Protein AF-A0A932VI31-F1 (afdb_monomer_lite)

Radius of gyration: 40.32 Å; chains: 1; bounding box: 158×85×97 Å

Sequence (999 aa):
MIVLKVSPANALSAGQQIYVSPEGNDGNQGSQDKPVQTLSRARDLVRTINQTMTGDITVFLRGGMYRLPAPWSLEAVDSGMNGYRVIYKNYPGEKPILSGGEIVHGWVPASLGSPIWKTNIGPNRVIRQLYVNGEREIRARSNQPLPVFQKTSHGYIENSIENTPPISAWENISDVEFVSSVAWKQYRCRVQSVTASIIIMQQPCWDNSQYETATPMDTPSYIENAMELLDTPQEWYYNQTDGWLYYYPYRGQGMTTAEAIVPTLGSLLTGSGTSDDPIHDISFAGLTFEHAAWNGPSTGDGYASLQASLHLVGATSMLQKIPAAVTFRSAKNISVRANIFTHLGGAGLTLEEGSQQDTISGNHFTDISGSGIQIGDVDQPHVSDAQATSGNTIANNYVRDIGKEFQDAVGIWLGYVAGSAVQHNELFQLPYSGISIGWGWGNSDPTVAKNNQIENNYVHDHLLTLLDGGGIYSLAAQPGNVITGNVISRQKHLYGAIYLDAGSRGITVSHNAVFDNVQNLFVTGGENTITDNYWQNRYAEDIDIFLPPPWFGPNSVSNNHEIGGVQDIPSGLLTNAGLEESFSNIAKLPYPTNLQSACDSSRQHVQLSWNAADGAPEYSVALDDVAQDVGPTLTEMLLTSSQQTISPRTRYRWWVHVVGDDTHITSATFTCPGDTEPPTTPTHLQLLTQGQERLEFSWDASVDNDVLREYRIFRDGEQVSTSLQPIFADAGLTPNTSYEYVVQAVDVSGNTSERSAALRVSTLPLPPIVVDPPPAPPISSEIPAAPAPPEIVVPTPTPLIRIPQVQGAATYHPIINTLKLTKNVYTIRLKGKAITIRPFAPDYKGKVWAESVDFGPDGKLYVFLNSGPYKKGQIRVYRADGKLLQAYNPFGGDATRGLNATVIVASSDKVYLAVGTNKTSTTVKTYQVLADGLKALNSLTAIAKPGKILVHFQDVYKSGYGLVTMRKYYPRTLKIWKLDPRNNIFIEDTKINKARIKM

pLDDT: mean 76.11, std 24.6, range [22.8, 98.94]

Structure (mmCIF, N/CA/C/O backbone):
data_AF-A0A932VI31-F1
#
_entry.id   AF-A0A932VI31-F1
#
loop_
_atom_site.group_PDB
_atom_site.id
_atom_site.type_symbol
_atom_site.label_atom_id
_atom_site.label_alt_id
_atom_site.label_comp_id
_atom_site.label_asym_id
_atom_site.label_entity_id
_atom_site.label_seq_id
_atom_site.pdbx_PDB_ins_code
_atom_site.Cartn_x
_atom_site.Cartn_y
_atom_site.Cartn_z
_atom_site.occupancy
_atom_site.B_iso_or_equiv
_atom_site.auth_seq_id
_atom_site.auth_comp_id
_atom_site.auth_asym_id
_atom_site.auth_atom_id
_atom_site.pdbx_PDB_model_num
ATOM 1 N N . MET A 1 1 ? -64.134 -32.644 12.133 1.00 28.11 1 MET A N 1
ATOM 2 C CA . MET A 1 1 ? -63.241 -33.011 11.010 1.00 28.11 1 MET A CA 1
ATOM 3 C C . MET A 1 1 ? -63.020 -31.759 10.175 1.00 28.11 1 MET A C 1
ATOM 5 O O . MET A 1 1 ? -64.016 -31.127 9.869 1.00 28.11 1 MET A O 1
ATOM 9 N N . ILE A 1 2 ? -61.807 -31.319 9.841 1.00 33.78 2 ILE A N 1
ATOM 10 C CA . ILE A 1 2 ? -60.471 -31.661 10.368 1.00 33.78 2 ILE A CA 1
ATOM 11 C C . ILE A 1 2 ? -59.793 -30.327 10.716 1.00 33.78 2 ILE A C 1
ATOM 13 O O . ILE A 1 2 ? -59.862 -29.390 9.929 1.00 33.78 2 ILE A O 1
ATOM 17 N N . VAL A 1 3 ? -59.150 -30.234 11.883 1.00 25.70 3 VAL A N 1
ATOM 18 C CA . VAL A 1 3 ? -58.341 -29.057 12.235 1.00 25.70 3 VAL A CA 1
ATOM 19 C C . VAL A 1 3 ? -56.960 -29.236 11.615 1.00 25.70 3 VAL A C 1
ATOM 21 O O . VAL A 1 3 ? -56.209 -30.117 12.035 1.00 25.70 3 VAL A O 1
ATOM 24 N N . LEU A 1 4 ? -56.623 -28.409 10.624 1.00 30.33 4 LEU A N 1
ATOM 25 C CA . LEU A 1 4 ? -55.243 -28.281 10.163 1.00 30.33 4 LEU A CA 1
ATOM 26 C C . LEU A 1 4 ? -54.430 -27.618 11.277 1.00 30.33 4 LEU A C 1
ATOM 28 O O . LEU A 1 4 ? -54.640 -26.452 11.606 1.00 30.33 4 LEU A O 1
ATOM 32 N N . LYS A 1 5 ? -53.521 -28.385 11.886 1.00 27.77 5 LYS A N 1
ATOM 33 C CA . LYS A 1 5 ? -52.570 -27.852 12.861 1.00 27.77 5 LYS A CA 1
ATOM 34 C C . LYS A 1 5 ? -51.618 -26.895 12.148 1.00 27.77 5 LYS A C 1
ATOM 36 O O . LYS A 1 5 ? -50.748 -27.342 11.406 1.00 27.77 5 LYS A O 1
ATOM 41 N N . VAL A 1 6 ? -51.731 -25.605 12.446 1.00 31.22 6 VAL A N 1
ATOM 42 C CA . VAL A 1 6 ? -50.564 -24.721 12.392 1.00 31.22 6 VAL A CA 1
ATOM 43 C C . VAL A 1 6 ? -49.611 -25.228 13.474 1.00 31.22 6 VAL A C 1
ATOM 45 O O . VAL A 1 6 ? -49.964 -25.232 14.656 1.00 31.22 6 VAL A O 1
ATOM 48 N N . SER A 1 7 ? -48.450 -25.745 13.076 1.00 28.16 7 SER A N 1
ATOM 49 C CA . SER A 1 7 ? -47.406 -26.133 14.027 1.00 28.16 7 SER A CA 1
ATOM 50 C C . SER A 1 7 ? -46.950 -24.895 14.808 1.00 28.16 7 SER A C 1
ATOM 52 O O . SER A 1 7 ? -46.785 -23.843 14.187 1.00 28.16 7 SER A O 1
ATOM 54 N N . PRO A 1 8 ? -46.735 -24.979 16.134 1.00 34.41 8 PRO A N 1
ATOM 55 C CA . PRO A 1 8 ? -46.196 -23.856 16.887 1.00 34.41 8 PRO A CA 1
ATOM 56 C C . PRO A 1 8 ? -44.847 -23.414 16.317 1.00 34.41 8 PRO A C 1
ATOM 58 O O . PRO A 1 8 ? -44.018 -24.253 15.958 1.00 34.41 8 PRO A O 1
ATOM 61 N N . ALA A 1 9 ? -44.606 -22.104 16.298 1.00 38.00 9 ALA A N 1
ATOM 62 C CA . ALA A 1 9 ? -43.248 -21.592 16.214 1.00 38.00 9 ALA A CA 1
ATOM 63 C C . ALA A 1 9 ? -42.521 -22.012 17.501 1.00 38.00 9 ALA A C 1
ATOM 65 O O . ALA A 1 9 ? -42.781 -21.462 18.573 1.00 38.00 9 ALA A O 1
ATOM 66 N N . ASN A 1 10 ? -41.666 -23.035 17.417 1.00 33.94 10 ASN A N 1
ATOM 67 C CA . ASN A 1 10 ? -40.815 -23.412 18.541 1.00 33.94 10 ASN A CA 1
ATOM 68 C C . ASN A 1 10 ? -39.860 -22.252 18.842 1.00 33.94 10 ASN A C 1
ATOM 70 O O . ASN A 1 10 ? -39.280 -21.667 17.929 1.00 33.94 10 ASN A O 1
ATOM 74 N N . ALA A 1 11 ? -39.753 -21.900 20.123 1.00 35.69 11 ALA A N 1
ATOM 75 C CA . ALA A 1 11 ? -39.133 -20.656 20.554 1.00 35.69 11 ALA A CA 1
ATOM 76 C C . ALA A 1 11 ? -37.655 -20.554 20.144 1.00 35.69 11 ALA A C 1
ATOM 78 O O . ALA A 1 11 ? -36.859 -21.448 20.428 1.00 35.69 11 ALA A O 1
ATOM 79 N N . LEU A 1 12 ? -37.294 -19.420 19.540 1.00 37.34 12 LEU A N 1
ATOM 80 C CA . LEU A 1 12 ? -35.909 -18.981 19.402 1.00 37.34 12 LEU A CA 1
ATOM 81 C C . LEU A 1 12 ? -35.510 -18.235 20.680 1.00 37.34 12 LEU A C 1
ATOM 83 O O . LEU A 1 12 ? -36.170 -17.272 21.068 1.00 37.34 12 LEU A O 1
ATOM 87 N N . SER A 1 13 ? -34.432 -18.667 21.330 1.00 35.84 13 SER A N 1
ATOM 88 C CA . SER A 1 13 ? -33.851 -17.993 22.496 1.00 35.84 13 SER A CA 1
ATOM 89 C C . SER A 1 13 ? -32.354 -18.283 22.585 1.00 35.84 13 SER A C 1
ATOM 91 O O . SER A 1 13 ? -31.960 -19.416 22.326 1.00 35.84 13 SER A O 1
ATOM 93 N N . ALA A 1 14 ? -31.571 -17.291 23.027 1.00 33.88 14 ALA A N 1
ATOM 94 C CA . ALA A 1 14 ? -30.102 -17.290 23.094 1.00 33.88 14 ALA A CA 1
ATOM 95 C C . ALA A 1 14 ? -29.388 -17.289 21.721 1.00 33.88 14 ALA A C 1
ATOM 97 O O . ALA A 1 14 ? -28.876 -18.307 21.266 1.00 33.88 14 ALA A O 1
ATOM 98 N N . GLY A 1 15 ? -29.299 -16.096 21.115 1.00 55.72 15 GLY A N 1
ATOM 99 C CA . GLY A 1 15 ? -28.542 -15.823 19.886 1.00 55.72 15 GLY A CA 1
ATOM 100 C C . GLY A 1 15 ? -29.321 -16.145 18.610 1.00 55.72 15 GLY A C 1
ATOM 101 O O . GLY A 1 15 ? -29.646 -17.298 18.340 1.00 55.72 15 GLY A O 1
ATOM 102 N N . GLN A 1 16 ? -29.613 -15.129 17.797 1.00 82.44 16 GLN A N 1
ATOM 103 C CA . GLN A 1 16 ? -30.197 -15.345 16.470 1.00 82.44 16 GLN A CA 1
ATOM 104 C C . GLN A 1 16 ? -29.064 -15.646 15.484 1.00 82.44 16 GLN A C 1
ATOM 106 O O . GLN A 1 16 ? -28.149 -14.841 15.335 1.00 82.44 16 GLN A O 1
ATOM 111 N N . GLN A 1 17 ? -29.094 -16.818 14.847 1.00 94.94 17 GLN A N 1
ATOM 112 C CA . GLN A 1 17 ? -28.008 -17.300 13.989 1.00 94.94 17 GLN A CA 1
ATOM 113 C C . GLN A 1 17 ? -28.489 -17.520 12.553 1.00 94.94 17 GLN A C 1
ATOM 115 O O . GLN A 1 17 ? -29.505 -18.176 12.329 1.00 94.94 17 GLN A O 1
ATOM 120 N N . ILE A 1 18 ? -27.735 -16.985 11.592 1.00 98.19 18 ILE A N 1
ATOM 121 C CA . ILE A 1 18 ? -27.942 -17.143 10.146 1.00 98.19 18 ILE A CA 1
ATOM 122 C C . ILE A 1 18 ? -26.653 -17.721 9.553 1.00 98.19 18 ILE A C 1
ATOM 124 O O . ILE A 1 18 ? -25.561 -17.345 9.965 1.00 98.19 18 ILE A O 1
ATOM 128 N N . TYR A 1 19 ? -26.764 -18.623 8.584 1.00 98.44 19 TYR A N 1
ATOM 129 C CA . TYR A 1 19 ? -25.642 -19.312 7.951 1.00 98.44 19 TYR A CA 1
ATOM 130 C C . TYR A 1 19 ? -25.635 -19.070 6.440 1.00 98.44 19 TYR A C 1
ATOM 132 O O . TYR A 1 19 ? -26.675 -19.189 5.785 1.00 98.44 19 TYR A O 1
ATOM 140 N N . VAL A 1 20 ? -24.455 -18.776 5.894 1.00 98.56 20 VAL A N 1
ATOM 141 C CA . VAL A 1 20 ? -24.199 -18.524 4.466 1.00 98.56 20 VAL A CA 1
ATOM 142 C C . VAL A 1 20 ? -23.115 -19.488 3.972 1.00 98.56 20 VAL A C 1
ATOM 144 O O . VAL A 1 20 ? -22.161 -19.724 4.708 1.00 98.56 20 VAL A O 1
ATOM 147 N N . SER A 1 21 ? -23.233 -20.053 2.768 1.00 98.38 21 SER A N 1
ATOM 148 C CA . SER A 1 21 ? -22.151 -20.817 2.110 1.00 98.38 21 SER A CA 1
ATOM 149 C C . SER A 1 21 ? -22.203 -20.639 0.588 1.00 98.38 21 SER A C 1
ATOM 151 O O . SER A 1 21 ? -23.304 -20.475 0.058 1.00 98.38 21 SER A O 1
ATOM 153 N N . PRO A 1 22 ? -21.074 -20.703 -0.147 1.00 96.94 22 PRO A N 1
ATOM 154 C CA . PRO A 1 22 ? -21.086 -20.616 -1.613 1.00 96.94 22 PRO A CA 1
ATOM 155 C C . PRO A 1 22 ? -21.929 -21.720 -2.286 1.00 96.94 22 PRO A C 1
ATOM 157 O O . PRO A 1 22 ? -22.507 -21.512 -3.353 1.00 96.94 22 PRO A O 1
ATOM 160 N N . GLU A 1 23 ? -22.050 -22.874 -1.626 1.00 96.75 23 GLU A N 1
ATOM 161 C CA . GLU A 1 23 ? -22.847 -24.053 -1.998 1.00 96.75 23 GLU A CA 1
ATOM 162 C C . GLU A 1 23 ? -24.290 -24.011 -1.448 1.00 96.75 23 GLU A C 1
ATOM 164 O O . GLU A 1 23 ? -25.052 -24.969 -1.609 1.00 96.75 23 GLU A O 1
ATOM 169 N N . GLY A 1 24 ? -24.663 -22.927 -0.761 1.00 97.31 24 GLY A N 1
ATOM 170 C CA . GLY A 1 24 ? -25.981 -22.718 -0.170 1.00 97.31 24 GLY A CA 1
ATOM 171 C C . GLY A 1 24 ? -27.081 -22.452 -1.201 1.00 97.31 24 GLY A C 1
ATOM 172 O O . GLY A 1 24 ? -26.901 -22.574 -2.412 1.00 97.31 24 GLY A O 1
ATOM 173 N N . ASN A 1 25 ? -28.268 -22.071 -0.722 1.00 98.06 25 ASN A N 1
ATOM 174 C CA . ASN A 1 25 ? -29.381 -21.710 -1.603 1.00 98.06 25 ASN A CA 1
ATOM 175 C C . ASN A 1 25 ? -30.252 -20.610 -0.988 1.00 98.06 25 ASN A C 1
ATOM 177 O O . ASN A 1 25 ? -30.751 -20.767 0.122 1.00 98.06 25 ASN A O 1
ATOM 181 N N . ASP A 1 26 ? -30.499 -19.521 -1.716 1.00 98.06 26 ASP A N 1
ATOM 182 C CA . ASP A 1 26 ? -31.239 -18.361 -1.190 1.00 98.06 26 ASP A CA 1
ATOM 183 C C . ASP A 1 26 ? -32.739 -18.611 -0.927 1.00 98.06 26 ASP A C 1
ATOM 185 O O . ASP A 1 26 ? -33.383 -17.831 -0.220 1.00 98.06 26 ASP A O 1
ATOM 189 N N . GLY A 1 27 ? -33.294 -19.729 -1.410 1.00 96.75 27 GLY A N 1
ATOM 190 C CA . GLY A 1 27 ? -34.615 -20.223 -1.004 1.00 96.75 27 GLY A CA 1
ATOM 191 C C . GLY A 1 27 ? -34.653 -20.824 0.410 1.00 96.75 27 GLY A C 1
ATOM 192 O O . GLY A 1 27 ? -35.738 -21.061 0.950 1.00 96.75 27 GLY A O 1
ATOM 193 N N . ASN A 1 28 ? -33.495 -21.067 1.033 1.00 96.62 28 ASN A N 1
ATOM 194 C CA . ASN A 1 28 ? -33.406 -21.547 2.408 1.00 96.62 28 ASN A CA 1
ATOM 195 C C . ASN A 1 28 ? -33.730 -20.447 3.440 1.00 96.62 28 ASN A C 1
ATOM 197 O O . ASN A 1 28 ? -33.874 -19.264 3.133 1.00 96.62 28 ASN A O 1
ATOM 201 N N . GLN A 1 29 ? -33.840 -20.870 4.702 1.00 93.25 29 GLN A N 1
ATOM 202 C CA . GLN A 1 29 ? -34.074 -20.000 5.862 1.00 93.25 29 GLN A CA 1
ATOM 203 C C . GLN A 1 29 ? -32.775 -19.617 6.602 1.00 93.25 29 GLN A C 1
ATOM 205 O O . GLN A 1 29 ? -32.841 -18.981 7.647 1.00 93.25 29 GLN A O 1
ATOM 210 N N . GLY A 1 30 ? -31.601 -20.022 6.100 1.00 95.12 30 GLY A N 1
ATOM 211 C CA . GLY A 1 30 ? -30.309 -19.683 6.705 1.00 95.12 30 GLY A CA 1
ATOM 212 C C . GLY A 1 30 ? -29.962 -20.469 7.975 1.00 95.12 30 GLY A C 1
ATOM 213 O O . GLY A 1 30 ? -29.162 -19.996 8.768 1.00 95.12 30 GLY A O 1
ATOM 214 N N . SER A 1 31 ? -30.536 -21.652 8.198 1.00 95.38 31 SER A N 1
ATOM 215 C CA . SER A 1 31 ? -30.125 -22.566 9.282 1.00 95.38 31 SER A CA 1
ATOM 216 C C . SER A 1 31 ? -28.830 -23.312 8.932 1.00 95.38 31 SER A C 1
ATOM 218 O O . SER A 1 31 ? -28.559 -23.505 7.753 1.00 95.38 31 SER A O 1
ATOM 220 N N . GLN A 1 32 ? -28.084 -23.835 9.912 1.00 94.00 32 GLN A N 1
ATOM 221 C CA . GLN A 1 32 ? -26.794 -24.510 9.671 1.00 94.00 32 GLN A CA 1
ATOM 222 C C . GLN A 1 32 ? -26.842 -25.638 8.617 1.00 94.00 32 GLN A C 1
ATOM 224 O O . GLN A 1 32 ? -25.981 -25.685 7.742 1.00 94.00 32 GLN A O 1
ATOM 229 N N . ASP A 1 33 ? -27.875 -26.490 8.642 1.00 94.75 33 ASP A N 1
ATOM 230 C CA . ASP A 1 33 ? -28.067 -27.586 7.670 1.00 94.75 33 ASP A CA 1
ATOM 231 C C . ASP A 1 33 ? -28.571 -27.115 6.289 1.00 94.75 33 ASP A C 1
ATOM 233 O O . ASP A 1 33 ? -28.655 -27.898 5.342 1.00 94.75 33 ASP A O 1
ATOM 237 N N . LYS A 1 34 ? -28.996 -25.851 6.190 1.00 96.56 34 LYS A N 1
ATOM 238 C CA . LYS A 1 34 ? -29.599 -25.223 5.004 1.00 96.56 34 LYS A CA 1
ATOM 239 C C . LYS A 1 34 ? -29.207 -23.739 4.939 1.00 96.56 34 LYS A C 1
ATOM 241 O O . LYS A 1 34 ? -30.062 -22.875 5.179 1.00 96.56 34 LYS A O 1
ATOM 246 N N . PRO A 1 35 ? -27.927 -23.433 4.665 1.00 98.06 35 PRO A N 1
ATOM 247 C CA . PRO A 1 35 ? -27.456 -22.060 4.564 1.00 98.06 35 PRO A CA 1
ATOM 248 C C . PRO A 1 35 ? -28.071 -21.356 3.349 1.00 98.06 35 PRO A C 1
ATOM 250 O O . PRO A 1 35 ? -28.440 -21.993 2.353 1.00 98.06 35 PRO A O 1
ATOM 253 N N . VAL A 1 36 ? -28.174 -20.030 3.424 1.00 98.62 36 VAL A N 1
ATOM 254 C CA . VAL A 1 36 ? -28.395 -19.195 2.232 1.00 98.62 36 VAL A CA 1
ATOM 255 C C . VAL A 1 36 ? -27.102 -19.106 1.415 1.00 98.62 36 VAL A C 1
ATOM 257 O O . VAL A 1 36 ? -26.034 -19.474 1.902 1.00 98.62 36 VAL A O 1
ATOM 260 N N . GLN A 1 37 ? -27.191 -18.689 0.156 1.00 98.38 37 GLN A N 1
ATOM 261 C CA . GLN A 1 37 ? -26.040 -18.621 -0.743 1.00 98.38 37 GLN A CA 1
ATOM 262 C C . GLN A 1 37 ? -25.359 -17.249 -0.712 1.00 98.38 37 GLN A C 1
ATOM 264 O O . GLN A 1 37 ? -24.133 -17.163 -0.706 1.00 98.38 37 GLN A O 1
ATOM 269 N N . THR A 1 38 ? -26.145 -16.167 -0.682 1.00 98.19 38 THR A N 1
ATOM 270 C CA . THR A 1 38 ? -25.626 -14.800 -0.823 1.00 98.19 38 THR A CA 1
ATOM 271 C C . THR A 1 38 ? -25.665 -13.991 0.471 1.00 98.19 38 THR A C 1
ATOM 273 O O . THR A 1 38 ? -26.547 -14.135 1.323 1.00 98.19 38 THR A O 1
ATOM 276 N N . LEU A 1 39 ? -24.714 -13.061 0.590 1.00 98.19 39 LEU A N 1
ATOM 277 C CA . LEU A 1 39 ? -24.649 -12.094 1.690 1.00 98.19 39 LEU A CA 1
ATOM 278 C C . LEU A 1 39 ? -25.827 -11.110 1.652 1.00 98.19 39 LEU A C 1
ATOM 280 O O . LEU A 1 39 ? -26.352 -10.738 2.699 1.00 98.19 39 LEU A O 1
ATOM 284 N N . SER A 1 40 ? -26.307 -10.765 0.453 1.00 97.69 40 SER A N 1
ATOM 285 C CA . SER A 1 40 ? -27.543 -10.001 0.253 1.00 97.69 40 SER A CA 1
ATOM 286 C C . SER A 1 40 ? -28.744 -10.719 0.867 1.00 97.69 40 SER A C 1
ATOM 288 O O . SER A 1 40 ? -29.479 -10.121 1.647 1.00 97.69 40 SER A O 1
ATOM 290 N N . ARG A 1 41 ? -28.907 -12.025 0.615 1.00 98.00 41 ARG A N 1
ATOM 291 C CA . ARG A 1 41 ? -29.994 -12.808 1.214 1.00 98.00 41 ARG A CA 1
ATOM 292 C C . ARG A 1 41 ? -29.851 -12.950 2.730 1.00 98.00 41 ARG A C 1
ATOM 294 O O . ARG A 1 41 ? -30.861 -12.930 3.431 1.00 98.00 41 ARG A O 1
ATOM 301 N N . ALA A 1 42 ? -28.625 -13.074 3.239 1.00 98.31 42 ALA A N 1
ATOM 302 C CA . ALA A 1 42 ? -28.356 -13.119 4.675 1.00 98.31 42 ALA A CA 1
ATOM 303 C C . ALA A 1 42 ? -28.731 -11.796 5.368 1.00 98.31 42 ALA A C 1
ATOM 305 O O . ALA A 1 42 ? -29.460 -11.813 6.359 1.00 98.31 42 ALA A O 1
ATOM 306 N N . ARG A 1 43 ? -28.324 -10.655 4.797 1.00 98.31 43 ARG A N 1
ATOM 307 C CA . ARG A 1 43 ? -28.757 -9.307 5.199 1.00 98.31 43 ARG A CA 1
ATOM 308 C C . ARG A 1 43 ? -30.283 -9.177 5.175 1.00 98.31 43 ARG A C 1
ATOM 310 O O . ARG A 1 43 ? -30.882 -8.724 6.144 1.00 98.31 43 ARG A O 1
ATOM 317 N N . ASP A 1 44 ? -30.933 -9.634 4.108 1.00 98.25 44 ASP A N 1
ATOM 318 C CA . ASP A 1 44 ? -32.393 -9.560 3.989 1.00 98.25 44 ASP A CA 1
ATOM 319 C C . ASP A 1 44 ? -33.118 -10.411 5.049 1.00 98.25 44 ASP A C 1
ATOM 321 O O . ASP A 1 44 ? -34.249 -10.095 5.410 1.00 98.25 44 ASP A O 1
ATOM 325 N N . LEU A 1 45 ? -32.480 -11.461 5.588 1.00 97.50 45 LEU A N 1
ATOM 326 C CA . LEU A 1 45 ? -32.966 -12.173 6.775 1.00 97.50 45 LEU A CA 1
ATOM 327 C C . LEU A 1 45 ? -32.735 -11.358 8.061 1.00 97.50 45 LEU A C 1
ATOM 329 O O . LEU A 1 45 ? -33.668 -11.249 8.856 1.00 97.50 45 LEU A O 1
ATOM 333 N N . VAL A 1 46 ? -31.566 -10.726 8.249 1.00 97.88 46 VAL A N 1
ATOM 334 C CA . VAL A 1 46 ? -31.289 -9.812 9.384 1.00 97.88 46 VAL A CA 1
ATOM 335 C C . VAL A 1 46 ? -32.346 -8.702 9.478 1.00 97.88 46 VAL A C 1
ATOM 337 O O . VAL A 1 46 ? -32.909 -8.494 10.555 1.00 97.88 46 VAL A O 1
ATOM 340 N N . ARG A 1 47 ? -32.701 -8.067 8.350 1.00 97.38 47 ARG A N 1
ATOM 341 C CA . ARG A 1 47 ? -33.746 -7.023 8.257 1.00 97.38 47 ARG A CA 1
ATOM 342 C C . ARG A 1 47 ? -35.135 -7.472 8.751 1.00 97.38 47 ARG A C 1
ATOM 344 O O . ARG A 1 47 ? -35.978 -6.627 9.035 1.00 97.38 47 ARG A O 1
ATOM 351 N N . THR A 1 48 ? -35.403 -8.779 8.872 1.00 95.44 48 THR A N 1
ATOM 352 C CA . THR A 1 48 ? -36.681 -9.292 9.420 1.00 95.44 48 THR A CA 1
ATOM 353 C C . THR A 1 48 ? -36.709 -9.420 10.946 1.00 95.44 48 THR A C 1
ATOM 355 O O . THR A 1 48 ? -37.781 -9.644 11.508 1.00 95.44 48 THR A O 1
ATOM 358 N N . ILE A 1 49 ? -35.558 -9.295 11.619 1.00 93.75 49 ILE A N 1
ATOM 359 C CA . ILE A 1 49 ? -35.397 -9.598 13.053 1.00 93.75 49 ILE A CA 1
ATOM 360 C C . ILE A 1 49 ? -34.615 -8.536 13.847 1.00 93.75 49 ILE A C 1
ATOM 362 O O . ILE A 1 49 ? -34.802 -8.455 15.063 1.00 93.75 49 ILE A O 1
ATOM 366 N N . ASN A 1 50 ? -33.804 -7.682 13.205 1.00 95.75 50 ASN A N 1
ATOM 367 C CA . ASN A 1 50 ? -33.019 -6.655 13.909 1.00 95.75 50 ASN A CA 1
ATOM 368 C C . ASN A 1 50 ? -33.884 -5.603 14.634 1.00 95.75 50 ASN A C 1
ATOM 370 O O . ASN A 1 50 ? -33.516 -5.129 15.706 1.00 95.75 50 ASN A O 1
ATOM 374 N N . GLN A 1 51 ? -35.088 -5.330 14.125 1.00 93.12 51 GLN A N 1
ATOM 375 C CA . GLN A 1 51 ? -36.027 -4.348 14.687 1.00 93.12 51 GLN A CA 1
ATOM 376 C C . GLN A 1 51 ? -36.490 -4.643 16.130 1.00 93.12 51 GLN A C 1
ATOM 378 O O . GLN A 1 51 ? -37.028 -3.762 16.800 1.00 93.12 51 GLN A O 1
ATOM 383 N N . THR A 1 52 ? -36.308 -5.871 16.632 1.00 90.75 52 THR A N 1
ATOM 384 C CA . THR A 1 52 ? -36.711 -6.267 17.995 1.00 90.75 52 THR A CA 1
ATOM 385 C C . THR A 1 52 ? -35.648 -7.115 18.701 1.00 90.75 52 THR A C 1
ATOM 387 O O . THR A 1 52 ? -35.978 -8.102 19.362 1.00 90.75 52 THR A O 1
ATOM 390 N N . MET A 1 53 ? -34.365 -6.773 18.549 1.00 94.31 53 MET A N 1
ATOM 391 C CA . MET A 1 53 ? -33.259 -7.532 19.153 1.00 94.31 53 MET A CA 1
ATOM 392 C C . MET A 1 53 ? -33.347 -7.610 20.684 1.00 94.31 53 MET A C 1
ATOM 394 O O . MET A 1 53 ? -33.591 -6.613 21.366 1.00 94.31 53 MET A O 1
ATOM 398 N N . THR A 1 54 ? -33.086 -8.808 21.212 1.00 93.69 54 THR A N 1
ATOM 399 C CA . THR A 1 54 ? -32.932 -9.118 22.650 1.00 93.69 54 THR A CA 1
ATOM 400 C C . THR A 1 54 ? -31.617 -9.873 22.913 1.00 93.69 54 THR A C 1
ATOM 402 O O . THR A 1 54 ? -31.531 -10.722 23.802 1.00 93.69 54 THR A O 1
ATOM 405 N N . GLY A 1 55 ? -30.634 -9.660 22.042 1.00 94.12 55 GLY A N 1
ATOM 406 C CA . GLY A 1 55 ? -29.401 -10.425 21.894 1.00 94.12 55 GLY A CA 1
ATOM 407 C C . GLY A 1 55 ? -28.810 -10.180 20.505 1.00 94.12 55 GLY A C 1
ATOM 408 O O . GLY A 1 55 ? -29.537 -9.775 19.595 1.00 94.12 55 GLY A O 1
ATOM 409 N N . ASP A 1 56 ? -27.513 -10.428 20.341 1.00 95.50 56 ASP A N 1
ATOM 410 C CA . ASP A 1 56 ? -26.829 -10.238 19.059 1.00 95.50 56 ASP A CA 1
ATOM 411 C C . ASP A 1 56 ? -27.356 -11.191 17.972 1.00 95.50 56 ASP A C 1
ATOM 413 O O . ASP A 1 56 ? -27.728 -12.344 18.237 1.00 95.50 56 ASP A O 1
ATOM 417 N N . ILE A 1 57 ? -27.327 -10.712 16.727 1.00 97.81 57 ILE A N 1
ATOM 418 C CA . ILE A 1 57 ? -27.576 -11.517 15.528 1.00 97.81 57 ILE A CA 1
ATOM 419 C C . ILE A 1 57 ? -26.218 -11.897 14.944 1.00 97.81 57 ILE A C 1
ATOM 421 O O . ILE A 1 57 ? -25.445 -11.022 14.569 1.00 97.81 57 ILE A O 1
ATOM 425 N N . THR A 1 58 ? -25.910 -13.190 14.849 1.00 97.50 58 THR A N 1
ATOM 426 C CA . THR A 1 58 ? -24.656 -13.682 14.258 1.00 97.50 58 THR A CA 1
ATOM 427 C C . THR A 1 58 ? -24.911 -14.309 12.893 1.00 97.50 58 THR A C 1
ATOM 429 O O . THR A 1 58 ? -25.662 -15.275 12.774 1.00 97.50 58 THR A O 1
ATOM 432 N N . VAL A 1 59 ? -24.246 -13.790 11.866 1.00 98.56 59 VAL A N 1
ATOM 433 C CA . VAL A 1 59 ? -24.248 -14.339 10.511 1.00 98.56 59 VAL A CA 1
ATOM 434 C C . VAL A 1 59 ? -22.925 -15.071 10.288 1.00 98.56 59 VAL A C 1
ATOM 436 O O . VAL A 1 59 ? -21.876 -14.444 10.155 1.00 98.56 59 VAL A O 1
ATOM 439 N N . PHE A 1 60 ? -22.971 -16.401 10.274 1.00 97.38 60 PHE A N 1
ATOM 440 C CA . PHE A 1 60 ? -21.827 -17.272 10.027 1.00 97.38 60 PHE A CA 1
ATOM 441 C C . PHE A 1 60 ? -21.635 -17.524 8.529 1.00 97.38 60 PHE A C 1
ATOM 443 O O . PHE A 1 60 ? -22.449 -18.190 7.888 1.00 97.38 60 PHE A O 1
ATOM 450 N N . LEU A 1 61 ? -20.521 -17.045 7.986 1.00 98.12 61 LEU A N 1
ATOM 451 C CA . LEU A 1 61 ? -20.054 -17.359 6.642 1.00 98.12 61 LEU A CA 1
ATOM 452 C C . LEU A 1 61 ? -19.194 -18.627 6.708 1.00 98.12 61 LEU A C 1
ATOM 454 O O . LEU A 1 61 ? -18.168 -18.652 7.392 1.00 98.12 61 LEU A O 1
ATOM 458 N N . ARG A 1 62 ? -19.604 -19.678 5.999 1.00 97.56 62 ARG A N 1
ATOM 459 C CA . ARG A 1 62 ? -18.786 -20.879 5.782 1.00 97.56 62 ARG A CA 1
ATOM 460 C C . ARG A 1 62 ? -17.592 -20.570 4.872 1.00 97.56 62 ARG A C 1
ATOM 462 O O . ARG A 1 62 ? -17.606 -19.568 4.158 1.00 97.56 62 ARG A O 1
ATOM 469 N N . GLY A 1 63 ? -16.571 -21.418 4.893 1.00 91.94 63 GLY A N 1
ATOM 470 C CA . GLY A 1 63 ? -15.375 -21.271 4.058 1.00 91.94 63 GLY A CA 1
ATOM 471 C C . GLY A 1 63 ? -15.654 -21.330 2.552 1.00 91.94 63 GLY A C 1
ATOM 472 O O . GLY A 1 63 ? -16.669 -21.874 2.126 1.00 91.94 63 GLY A O 1
ATOM 473 N N . GLY A 1 64 ? -14.732 -20.784 1.756 1.00 89.25 64 GLY A N 1
ATOM 474 C CA . GLY A 1 64 ? -14.826 -20.736 0.292 1.00 89.25 64 GLY A CA 1
ATOM 475 C C . GLY A 1 64 ? -15.005 -19.319 -0.265 1.00 89.25 64 GLY A C 1
ATOM 476 O O . GLY A 1 64 ? -15.082 -18.345 0.487 1.00 89.25 64 GLY A O 1
ATOM 477 N N . MET A 1 65 ? -15.032 -19.200 -1.598 1.00 93.50 65 MET A N 1
ATOM 478 C CA . MET A 1 65 ? -15.049 -17.909 -2.295 1.00 93.50 65 MET A CA 1
ATOM 479 C C . MET A 1 65 ? -16.466 -17.465 -2.687 1.00 93.50 65 MET A C 1
ATOM 481 O O . MET A 1 65 ? -17.097 -18.020 -3.586 1.00 93.50 65 MET A O 1
ATOM 485 N N . TYR A 1 66 ? -16.927 -16.395 -2.047 1.00 97.81 66 TYR A N 1
ATOM 486 C CA . TYR A 1 66 ? -18.141 -15.651 -2.359 1.00 97.81 66 TYR A CA 1
ATOM 487 C C . TYR A 1 66 ? -17.827 -14.636 -3.461 1.00 97.81 66 TYR A C 1
ATOM 489 O O . TYR A 1 66 ? -17.407 -13.510 -3.185 1.00 97.81 66 TYR A O 1
ATOM 497 N N . ARG A 1 67 ? -18.014 -15.038 -4.722 1.00 95.44 67 ARG A N 1
ATOM 498 C CA . ARG A 1 67 ? -17.873 -14.127 -5.867 1.00 95.44 67 ARG A CA 1
ATOM 499 C C . ARG A 1 67 ? -19.056 -13.163 -5.901 1.00 95.44 67 ARG A C 1
ATOM 501 O O . ARG A 1 67 ? -20.208 -13.581 -6.009 1.00 95.44 67 ARG A O 1
ATOM 508 N N . LEU A 1 68 ? -18.760 -11.878 -5.762 1.00 97.19 68 LEU A N 1
ATOM 509 C CA . LEU A 1 68 ? -19.741 -10.807 -5.678 1.00 97.19 68 LEU A CA 1
ATOM 510 C C . LEU A 1 68 ? -20.067 -10.296 -7.096 1.00 97.19 68 LEU A C 1
ATOM 512 O O . LEU A 1 68 ? -19.148 -9.932 -7.825 1.00 97.19 68 LEU A O 1
ATOM 516 N N . PRO A 1 69 ? -21.348 -10.237 -7.512 1.00 94.50 69 PRO A N 1
ATOM 517 C CA . PRO A 1 69 ? -21.743 -9.669 -8.808 1.00 94.50 69 PRO A CA 1
ATOM 518 C C . PRO A 1 69 ? -21.882 -8.134 -8.774 1.00 94.50 69 PRO A C 1
ATOM 520 O O . PRO A 1 69 ? -21.984 -7.491 -9.815 1.00 94.50 69 PRO A O 1
ATOM 523 N N . ALA A 1 70 ? -21.931 -7.558 -7.574 1.00 96.69 70 ALA A N 1
ATOM 524 C CA . ALA A 1 70 ? -21.965 -6.133 -7.259 1.00 96.69 70 ALA A CA 1
ATOM 525 C C . ALA A 1 70 ? -21.456 -5.953 -5.811 1.00 96.69 70 ALA A C 1
ATOM 527 O O . ALA A 1 70 ? -21.462 -6.940 -5.065 1.00 96.69 70 ALA A O 1
ATOM 528 N N . PRO A 1 71 ? -21.043 -4.743 -5.382 1.00 97.50 71 PRO A N 1
ATOM 529 C CA . PRO A 1 71 ? -20.666 -4.496 -3.991 1.00 97.50 71 PRO A CA 1
ATOM 530 C C . PRO A 1 71 ? -21.789 -4.907 -3.032 1.00 97.50 71 PRO A C 1
ATOM 532 O O . PRO A 1 71 ? -22.970 -4.658 -3.292 1.00 97.50 71 PRO A O 1
ATOM 535 N N . TRP A 1 72 ? -21.441 -5.539 -1.913 1.00 98.38 72 TRP A N 1
ATOM 536 C CA . TRP A 1 72 ? -22.418 -5.902 -0.894 1.00 98.38 72 TRP A CA 1
ATOM 537 C C . TRP A 1 72 ? -22.734 -4.679 -0.027 1.00 98.38 72 TRP A C 1
ATOM 539 O O . TRP A 1 72 ? -21.968 -4.303 0.860 1.00 98.38 72 TRP A O 1
ATOM 549 N N . SER A 1 73 ? -23.857 -4.025 -0.325 1.00 98.06 73 SER A N 1
ATOM 550 C CA . SER A 1 73 ? -24.263 -2.796 0.359 1.00 98.06 73 SER A CA 1
ATOM 551 C C . SER A 1 73 ? -25.123 -3.047 1.600 1.00 98.06 73 SER A C 1
ATOM 553 O O . SER A 1 73 ? -26.083 -3.830 1.569 1.00 98.06 73 SER A O 1
ATOM 555 N N . LEU A 1 74 ? -24.785 -2.321 2.665 1.00 98.69 74 LEU A N 1
ATOM 556 C CA . LEU A 1 74 ? -25.514 -2.206 3.922 1.00 98.69 74 LEU A CA 1
ATOM 557 C C . LEU A 1 74 ? -25.899 -0.741 4.166 1.00 98.69 74 LEU A C 1
ATOM 559 O O . LEU A 1 74 ? -25.147 0.179 3.843 1.00 98.69 74 LEU A O 1
ATOM 563 N N . GLU A 1 75 ? -27.063 -0.540 4.765 1.00 98.31 75 GLU A N 1
ATOM 564 C CA . GLU A 1 75 ? -27.694 0.762 5.005 1.00 98.31 75 GLU A CA 1
ATOM 565 C C . GLU A 1 75 ? -28.019 0.916 6.504 1.00 98.31 75 GLU A C 1
ATOM 567 O O . GLU A 1 75 ? -27.940 -0.056 7.257 1.00 98.31 75 GLU A O 1
ATOM 572 N N . ALA A 1 76 ? -28.456 2.095 6.962 1.00 98.06 76 ALA A N 1
ATOM 573 C CA . ALA A 1 76 ? -28.856 2.303 8.363 1.00 98.06 76 ALA A CA 1
ATOM 574 C C . ALA A 1 76 ? -29.926 1.303 8.870 1.00 98.06 76 ALA A C 1
ATOM 576 O O . ALA A 1 76 ? -29.912 0.912 10.036 1.00 98.06 76 ALA A O 1
ATOM 577 N N . VAL A 1 77 ? -30.784 0.776 7.986 1.00 97.81 77 VAL A N 1
ATOM 578 C CA . VAL A 1 77 ? -31.775 -0.273 8.312 1.00 97.81 77 VAL A CA 1
ATOM 579 C C . VAL A 1 77 ? -31.160 -1.651 8.638 1.00 97.81 77 VAL A C 1
ATOM 581 O O . VAL A 1 77 ? -31.848 -2.506 9.195 1.00 97.81 77 VAL A O 1
ATOM 584 N N . ASP A 1 78 ? -29.879 -1.883 8.332 1.00 98.50 78 ASP A N 1
ATOM 585 C CA . ASP A 1 78 ? -29.139 -3.113 8.677 1.00 98.50 78 ASP A CA 1
ATOM 586 C C . ASP A 1 78 ? -28.488 -3.071 10.067 1.00 98.50 78 ASP A C 1
ATOM 588 O O . ASP A 1 78 ? -27.871 -4.053 10.489 1.00 98.50 78 ASP A O 1
ATOM 592 N N . SER A 1 79 ? -28.614 -1.944 10.770 1.00 98.56 79 SER A N 1
ATOM 593 C CA . SER A 1 79 ? -27.967 -1.692 12.058 1.00 98.56 79 SER A CA 1
ATOM 594 C C . SER A 1 79 ? -28.423 -2.643 13.171 1.00 98.56 79 SER A C 1
ATOM 596 O O . SER A 1 79 ? -29.495 -3.259 13.115 1.00 98.56 79 SER A O 1
ATOM 598 N N . GLY A 1 80 ? -27.601 -2.740 14.217 1.00 97.38 80 GLY A N 1
ATOM 599 C CA . GLY A 1 80 ? -28.000 -3.340 15.490 1.00 97.38 80 GLY A CA 1
ATOM 600 C C . GLY A 1 80 ? -28.974 -2.442 16.264 1.00 97.38 80 GLY A C 1
ATOM 601 O O . GLY A 1 80 ? -28.968 -1.227 16.101 1.00 97.38 80 GLY A O 1
ATOM 602 N N . MET A 1 81 ? -29.826 -3.015 17.118 1.00 95.31 81 MET A N 1
ATOM 603 C CA . MET A 1 81 ? -30.794 -2.255 17.925 1.00 95.31 81 MET A CA 1
ATOM 604 C C . MET A 1 81 ? -30.826 -2.731 19.382 1.00 95.31 81 MET A C 1
ATOM 606 O O . MET A 1 81 ? -30.324 -3.801 19.725 1.00 95.31 81 MET A O 1
ATOM 610 N N . ASN A 1 82 ? -31.420 -1.920 20.265 1.00 94.69 82 ASN A N 1
ATOM 611 C CA . ASN A 1 82 ? -31.549 -2.179 21.710 1.00 94.69 82 ASN A CA 1
ATOM 612 C C . ASN A 1 82 ? -30.213 -2.423 22.455 1.00 94.69 82 ASN A C 1
ATOM 614 O O . ASN A 1 82 ? -30.212 -3.012 23.534 1.00 94.69 82 ASN A O 1
ATOM 618 N N . GLY A 1 83 ? -29.087 -1.955 21.902 1.00 93.81 83 GLY A N 1
ATOM 619 C CA . GLY A 1 83 ? -27.741 -2.169 22.454 1.00 93.81 83 GLY A CA 1
ATOM 620 C C . GLY A 1 83 ? -27.080 -3.492 22.047 1.00 93.81 83 GLY A C 1
ATOM 621 O O . GLY A 1 83 ? -26.058 -3.854 22.625 1.00 93.81 83 GLY A O 1
ATOM 622 N N . TYR A 1 84 ? -27.651 -4.205 21.071 1.00 97.25 84 TYR A N 1
ATOM 623 C CA . TYR A 1 84 ? -27.111 -5.438 20.495 1.00 97.25 84 TYR A CA 1
ATOM 624 C C . TYR A 1 84 ? -26.574 -5.212 19.081 1.00 97.25 84 TYR A C 1
ATOM 626 O O . TYR A 1 84 ? -26.941 -4.244 18.416 1.00 97.25 84 TYR A O 1
ATOM 634 N N . ARG A 1 85 ? -25.732 -6.133 18.606 1.00 96.94 85 ARG A N 1
ATOM 635 C CA . ARG A 1 85 ? -24.990 -6.010 17.344 1.00 96.94 85 ARG A CA 1
ATOM 636 C C . ARG A 1 85 ? -25.421 -7.012 16.279 1.00 96.94 85 ARG A C 1
ATOM 638 O O . ARG A 1 85 ? -25.852 -8.127 16.582 1.00 96.94 85 ARG A O 1
ATOM 645 N N . VAL A 1 86 ? -25.227 -6.632 15.018 1.00 98.56 86 VAL A N 1
ATOM 646 C CA . VAL A 1 86 ? -25.249 -7.561 13.877 1.00 98.56 86 VAL A CA 1
ATOM 647 C C . VAL A 1 86 ? -23.808 -7.967 13.578 1.00 98.56 86 VAL A C 1
ATOM 649 O O . VAL A 1 86 ? -22.968 -7.123 13.288 1.00 98.56 86 VAL A O 1
ATOM 652 N N . ILE A 1 87 ? -23.491 -9.255 13.683 1.00 97.81 87 ILE A N 1
ATOM 653 C CA . ILE A 1 87 ? -22.121 -9.780 13.658 1.00 97.81 87 ILE A CA 1
ATOM 654 C C . ILE A 1 87 ? -21.957 -10.727 12.469 1.00 97.81 87 ILE A C 1
ATOM 656 O O . ILE A 1 87 ? -22.299 -11.905 12.553 1.00 97.81 87 ILE A O 1
ATOM 660 N N . TYR A 1 88 ? -21.394 -10.229 11.373 1.00 98.38 88 TYR A N 1
ATOM 661 C CA . TYR A 1 88 ? -20.959 -11.044 10.244 1.00 98.38 88 TYR A CA 1
ATOM 662 C C . TYR A 1 88 ? -19.579 -11.622 10.542 1.00 98.38 88 TYR A C 1
ATOM 664 O O . TYR A 1 88 ? -18.628 -10.884 10.805 1.00 98.38 88 TYR A O 1
ATOM 672 N N . LYS A 1 89 ? -19.439 -12.947 10.533 1.00 92.56 89 LYS A N 1
ATOM 673 C CA . LYS A 1 89 ? -18.149 -13.574 10.825 1.00 92.56 89 LYS A CA 1
ATOM 674 C C . LYS A 1 89 ? -17.953 -14.928 10.171 1.00 92.56 89 LYS A C 1
ATOM 676 O O . LYS A 1 89 ? -18.917 -15.575 9.774 1.00 92.56 89 LYS A O 1
ATOM 681 N N . ASN A 1 90 ? -16.711 -15.396 10.125 1.00 87.31 90 ASN A N 1
ATOM 682 C CA . ASN A 1 90 ? -16.440 -16.769 9.728 1.00 87.31 90 ASN A CA 1
ATOM 683 C C . ASN A 1 90 ? -17.066 -17.798 10.682 1.00 87.31 90 ASN A C 1
ATOM 685 O O . ASN A 1 90 ? -17.173 -17.598 11.900 1.00 87.31 90 ASN A O 1
ATOM 689 N N . TYR A 1 91 ? -17.454 -18.937 10.115 1.00 86.19 91 TYR A N 1
ATOM 690 C CA . TYR A 1 91 ? -17.670 -20.153 10.881 1.00 86.19 91 TYR A CA 1
ATOM 691 C C . TYR A 1 91 ? -16.321 -20.635 11.464 1.00 86.19 91 TYR A C 1
ATOM 693 O O . TYR A 1 91 ? -15.298 -20.521 10.784 1.00 86.19 91 TYR A O 1
ATOM 701 N N . PRO A 1 92 ? -16.265 -21.125 12.720 1.00 82.69 92 PRO A N 1
ATOM 702 C CA . PRO A 1 92 ? -14.995 -21.413 13.387 1.00 82.69 92 PRO A CA 1
ATOM 703 C C . PRO A 1 92 ? -14.097 -22.387 12.611 1.00 82.69 92 PRO A C 1
ATOM 705 O O . PRO A 1 92 ? -14.499 -23.512 12.326 1.00 82.69 92 PRO A O 1
ATOM 708 N N . GLY A 1 93 ? -12.867 -21.954 12.318 1.00 77.81 93 GLY A N 1
ATOM 709 C CA . GLY A 1 93 ? -11.864 -22.739 11.589 1.00 77.81 93 GLY A CA 1
ATOM 710 C C . GLY A 1 93 ? -11.935 -22.646 10.060 1.00 77.81 93 GLY A C 1
ATOM 711 O O . GLY A 1 93 ? -11.129 -23.283 9.392 1.00 77.81 93 GLY A O 1
ATOM 712 N N . GLU A 1 94 ? -12.855 -21.862 9.491 1.00 86.00 94 GLU A N 1
ATOM 713 C CA . GLU A 1 94 ? -13.033 -21.736 8.038 1.00 86.00 94 GLU A CA 1
ATOM 714 C C . GLU A 1 94 ? -12.623 -20.334 7.524 1.00 86.00 94 GLU A C 1
ATOM 716 O O . GLU A 1 94 ? -12.793 -19.341 8.237 1.00 86.00 94 GLU A O 1
ATOM 721 N N . LYS A 1 95 ? -12.097 -20.242 6.285 1.00 87.00 95 LYS A N 1
ATOM 722 C CA . LYS A 1 95 ? -11.735 -18.981 5.591 1.00 87.00 95 LYS A CA 1
ATOM 723 C C . LYS A 1 95 ? -12.809 -18.607 4.546 1.00 87.00 95 LYS A C 1
ATOM 725 O O . LYS A 1 95 ? -12.785 -19.161 3.444 1.00 87.00 95 LYS A O 1
ATOM 730 N N . PRO A 1 96 ? -13.764 -17.710 4.853 1.00 90.56 96 PRO A N 1
ATOM 731 C CA . PRO A 1 96 ? -14.642 -17.103 3.856 1.00 90.56 96 PRO A CA 1
ATOM 732 C C . PRO A 1 96 ? -13.911 -15.977 3.112 1.00 90.56 96 PRO A C 1
ATOM 734 O O . PRO A 1 96 ? -13.370 -15.060 3.733 1.00 90.56 96 PRO A O 1
ATOM 737 N N . ILE A 1 97 ? -13.924 -16.031 1.781 1.00 96.62 97 ILE A N 1
ATOM 738 C CA . ILE A 1 97 ? -13.303 -15.033 0.903 1.00 96.62 97 ILE A CA 1
ATOM 739 C C . ILE A 1 97 ? -14.405 -14.276 0.161 1.00 96.62 97 ILE A C 1
ATOM 741 O O . ILE A 1 97 ? -15.104 -14.858 -0.664 1.00 96.62 97 ILE A O 1
ATOM 745 N N . LEU A 1 98 ? -14.562 -12.984 0.427 1.00 98.62 98 LEU A N 1
ATOM 746 C CA . LEU A 1 98 ? -15.400 -12.075 -0.355 1.00 98.62 98 LEU A CA 1
ATOM 747 C C . LEU A 1 98 ? -14.568 -11.581 -1.534 1.00 98.62 98 LEU A C 1
ATOM 749 O O . LEU A 1 98 ? -13.525 -10.964 -1.315 1.00 98.62 98 LEU A O 1
ATOM 753 N N . SER A 1 99 ? -15.009 -11.852 -2.767 1.00 98.50 99 SER A N 1
ATOM 754 C CA . SER A 1 99 ? -14.198 -11.557 -3.948 1.00 98.50 99 SER A CA 1
ATOM 755 C C . SER A 1 99 ? -14.923 -10.825 -5.071 1.00 98.50 99 SER A C 1
ATOM 757 O O . SER A 1 99 ? -16.017 -11.213 -5.473 1.00 98.50 99 SER A O 1
ATOM 759 N N . GLY A 1 100 ? -14.272 -9.789 -5.610 1.00 97.88 100 GLY A N 1
ATOM 760 C CA . GLY A 1 100 ? -14.705 -9.037 -6.796 1.00 97.88 100 GLY A CA 1
ATOM 761 C C . GLY A 1 100 ? -14.107 -9.546 -8.114 1.00 97.88 100 GLY A C 1
ATOM 762 O O . GLY A 1 100 ? -14.195 -8.850 -9.131 1.00 97.88 100 GLY A O 1
ATOM 763 N N . GLY A 1 101 ? -13.457 -10.715 -8.091 1.00 96.06 101 GLY A N 1
ATOM 764 C CA . GLY A 1 101 ? -12.716 -11.290 -9.211 1.00 96.06 101 GLY A CA 1
ATOM 765 C C . GLY A 1 101 ? -13.482 -12.343 -10.017 1.00 96.06 101 GLY A C 1
ATOM 766 O O . GLY A 1 101 ? -14.214 -13.174 -9.475 1.00 96.06 101 GLY A O 1
ATOM 767 N N . GLU A 1 102 ? -13.256 -12.334 -11.328 1.00 95.12 102 GLU A N 1
ATOM 768 C CA . GLU A 1 102 ? -13.694 -13.361 -12.279 1.00 95.12 102 GLU A CA 1
ATOM 769 C C . GLU A 1 102 ? -12.565 -14.383 -12.497 1.00 95.12 102 GLU A C 1
ATOM 771 O O . GLU A 1 102 ? -11.418 -13.976 -12.686 1.00 95.12 102 GLU A O 1
ATOM 776 N N . ILE A 1 103 ? -12.868 -15.693 -12.511 1.00 93.81 103 ILE A N 1
ATOM 777 C CA . ILE A 1 103 ? -11.877 -16.697 -12.939 1.00 93.81 103 ILE A CA 1
ATOM 778 C C . ILE A 1 103 ? -11.761 -16.669 -14.464 1.00 93.81 103 ILE A C 1
ATOM 780 O O . ILE A 1 103 ? -12.748 -16.828 -15.183 1.00 93.81 103 ILE A O 1
ATOM 784 N N . VAL A 1 104 ? -10.534 -16.554 -14.952 1.00 95.38 104 VAL A N 1
ATOM 785 C CA . VAL A 1 104 ? -10.186 -16.629 -16.364 1.00 95.38 104 VAL A CA 1
ATOM 786 C C . VAL A 1 104 ? -9.797 -18.062 -16.739 1.00 95.38 104 VAL A C 1
ATOM 788 O O . VAL A 1 104 ? -8.811 -18.618 -16.255 1.00 95.38 104 VAL A O 1
ATOM 791 N N . HIS A 1 105 ? -10.561 -18.649 -17.658 1.00 92.75 105 HIS A N 1
ATOM 792 C CA . HIS A 1 105 ? -10.350 -19.997 -18.192 1.00 92.75 105 HIS A CA 1
ATOM 793 C C . HIS A 1 105 ? -9.855 -19.970 -19.654 1.00 92.75 105 HIS A C 1
ATOM 795 O O . HIS A 1 105 ? -9.716 -18.912 -20.265 1.00 92.75 105 HIS A O 1
ATOM 801 N N . GLY A 1 106 ? -9.626 -21.147 -20.249 1.00 94.00 106 GLY A N 1
ATOM 802 C CA . GLY A 1 106 ? -9.422 -21.288 -21.701 1.00 94.00 106 GLY A CA 1
ATOM 803 C C . GLY A 1 106 ? -8.017 -20.965 -22.221 1.00 94.00 106 GLY A C 1
ATOM 804 O O . GLY A 1 106 ? -7.853 -20.773 -23.424 1.00 94.00 106 GLY A O 1
ATOM 805 N N . TRP A 1 107 ? -7.014 -20.916 -21.342 1.00 95.19 107 TRP A N 1
ATOM 806 C CA . TRP A 1 107 ? -5.620 -20.642 -21.697 1.00 95.19 107 TRP A CA 1
ATOM 807 C C . TRP A 1 107 ? -5.054 -21.618 -22.739 1.00 95.19 107 TRP A C 1
ATOM 809 O O . TRP A 1 107 ? -5.096 -22.838 -22.570 1.00 95.19 107 TRP A O 1
ATOM 819 N N . VAL A 1 108 ? -4.455 -21.061 -23.794 1.00 94.50 108 VAL A N 1
ATOM 820 C CA . VAL A 1 108 ? -3.715 -21.777 -24.846 1.00 94.50 108 VAL A CA 1
ATOM 821 C C . VAL A 1 108 ? -2.371 -21.086 -25.123 1.00 94.50 108 VAL A C 1
ATOM 823 O O . VAL A 1 108 ? -2.271 -19.877 -24.915 1.00 94.50 108 VAL A O 1
ATOM 826 N N . PRO A 1 109 ? -1.333 -21.783 -25.624 1.00 93.75 109 PRO A N 1
ATOM 827 C CA . PRO A 1 109 ? -0.095 -21.130 -26.054 1.00 93.75 109 PRO A CA 1
ATOM 828 C C . PRO A 1 109 ? -0.365 -20.080 -27.141 1.00 93.75 109 PRO A C 1
ATOM 830 O O . PRO A 1 109 ? -1.148 -20.316 -28.066 1.00 93.75 109 PRO A O 1
ATOM 833 N N . ALA A 1 110 ? 0.285 -18.917 -27.059 1.00 93.25 110 ALA A N 1
ATOM 834 C CA . ALA A 1 110 ? 0.019 -17.793 -27.957 1.00 93.25 110 ALA A CA 1
ATOM 835 C C . ALA A 1 110 ? 0.377 -18.096 -29.424 1.00 93.25 110 ALA A C 1
ATOM 837 O O . ALA A 1 110 ? -0.290 -17.588 -30.335 1.00 93.25 110 ALA A O 1
ATOM 838 N N . SER A 1 111 ? 1.382 -18.955 -29.626 1.00 90.81 111 SER A N 1
ATOM 839 C CA . SER A 1 111 ? 1.749 -19.637 -30.872 1.00 90.81 111 SER A CA 1
ATOM 840 C C . SER A 1 111 ? 2.477 -20.963 -30.559 1.00 90.81 111 SER A C 1
ATOM 842 O O . SER A 1 111 ? 2.759 -21.271 -29.398 1.00 90.81 111 SER A O 1
ATOM 844 N N . LEU A 1 112 ? 2.760 -21.790 -31.575 1.00 86.75 112 LEU A N 1
ATOM 845 C CA . LEU A 1 112 ? 3.401 -23.101 -31.390 1.00 86.75 112 LEU A CA 1
ATOM 846 C C . LEU A 1 112 ? 4.821 -22.957 -30.813 1.00 86.75 112 LEU A C 1
ATOM 848 O O . LEU A 1 112 ? 5.700 -22.406 -31.469 1.00 86.75 112 LEU A O 1
ATOM 852 N N . GLY A 1 113 ? 5.044 -23.495 -29.611 1.00 79.69 113 GLY A N 1
ATOM 853 C CA . GLY A 1 113 ? 6.326 -23.392 -28.902 1.00 79.69 113 GLY A CA 1
ATOM 854 C C . GLY A 1 113 ? 6.561 -22.048 -28.200 1.00 79.69 113 GLY A C 1
ATOM 855 O O . GLY A 1 113 ? 7.653 -21.829 -27.685 1.00 79.69 113 GLY A O 1
ATOM 856 N N . SER A 1 114 ? 5.562 -21.159 -28.166 1.00 86.19 114 SER A N 1
ATOM 857 C CA . SER A 1 114 ? 5.629 -19.914 -27.397 1.00 86.19 114 SER A CA 1
ATOM 858 C C . SER A 1 114 ? 5.665 -20.193 -25.887 1.00 86.19 114 SER A C 1
ATOM 860 O O . SER A 1 114 ? 4.901 -21.047 -25.428 1.00 86.19 114 SER A O 1
ATOM 862 N N . PRO A 1 115 ? 6.486 -19.468 -25.102 1.00 86.62 115 PRO A N 1
ATOM 863 C CA . PRO A 1 115 ? 6.376 -19.478 -23.646 1.00 86.62 115 PRO A CA 1
ATOM 864 C C . PRO A 1 115 ? 5.172 -18.656 -23.154 1.00 86.62 115 PRO A C 1
ATOM 866 O O . PRO A 1 115 ? 4.665 -18.920 -22.069 1.00 86.62 115 PRO A O 1
ATOM 869 N N . ILE A 1 116 ? 4.690 -17.700 -23.959 1.00 94.81 116 ILE A N 1
ATOM 870 C CA . ILE A 1 116 ? 3.522 -16.867 -23.663 1.00 94.81 116 ILE A CA 1
ATOM 871 C C . ILE A 1 116 ? 2.248 -17.675 -23.934 1.00 94.81 116 ILE A C 1
ATOM 873 O O . ILE A 1 116 ? 2.089 -18.306 -24.983 1.00 94.81 116 ILE A O 1
ATOM 877 N N . TRP A 1 117 ? 1.309 -17.609 -22.999 1.00 95.75 117 TRP A N 1
ATOM 878 C CA . TRP A 1 117 ? -0.048 -18.134 -23.099 1.00 95.75 117 TRP A CA 1
ATOM 879 C C . TRP A 1 117 ? -1.042 -16.994 -23.312 1.00 95.75 117 TRP A C 1
ATOM 881 O O . TRP A 1 117 ? -0.752 -15.833 -23.028 1.00 95.75 117 TRP A O 1
ATOM 891 N N . LYS A 1 118 ? -2.228 -17.314 -23.826 1.00 97.62 118 LYS A N 1
ATOM 892 C CA . LYS A 1 118 ? -3.316 -16.355 -24.002 1.00 97.62 118 LYS A CA 1
ATOM 893 C C . LYS A 1 118 ? -4.693 -16.989 -23.880 1.00 97.62 118 LYS A C 1
ATOM 895 O O . LYS A 1 118 ? -4.856 -18.195 -24.060 1.00 97.62 118 LYS A O 1
ATOM 900 N N . THR A 1 119 ? -5.688 -16.151 -23.640 1.00 97.81 119 THR A N 1
ATOM 901 C CA . THR A 1 119 ? -7.117 -16.485 -23.666 1.00 97.81 119 THR A CA 1
ATOM 902 C C . THR A 1 119 ? -7.924 -15.234 -24.019 1.00 97.81 119 THR A C 1
ATOM 904 O O . THR A 1 119 ? -7.416 -14.121 -23.891 1.00 97.81 119 THR A O 1
ATOM 907 N N . ASN A 1 120 ? -9.150 -15.387 -24.523 1.00 97.44 120 ASN A N 1
ATOM 908 C CA . ASN A 1 120 ? -10.002 -14.249 -24.866 1.00 97.44 120 ASN A CA 1
ATOM 909 C C . ASN A 1 120 ? -11.088 -14.070 -23.801 1.00 97.44 120 ASN A C 1
ATOM 911 O O . ASN A 1 120 ? -11.878 -14.981 -23.559 1.00 97.44 120 ASN A O 1
ATOM 915 N N . ILE A 1 121 ? -11.115 -12.890 -23.181 1.00 96.75 121 ILE A N 1
ATOM 916 C CA . ILE A 1 121 ? -12.014 -12.530 -22.073 1.00 96.75 121 ILE A CA 1
ATOM 917 C C . ILE A 1 121 ? -13.065 -11.481 -22.480 1.00 96.75 121 ILE A C 1
ATOM 919 O O . ILE A 1 121 ? -13.765 -10.943 -21.620 1.00 96.75 121 ILE A O 1
ATOM 923 N N . GLY A 1 122 ? -13.188 -11.217 -23.788 1.00 96.94 122 GLY A N 1
ATOM 924 C CA . GLY A 1 122 ? -14.053 -10.198 -24.386 1.00 96.94 122 GLY A CA 1
ATOM 925 C C . GLY A 1 122 ? -13.413 -8.796 -24.412 1.00 96.94 122 GLY A C 1
ATOM 926 O O . GLY A 1 122 ? -12.768 -8.417 -23.438 1.00 96.94 122 GLY A O 1
ATOM 927 N N . PRO A 1 123 ? -13.577 -8.014 -25.502 1.00 95.62 123 PRO A N 1
ATOM 928 C CA . PRO A 1 123 ? -12.993 -6.673 -25.647 1.00 95.62 123 PRO A CA 1
ATOM 929 C C . PRO A 1 123 ? -13.718 -5.604 -24.809 1.00 95.62 123 PRO A C 1
ATOM 931 O O . PRO A 1 123 ? -14.794 -5.841 -24.262 1.00 95.62 123 PRO A O 1
ATOM 934 N N . ASN A 1 124 ? -13.173 -4.382 -24.784 1.00 91.62 124 ASN A N 1
ATOM 935 C CA . ASN A 1 124 ? -13.708 -3.193 -24.089 1.00 91.62 124 ASN A CA 1
ATOM 936 C C . ASN A 1 124 ? -13.775 -3.286 -22.548 1.00 91.62 124 ASN A C 1
ATOM 938 O O . ASN A 1 124 ? -14.403 -2.448 -21.899 1.00 91.62 124 ASN A O 1
ATOM 942 N N . ARG A 1 125 ? -13.121 -4.281 -21.944 1.00 92.31 125 ARG A N 1
ATOM 943 C CA . ARG A 1 125 ? -12.832 -4.304 -20.500 1.00 92.31 125 ARG A CA 1
ATOM 944 C C . ARG A 1 125 ? -11.700 -3.328 -20.173 1.00 92.31 125 ARG A C 1
ATOM 946 O O . ARG A 1 125 ? -10.835 -3.112 -21.010 1.00 92.31 125 ARG A O 1
ATOM 953 N N . VAL A 1 126 ? -11.648 -2.839 -18.936 1.00 90.69 126 VAL A N 1
ATOM 954 C CA . VAL A 1 126 ? -10.440 -2.229 -18.355 1.00 90.69 126 VAL A CA 1
ATOM 955 C C . VAL A 1 126 ? -10.001 -3.118 -17.200 1.00 90.69 126 VAL A C 1
ATOM 957 O O . VAL A 1 126 ? -10.828 -3.460 -16.353 1.00 90.69 126 VAL A O 1
ATOM 960 N N . ILE A 1 127 ? -8.732 -3.525 -17.188 1.00 94.31 127 ILE A N 1
ATOM 961 C CA . ILE A 1 127 ? -8.149 -4.359 -16.132 1.00 94.31 127 ILE A CA 1
ATOM 962 C C . ILE A 1 127 ? -6.741 -3.848 -15.804 1.00 94.31 127 ILE A C 1
ATOM 964 O O . ILE A 1 127 ? -6.001 -3.430 -16.699 1.00 94.31 127 ILE A O 1
ATOM 968 N N . ARG A 1 128 ? -6.382 -3.871 -14.518 1.00 96.75 128 ARG A N 1
ATOM 969 C CA . ARG A 1 128 ? -5.085 -3.397 -14.004 1.00 96.75 128 ARG A CA 1
ATOM 970 C C . ARG A 1 128 ? -4.309 -4.427 -13.186 1.00 96.75 128 ARG A C 1
ATOM 972 O O . ARG A 1 128 ? -3.123 -4.228 -12.949 1.00 96.75 128 ARG A O 1
ATOM 979 N N . GLN A 1 129 ? -4.953 -5.521 -12.790 1.00 98.00 129 GLN A N 1
ATOM 980 C CA . GLN A 1 129 ? -4.346 -6.618 -12.045 1.00 98.00 129 GLN A CA 1
ATOM 981 C C . GLN A 1 129 ? -4.735 -7.956 -12.684 1.00 98.00 129 GLN A C 1
ATOM 983 O O . GLN A 1 129 ? -5.855 -8.116 -13.175 1.00 98.00 129 GLN A O 1
ATOM 988 N N . LEU A 1 130 ? -3.816 -8.914 -12.618 1.00 97.50 130 LEU A N 1
ATOM 989 C CA . LEU A 1 130 ? -4.038 -10.334 -12.864 1.00 97.50 130 LEU A CA 1
ATOM 990 C C . LEU A 1 130 ? -3.430 -11.084 -11.678 1.00 97.50 130 LEU A C 1
ATOM 992 O O . LEU A 1 130 ? -2.345 -10.725 -11.220 1.00 97.50 130 LEU A O 1
ATOM 996 N N . TYR A 1 131 ? -4.121 -12.115 -11.208 1.00 91.88 131 TYR A N 1
ATOM 997 C CA . TYR A 1 131 ? -3.616 -13.035 -10.196 1.00 91.88 131 TYR A CA 1
ATOM 998 C C . TYR A 1 131 ? -3.563 -14.445 -10.769 1.00 91.88 131 TYR A C 1
ATOM 1000 O O . TYR A 1 131 ? -4.487 -14.822 -11.490 1.00 91.88 131 TYR A O 1
ATOM 1008 N N . VAL A 1 132 ? -2.527 -15.234 -10.474 1.00 86.12 132 VAL A N 1
ATOM 1009 C CA . VAL A 1 132 ? -2.422 -16.630 -10.936 1.00 86.12 132 VAL A CA 1
ATOM 1010 C C . VAL A 1 132 ? -1.991 -17.532 -9.780 1.00 86.12 132 VAL A C 1
ATOM 1012 O O . VAL A 1 132 ? -0.881 -17.449 -9.269 1.00 86.12 132 VAL A O 1
ATOM 1015 N N . ASN A 1 133 ? -2.894 -18.425 -9.366 1.00 82.31 133 ASN A N 1
ATOM 1016 C CA . ASN A 1 133 ? -2.760 -19.306 -8.195 1.00 82.31 133 ASN A CA 1
ATOM 1017 C C . ASN A 1 133 ? -2.570 -18.573 -6.846 1.00 82.31 133 ASN A C 1
ATOM 1019 O O . ASN A 1 133 ? -2.110 -19.189 -5.890 1.00 82.31 133 ASN A O 1
ATOM 1023 N N . GLY A 1 134 ? -2.946 -17.292 -6.770 1.00 79.12 134 GLY A N 1
ATOM 1024 C CA . GLY A 1 134 ? -2.773 -16.419 -5.599 1.00 79.12 134 GLY A CA 1
ATOM 1025 C C . GLY A 1 134 ? -1.716 -15.326 -5.795 1.00 79.12 134 GLY A C 1
ATOM 1026 O O . GLY A 1 134 ? -1.829 -14.259 -5.200 1.00 79.12 134 GLY A O 1
ATOM 1027 N N . GLU A 1 135 ? -0.750 -15.528 -6.691 1.00 81.38 135 GLU A N 1
ATOM 1028 C CA . GLU A 1 135 ? 0.322 -14.554 -6.923 1.00 81.38 135 GLU A CA 1
ATOM 1029 C C . GLU A 1 135 ? -0.143 -13.370 -7.769 1.00 81.38 135 GLU A C 1
ATOM 1031 O O . GLU A 1 135 ? -0.926 -13.546 -8.704 1.00 81.38 135 GLU A O 1
ATOM 1036 N N . ARG A 1 136 ? 0.345 -12.159 -7.462 1.00 88.69 136 ARG A N 1
ATOM 1037 C CA . ARG A 1 136 ? 0.105 -10.959 -8.279 1.00 88.69 136 ARG A CA 1
ATOM 1038 C C . ARG A 1 136 ? 1.061 -10.936 -9.466 1.00 88.69 136 ARG A C 1
ATOM 1040 O O . ARG A 1 136 ? 2.263 -10.754 -9.296 1.00 88.69 136 ARG A O 1
ATOM 1047 N N . GLU A 1 137 ? 0.507 -10.980 -10.669 1.00 91.62 137 GLU A N 1
ATOM 1048 C CA . GLU A 1 137 ? 1.283 -10.945 -11.906 1.00 91.62 137 GLU A CA 1
ATOM 1049 C C . GLU A 1 137 ? 1.562 -9.503 -12.373 1.00 91.62 137 GLU A C 1
ATOM 1051 O O . GLU A 1 137 ? 0.756 -8.578 -12.195 1.00 91.62 137 GLU A O 1
ATOM 1056 N N . ILE A 1 138 ? 2.720 -9.299 -12.998 1.00 91.88 138 ILE A N 1
ATOM 1057 C CA . ILE A 1 138 ? 3.262 -7.988 -13.372 1.00 91.88 138 ILE A CA 1
ATOM 1058 C C . ILE A 1 138 ? 2.583 -7.481 -14.650 1.00 91.88 138 ILE A C 1
ATOM 1060 O O . ILE A 1 138 ? 2.618 -8.129 -15.689 1.00 91.88 138 ILE A O 1
ATOM 1064 N N . ARG A 1 139 ? 1.997 -6.281 -14.623 1.00 97.00 139 ARG A N 1
ATOM 1065 C CA . ARG A 1 139 ? 1.502 -5.638 -15.851 1.00 97.00 139 ARG A CA 1
ATOM 1066 C C . ARG A 1 139 ? 2.702 -5.244 -16.723 1.00 97.00 139 ARG A C 1
ATOM 1068 O O . ARG A 1 139 ? 3.556 -4.494 -16.250 1.00 97.00 139 ARG A O 1
ATOM 1075 N N . ALA A 1 140 ? 2.756 -5.765 -17.951 1.00 96.56 140 ALA A N 1
ATOM 1076 C CA . ALA A 1 140 ? 3.923 -5.736 -18.839 1.00 96.56 140 ALA A CA 1
ATOM 1077 C C . ALA A 1 140 ? 4.538 -4.332 -18.974 1.00 96.56 140 ALA A C 1
ATOM 1079 O O . ALA A 1 140 ? 3.819 -3.371 -19.291 1.00 96.56 140 ALA A O 1
ATOM 1080 N N . ARG A 1 141 ? 5.843 -4.195 -18.698 1.00 95.06 141 ARG A N 1
ATOM 1081 C CA . ARG A 1 141 ? 6.484 -2.887 -18.479 1.00 95.06 141 ARG A CA 1
ATOM 1082 C C . ARG A 1 141 ? 7.969 -2.832 -18.835 1.00 95.06 141 ARG A C 1
ATOM 1084 O O . ARG A 1 141 ? 8.727 -3.778 -18.691 1.00 95.06 141 ARG A O 1
ATOM 1091 N N . SER A 1 142 ? 8.416 -1.644 -19.229 1.00 90.50 142 SER A N 1
ATOM 1092 C CA . SER A 1 142 ? 9.784 -1.392 -19.673 1.00 90.50 142 SER A CA 1
ATOM 1093 C C . SER A 1 142 ? 10.831 -1.619 -18.577 1.00 90.50 142 SER A C 1
ATOM 1095 O O . SER A 1 142 ? 10.845 -0.914 -17.560 1.00 90.50 142 SER A O 1
ATOM 1097 N N . ASN A 1 143 ? 11.798 -2.483 -18.863 1.00 77.19 143 ASN A N 1
ATOM 1098 C CA . ASN A 1 143 ? 13.075 -2.515 -18.160 1.00 77.19 143 ASN A CA 1
ATOM 1099 C C . ASN A 1 143 ? 13.896 -1.228 -18.427 1.00 77.19 143 ASN A C 1
ATOM 1101 O O . ASN A 1 143 ? 13.766 -0.590 -19.473 1.00 77.19 143 ASN A O 1
ATOM 1105 N N . GLN A 1 144 ? 14.742 -0.819 -17.475 1.00 67.12 144 GLN A N 1
ATOM 1106 C CA . GLN A 1 144 ? 15.637 0.345 -17.618 1.00 67.12 144 GLN A CA 1
ATOM 1107 C C . GLN A 1 144 ? 16.977 -0.062 -18.274 1.00 67.12 144 GLN A C 1
ATOM 1109 O O . GLN A 1 144 ? 17.464 -1.160 -17.999 1.00 67.12 144 GLN A O 1
ATOM 1114 N N . PRO A 1 145 ? 17.636 0.804 -19.077 1.00 62.72 145 PRO A N 1
ATOM 1115 C CA . PRO A 1 145 ? 17.342 2.223 -19.299 1.00 62.72 145 PRO A CA 1
ATOM 1116 C C . PRO A 1 145 ? 16.286 2.509 -20.385 1.00 62.72 145 PRO A C 1
ATOM 1118 O O . PRO A 1 145 ? 16.345 1.960 -21.483 1.00 62.72 145 PRO A O 1
ATOM 1121 N N . LEU A 1 146 ? 15.380 3.452 -20.106 1.00 74.62 146 LEU A N 1
ATOM 1122 C CA . LEU A 1 146 ? 14.403 3.977 -21.073 1.00 74.62 146 LEU A CA 1
ATOM 1123 C C . LEU A 1 146 ? 15.025 4.858 -22.186 1.00 74.62 146 LEU A C 1
ATOM 1125 O O . LEU A 1 146 ? 16.094 5.447 -21.990 1.00 74.62 146 LEU A O 1
ATOM 1129 N N . PRO A 1 147 ? 14.316 5.052 -23.324 1.00 71.75 147 PRO A N 1
ATOM 1130 C CA . PRO A 1 147 ? 14.599 6.113 -24.291 1.00 71.75 147 PRO A CA 1
ATOM 1131 C C . PRO A 1 147 ? 14.606 7.523 -23.688 1.00 71.75 147 PRO A C 1
ATOM 1133 O O . PRO A 1 147 ? 13.985 7.805 -22.663 1.00 71.75 147 PRO A O 1
ATOM 1136 N N . VAL A 1 148 ? 15.298 8.452 -24.355 1.00 79.25 148 VAL A N 1
ATOM 1137 C CA . VAL A 1 148 ? 15.446 9.830 -23.865 1.00 79.25 148 VAL A CA 1
ATOM 1138 C C . VAL A 1 148 ? 14.227 10.659 -24.273 1.00 79.25 148 VAL A C 1
ATOM 1140 O O . VAL A 1 148 ? 14.198 11.288 -25.333 1.00 79.25 148 VAL A O 1
ATOM 1143 N N . PHE A 1 149 ? 13.209 10.680 -23.418 1.00 89.25 149 PHE A N 1
ATOM 1144 C CA . PHE A 1 149 ? 12.017 11.504 -23.614 1.00 89.25 149 PHE A CA 1
ATOM 1145 C C . PHE A 1 149 ? 12.295 12.975 -23.286 1.00 89.25 149 PHE A C 1
ATOM 1147 O O . PHE A 1 149 ? 12.505 13.352 -22.135 1.00 89.25 149 PHE A O 1
ATOM 1154 N N . GLN A 1 150 ? 12.264 13.841 -24.301 1.00 91.31 150 GLN A N 1
ATOM 1155 C CA . GLN A 1 150 ? 12.284 15.287 -24.101 1.00 91.31 150 GLN A CA 1
ATOM 1156 C C . GLN A 1 150 ? 10.859 15.775 -23.827 1.00 91.31 150 GLN A C 1
ATOM 1158 O O . GLN A 1 150 ? 10.008 15.747 -24.712 1.00 91.31 150 GLN A O 1
ATOM 1163 N N . LYS A 1 151 ? 10.607 16.286 -22.622 1.00 93.94 151 LYS A N 1
ATOM 1164 C CA . LYS A 1 151 ? 9.324 16.892 -22.249 1.00 93.94 151 LYS A CA 1
ATOM 1165 C C . LYS A 1 151 ? 8.952 18.097 -23.131 1.00 93.94 151 LYS A C 1
ATOM 1167 O O . LYS A 1 151 ? 9.797 18.916 -23.502 1.00 93.94 151 LYS A O 1
ATOM 1172 N N . THR A 1 152 ? 7.663 18.210 -23.431 1.00 94.56 152 THR A N 1
ATOM 1173 C CA . THR A 1 152 ? 7.005 19.306 -24.162 1.00 94.56 152 THR A CA 1
ATOM 1174 C C . THR A 1 152 ? 5.865 19.893 -23.317 1.00 94.56 152 THR A C 1
ATOM 1176 O O . THR A 1 152 ? 5.701 19.531 -22.155 1.00 94.56 152 THR A O 1
ATOM 1179 N N . SER A 1 153 ? 5.055 20.794 -23.880 1.00 93.44 153 SER A N 1
ATOM 1180 C CA . SER A 1 153 ? 3.869 21.326 -23.197 1.00 93.44 153 SER A CA 1
ATOM 1181 C C . SER A 1 153 ? 2.692 20.343 -23.110 1.00 93.44 153 SER A C 1
ATOM 1183 O O . SER A 1 153 ? 1.847 20.531 -22.246 1.00 93.44 153 SER A O 1
ATOM 1185 N N . HIS A 1 154 ? 2.624 19.311 -23.961 1.00 94.31 154 HIS A N 1
ATOM 1186 C CA . HIS A 1 154 ? 1.467 18.397 -24.072 1.00 94.31 154 HIS A CA 1
ATOM 1187 C C . HIS A 1 154 ? 1.862 16.905 -24.010 1.00 94.31 154 HIS A C 1
ATOM 1189 O O . HIS A 1 154 ? 1.130 16.049 -24.499 1.00 94.31 154 HIS A O 1
ATOM 1195 N N . GLY A 1 155 ? 3.057 16.595 -23.503 1.00 95.94 155 GLY A N 1
ATOM 1196 C CA . GLY A 1 155 ? 3.644 15.255 -23.544 1.00 95.94 155 GLY A CA 1
ATOM 1197 C C . GLY A 1 155 ? 5.131 15.287 -23.869 1.00 95.94 155 GLY A C 1
ATOM 1198 O O . GLY A 1 155 ? 5.853 16.140 -23.351 1.00 95.94 155 GLY A O 1
ATOM 1199 N N . TYR A 1 156 ? 5.601 14.420 -24.764 1.00 95.62 156 TYR A N 1
ATOM 1200 C CA . TYR A 1 156 ? 7.028 14.164 -24.989 1.00 95.62 156 TYR A CA 1
ATOM 1201 C C . TYR A 1 156 ? 7.438 14.170 -26.469 1.00 95.62 156 TYR A C 1
ATOM 1203 O O . TYR A 1 156 ? 6.623 14.022 -27.375 1.00 95.62 156 TYR A O 1
ATOM 1211 N N . ILE A 1 157 ? 8.741 14.304 -26.708 1.00 93.50 157 ILE A N 1
ATOM 1212 C CA . ILE A 1 157 ? 9.417 13.901 -27.940 1.00 93.50 157 ILE A CA 1
ATOM 1213 C C . ILE A 1 157 ? 10.331 12.728 -27.592 1.00 93.50 157 ILE A C 1
ATOM 1215 O O . ILE A 1 157 ? 11.227 12.858 -26.756 1.00 93.50 157 ILE A O 1
ATOM 1219 N N . GLU A 1 158 ? 10.114 11.590 -28.238 1.00 90.81 158 GLU A N 1
ATOM 1220 C CA . GLU A 1 158 ? 10.991 10.426 -28.172 1.00 90.81 158 GLU A CA 1
ATOM 1221 C C . GLU A 1 158 ? 12.294 10.707 -28.939 1.00 90.81 158 GLU A C 1
ATOM 1223 O O . GLU A 1 158 ? 12.282 10.934 -30.150 1.00 90.81 158 GLU A O 1
ATOM 1228 N N . ASN A 1 159 ? 13.437 10.689 -28.249 1.00 82.06 159 ASN A N 1
ATOM 1229 C CA . ASN A 1 159 ? 14.743 10.680 -28.906 1.00 82.06 159 ASN A CA 1
ATOM 1230 C C . ASN A 1 159 ? 15.242 9.231 -28.956 1.00 82.06 159 ASN A C 1
ATOM 1232 O O . ASN A 1 159 ? 15.485 8.614 -27.917 1.00 82.06 159 ASN A O 1
ATOM 1236 N N . SER A 1 160 ? 15.365 8.700 -30.173 1.00 63.66 160 SER A N 1
ATOM 1237 C CA . SER A 1 160 ? 15.614 7.283 -30.460 1.00 63.66 160 SER A CA 1
ATOM 1238 C C . SER A 1 160 ? 16.857 6.715 -29.768 1.00 63.66 160 SER A C 1
ATOM 1240 O O . SER A 1 160 ? 17.953 7.267 -29.913 1.00 63.66 160 SER A O 1
ATOM 1242 N N . ILE A 1 161 ? 16.710 5.547 -29.137 1.00 61.00 161 ILE A N 1
ATOM 1243 C CA . ILE A 1 161 ? 17.836 4.648 -28.852 1.00 61.00 161 ILE A CA 1
ATOM 1244 C C . ILE A 1 161 ? 18.266 3.960 -30.156 1.00 61.00 161 ILE A C 1
ATOM 1246 O O . ILE A 1 161 ? 17.449 3.636 -31.017 1.00 61.00 161 ILE A O 1
ATOM 1250 N N . GLU A 1 162 ? 19.570 3.741 -30.313 1.00 56.50 162 GLU A N 1
ATOM 1251 C CA . GLU A 1 162 ? 20.125 3.019 -31.454 1.00 56.50 162 GLU A CA 1
ATOM 1252 C C . GLU A 1 162 ? 19.743 1.525 -31.366 1.00 56.50 162 GLU A C 1
ATOM 1254 O O . GLU A 1 162 ? 20.179 0.825 -30.453 1.00 56.50 162 GLU A O 1
ATOM 1259 N N . ASN A 1 163 ? 18.971 1.039 -32.348 1.00 59.47 163 ASN A N 1
ATOM 1260 C CA . ASN A 1 163 ? 18.441 -0.334 -32.492 1.00 59.47 163 ASN A CA 1
ATOM 1261 C C . ASN A 1 163 ? 17.170 -0.711 -31.691 1.00 59.47 163 ASN A C 1
ATOM 1263 O O . ASN A 1 163 ? 16.814 -1.889 -31.682 1.00 59.47 163 ASN A O 1
ATOM 1267 N N . THR A 1 164 ? 16.433 0.241 -31.108 1.00 68.81 164 THR A N 1
ATOM 1268 C CA . THR A 1 164 ? 15.097 -0.021 -30.518 1.00 68.81 164 THR A CA 1
ATOM 1269 C C . THR A 1 164 ? 13.983 0.518 -31.432 1.00 68.81 164 THR A C 1
ATOM 1271 O O . THR A 1 164 ? 14.114 1.647 -31.914 1.00 68.81 164 THR A O 1
ATOM 1274 N N . PRO A 1 165 ? 12.886 -0.225 -31.694 1.00 77.94 165 PRO A N 1
ATOM 1275 C CA . PRO A 1 165 ? 11.714 0.319 -32.385 1.00 77.94 165 PRO A CA 1
ATOM 1276 C C . PRO A 1 165 ? 11.073 1.467 -31.581 1.00 77.94 165 PRO A C 1
ATOM 1278 O O . PRO A 1 165 ? 10.902 1.312 -30.371 1.00 77.94 165 PRO A O 1
ATOM 1281 N N . PRO A 1 166 ? 10.709 2.598 -32.215 1.00 86.31 166 PRO A N 1
ATOM 1282 C CA . PRO A 1 166 ? 10.064 3.715 -31.525 1.00 86.31 166 PRO A CA 1
ATOM 1283 C C . PRO A 1 166 ? 8.627 3.370 -31.116 1.00 86.31 166 PRO A C 1
ATOM 1285 O O . PRO A 1 166 ? 7.990 2.522 -31.743 1.00 86.31 166 PRO A O 1
ATOM 1288 N N . ILE A 1 167 ? 8.072 4.094 -30.142 1.00 89.00 167 ILE A N 1
ATOM 1289 C CA . ILE A 1 167 ? 6.688 3.885 -29.661 1.00 89.00 167 ILE A CA 1
ATOM 1290 C C . ILE A 1 167 ? 5.651 4.122 -30.778 1.00 89.00 167 ILE A C 1
ATOM 1292 O O . ILE A 1 167 ? 4.574 3.533 -30.777 1.00 89.00 167 ILE A O 1
ATOM 1296 N N . SER A 1 168 ? 5.983 4.910 -31.807 1.00 89.88 168 SER A N 1
ATOM 1297 C CA . SER A 1 168 ? 5.152 5.058 -33.016 1.00 89.88 168 SER A CA 1
ATOM 1298 C C . SER A 1 168 ? 5.039 3.805 -33.899 1.00 89.88 168 SER A C 1
ATOM 1300 O O . SER A 1 168 ? 4.307 3.841 -34.888 1.00 89.88 168 SER A O 1
ATOM 1302 N N . ALA A 1 169 ? 5.741 2.719 -33.565 1.00 90.06 169 ALA A N 1
ATOM 1303 C CA . ALA A 1 169 ? 5.617 1.412 -34.208 1.00 90.06 169 ALA A CA 1
ATOM 1304 C C . ALA A 1 169 ? 4.841 0.375 -33.368 1.00 90.06 169 ALA A C 1
ATOM 1306 O O . ALA A 1 169 ? 4.688 -0.750 -33.836 1.00 90.06 169 ALA A O 1
ATOM 1307 N N . TRP A 1 170 ? 4.389 0.724 -32.156 1.00 91.56 170 TRP A N 1
ATOM 1308 C CA . TRP A 1 170 ? 3.673 -0.186 -31.250 1.00 91.56 170 TRP A CA 1
ATOM 1309 C C . TRP A 1 170 ? 2.173 -0.270 -31.584 1.00 91.56 170 TRP A C 1
ATOM 1311 O O . TRP A 1 170 ? 1.582 0.679 -32.112 1.00 91.56 170 TRP A O 1
ATOM 1321 N N . GLU A 1 171 ? 1.535 -1.391 -31.253 1.00 90.75 171 GLU A N 1
ATOM 1322 C CA . GLU A 1 171 ? 0.083 -1.564 -31.341 1.00 90.75 171 GLU A CA 1
ATOM 1323 C C . GLU A 1 171 ? -0.648 -0.912 -30.145 1.00 90.75 171 GLU A C 1
ATOM 1325 O O . GLU A 1 171 ? -0.067 -0.636 -29.100 1.00 90.75 171 GLU A O 1
ATOM 1330 N N . ASN A 1 172 ? -1.948 -0.618 -30.305 1.00 91.94 172 ASN A N 1
ATOM 1331 C CA . ASN A 1 172 ? -2.823 -0.053 -29.260 1.00 91.94 172 ASN A CA 1
ATOM 1332 C C . ASN A 1 172 ? -2.242 1.157 -28.479 1.00 91.94 172 ASN A C 1
ATOM 1334 O O . ASN A 1 172 ? -2.450 1.273 -27.275 1.00 91.94 172 ASN A O 1
ATOM 1338 N N . ILE A 1 173 ? -1.559 2.099 -29.147 1.00 92.56 173 ILE A N 1
ATOM 1339 C CA . ILE A 1 173 ? -0.858 3.235 -28.499 1.00 92.56 173 ILE A CA 1
ATOM 1340 C C . ILE A 1 173 ? -1.677 4.067 -27.487 1.00 92.56 173 ILE A C 1
ATOM 1342 O O . ILE A 1 173 ? -1.080 4.749 -26.663 1.00 92.56 173 ILE A O 1
ATOM 1346 N N . SER A 1 174 ? -3.014 4.035 -27.522 1.00 91.50 174 SER A N 1
ATOM 1347 C CA . SER A 1 174 ? -3.908 4.691 -26.548 1.00 91.50 174 SER A CA 1
ATOM 1348 C C . SER A 1 174 ? -3.935 4.040 -25.160 1.00 91.50 174 SER A C 1
ATOM 1350 O O . SER A 1 174 ? -4.512 4.589 -24.217 1.00 91.50 174 SER A O 1
ATOM 1352 N N . ASP A 1 175 ? -3.371 2.843 -25.047 1.00 92.00 175 ASP A N 1
ATOM 1353 C CA . ASP A 1 175 ? -3.395 2.012 -23.847 1.00 92.00 175 ASP A CA 1
ATOM 1354 C C . ASP A 1 175 ? -2.091 2.137 -23.051 1.00 92.00 175 ASP A C 1
ATOM 1356 O O . ASP A 1 175 ? -2.077 1.860 -21.851 1.00 92.00 175 ASP A O 1
ATOM 1360 N N . VAL A 1 176 ? -1.025 2.600 -23.709 1.00 95.38 176 VAL A N 1
ATOM 1361 C CA . VAL A 1 176 ? 0.322 2.767 -23.157 1.00 95.38 176 VAL A CA 1
ATOM 1362 C C . VAL A 1 176 ? 0.316 3.821 -22.052 1.00 95.38 176 VAL A C 1
ATOM 1364 O O . VAL A 1 176 ? -0.099 4.963 -22.267 1.00 95.38 176 VAL A O 1
ATOM 1367 N N . GLU A 1 177 ? 0.818 3.460 -20.873 1.00 97.19 177 GLU A N 1
ATOM 1368 C CA . GLU A 1 177 ? 0.906 4.340 -19.705 1.00 97.19 177 GLU A CA 1
ATOM 1369 C C . GLU A 1 177 ? 2.355 4.739 -19.419 1.00 97.19 177 GLU A C 1
ATOM 1371 O O . GLU A 1 177 ? 3.233 3.892 -19.277 1.00 97.19 177 GLU A O 1
ATOM 1376 N N . PHE A 1 178 ? 2.606 6.043 -19.293 1.00 97.31 178 PHE A N 1
ATOM 1377 C CA . PHE A 1 178 ? 3.883 6.584 -18.832 1.00 97.31 178 PHE A CA 1
ATOM 1378 C C . PHE A 1 178 ? 3.797 6.818 -17.325 1.00 97.31 178 PHE A C 1
ATOM 1380 O O . PHE A 1 178 ? 2.920 7.559 -16.870 1.00 97.31 178 PHE A O 1
ATOM 1387 N N . VAL A 1 179 ? 4.728 6.240 -16.565 1.00 96.62 179 VAL A N 1
ATOM 1388 C CA . VAL A 1 179 ? 4.807 6.390 -15.106 1.00 96.62 179 VAL A CA 1
ATOM 1389 C C . VAL A 1 179 ? 6.031 7.220 -14.736 1.00 96.62 179 VAL A C 1
ATOM 1391 O O . VAL A 1 179 ? 7.110 6.997 -15.275 1.00 96.62 179 VAL A O 1
ATOM 1394 N N . SER A 1 180 ? 5.899 8.174 -13.815 1.00 94.62 180 SER A N 1
ATOM 1395 C CA . SER A 1 180 ? 6.999 9.023 -13.332 1.00 94.62 180 SER A CA 1
ATOM 1396 C C . SER A 1 180 ? 6.902 9.204 -11.818 1.00 94.62 180 SER A C 1
ATOM 1398 O O . SER A 1 180 ? 5.900 9.711 -11.318 1.00 94.62 180 SER A O 1
ATOM 1400 N N . SER A 1 181 ? 7.938 8.791 -11.092 1.00 92.75 181 SER A N 1
ATOM 1401 C CA . SER A 1 181 ? 8.076 9.002 -9.648 1.00 92.75 181 SER A CA 1
ATOM 1402 C C . SER A 1 181 ? 8.955 10.228 -9.385 1.00 92.75 181 SER A C 1
ATOM 1404 O O . SER A 1 181 ? 10.102 10.276 -9.833 1.00 92.75 181 SER A O 1
ATOM 1406 N N . VAL A 1 182 ? 8.428 11.221 -8.664 1.00 91.38 182 VAL A N 1
ATOM 1407 C CA . VAL A 1 182 ? 9.096 12.506 -8.394 1.00 91.38 182 VAL A CA 1
ATOM 1408 C C . VAL A 1 182 ? 8.883 12.891 -6.929 1.00 91.38 182 VAL A C 1
ATOM 1410 O O . VAL A 1 182 ? 7.761 13.163 -6.512 1.00 91.38 182 VAL A O 1
ATOM 1413 N N . ALA A 1 183 ? 9.972 12.942 -6.157 1.00 90.38 183 ALA A N 1
ATOM 1414 C CA . ALA A 1 183 ? 9.969 13.209 -4.714 1.00 90.38 183 ALA A CA 1
ATOM 1415 C C . ALA A 1 183 ? 9.012 12.277 -3.931 1.00 90.38 183 ALA A C 1
ATOM 1417 O O . ALA A 1 183 ? 9.308 11.087 -3.819 1.00 90.38 183 ALA A O 1
ATOM 1418 N N . TRP A 1 184 ? 7.887 12.798 -3.429 1.00 94.12 184 TRP A N 1
ATOM 1419 C CA . TRP A 1 184 ? 6.848 12.054 -2.698 1.00 94.12 184 TRP A CA 1
ATOM 1420 C C . TRP A 1 184 ? 5.680 11.568 -3.570 1.00 94.12 184 TRP A C 1
ATOM 1422 O O . TRP A 1 184 ? 4.714 11.011 -3.051 1.00 94.12 184 TRP A O 1
ATOM 1432 N N . LYS A 1 185 ? 5.727 11.801 -4.887 1.00 94.62 185 LYS A N 1
ATOM 1433 C CA . LYS A 1 185 ? 4.602 11.583 -5.807 1.00 94.62 185 LYS A CA 1
ATOM 1434 C C . LYS A 1 185 ? 4.891 10.503 -6.835 1.00 94.62 185 LYS A C 1
ATOM 1436 O O . LYS A 1 185 ? 6.027 10.339 -7.287 1.00 94.62 185 LYS A O 1
ATOM 1441 N N . GLN A 1 186 ? 3.822 9.865 -7.303 1.00 94.75 186 GLN A N 1
ATOM 1442 C CA . GLN A 1 186 ? 3.828 9.066 -8.520 1.00 94.75 186 GLN A CA 1
ATOM 1443 C C . GLN A 1 186 ? 2.739 9.544 -9.483 1.00 94.75 186 GLN A C 1
ATOM 1445 O O . GLN A 1 186 ? 1.581 9.711 -9.112 1.00 94.75 186 GLN A O 1
ATOM 1450 N N . TYR A 1 187 ? 3.128 9.745 -10.736 1.00 97.31 187 TYR A N 1
ATOM 1451 C CA . TYR A 1 187 ? 2.257 10.123 -11.840 1.00 97.31 187 TYR A CA 1
ATOM 1452 C C . TYR A 1 187 ? 2.132 8.963 -12.818 1.00 97.31 187 TYR A C 1
ATOM 1454 O O . TYR A 1 187 ? 3.121 8.279 -13.079 1.00 97.31 187 TYR A O 1
ATOM 1462 N N . ARG A 1 188 ? 0.942 8.763 -13.383 1.00 97.62 188 ARG A N 1
ATOM 1463 C CA . ARG A 1 188 ? 0.652 7.706 -14.359 1.00 97.62 188 ARG A CA 1
ATOM 1464 C C . ARG A 1 188 ? -0.414 8.212 -15.332 1.00 97.62 188 ARG A C 1
ATOM 1466 O O . ARG A 1 188 ? -1.582 8.328 -14.970 1.00 97.62 188 ARG A O 1
ATOM 1473 N N . CYS A 1 189 ? 0.003 8.544 -16.553 1.00 97.81 189 CYS A N 1
ATOM 1474 C CA . CYS A 1 189 ? -0.875 9.061 -17.608 1.00 97.81 189 CYS A CA 1
ATOM 1475 C C . CYS A 1 189 ? -0.777 8.204 -18.870 1.00 97.81 189 CYS A C 1
ATOM 1477 O O . CYS A 1 189 ? 0.314 7.782 -19.254 1.00 97.81 189 CYS A O 1
ATOM 1479 N N . ARG A 1 190 ? -1.908 7.998 -19.554 1.00 97.44 190 ARG A N 1
ATOM 1480 C CA . ARG A 1 190 ? -1.938 7.335 -20.866 1.00 97.44 190 ARG A CA 1
ATOM 1481 C C . ARG A 1 190 ? -1.432 8.240 -21.983 1.00 97.44 190 ARG A C 1
ATOM 1483 O O . ARG A 1 190 ? -1.549 9.463 -21.906 1.00 97.44 190 ARG A O 1
ATOM 1490 N N . VAL A 1 191 ? -0.920 7.636 -23.045 1.00 97.25 191 VAL A N 1
ATOM 1491 C CA . VAL A 1 191 ? -0.690 8.302 -24.330 1.00 97.25 191 VAL A CA 1
ATOM 1492 C C . VAL A 1 191 ? -2.038 8.539 -25.027 1.00 97.25 191 VAL A C 1
ATOM 1494 O O . VAL A 1 191 ? -2.897 7.664 -25.059 1.00 97.25 191 VAL A O 1
ATOM 1497 N N . GLN A 1 192 ? -2.238 9.730 -25.595 1.00 97.06 192 GLN A N 1
ATOM 1498 C CA . GLN A 1 192 ? -3.407 10.056 -26.422 1.00 97.06 192 GLN A CA 1
ATOM 1499 C C . GLN A 1 192 ? -3.158 9.734 -27.899 1.00 97.06 192 GLN A C 1
ATOM 1501 O O . GLN A 1 192 ? -4.044 9.251 -28.600 1.00 97.06 192 GLN A O 1
ATOM 1506 N N . SER A 1 193 ? -1.968 10.073 -28.402 1.00 96.12 193 SER A N 1
ATOM 1507 C CA . SER A 1 193 ? -1.567 9.823 -29.790 1.00 96.12 193 SER A CA 1
ATOM 1508 C C . SER A 1 193 ? -0.059 9.978 -29.966 1.00 96.12 193 SER A C 1
ATOM 1510 O O . SER A 1 193 ? 0.578 10.748 -29.244 1.00 96.12 193 SER A O 1
ATOM 1512 N N . VAL A 1 194 ? 0.498 9.298 -30.968 1.00 94.69 194 VAL A N 1
ATOM 1513 C CA . VAL A 1 194 ? 1.890 9.468 -31.399 1.00 94.69 194 VAL A CA 1
ATOM 1514 C C . VAL A 1 194 ? 1.917 9.868 -32.874 1.00 94.69 194 VAL A C 1
ATOM 1516 O O . VAL A 1 194 ? 1.114 9.397 -33.677 1.00 94.69 194 VAL A O 1
ATOM 1519 N N . THR A 1 195 ? 2.818 10.769 -33.258 1.00 91.44 195 THR A N 1
ATOM 1520 C CA . THR A 1 195 ? 3.052 11.161 -34.655 1.00 91.44 195 THR A CA 1
ATOM 1521 C C . THR A 1 195 ? 4.546 11.374 -34.877 1.00 91.44 195 THR A C 1
ATOM 1523 O O . THR A 1 195 ? 5.141 12.303 -34.331 1.00 91.44 195 THR A O 1
ATOM 1526 N N . ALA A 1 196 ? 5.158 10.499 -35.682 1.00 86.69 196 ALA A N 1
ATOM 1527 C CA . ALA A 1 196 ? 6.611 10.337 -35.764 1.00 86.69 196 ALA A CA 1
ATOM 1528 C C . ALA A 1 196 ? 7.227 10.105 -34.368 1.00 86.69 196 ALA A C 1
ATOM 1530 O O . ALA A 1 196 ? 7.004 9.046 -33.793 1.00 86.69 196 ALA A O 1
ATOM 1531 N N . SER A 1 197 ? 7.964 11.071 -33.815 1.00 89.12 197 SER A N 1
ATOM 1532 C CA . SER A 1 197 ? 8.509 11.019 -32.450 1.00 89.12 197 SER A CA 1
ATOM 1533 C C . SER A 1 197 ? 7.738 11.867 -31.431 1.00 89.12 197 SER A C 1
ATOM 1535 O O . SER A 1 197 ? 8.123 11.914 -30.266 1.00 89.12 197 SER A O 1
ATOM 1537 N N . ILE A 1 198 ? 6.675 12.569 -31.839 1.00 94.31 198 ILE A N 1
ATOM 1538 C CA . ILE A 1 198 ? 5.879 13.425 -30.949 1.00 94.31 198 ILE A CA 1
ATOM 1539 C C . ILE A 1 198 ? 4.806 12.569 -30.275 1.00 94.31 198 ILE A C 1
ATOM 1541 O O . ILE A 1 198 ? 3.952 12.010 -30.958 1.00 94.31 198 ILE A O 1
ATOM 1545 N N . ILE A 1 199 ? 4.838 12.510 -28.946 1.00 96.12 199 ILE A N 1
ATOM 1546 C CA . ILE A 1 199 ? 3.890 11.800 -28.085 1.00 96.12 199 ILE A CA 1
ATOM 1547 C C . ILE A 1 199 ? 3.027 12.848 -27.378 1.00 96.12 199 ILE A C 1
ATOM 1549 O O . ILE A 1 199 ? 3.537 13.652 -26.596 1.00 96.12 199 ILE A O 1
ATOM 1553 N N . ILE A 1 200 ? 1.721 12.836 -27.638 1.00 98.00 200 ILE A N 1
ATOM 1554 C CA . ILE A 1 200 ? 0.740 13.644 -26.905 1.00 98.00 200 ILE A CA 1
ATOM 1555 C C . ILE A 1 200 ? 0.167 12.789 -25.778 1.00 98.00 200 ILE A C 1
ATOM 1557 O O . ILE A 1 200 ? -0.276 11.667 -26.024 1.00 98.00 200 ILE A O 1
ATOM 1561 N N . MET A 1 201 ? 0.170 13.315 -24.556 1.00 98.00 201 MET A N 1
ATOM 1562 C CA . MET A 1 201 ? -0.344 12.636 -23.364 1.00 98.00 201 MET A CA 1
ATOM 1563 C C . MET A 1 201 ? -1.824 12.958 -23.135 1.00 98.00 201 MET A C 1
ATOM 1565 O O . MET A 1 201 ? -2.306 14.035 -23.483 1.00 98.00 201 MET A O 1
ATOM 1569 N N . GLN A 1 202 ? -2.548 12.004 -22.555 1.00 97.88 202 GLN A N 1
ATOM 1570 C CA . GLN A 1 202 ? -3.991 12.069 -22.357 1.00 97.88 202 GLN A CA 1
ATOM 1571 C C . GLN A 1 202 ? -4.392 13.152 -21.351 1.00 97.88 202 GLN A C 1
ATOM 1573 O O . GLN A 1 202 ? -3.796 13.298 -20.284 1.00 97.88 202 GLN A O 1
ATOM 1578 N N . GLN A 1 203 ? -5.452 13.882 -21.696 1.00 96.88 203 GLN A N 1
ATOM 1579 C CA . GLN A 1 203 ? -6.058 14.913 -20.857 1.00 96.88 203 GLN A CA 1
ATOM 1580 C C . GLN A 1 203 ? -7.328 14.396 -20.155 1.00 96.88 203 GLN A C 1
ATOM 1582 O O . GLN A 1 203 ? -8.053 13.591 -20.753 1.00 96.88 203 GLN A O 1
ATOM 1587 N N . PRO A 1 204 ? -7.641 14.871 -18.932 1.00 97.06 204 PRO A N 1
ATOM 1588 C CA . PRO A 1 204 ? -6.936 15.918 -18.179 1.00 97.06 204 PRO A CA 1
ATOM 1589 C C . PRO A 1 204 ? -5.704 15.441 -17.385 1.00 97.06 204 PRO A C 1
ATOM 1591 O O . PRO A 1 204 ? -5.090 16.266 -16.712 1.00 97.06 204 PRO A O 1
ATOM 1594 N N . CYS A 1 205 ? -5.321 14.154 -17.448 1.00 97.88 205 CYS A N 1
ATOM 1595 C CA . CYS A 1 205 ? -4.183 13.627 -16.678 1.00 97.88 205 CYS A CA 1
ATOM 1596 C C . CYS A 1 205 ? -2.904 14.453 -16.848 1.00 97.88 205 CYS A C 1
ATOM 1598 O O . CYS A 1 205 ? -2.263 14.801 -15.856 1.00 97.88 205 CYS A O 1
ATOM 1600 N N . TRP A 1 206 ? -2.538 14.800 -18.088 1.00 97.31 206 TRP A N 1
ATOM 1601 C CA . TRP A 1 206 ? -1.330 15.578 -18.339 1.00 97.31 206 TRP A CA 1
ATOM 1602 C C . TRP A 1 206 ? -1.389 16.957 -17.678 1.00 97.31 206 TRP A C 1
ATOM 1604 O O . TRP A 1 206 ? -0.510 17.253 -16.874 1.00 97.31 206 TRP A O 1
ATOM 1614 N N . ASP A 1 207 ? -2.418 17.770 -17.918 1.00 96.56 207 ASP A N 1
ATOM 1615 C CA . ASP A 1 207 ? -2.515 19.109 -17.317 1.00 96.56 207 ASP A CA 1
ATOM 1616 C C . ASP A 1 207 ? -2.574 19.044 -15.778 1.00 96.56 207 ASP A C 1
ATOM 1618 O O . ASP A 1 207 ? -1.876 19.806 -15.106 1.00 96.56 207 ASP A O 1
ATOM 1622 N N . ASN A 1 208 ? -3.293 18.069 -15.208 1.00 97.38 208 ASN A N 1
ATOM 1623 C CA . ASN A 1 208 ? -3.304 17.821 -13.761 1.00 97.38 208 ASN A CA 1
ATOM 1624 C C . ASN A 1 208 ? -1.915 17.408 -13.230 1.00 97.38 208 ASN A C 1
ATOM 1626 O O . ASN A 1 208 ? -1.502 17.867 -12.167 1.00 97.38 208 ASN A O 1
ATOM 1630 N N . SER A 1 209 ? -1.139 16.621 -13.984 1.00 96.44 209 SER A N 1
ATOM 1631 C CA . SER A 1 209 ? 0.247 16.251 -13.641 1.00 96.44 209 SER A CA 1
ATOM 1632 C C . SER A 1 209 ? 1.248 17.417 -13.714 1.00 96.44 209 SER A C 1
ATOM 1634 O O . SER A 1 209 ? 2.375 17.300 -13.225 1.00 96.44 209 SER A O 1
ATOM 1636 N N . GLN A 1 210 ? 0.850 18.536 -14.332 1.00 94.56 210 GLN A N 1
ATOM 1637 C CA . GLN A 1 210 ? 1.617 19.783 -14.415 1.00 94.56 210 GLN A CA 1
ATOM 1638 C C . GLN A 1 210 ? 1.075 20.889 -13.486 1.00 94.56 210 GLN A C 1
ATOM 1640 O O . GLN A 1 210 ? 1.641 21.984 -13.465 1.00 94.56 210 GLN A O 1
ATOM 1645 N N . TYR A 1 211 ? 0.003 20.623 -12.724 1.00 91.19 211 TYR A N 1
ATOM 1646 C CA . TYR A 1 211 ? -0.689 21.606 -11.879 1.00 91.19 211 TYR A CA 1
ATOM 1647 C C . TYR A 1 211 ? 0.239 22.272 -10.850 1.00 91.19 211 TYR A C 1
ATOM 1649 O O . TYR A 1 211 ? 0.212 23.491 -10.672 1.00 91.19 211 TYR A O 1
ATOM 1657 N N . GLU A 1 212 ? 1.096 21.485 -10.195 1.00 84.88 212 GLU A N 1
ATOM 1658 C CA . GLU A 1 212 ? 2.090 21.993 -9.251 1.00 84.88 212 GLU A CA 1
ATOM 1659 C C . GLU A 1 212 ? 3.482 22.044 -9.897 1.00 84.88 212 GLU A C 1
ATOM 1661 O O . GLU A 1 212 ? 3.991 21.056 -10.422 1.00 84.88 212 GLU A O 1
ATOM 1666 N N . THR A 1 213 ? 4.103 23.225 -9.879 1.00 84.50 213 THR A N 1
ATOM 1667 C CA . THR A 1 213 ? 5.274 23.531 -10.717 1.00 84.50 213 THR A CA 1
ATOM 1668 C C . THR A 1 213 ? 6.630 23.181 -10.098 1.00 84.50 213 THR A C 1
ATOM 1670 O O . THR A 1 213 ? 7.645 23.347 -10.778 1.00 84.50 213 THR A O 1
ATOM 1673 N N . ALA A 1 214 ? 6.684 22.700 -8.849 1.00 86.81 214 ALA A N 1
ATOM 1674 C CA . ALA A 1 214 ? 7.937 22.311 -8.196 1.00 86.81 214 ALA A CA 1
ATOM 1675 C C . ALA A 1 214 ? 8.248 20.813 -8.371 1.00 86.81 214 ALA A C 1
ATOM 1677 O O . ALA A 1 214 ? 9.412 20.449 -8.536 1.00 86.81 214 ALA A O 1
ATOM 1678 N N . THR A 1 215 ? 7.218 19.965 -8.400 1.00 92.94 215 THR A N 1
ATOM 1679 C CA . THR A 1 215 ? 7.307 18.499 -8.534 1.00 92.94 215 THR A CA 1
ATOM 1680 C C . THR A 1 215 ? 6.396 17.902 -9.633 1.00 92.94 215 THR A C 1
ATOM 1682 O O . THR A 1 215 ? 5.777 16.861 -9.400 1.00 92.94 215 THR A O 1
ATOM 1685 N N . PRO A 1 216 ? 6.263 18.508 -10.833 1.00 94.19 216 PRO A N 1
ATOM 1686 C CA . PRO A 1 216 ? 5.384 17.989 -11.887 1.00 94.19 216 PRO A CA 1
ATOM 1687 C C . PRO A 1 216 ? 5.902 16.669 -12.479 1.00 94.19 216 PRO A C 1
ATOM 1689 O O . PRO A 1 216 ? 7.104 16.398 -12.434 1.00 94.19 216 PRO A O 1
ATOM 1692 N N . MET A 1 217 ? 5.026 15.902 -13.141 1.00 93.88 217 MET A N 1
ATOM 1693 C CA . MET A 1 217 ? 5.428 14.733 -13.941 1.00 93.88 217 MET A CA 1
ATOM 1694 C C . MET A 1 217 ? 6.488 15.143 -14.965 1.00 93.88 217 MET A C 1
ATOM 1696 O O . MET A 1 217 ? 6.236 16.027 -15.788 1.00 93.88 217 MET A O 1
ATOM 1700 N N . ASP A 1 218 ? 7.672 14.531 -14.918 1.00 88.25 218 ASP A N 1
ATOM 1701 C CA . ASP A 1 218 ? 8.810 14.900 -15.765 1.00 88.25 218 ASP A CA 1
ATOM 1702 C C . ASP A 1 218 ? 9.364 13.687 -16.520 1.00 88.25 218 ASP A C 1
ATOM 1704 O O . ASP A 1 218 ? 8.702 13.189 -17.427 1.00 88.25 218 ASP A O 1
ATOM 1708 N N . THR A 1 219 ? 10.559 13.207 -16.188 1.00 88.31 219 THR A N 1
ATOM 1709 C CA . THR A 1 219 ? 11.170 12.049 -16.843 1.00 88.31 219 THR A CA 1
ATOM 1710 C C . THR A 1 219 ? 10.445 10.761 -16.412 1.00 88.31 219 THR A C 1
ATOM 1712 O O . THR A 1 219 ? 10.274 10.548 -15.207 1.00 88.31 219 THR A O 1
ATOM 1715 N N . PRO A 1 220 ? 10.005 9.890 -17.342 1.00 92.19 220 PRO A N 1
ATOM 1716 C CA . PRO A 1 220 ? 9.371 8.626 -16.977 1.00 92.19 220 PRO A CA 1
ATOM 1717 C C . PRO A 1 220 ? 10.332 7.683 -16.238 1.00 92.19 220 PRO A C 1
ATOM 1719 O O . PRO A 1 220 ? 11.493 7.524 -16.615 1.00 92.19 220 PRO A O 1
ATOM 1722 N N . SER A 1 221 ? 9.829 7.043 -15.187 1.00 91.75 221 SER A N 1
ATOM 1723 C CA . SER A 1 221 ? 10.501 6.005 -14.401 1.00 91.75 221 SER A CA 1
ATOM 1724 C C . SER A 1 221 ? 10.282 4.607 -14.985 1.00 91.75 221 SER A C 1
ATOM 1726 O O . SER A 1 221 ? 11.127 3.739 -14.787 1.00 91.75 221 SER A O 1
ATOM 1728 N N . TYR A 1 222 ? 9.178 4.393 -15.705 1.00 93.62 222 TYR A N 1
ATOM 1729 C CA . TYR A 1 222 ? 8.933 3.260 -16.605 1.00 93.62 222 TYR A CA 1
ATOM 1730 C C . TYR A 1 222 ? 7.724 3.568 -17.511 1.00 93.62 222 TYR A C 1
ATOM 1732 O O . TYR A 1 222 ? 7.020 4.563 -17.318 1.00 93.62 222 TYR A O 1
ATOM 1740 N N . ILE A 1 223 ? 7.503 2.723 -18.513 1.00 95.06 223 ILE A N 1
ATOM 1741 C CA . ILE A 1 223 ? 6.318 2.691 -19.376 1.00 95.06 223 ILE A CA 1
ATOM 1742 C C . ILE A 1 223 ? 5.677 1.308 -19.207 1.00 95.06 223 ILE A C 1
ATOM 1744 O O . ILE A 1 223 ? 6.403 0.329 -19.052 1.00 95.06 223 ILE A O 1
ATOM 1748 N N . GLU A 1 224 ? 4.350 1.205 -19.214 1.00 96.44 224 GLU A N 1
ATOM 1749 C CA . GLU A 1 224 ? 3.634 -0.075 -19.095 1.00 96.44 224 GLU A CA 1
ATOM 1750 C C . GLU A 1 224 ? 2.460 -0.211 -20.077 1.00 96.44 224 GLU A C 1
ATOM 1752 O O . GLU A 1 224 ? 2.059 0.751 -20.739 1.00 96.44 224 GLU A O 1
ATOM 1757 N N . ASN A 1 225 ? 1.874 -1.412 -20.092 1.00 96.62 225 ASN A N 1
ATOM 1758 C CA . ASN A 1 225 ? 0.630 -1.760 -20.779 1.00 96.62 225 ASN A CA 1
ATOM 1759 C C . ASN A 1 225 ? 0.719 -1.710 -22.317 1.00 96.62 225 ASN A C 1
ATOM 1761 O O . ASN A 1 225 ? -0.143 -1.146 -22.990 1.00 96.62 225 ASN A O 1
ATOM 1765 N N . ALA A 1 226 ? 1.756 -2.351 -22.861 1.00 95.25 226 ALA A N 1
ATOM 1766 C CA . ALA A 1 226 ? 1.934 -2.607 -24.291 1.00 95.25 226 ALA A CA 1
ATOM 1767 C C . ALA A 1 226 ? 2.294 -4.084 -24.534 1.00 95.25 226 ALA A C 1
ATOM 1769 O O . ALA A 1 226 ? 2.876 -4.730 -23.661 1.00 95.25 226 ALA A O 1
ATOM 1770 N N . MET A 1 227 ? 1.988 -4.611 -25.722 1.00 94.88 227 MET A N 1
ATOM 1771 C CA . MET A 1 227 ? 2.328 -5.992 -26.103 1.00 94.88 227 MET A CA 1
ATOM 1772 C C . MET A 1 227 ? 3.841 -6.154 -26.321 1.00 94.88 227 MET A C 1
ATOM 1774 O O . MET A 1 227 ? 4.425 -7.197 -26.045 1.00 94.88 227 MET A O 1
ATOM 1778 N N . GLU A 1 228 ? 4.480 -5.082 -26.777 1.00 92.69 228 GLU A N 1
ATOM 1779 C CA . GLU A 1 228 ? 5.909 -4.932 -27.045 1.00 92.69 228 GLU A CA 1
ATOM 1780 C C . GLU A 1 228 ? 6.768 -4.926 -25.771 1.00 92.69 228 GLU A C 1
ATOM 1782 O O . GLU A 1 228 ? 7.993 -4.965 -25.864 1.00 92.69 228 GLU A O 1
ATOM 1787 N N . LEU A 1 229 ? 6.128 -4.874 -24.597 1.00 93.88 229 LEU A N 1
ATOM 1788 C CA . LEU A 1 229 ? 6.754 -4.915 -23.274 1.00 93.88 229 LEU A CA 1
ATOM 1789 C C . LEU A 1 229 ? 6.532 -6.255 -22.553 1.00 93.88 229 LEU A C 1
ATOM 1791 O O . LEU A 1 229 ? 6.910 -6.380 -21.399 1.00 93.88 229 LEU A O 1
ATOM 1795 N N . LEU A 1 230 ? 5.901 -7.244 -23.197 1.00 93.88 230 LEU A N 1
ATOM 1796 C CA . LEU A 1 230 ? 5.698 -8.587 -22.646 1.00 93.88 230 LEU A CA 1
ATOM 1797 C C . LEU A 1 230 ? 6.936 -9.458 -22.938 1.00 93.88 230 LEU A C 1
ATOM 1799 O O . LEU A 1 230 ? 6.900 -10.301 -23.840 1.00 93.88 230 LEU A O 1
ATOM 1803 N N . ASP A 1 231 ? 8.046 -9.220 -22.225 1.00 88.19 231 ASP A N 1
ATOM 1804 C CA . ASP A 1 231 ? 9.350 -9.847 -22.517 1.00 88.19 231 ASP A CA 1
ATOM 1805 C C . ASP A 1 231 ? 9.941 -10.728 -21.395 1.00 88.19 231 ASP A C 1
ATOM 1807 O O . ASP A 1 231 ? 10.768 -11.602 -21.689 1.00 88.19 231 ASP A O 1
ATOM 1811 N N . THR A 1 232 ? 9.443 -10.622 -20.157 1.00 86.75 232 THR A N 1
ATOM 1812 C CA . THR A 1 232 ? 9.875 -11.444 -19.010 1.00 86.75 232 THR A CA 1
ATOM 1813 C C . THR A 1 232 ? 8.762 -12.317 -18.398 1.00 86.75 232 THR A C 1
ATOM 1815 O O . THR A 1 232 ? 7.576 -12.021 -18.542 1.00 86.75 232 THR A O 1
ATOM 1818 N N . PRO A 1 233 ? 9.108 -13.435 -17.720 1.00 86.56 233 PRO A N 1
ATOM 1819 C CA . PRO A 1 233 ? 8.138 -14.228 -16.960 1.00 86.56 233 PRO A CA 1
ATOM 1820 C C . PRO A 1 233 ? 7.459 -13.416 -15.847 1.00 86.56 233 PRO A C 1
ATOM 1822 O O . PRO A 1 233 ? 8.044 -12.472 -15.328 1.00 86.56 233 PRO A O 1
ATOM 1825 N N . GLN A 1 234 ? 6.257 -13.842 -15.455 1.00 86.00 234 GLN A N 1
ATOM 1826 C CA . GLN A 1 234 ? 5.286 -13.121 -14.615 1.00 86.00 234 GLN A CA 1
ATOM 1827 C C . GLN A 1 234 ? 4.645 -11.885 -15.272 1.00 86.00 234 GLN A C 1
ATOM 1829 O O . GLN A 1 234 ? 3.738 -11.295 -14.687 1.00 86.00 234 GLN A O 1
ATOM 1834 N N . GLU A 1 235 ? 5.029 -11.494 -16.493 1.00 95.00 235 GLU A N 1
ATOM 1835 C CA . GLU A 1 235 ? 4.374 -10.372 -17.173 1.00 95.00 235 GLU A CA 1
ATOM 1836 C C . GLU A 1 235 ? 3.073 -10.760 -17.891 1.00 95.00 235 GLU A C 1
ATOM 1838 O O . GLU A 1 235 ? 2.954 -11.837 -18.480 1.00 95.00 235 GLU A O 1
ATOM 1843 N N . TRP A 1 236 ? 2.093 -9.851 -17.898 1.00 97.94 236 TRP A N 1
ATOM 1844 C CA . TRP A 1 236 ? 0.852 -9.959 -18.671 1.00 97.94 236 TRP A CA 1
ATOM 1845 C C . TRP A 1 236 ? 0.487 -8.658 -19.392 1.00 97.94 236 TRP A C 1
ATOM 1847 O O . TRP A 1 236 ? 0.751 -7.551 -18.920 1.00 97.94 236 TRP A O 1
ATOM 1857 N N . TYR A 1 237 ? -0.196 -8.801 -20.525 1.00 98.12 237 TYR A N 1
ATOM 1858 C CA . TYR A 1 237 ? -0.772 -7.705 -21.302 1.00 98.12 237 TYR A CA 1
ATOM 1859 C C . TYR A 1 237 ? -2.191 -8.071 -21.742 1.00 98.12 237 TYR A C 1
ATOM 1861 O O . TYR A 1 237 ? -2.466 -9.223 -22.074 1.00 98.12 237 TYR A O 1
ATOM 1869 N N . TYR A 1 238 ? -3.101 -7.101 -21.779 1.00 97.62 238 TYR A N 1
ATOM 1870 C CA . TYR A 1 238 ? -4.466 -7.306 -22.254 1.00 97.62 238 TYR A CA 1
ATOM 1871 C C . TYR A 1 238 ? -4.821 -6.294 -23.343 1.00 97.62 238 TYR A C 1
ATOM 1873 O O . TYR A 1 238 ? -4.793 -5.083 -23.127 1.00 97.62 238 TYR A O 1
ATOM 1881 N N . ASN A 1 239 ? -5.183 -6.815 -24.514 1.00 95.44 239 ASN A N 1
ATOM 1882 C CA . ASN A 1 239 ? -5.579 -6.029 -25.671 1.00 95.44 239 ASN A CA 1
ATOM 1883 C C . ASN A 1 239 ? -7.063 -5.640 -25.557 1.00 95.44 239 ASN A C 1
ATOM 1885 O O . ASN A 1 239 ? -7.957 -6.462 -25.777 1.00 95.44 239 ASN A O 1
ATOM 1889 N N . GLN A 1 240 ? -7.337 -4.369 -25.244 1.00 91.69 240 GLN A N 1
ATOM 1890 C CA . GLN A 1 240 ? -8.707 -3.858 -25.102 1.00 91.69 240 GLN A CA 1
ATOM 1891 C C . GLN A 1 240 ? -9.521 -3.935 -26.405 1.00 91.69 240 GLN A C 1
ATOM 1893 O O . GLN A 1 240 ? -10.749 -4.058 -26.347 1.00 91.69 240 GLN A O 1
ATOM 1898 N N . THR A 1 241 ? -8.854 -3.889 -27.563 1.00 91.19 241 THR A N 1
ATOM 1899 C CA . THR A 1 241 ? -9.468 -3.837 -28.898 1.00 91.19 241 THR A CA 1
ATOM 1900 C C . THR A 1 241 ? -10.058 -5.182 -29.328 1.00 91.19 241 THR A C 1
ATOM 1902 O O . THR A 1 241 ? -11.140 -5.213 -29.915 1.00 91.19 241 THR A O 1
ATOM 1905 N N . ASP A 1 242 ? -9.377 -6.297 -29.037 1.00 93.69 242 ASP A N 1
ATOM 1906 C CA . ASP A 1 242 ? -9.774 -7.643 -29.488 1.00 93.69 242 ASP A CA 1
ATOM 1907 C C . ASP A 1 242 ? -10.142 -8.625 -28.354 1.00 93.69 242 ASP A C 1
ATOM 1909 O O . ASP A 1 242 ? -10.726 -9.682 -28.612 1.00 93.69 242 ASP A O 1
ATOM 1913 N N . GLY A 1 243 ? -9.874 -8.261 -27.097 1.00 96.19 243 GLY A N 1
ATOM 1914 C CA . GLY A 1 243 ? -10.238 -9.031 -25.911 1.00 96.19 243 GLY A CA 1
ATOM 1915 C C . GLY A 1 243 ? -9.253 -10.133 -25.518 1.00 96.19 243 GLY A C 1
ATOM 1916 O O . GLY A 1 243 ? -9.576 -10.916 -24.621 1.00 96.19 243 GLY A O 1
ATOM 1917 N N . TRP A 1 244 ? -8.083 -10.244 -26.158 1.00 97.50 244 TRP A N 1
ATOM 1918 C CA . TRP A 1 244 ? -7.072 -11.230 -25.764 1.00 97.50 244 TRP A CA 1
ATOM 1919 C C . TRP A 1 244 ? -6.239 -10.750 -24.568 1.00 97.50 244 TRP A C 1
ATOM 1921 O O . TRP A 1 244 ? -5.545 -9.735 -24.627 1.00 97.50 244 TRP A O 1
ATOM 1931 N N . LEU A 1 245 ? -6.277 -11.536 -23.491 1.00 98.19 245 LEU A N 1
ATOM 1932 C CA . LEU A 1 245 ? -5.325 -11.494 -22.385 1.00 98.19 245 LEU A CA 1
ATOM 1933 C C . LEU A 1 245 ? -4.153 -12.425 -22.717 1.00 98.19 245 LEU A C 1
ATOM 1935 O O . LEU A 1 245 ? -4.365 -13.592 -23.048 1.00 98.19 245 LEU A O 1
ATOM 1939 N N . TYR A 1 246 ? -2.935 -11.909 -22.602 1.00 98.12 246 TYR A N 1
ATOM 1940 C CA . TYR A 1 246 ? -1.663 -12.598 -22.793 1.00 98.12 246 TYR A CA 1
ATOM 1941 C C . TYR A 1 246 ? -0.896 -12.629 -21.469 1.00 98.12 246 TYR A C 1
ATOM 1943 O O . TYR A 1 246 ? -0.924 -11.654 -20.722 1.00 98.12 246 TYR A O 1
ATOM 1951 N N . TYR A 1 247 ? -0.199 -13.727 -21.189 1.00 97.69 247 TYR A N 1
ATOM 1952 C CA . TYR A 1 247 ? 0.566 -13.926 -19.959 1.00 97.69 247 TYR A CA 1
ATOM 1953 C C . TYR A 1 247 ? 1.804 -14.790 -20.215 1.00 97.69 247 TYR A C 1
ATOM 1955 O O . TYR A 1 247 ? 1.718 -15.802 -20.913 1.00 97.69 247 TYR A O 1
ATOM 1963 N N . TYR A 1 248 ? 2.946 -14.414 -19.647 1.00 94.00 248 TYR A N 1
ATOM 1964 C CA . TYR A 1 248 ? 4.182 -15.189 -19.661 1.00 94.00 248 TYR A CA 1
ATOM 1965 C C . TYR A 1 248 ? 4.339 -15.901 -18.303 1.00 94.00 248 TYR A C 1
ATOM 1967 O O . TYR A 1 248 ? 4.928 -15.334 -17.386 1.00 94.00 248 TYR A O 1
ATOM 1975 N N . PRO A 1 249 ? 3.849 -17.145 -18.138 1.00 81.19 249 PRO A N 1
ATOM 1976 C CA . PRO A 1 249 ? 3.988 -17.880 -16.883 1.00 81.19 249 PRO A CA 1
ATOM 1977 C C . PRO A 1 249 ? 5.442 -18.085 -16.460 1.00 81.19 249 PRO A C 1
ATOM 1979 O O . PRO A 1 249 ? 6.327 -18.367 -17.275 1.00 81.19 249 PRO A O 1
ATOM 1982 N N . TYR A 1 250 ? 5.659 -18.032 -15.150 1.00 72.56 250 TYR A N 1
ATOM 1983 C CA . TYR A 1 250 ? 6.885 -18.479 -14.515 1.00 72.56 250 TYR A CA 1
ATOM 1984 C C . TYR A 1 250 ? 7.132 -19.981 -14.748 1.00 72.56 250 TYR A C 1
ATOM 1986 O O . TYR A 1 250 ? 6.215 -20.783 -14.957 1.00 72.56 250 TYR A O 1
ATOM 1994 N N . ARG A 1 251 ? 8.407 -20.387 -14.685 1.00 57.22 251 ARG A N 1
ATOM 1995 C CA . ARG A 1 251 ? 8.887 -21.757 -14.913 1.00 57.22 251 ARG A CA 1
ATOM 1996 C C . ARG A 1 251 ? 8.377 -22.749 -13.852 1.00 57.22 251 ARG A C 1
ATOM 1998 O O . ARG A 1 251 ? 9.099 -23.133 -12.938 1.00 57.22 251 ARG A O 1
ATOM 2005 N N . GLY A 1 252 ? 7.143 -23.208 -14.027 1.00 57.84 252 GLY A N 1
ATOM 2006 C CA . GLY A 1 252 ? 6.472 -24.183 -13.163 1.00 57.84 252 GLY A CA 1
ATOM 2007 C C . GLY A 1 252 ? 4.947 -24.033 -13.133 1.00 57.84 252 GLY A C 1
ATOM 2008 O O . GLY A 1 252 ? 4.253 -25.008 -12.855 1.00 57.84 252 GLY A O 1
ATOM 2009 N N . GLN A 1 253 ? 4.409 -22.856 -13.474 1.00 67.31 253 GLN A N 1
ATOM 2010 C CA . GLN A 1 253 ? 2.964 -22.615 -13.514 1.00 67.31 253 GLN A CA 1
ATOM 2011 C C . GLN A 1 253 ? 2.316 -23.331 -14.716 1.00 67.31 253 GLN A C 1
ATOM 2013 O O . GLN A 1 253 ? 2.504 -22.966 -15.878 1.00 67.31 253 GLN A O 1
ATOM 2018 N N . GLY A 1 254 ? 1.519 -24.366 -14.440 1.00 78.44 254 GLY A N 1
ATOM 2019 C CA . GLY A 1 254 ? 0.756 -25.096 -15.454 1.00 78.44 254 GLY A CA 1
ATOM 2020 C C . GLY A 1 254 ? -0.537 -24.375 -15.839 1.00 78.44 254 GLY A C 1
ATOM 2021 O O . GLY A 1 254 ? -1.576 -24.620 -15.232 1.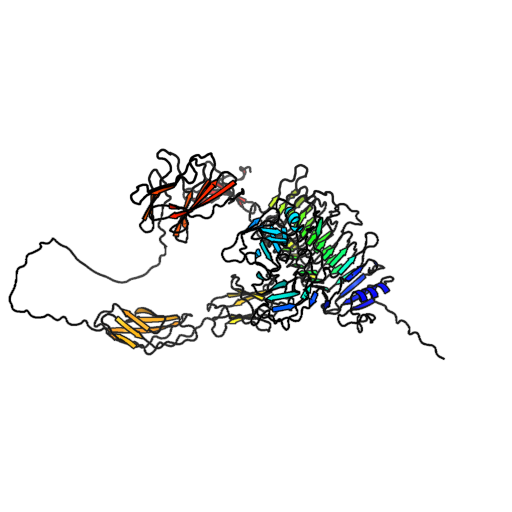00 78.44 254 GLY A O 1
ATOM 2022 N N . MET A 1 255 ? -0.507 -23.529 -16.874 1.00 85.75 255 MET A N 1
ATOM 2023 C CA . MET A 1 255 ? -1.655 -22.690 -17.280 1.00 85.75 255 MET A CA 1
ATOM 2024 C C . MET A 1 255 ? -2.932 -23.449 -17.682 1.00 85.75 255 MET A C 1
ATOM 2026 O O . MET A 1 255 ? -4.017 -22.875 -17.666 1.00 85.75 255 MET A O 1
ATOM 2030 N N . THR A 1 256 ? -2.848 -24.746 -17.987 1.00 84.25 256 THR A N 1
ATOM 2031 C CA . THR A 1 256 ? -4.025 -25.611 -18.209 1.00 84.25 256 THR A CA 1
ATOM 2032 C C . THR A 1 256 ? -4.800 -25.950 -16.932 1.00 84.25 256 THR A C 1
ATOM 2034 O O . THR A 1 256 ? -5.913 -26.462 -17.018 1.00 84.25 256 THR A O 1
ATOM 2037 N N . THR A 1 257 ? -4.206 -25.717 -15.761 1.00 81.56 257 THR A N 1
ATOM 2038 C CA . THR A 1 257 ? -4.746 -26.057 -14.432 1.00 81.56 257 THR A CA 1
ATOM 2039 C C . THR A 1 257 ? -4.688 -24.893 -13.439 1.00 81.56 257 THR A C 1
ATOM 2041 O O . THR A 1 257 ? -5.102 -25.065 -12.298 1.00 81.56 257 THR A O 1
ATOM 2044 N N . ALA A 1 258 ? -4.163 -23.735 -13.844 1.00 81.56 258 ALA A N 1
ATOM 2045 C CA . ALA A 1 258 ? -3.993 -22.581 -12.971 1.00 81.56 258 ALA A CA 1
ATOM 2046 C C . ALA A 1 258 ? -5.320 -21.843 -12.714 1.00 81.56 258 ALA A C 1
ATOM 2048 O O . ALA A 1 258 ? -6.118 -21.651 -13.636 1.00 81.56 258 ALA A O 1
ATOM 2049 N N . GLU A 1 259 ? -5.530 -21.373 -11.481 1.00 86.12 259 GLU A N 1
ATOM 2050 C CA . GLU A 1 259 ? -6.610 -20.432 -11.164 1.00 86.12 259 GLU A CA 1
ATOM 2051 C C . GLU A 1 259 ? -6.121 -19.009 -11.457 1.00 86.12 259 GLU A C 1
ATOM 2053 O O . GLU A 1 259 ? -5.439 -18.391 -10.643 1.00 86.12 259 GLU A O 1
ATOM 2058 N N . ALA A 1 260 ? -6.433 -18.504 -12.653 1.00 93.12 260 ALA A N 1
ATOM 2059 C CA . ALA A 1 260 ? -6.181 -17.116 -13.023 1.00 93.12 260 ALA A CA 1
ATOM 2060 C C . ALA A 1 260 ? -7.396 -16.247 -12.661 1.00 93.12 260 ALA A C 1
ATOM 2062 O O . ALA A 1 260 ? -8.512 -16.592 -13.046 1.00 93.12 260 ALA A O 1
ATOM 2063 N N . ILE A 1 261 ? -7.211 -15.125 -11.963 1.00 95.94 261 ILE A N 1
ATOM 2064 C CA . ILE A 1 261 ? -8.290 -14.222 -11.537 1.00 95.94 261 ILE A CA 1
ATOM 2065 C C . ILE A 1 261 ? -8.026 -12.789 -12.001 1.00 95.94 261 ILE A C 1
ATOM 2067 O O . ILE A 1 261 ? -6.936 -12.247 -11.831 1.00 95.94 261 ILE A O 1
ATOM 2071 N N . VAL A 1 262 ? -9.067 -12.153 -12.537 1.00 97.88 262 VAL A N 1
ATOM 2072 C CA . VAL A 1 262 ? -9.078 -10.738 -12.928 1.00 97.88 262 VAL A CA 1
ATOM 2073 C C . VAL A 1 262 ? -10.098 -9.986 -12.062 1.00 97.88 262 VAL A C 1
ATOM 2075 O O . VAL A 1 262 ? -11.289 -10.309 -12.122 1.00 97.88 262 VAL A O 1
ATOM 2078 N N . PRO A 1 263 ? -9.684 -8.984 -11.261 1.00 97.56 263 PRO A N 1
ATOM 2079 C CA . PRO A 1 263 ? -10.600 -8.104 -10.535 1.00 97.56 263 PRO A CA 1
ATOM 2080 C C . PRO A 1 263 ? -11.561 -7.349 -11.460 1.00 97.56 263 PRO A C 1
ATOM 2082 O O . PRO A 1 263 ? -11.172 -6.878 -12.530 1.00 97.56 263 PRO A O 1
ATOM 2085 N N . THR A 1 264 ? -12.815 -7.185 -11.029 1.00 93.25 264 THR A N 1
ATOM 2086 C CA . THR A 1 264 ? -13.849 -6.465 -11.801 1.00 93.25 264 THR A CA 1
ATOM 2087 C C . THR A 1 264 ? -14.635 -5.438 -10.983 1.00 93.25 264 THR A C 1
ATOM 2089 O O . THR A 1 264 ? -14.958 -4.371 -11.507 1.00 93.25 264 THR A O 1
ATOM 2092 N N . LEU A 1 265 ? -14.917 -5.704 -9.702 1.00 96.12 265 LEU A N 1
ATOM 2093 C CA . LEU A 1 265 ? -15.637 -4.763 -8.835 1.00 96.12 265 LEU A CA 1
ATOM 2094 C C . LEU A 1 265 ? -14.699 -3.765 -8.155 1.00 96.12 265 LEU A C 1
ATOM 2096 O O . LEU A 1 265 ? -13.704 -4.162 -7.559 1.00 96.12 265 LEU A O 1
ATOM 2100 N N . GLY A 1 266 ? -15.067 -2.480 -8.162 1.00 94.00 266 GLY A N 1
ATOM 2101 C CA . GLY A 1 266 ? -14.306 -1.416 -7.490 1.00 94.00 266 GLY A CA 1
ATOM 2102 C C . GLY A 1 266 ? -14.397 -1.402 -5.957 1.00 94.00 266 GLY A C 1
ATOM 2103 O O . GLY A 1 266 ? -13.617 -0.718 -5.307 1.00 94.00 266 GLY A O 1
ATOM 2104 N N . SER A 1 267 ? -15.358 -2.125 -5.377 1.00 97.19 267 SER A N 1
ATOM 2105 C CA . SER A 1 267 ? -15.540 -2.275 -3.930 1.00 97.19 267 SER A CA 1
ATOM 2106 C C . SER A 1 267 ? -16.310 -3.567 -3.634 1.00 97.19 267 SER A C 1
ATOM 2108 O O . SER A 1 267 ? -17.036 -4.069 -4.495 1.00 97.19 267 SER A O 1
ATOM 2110 N N . LEU A 1 268 ? -16.139 -4.120 -2.433 1.00 98.81 268 LEU A N 1
ATOM 2111 C CA . LEU A 1 268 ? -16.686 -5.416 -2.013 1.00 98.81 268 LEU A CA 1
ATOM 2112 C C . LEU A 1 268 ? -17.771 -5.261 -0.942 1.00 98.81 268 LEU A C 1
ATOM 2114 O O . LEU A 1 268 ? -18.757 -5.995 -0.966 1.00 98.81 268 LEU A O 1
ATOM 2118 N N . LEU A 1 269 ? -17.614 -4.297 -0.032 1.00 98.75 269 LEU A N 1
ATOM 2119 C CA . LEU A 1 269 ? -18.554 -3.995 1.051 1.00 98.75 269 LEU A CA 1
ATOM 2120 C C . LEU A 1 269 ? -18.676 -2.477 1.224 1.00 98.75 269 LEU A C 1
ATOM 2122 O O . LEU A 1 269 ? -17.679 -1.791 1.439 1.00 98.75 269 LEU A O 1
ATOM 2126 N N . THR A 1 270 ? -19.906 -1.969 1.177 1.00 98.62 270 THR A N 1
ATOM 2127 C CA . THR A 1 270 ? -20.209 -0.550 1.412 1.00 98.62 270 THR A CA 1
ATOM 2128 C C . THR A 1 270 ? -21.243 -0.417 2.527 1.00 98.62 270 THR A C 1
ATOM 2130 O O . THR A 1 270 ? -22.392 -0.813 2.335 1.00 98.62 270 THR A O 1
ATOM 2133 N N . GLY A 1 271 ? -20.868 0.143 3.674 1.00 98.62 271 GLY A N 1
ATOM 2134 C CA . GLY A 1 271 ? -21.818 0.578 4.699 1.00 98.62 271 GLY A CA 1
ATOM 2135 C C . GLY A 1 271 ? -22.103 2.072 4.567 1.00 98.62 271 GLY A C 1
ATOM 2136 O O . GLY A 1 271 ? -21.167 2.870 4.499 1.00 98.62 271 GLY A O 1
ATOM 2137 N N . SER A 1 272 ? -23.368 2.484 4.518 1.00 97.88 272 SER A N 1
ATOM 2138 C CA . SER A 1 272 ? -23.709 3.909 4.401 1.00 97.88 272 SER A CA 1
ATOM 2139 C C . SER A 1 272 ? -24.941 4.304 5.210 1.00 97.88 272 SER A C 1
ATOM 2141 O O . SER A 1 272 ? -25.994 3.677 5.109 1.00 97.88 272 SER A O 1
ATOM 2143 N N . GLY A 1 273 ? -24.801 5.373 5.991 1.00 97.19 273 GLY A N 1
ATOM 2144 C CA . GLY A 1 273 ? -25.905 6.085 6.630 1.00 97.19 273 GLY A CA 1
ATOM 2145 C C . GLY A 1 273 ? -25.929 7.563 6.238 1.00 97.19 273 GLY A C 1
ATOM 2146 O O . GLY A 1 273 ? -25.450 7.952 5.173 1.00 97.19 273 GLY A O 1
ATOM 2147 N N . THR A 1 274 ? -26.464 8.393 7.128 1.00 95.50 274 THR A N 1
ATOM 2148 C CA . THR A 1 274 ? -26.469 9.864 7.055 1.00 95.50 274 THR A CA 1
ATOM 2149 C C . THR A 1 274 ? -26.094 10.460 8.418 1.00 95.50 274 THR A C 1
ATOM 2151 O O . THR A 1 274 ? -25.983 9.726 9.397 1.00 95.50 274 THR A O 1
ATOM 2154 N N . SER A 1 275 ? -25.934 11.785 8.522 1.00 90.94 275 SER A N 1
ATOM 2155 C CA . SER A 1 275 ? -25.701 12.464 9.813 1.00 90.94 275 SER A CA 1
ATOM 2156 C C . SER A 1 275 ? -26.816 12.240 10.841 1.00 90.94 275 SER A C 1
ATOM 2158 O O . SER A 1 275 ? -26.564 12.273 12.044 1.00 90.94 275 SER A O 1
ATOM 2160 N N . ASP A 1 276 ? -28.041 12.032 10.357 1.00 93.56 276 ASP A N 1
ATOM 2161 C CA . ASP A 1 276 ? -29.260 11.991 11.166 1.00 93.56 276 ASP A CA 1
ATOM 2162 C C . ASP A 1 276 ? -29.708 10.539 11.436 1.00 93.56 276 ASP A C 1
ATOM 2164 O O . ASP A 1 276 ? -30.368 10.269 12.438 1.00 93.56 276 ASP A O 1
ATOM 2168 N N . ASP A 1 277 ? -29.314 9.616 10.553 1.00 95.94 277 ASP A N 1
ATOM 2169 C CA . ASP A 1 277 ? -29.573 8.171 10.597 1.00 95.94 277 ASP A CA 1
ATOM 2170 C C . ASP A 1 277 ? -28.311 7.416 10.114 1.00 95.94 277 ASP A C 1
ATOM 2172 O O . ASP A 1 277 ? -28.201 7.081 8.927 1.00 95.94 277 ASP A O 1
ATOM 2176 N N . PRO A 1 278 ? -27.281 7.256 10.972 1.00 97.56 278 PRO A N 1
ATOM 2177 C CA . PRO A 1 278 ? -26.018 6.613 10.611 1.00 97.56 278 PRO A CA 1
ATOM 2178 C C . PRO A 1 278 ? -26.144 5.084 10.563 1.00 97.56 278 PRO A C 1
ATOM 2180 O O . PRO A 1 278 ? -26.970 4.499 11.257 1.00 97.56 278 PRO A O 1
ATOM 2183 N N . ILE A 1 279 ? -25.275 4.400 9.812 1.00 98.56 279 ILE A N 1
ATOM 2184 C CA . ILE A 1 279 ? -25.192 2.929 9.874 1.00 98.56 279 ILE A CA 1
ATOM 2185 C C . ILE A 1 279 ? -24.432 2.498 11.132 1.00 98.56 279 ILE A C 1
ATOM 2187 O O . ILE A 1 279 ? -23.292 2.919 11.321 1.00 98.56 279 ILE A O 1
ATOM 2191 N N . HIS A 1 280 ? -25.030 1.676 12.002 1.00 98.69 280 HIS A N 1
ATOM 2192 C CA . HIS A 1 280 ? -24.476 1.456 13.340 1.00 98.69 280 HIS A CA 1
ATOM 2193 C C . HIS A 1 280 ? -24.523 0.023 13.894 1.00 98.69 280 HIS A C 1
ATOM 2195 O O . HIS A 1 280 ? -25.300 -0.834 13.483 1.00 98.69 280 HIS A O 1
ATOM 2201 N N . ASP A 1 281 ? -23.642 -0.247 14.860 1.00 98.69 281 ASP A N 1
ATOM 2202 C CA . ASP A 1 281 ? -23.586 -1.500 15.631 1.00 98.69 281 ASP A CA 1
ATOM 2203 C C . ASP A 1 281 ? -23.366 -2.800 14.821 1.00 98.69 281 ASP A C 1
ATOM 2205 O O . ASP A 1 281 ? -23.730 -3.896 15.257 1.00 98.69 281 ASP A O 1
ATOM 2209 N N . ILE A 1 282 ? -22.696 -2.711 13.665 1.00 98.81 282 ILE A N 1
ATOM 2210 C CA . ILE A 1 282 ? -22.344 -3.873 12.827 1.00 98.81 282 ILE A CA 1
ATOM 2211 C C . ILE A 1 282 ? -20.883 -4.305 13.051 1.00 98.81 282 ILE A C 1
ATOM 2213 O O . ILE A 1 282 ? -19.978 -3.482 13.201 1.00 98.81 282 ILE A O 1
ATOM 2217 N N . SER A 1 283 ? -20.630 -5.613 13.095 1.00 97.75 283 SER A N 1
ATOM 2218 C CA . SER A 1 283 ? -19.304 -6.223 13.244 1.00 97.75 283 SER A CA 1
ATOM 2219 C C . SER A 1 283 ? -18.954 -7.166 12.089 1.00 97.75 283 SER A C 1
ATOM 2221 O O . SER A 1 283 ? -19.812 -7.911 11.624 1.00 97.75 283 SER A O 1
ATOM 2223 N N . PHE A 1 284 ? -17.675 -7.185 11.704 1.00 96.81 284 PHE A N 1
ATOM 2224 C CA . PHE A 1 284 ? -17.082 -8.039 10.670 1.00 96.81 284 PHE A CA 1
ATOM 2225 C C . PHE A 1 284 ? -15.831 -8.728 11.224 1.00 96.81 284 PHE A C 1
ATOM 2227 O O . PHE A 1 284 ? -14.903 -8.031 11.654 1.00 96.81 284 PHE A O 1
ATOM 2234 N N . ALA A 1 285 ? -15.791 -10.068 11.240 1.00 87.69 285 ALA A N 1
ATOM 2235 C CA . ALA A 1 285 ? -14.629 -10.789 11.769 1.00 87.69 285 ALA A CA 1
ATOM 2236 C C . ALA A 1 285 ? -14.272 -12.127 11.106 1.00 87.69 285 ALA A C 1
ATOM 2238 O O . ALA A 1 285 ? -15.140 -12.945 10.805 1.00 87.69 285 ALA A O 1
ATOM 2239 N N . GLY A 1 286 ? -12.972 -12.396 10.953 1.00 81.50 286 GLY A N 1
ATOM 2240 C CA . GLY A 1 286 ? -12.472 -13.625 10.324 1.00 81.50 286 GLY A CA 1
ATOM 2241 C C . GLY A 1 286 ? -12.696 -13.685 8.811 1.00 81.50 286 GLY A C 1
ATOM 2242 O O . GLY A 1 286 ? -12.611 -14.764 8.230 1.00 81.50 286 GLY A O 1
ATOM 2243 N N . LEU A 1 287 ? -13.042 -12.561 8.178 1.00 92.94 287 LEU A N 1
ATOM 2244 C CA . LEU A 1 287 ? -13.328 -12.479 6.748 1.00 92.94 287 LEU A CA 1
ATOM 2245 C C . LEU A 1 287 ? -12.054 -12.181 5.960 1.00 92.94 287 LEU A C 1
ATOM 2247 O O . LEU A 1 287 ? -11.136 -11.535 6.461 1.00 92.94 287 LEU A O 1
ATOM 2251 N N . THR A 1 288 ? -12.001 -12.622 4.709 1.00 96.06 288 THR A N 1
ATOM 2252 C CA . THR A 1 288 ? -10.971 -12.191 3.761 1.00 96.06 288 THR A CA 1
ATOM 2253 C C . THR A 1 288 ? -11.603 -11.411 2.613 1.00 96.06 288 THR A C 1
ATOM 2255 O O . THR A 1 288 ? -12.642 -11.816 2.098 1.00 96.06 288 THR A O 1
ATOM 2258 N N . PHE A 1 289 ? -10.988 -10.296 2.229 1.00 98.75 289 PHE A N 1
ATOM 2259 C CA . PHE A 1 289 ? -11.408 -9.402 1.153 1.00 98.75 289 PHE A CA 1
ATOM 2260 C C . PHE A 1 289 ? -10.356 -9.443 0.039 1.00 98.75 289 PHE A C 1
ATOM 2262 O O . PHE A 1 289 ? -9.217 -9.044 0.275 1.00 98.75 289 PHE A O 1
ATOM 2269 N N . GLU A 1 290 ? -10.737 -9.939 -1.144 1.00 97.94 290 GLU A N 1
ATOM 2270 C CA . GLU A 1 290 ? -9.825 -10.232 -2.264 1.00 97.94 290 GLU A CA 1
ATOM 2271 C C . GLU A 1 290 ? -10.344 -9.727 -3.625 1.00 97.94 290 GLU A C 1
ATOM 2273 O O . GLU A 1 290 ? -11.546 -9.708 -3.897 1.00 97.94 290 GLU A O 1
ATOM 2278 N N . HIS A 1 291 ? -9.439 -9.380 -4.541 1.00 98.25 291 HIS A N 1
ATOM 2279 C CA . HIS A 1 291 ? -9.736 -9.093 -5.954 1.00 98.25 291 HIS A CA 1
ATOM 2280 C C . HIS A 1 291 ? -10.738 -7.942 -6.192 1.00 98.25 291 HIS A C 1
ATOM 2282 O O . HIS A 1 291 ? -11.589 -8.020 -7.083 1.00 98.25 291 HIS A O 1
ATOM 2288 N N . ALA A 1 292 ? -10.641 -6.857 -5.416 1.00 98.38 292 ALA A N 1
ATOM 2289 C CA . ALA A 1 292 ? -11.255 -5.577 -5.782 1.00 98.38 292 ALA A CA 1
ATOM 2290 C C . ALA A 1 292 ? -10.362 -4.843 -6.795 1.00 98.38 292 ALA A C 1
ATOM 2292 O O . ALA A 1 292 ? -9.154 -4.759 -6.594 1.00 98.38 292 ALA A O 1
ATOM 2293 N N . ALA A 1 293 ? -10.930 -4.302 -7.869 1.00 97.50 293 ALA A N 1
ATOM 2294 C CA . ALA A 1 293 ? -10.211 -3.539 -8.889 1.00 97.50 293 ALA A CA 1
ATOM 2295 C C . ALA A 1 293 ? -10.109 -2.049 -8.519 1.00 97.50 293 ALA A C 1
ATOM 2297 O O . ALA A 1 293 ? -10.923 -1.528 -7.763 1.00 97.50 293 ALA A O 1
ATOM 2298 N N . TRP A 1 294 ? -9.210 -1.311 -9.172 1.00 97.44 294 TRP A N 1
ATOM 2299 C CA . TRP A 1 294 ? -9.429 0.122 -9.391 1.00 97.44 294 TRP A CA 1
ATOM 2300 C C . TRP A 1 294 ? -8.896 0.539 -10.758 1.00 97.44 294 TRP A C 1
ATOM 2302 O O . TRP A 1 294 ? -7.699 0.508 -11.012 1.00 97.44 294 TRP A O 1
ATOM 2312 N N . ASN A 1 295 ? -9.805 0.935 -11.648 1.00 95.19 295 ASN A N 1
ATOM 2313 C CA . ASN A 1 295 ? -9.499 1.206 -13.056 1.00 95.19 295 ASN A CA 1
ATOM 2314 C C . ASN A 1 295 ? -9.350 2.703 -13.390 1.00 95.19 295 ASN A C 1
ATOM 2316 O O . ASN A 1 295 ? -9.091 3.041 -14.544 1.00 95.19 295 ASN A O 1
ATOM 2320 N N . GLY A 1 296 ? -9.485 3.597 -12.400 1.00 94.94 296 GLY A N 1
ATOM 2321 C CA . GLY A 1 296 ? -9.357 5.054 -12.567 1.00 94.94 296 GLY A CA 1
ATOM 2322 C C . GLY A 1 296 ? -8.104 5.496 -13.344 1.00 94.94 296 GLY A C 1
ATOM 2323 O O . GLY A 1 296 ? -8.244 6.261 -14.301 1.00 94.94 296 GLY A O 1
ATOM 2324 N N . PRO A 1 297 ? -6.907 4.950 -13.053 1.00 96.25 297 PRO A N 1
ATOM 2325 C CA . PRO A 1 297 ? -5.670 5.346 -13.727 1.00 96.25 297 PRO A CA 1
ATOM 2326 C C . PRO A 1 297 ? -5.575 5.000 -15.216 1.00 96.25 297 PRO A C 1
ATOM 2328 O O . PRO A 1 297 ? -4.724 5.544 -15.914 1.00 96.25 297 PRO A O 1
ATOM 2331 N N . SER A 1 298 ? -6.462 4.143 -15.724 1.00 95.00 298 SER A N 1
ATOM 2332 C CA . SER A 1 298 ? -6.551 3.813 -17.152 1.00 95.00 298 SER A CA 1
ATOM 2333 C C . SER A 1 298 ? -7.729 4.526 -17.847 1.00 95.00 298 SER A C 1
ATOM 2335 O O . SER A 1 298 ? -8.083 4.195 -18.976 1.00 95.00 298 SER A O 1
ATOM 2337 N N . THR A 1 299 ? -8.328 5.540 -17.207 1.00 93.69 299 THR A N 1
ATOM 2338 C CA . THR A 1 299 ? -9.336 6.444 -17.805 1.00 93.69 299 THR A CA 1
ATOM 2339 C C . THR A 1 299 ? -8.673 7.633 -18.531 1.00 93.69 299 THR A C 1
ATOM 2341 O O . THR A 1 299 ? -7.553 7.505 -19.031 1.00 93.69 299 THR A O 1
ATOM 2344 N N . GLY A 1 300 ? -9.366 8.769 -18.694 1.00 94.06 300 GLY A N 1
ATOM 2345 C CA . GLY A 1 300 ? -8.776 10.021 -19.195 1.00 94.06 300 GLY A CA 1
ATOM 2346 C C . GLY A 1 300 ? -8.096 10.855 -18.101 1.00 94.06 300 GLY A C 1
ATOM 2347 O O . GLY A 1 300 ? -7.136 11.573 -18.379 1.00 94.06 300 GLY A O 1
ATOM 2348 N N . ASP A 1 301 ? -8.567 10.728 -16.858 1.00 96.19 301 ASP A N 1
ATOM 2349 C CA . ASP A 1 301 ? -8.026 11.425 -15.686 1.00 96.19 301 ASP A CA 1
ATOM 2350 C C . ASP A 1 301 ? -6.680 10.852 -15.236 1.00 96.19 301 ASP A C 1
ATOM 2352 O O . ASP A 1 301 ? -5.851 11.574 -14.686 1.00 96.19 301 ASP A O 1
ATOM 2356 N N . GLY A 1 302 ? -6.448 9.568 -15.527 1.00 96.94 302 GLY A N 1
ATOM 2357 C CA . GLY A 1 302 ? -5.238 8.847 -15.153 1.00 96.94 302 GLY A CA 1
ATOM 2358 C C . GLY A 1 302 ? -4.988 8.901 -13.647 1.00 96.94 302 GLY A C 1
ATOM 2359 O O . GLY A 1 302 ? -5.912 8.751 -12.849 1.00 96.94 302 GLY A O 1
ATOM 2360 N N . TYR A 1 303 ? -3.733 9.094 -13.254 1.00 97.88 303 TYR A N 1
ATOM 2361 C CA . TYR A 1 303 ? -3.352 9.304 -11.864 1.00 97.88 303 TYR A CA 1
ATOM 2362 C C . TYR A 1 303 ? -2.335 10.438 -11.762 1.00 97.88 303 TYR A C 1
ATOM 2364 O O . TYR A 1 303 ? -1.130 10.251 -11.943 1.00 97.88 303 TYR A O 1
ATOM 2372 N N . ALA A 1 304 ? -2.846 11.633 -11.473 1.00 97.06 304 ALA A N 1
ATOM 2373 C CA . ALA A 1 304 ? -2.049 12.797 -11.121 1.00 97.06 304 ALA A CA 1
ATOM 2374 C C . ALA A 1 304 ? -2.016 12.960 -9.591 1.00 97.06 304 ALA A C 1
ATOM 2376 O O . ALA A 1 304 ? -2.812 13.721 -9.039 1.00 97.06 304 ALA A O 1
ATOM 2377 N N . SER A 1 305 ? -1.147 12.209 -8.898 1.00 95.50 305 SER A N 1
ATOM 2378 C CA . SER A 1 305 ? -1.007 12.312 -7.435 1.00 95.50 305 SER A CA 1
ATOM 2379 C C . SER A 1 305 ? -0.642 13.737 -7.005 1.00 95.50 305 SER A C 1
ATOM 2381 O O . SER A 1 305 ? 0.204 14.401 -7.610 1.00 95.50 305 SER A O 1
ATOM 2383 N N . LEU A 1 306 ? -1.283 14.189 -5.928 1.00 94.81 306 LEU A N 1
ATOM 2384 C CA . LEU A 1 306 ? -0.875 15.354 -5.159 1.00 94.81 306 LEU A CA 1
ATOM 2385 C C . LEU A 1 306 ? -0.041 14.916 -3.948 1.00 94.81 306 LEU A C 1
ATOM 2387 O O . LEU A 1 306 ? 1.058 15.436 -3.765 1.00 94.81 306 LEU A O 1
ATOM 2391 N N . GLN A 1 307 ? -0.547 13.973 -3.143 1.00 95.12 307 GLN A N 1
ATOM 2392 C CA . GLN A 1 307 ? 0.164 13.355 -2.015 1.00 95.12 307 GLN A CA 1
ATOM 2393 C C . GLN A 1 307 ? -0.648 12.181 -1.434 1.00 95.12 307 GLN A C 1
ATOM 2395 O O . GLN A 1 307 ? -1.876 12.247 -1.407 1.00 95.12 307 GLN A O 1
ATOM 2400 N N . ALA A 1 308 ? 0.024 11.161 -0.886 1.00 95.38 308 ALA A N 1
ATOM 2401 C CA . ALA A 1 308 ? -0.563 10.142 -0.002 1.00 95.38 308 ALA A CA 1
ATOM 2402 C C . ALA A 1 308 ? -1.781 9.368 -0.565 1.00 95.38 308 ALA A C 1
ATOM 2404 O O . ALA A 1 308 ? -2.734 9.106 0.166 1.00 95.38 308 ALA A O 1
ATOM 2405 N N . SER A 1 309 ? -1.775 8.995 -1.853 1.00 94.19 309 SER A N 1
ATOM 2406 C CA . SER A 1 309 ? -2.936 8.400 -2.548 1.00 94.19 309 SER A CA 1
ATOM 2407 C C . SER A 1 309 ? -4.157 9.324 -2.712 1.00 94.19 309 SER A C 1
ATOM 2409 O O . SER A 1 309 ? -5.278 8.852 -2.935 1.00 94.19 309 SER A O 1
ATOM 2411 N N . LEU A 1 310 ? -3.952 10.645 -2.677 1.00 95.81 310 LEU A N 1
ATOM 2412 C CA . LEU A 1 310 ? -4.911 11.630 -3.175 1.00 95.81 310 LEU A CA 1
ATOM 2413 C C . LEU A 1 310 ? -4.425 12.232 -4.498 1.00 95.81 310 LEU A C 1
ATOM 2415 O O . LEU A 1 310 ? -3.273 12.651 -4.620 1.00 95.81 310 LEU A O 1
ATOM 2419 N N . HIS A 1 311 ? -5.316 12.283 -5.489 1.00 96.44 311 HIS A N 1
ATOM 2420 C CA . HIS A 1 311 ? -5.005 12.596 -6.885 1.00 96.44 311 HIS A CA 1
ATOM 2421 C C . HIS A 1 311 ? -6.007 13.576 -7.507 1.00 96.44 311 HIS A C 1
ATOM 2423 O O . HIS A 1 311 ? -7.142 13.700 -7.047 1.00 96.44 311 HIS A O 1
ATOM 2429 N N . LEU A 1 312 ? -5.564 14.294 -8.541 1.00 96.69 312 LEU A N 1
ATOM 2430 C CA . LEU A 1 312 ? -6.324 15.334 -9.234 1.00 96.69 312 LEU A CA 1
ATOM 2431 C C . LEU A 1 312 ? -7.052 14.765 -10.463 1.00 96.69 312 LEU A C 1
ATOM 2433 O O . LEU A 1 312 ? -6.414 14.276 -11.397 1.00 96.69 312 LEU A O 1
ATOM 2437 N N . VAL A 1 313 ? -8.380 14.893 -10.492 1.00 95.50 313 VAL A N 1
ATOM 2438 C CA . VAL A 1 313 ? -9.260 14.424 -11.577 1.00 95.50 313 VAL A CA 1
ATOM 2439 C C . VAL A 1 313 ? -10.076 15.562 -12.196 1.00 95.50 313 VAL A C 1
ATOM 2441 O O . VAL A 1 313 ? -10.332 16.597 -11.575 1.00 95.50 313 VAL A O 1
ATOM 2444 N N . GLY A 1 314 ? -10.518 15.369 -13.435 1.00 95.50 314 GLY A N 1
ATOM 2445 C CA . GLY A 1 314 ? -11.301 16.327 -14.203 1.00 95.50 314 GLY A CA 1
ATOM 2446 C C . GLY A 1 314 ? -10.501 17.548 -14.667 1.00 95.50 314 GLY A C 1
ATOM 2447 O O . GLY A 1 314 ? -9.416 17.853 -14.173 1.00 95.50 314 GLY A O 1
ATOM 2448 N N . ALA A 1 315 ? -11.082 18.302 -15.603 1.00 90.94 315 ALA A N 1
ATOM 2449 C CA . ALA A 1 315 ? -10.510 19.549 -16.128 1.00 90.94 315 ALA A CA 1
ATOM 2450 C C . ALA A 1 315 ? -10.542 20.730 -15.128 1.00 90.94 315 ALA A C 1
ATOM 2452 O O . ALA A 1 315 ? -10.142 21.842 -15.465 1.00 90.94 315 ALA A O 1
ATOM 2453 N N . THR A 1 316 ? -11.047 20.505 -13.912 1.00 86.75 316 THR A N 1
ATOM 2454 C CA . THR A 1 316 ? -11.051 21.459 -12.791 1.00 86.75 316 THR A CA 1
ATOM 2455 C C . THR A 1 316 ? -10.153 21.007 -11.635 1.00 86.75 316 THR A C 1
ATOM 2457 O O . THR A 1 316 ? -10.247 21.584 -10.555 1.00 86.75 316 THR A O 1
ATOM 2460 N N . SER A 1 317 ? -9.324 19.973 -11.841 1.00 89.75 317 SER A N 1
ATOM 2461 C CA . SER A 1 317 ? -8.348 19.460 -10.868 1.00 89.75 317 SER A CA 1
ATOM 2462 C C . SER A 1 317 ? -8.960 19.178 -9.483 1.00 89.75 317 SER A C 1
ATOM 2464 O O . SER A 1 317 ? -8.445 19.618 -8.458 1.00 89.75 317 SER A O 1
ATOM 2466 N N . MET A 1 318 ? -10.091 18.464 -9.443 1.00 92.56 318 MET A N 1
ATOM 2467 C CA . MET A 1 318 ? -10.724 18.061 -8.183 1.00 92.56 318 MET A CA 1
ATOM 2468 C C . MET A 1 318 ? -9.894 16.977 -7.499 1.00 92.56 318 MET A C 1
ATOM 2470 O O . MET A 1 318 ? -9.472 16.023 -8.146 1.00 92.56 318 MET A O 1
ATOM 2474 N N . LEU A 1 319 ? -9.687 17.098 -6.191 1.00 94.00 319 LEU A N 1
ATOM 2475 C CA . LEU A 1 319 ? -8.913 16.139 -5.410 1.00 94.00 319 LEU A CA 1
ATOM 2476 C C . LEU A 1 319 ? -9.788 14.953 -4.965 1.00 94.00 319 LEU A C 1
ATOM 2478 O O . LEU A 1 319 ? -10.871 15.166 -4.424 1.00 94.00 319 LEU A O 1
ATOM 2482 N N . GLN A 1 320 ? -9.318 13.718 -5.159 1.00 94.06 320 GLN A N 1
ATOM 2483 C CA . GLN A 1 320 ? -10.010 12.489 -4.740 1.00 94.06 320 GLN A CA 1
ATOM 2484 C C . GLN A 1 320 ? -9.052 11.462 -4.116 1.00 94.06 320 GLN A C 1
ATOM 2486 O O . GLN A 1 320 ? -7.890 11.367 -4.512 1.00 94.06 320 GLN A O 1
ATOM 2491 N N . LYS A 1 321 ? -9.551 10.661 -3.164 1.00 93.56 321 LYS A N 1
ATOM 2492 C CA . LYS A 1 321 ? -8.868 9.461 -2.640 1.00 93.56 321 LYS A CA 1
ATOM 2493 C C . LYS A 1 321 ? -8.913 8.318 -3.665 1.00 93.56 321 LYS A C 1
ATOM 2495 O O . LYS A 1 321 ? -9.854 8.230 -4.453 1.00 93.56 321 LYS A O 1
ATOM 2500 N N . ILE A 1 322 ? -7.945 7.401 -3.616 1.00 95.25 322 ILE A N 1
ATOM 2501 C CA . ILE A 1 322 ? -8.108 6.055 -4.201 1.00 95.25 322 ILE A CA 1
ATOM 2502 C C . ILE A 1 322 ? -9.264 5.337 -3.468 1.00 95.25 322 ILE A C 1
ATOM 2504 O O . ILE A 1 322 ? -9.222 5.298 -2.237 1.00 95.25 322 ILE A O 1
ATOM 2508 N N . PRO A 1 323 ? -10.263 4.753 -4.164 1.00 96.62 323 PRO A N 1
ATOM 2509 C CA . PRO A 1 323 ? -11.375 4.042 -3.531 1.00 96.62 323 PRO A CA 1
ATOM 2510 C C . PRO A 1 323 ? -10.927 2.737 -2.858 1.00 96.62 323 PRO A C 1
ATOM 2512 O O . PRO A 1 323 ? -9.954 2.106 -3.278 1.00 96.62 323 PRO A O 1
ATOM 2515 N N . ALA A 1 324 ? -11.664 2.315 -1.829 1.00 98.38 324 ALA A N 1
ATOM 2516 C CA . ALA A 1 324 ? -11.334 1.149 -1.017 1.00 98.38 324 ALA A CA 1
ATOM 2517 C C . ALA A 1 324 ? -12.204 -0.084 -1.316 1.00 98.38 324 ALA A C 1
ATOM 2519 O O . ALA A 1 324 ? -13.387 0.015 -1.662 1.00 98.38 324 ALA A O 1
ATOM 2520 N N . ALA A 1 325 ? -11.632 -1.270 -1.089 1.00 98.75 325 ALA A N 1
ATOM 2521 C CA . ALA A 1 325 ? -12.361 -2.536 -1.146 1.00 98.75 325 ALA A CA 1
ATOM 2522 C C . ALA A 1 325 ? -13.473 -2.627 -0.084 1.00 98.75 325 ALA A C 1
ATOM 2524 O O . ALA A 1 325 ? -14.478 -3.306 -0.307 1.00 98.75 325 ALA A O 1
ATOM 2525 N N . VAL A 1 326 ? -13.319 -1.923 1.044 1.00 98.94 326 VAL A N 1
ATOM 2526 C CA . VAL A 1 326 ? -14.357 -1.756 2.070 1.00 98.94 326 VAL A CA 1
ATOM 2527 C C . VAL A 1 326 ? -14.502 -0.280 2.442 1.00 98.94 326 VAL A C 1
ATOM 2529 O O . VAL A 1 326 ? -13.534 0.353 2.861 1.00 98.94 326 VAL A O 1
ATOM 2532 N N . THR A 1 327 ? -15.719 0.254 2.342 1.00 98.69 327 THR A N 1
ATOM 2533 C CA . THR A 1 327 ? -16.038 1.658 2.649 1.00 98.69 327 THR A CA 1
ATOM 2534 C C . THR A 1 327 ? -17.141 1.746 3.697 1.00 98.69 327 THR A C 1
ATOM 2536 O O . THR A 1 327 ? -18.179 1.098 3.559 1.00 98.69 327 THR A O 1
ATOM 2539 N N . PHE A 1 328 ? -16.957 2.606 4.699 1.00 98.69 328 PHE A N 1
ATOM 2540 C CA . PHE A 1 328 ? -18.025 3.058 5.591 1.00 98.69 328 PHE A CA 1
ATOM 2541 C C . PHE A 1 328 ? -18.158 4.584 5.530 1.00 98.69 328 PHE A C 1
ATOM 2543 O O . PHE A 1 328 ? -17.151 5.286 5.580 1.00 98.69 328 PHE A O 1
ATOM 2550 N N . ARG A 1 329 ? -19.391 5.093 5.433 1.00 97.62 329 ARG A N 1
ATOM 2551 C CA . ARG A 1 329 ? -19.720 6.530 5.428 1.00 97.62 329 ARG A CA 1
ATOM 2552 C C . ARG A 1 329 ? -20.884 6.810 6.368 1.00 97.62 329 ARG A C 1
ATOM 2554 O O . ARG A 1 329 ? -21.873 6.076 6.336 1.00 97.62 329 ARG A O 1
ATOM 2561 N N . SER A 1 330 ? -20.789 7.884 7.157 1.00 97.31 330 SER A N 1
ATOM 2562 C CA . SER A 1 330 ? -21.772 8.241 8.192 1.00 97.31 330 SER A CA 1
ATOM 2563 C C . SER A 1 330 ? -22.138 7.015 9.031 1.00 97.31 330 SER A C 1
ATOM 2565 O O . SER A 1 330 ? -23.283 6.562 9.085 1.00 97.31 330 SER A O 1
ATOM 2567 N N . ALA A 1 331 ? -21.090 6.410 9.580 1.00 98.38 331 ALA A N 1
ATOM 2568 C CA . ALA A 1 331 ? -21.115 5.152 10.303 1.00 98.38 331 ALA A CA 1
ATOM 2569 C C . ALA A 1 331 ? -20.917 5.374 11.807 1.00 98.38 331 ALA A C 1
ATOM 2571 O O . ALA A 1 331 ? -20.395 6.411 12.220 1.00 98.38 331 ALA A O 1
ATOM 2572 N N . LYS A 1 332 ? -21.353 4.425 12.641 1.00 98.50 332 LYS A N 1
ATOM 2573 C CA . LYS A 1 332 ? -21.185 4.541 14.088 1.00 98.50 332 LYS A CA 1
ATOM 2574 C C . LYS A 1 332 ? -20.989 3.219 14.818 1.00 98.50 332 LYS A C 1
ATOM 2576 O O . LYS A 1 332 ? -21.823 2.319 14.737 1.00 98.50 332 LYS A O 1
ATOM 2581 N N . ASN A 1 333 ? -19.939 3.127 15.633 1.00 98.31 333 ASN A N 1
ATOM 2582 C CA . ASN A 1 333 ? -19.625 1.918 16.403 1.00 98.31 333 ASN A CA 1
ATOM 2583 C C . ASN A 1 333 ? -19.548 0.653 15.514 1.00 98.31 333 ASN A C 1
ATOM 2585 O O . ASN A 1 333 ? -19.911 -0.448 15.939 1.00 98.31 333 ASN A O 1
ATOM 2589 N N . ILE A 1 334 ? -19.110 0.792 14.261 1.00 98.81 334 ILE A N 1
ATOM 2590 C CA . ILE A 1 334 ? -18.766 -0.314 13.366 1.00 98.81 334 ILE A CA 1
ATOM 2591 C C . ILE A 1 334 ? -17.479 -0.968 13.868 1.00 98.81 334 ILE A C 1
ATOM 2593 O O . ILE A 1 334 ? -16.611 -0.322 14.453 1.00 98.81 334 ILE A O 1
ATOM 2597 N N . SER A 1 335 ? -17.340 -2.278 13.677 1.00 97.88 335 SER A N 1
ATOM 2598 C CA . SER A 1 335 ? -16.159 -3.001 14.144 1.00 97.88 335 SER A CA 1
ATOM 2599 C C . SER A 1 335 ? -15.653 -4.011 13.120 1.00 97.88 335 SER A C 1
ATOM 2601 O O . SER A 1 335 ? -16.325 -4.993 12.824 1.00 97.88 335 SER A O 1
ATOM 2603 N N . VAL A 1 336 ? -14.441 -3.791 12.618 1.00 97.00 336 VAL A N 1
ATOM 2604 C CA . VAL A 1 336 ? -13.757 -4.650 11.644 1.00 97.00 336 VAL A CA 1
ATOM 2605 C C . VAL A 1 336 ? -12.536 -5.243 12.342 1.00 97.00 336 VAL A C 1
ATOM 2607 O O . VAL A 1 336 ? -11.592 -4.513 12.652 1.00 97.00 336 VAL A O 1
ATOM 2610 N N . ARG A 1 337 ? -12.569 -6.543 12.672 1.00 88.19 337 ARG A N 1
ATOM 2611 C CA . ARG A 1 337 ? -11.518 -7.205 13.469 1.00 88.19 337 ARG A CA 1
ATOM 2612 C C . ARG A 1 337 ? -11.120 -8.587 12.966 1.00 88.19 337 ARG A C 1
ATOM 2614 O O . ARG A 1 337 ? -11.996 -9.366 12.624 1.00 88.19 337 ARG A O 1
ATOM 2621 N N . ALA A 1 338 ? -9.838 -8.950 13.030 1.00 83.56 338 ALA A N 1
ATOM 2622 C CA . ALA A 1 338 ? -9.353 -10.270 12.596 1.00 83.56 338 ALA A CA 1
ATOM 2623 C C . ALA A 1 338 ? -9.700 -10.607 11.130 1.00 83.56 338 ALA A C 1
ATOM 2625 O O . ALA A 1 338 ? -10.008 -11.754 10.819 1.00 83.56 338 ALA A O 1
ATOM 2626 N N . ASN A 1 339 ? -9.697 -9.609 10.239 1.00 91.56 339 ASN A N 1
ATOM 2627 C CA . ASN A 1 339 ? -9.920 -9.793 8.802 1.00 91.56 339 ASN A CA 1
ATOM 2628 C C . ASN A 1 339 ? -8.613 -9.646 8.010 1.00 91.56 339 ASN A C 1
ATOM 2630 O O . ASN A 1 339 ? -7.654 -9.033 8.484 1.00 91.56 339 ASN A O 1
ATOM 2634 N N . ILE A 1 340 ? -8.600 -10.176 6.789 1.00 94.00 340 ILE A N 1
ATOM 2635 C CA . ILE A 1 340 ? -7.489 -10.069 5.837 1.00 94.00 340 ILE A CA 1
ATOM 2636 C C . ILE A 1 340 ? -7.950 -9.235 4.636 1.00 94.00 340 ILE A C 1
ATOM 2638 O O . ILE A 1 340 ? -9.029 -9.469 4.095 1.00 94.00 340 ILE A O 1
ATOM 2642 N N . PHE A 1 341 ? -7.125 -8.283 4.214 1.00 98.50 341 PHE A N 1
ATOM 2643 C CA . PHE A 1 341 ? -7.306 -7.445 3.032 1.00 98.50 341 PHE A CA 1
ATOM 2644 C C . PHE A 1 341 ? -6.111 -7.686 2.112 1.00 98.50 341 PHE A C 1
ATOM 2646 O O . PHE A 1 341 ? -4.998 -7.291 2.462 1.00 98.50 341 PHE A O 1
ATOM 2653 N N . THR A 1 342 ? -6.325 -8.367 0.983 1.00 96.38 342 THR A N 1
ATOM 2654 C CA . THR A 1 342 ? -5.232 -8.741 0.072 1.00 96.38 342 THR A CA 1
ATOM 2655 C C . THR A 1 342 ? -5.666 -8.833 -1.381 1.00 96.38 342 THR A C 1
ATOM 2657 O O . THR A 1 342 ? -6.856 -8.881 -1.669 1.00 96.38 342 THR A O 1
ATOM 2660 N N . HIS A 1 343 ? -4.716 -8.807 -2.315 1.00 95.56 343 HIS A N 1
ATOM 2661 C CA . HIS A 1 343 ? -4.984 -8.878 -3.755 1.00 95.56 343 HIS A CA 1
ATOM 2662 C C . HIS A 1 343 ? -5.923 -7.759 -4.231 1.00 95.56 343 HIS A C 1
ATOM 2664 O O . HIS A 1 343 ? -6.922 -7.994 -4.916 1.00 95.56 343 HIS A O 1
ATOM 2670 N N . LEU A 1 344 ? -5.627 -6.524 -3.807 1.00 98.69 344 LEU A N 1
ATOM 2671 C CA . LEU A 1 344 ? -6.473 -5.351 -4.042 1.00 98.69 344 LEU A CA 1
ATOM 2672 C C . LEU A 1 344 ? -5.819 -4.366 -5.018 1.00 98.69 344 LEU A C 1
ATOM 2674 O O . LEU A 1 344 ? -4.644 -4.026 -4.883 1.00 98.69 344 LEU A O 1
ATOM 2678 N N . GLY A 1 345 ? -6.614 -3.879 -5.972 1.00 98.12 345 GLY A N 1
ATOM 2679 C CA . GLY A 1 345 ? -6.264 -2.873 -6.976 1.00 98.12 345 GLY A CA 1
ATOM 2680 C C . GLY A 1 345 ? -6.478 -1.418 -6.542 1.00 98.12 345 GLY A C 1
ATOM 2681 O O . GLY A 1 345 ? -5.931 -0.511 -7.164 1.00 98.12 345 GLY A O 1
ATOM 2682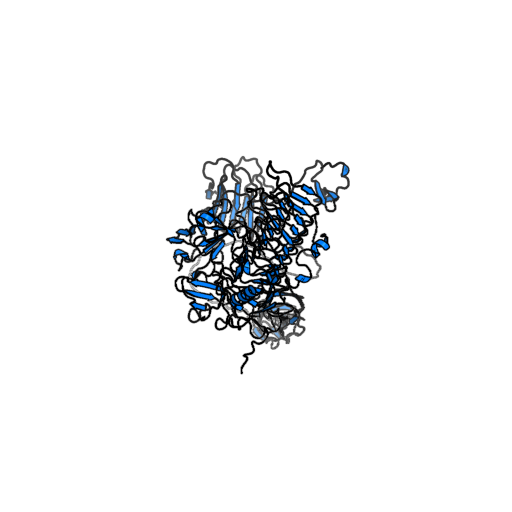 N N . GLY A 1 346 ? -7.258 -1.192 -5.481 1.00 97.81 346 GLY A N 1
ATOM 2683 C CA . GLY A 1 346 ? -7.475 0.116 -4.852 1.00 97.81 346 GLY A CA 1
ATOM 2684 C C . GLY A 1 346 ? -6.778 0.228 -3.492 1.00 97.81 346 GLY A C 1
ATOM 2685 O O . GLY A 1 346 ? -5.668 -0.273 -3.307 1.00 97.81 346 GLY A O 1
ATOM 2686 N N . ALA A 1 347 ? -7.449 0.873 -2.538 1.00 98.62 347 ALA A N 1
ATOM 2687 C CA . ALA A 1 347 ? -7.093 0.873 -1.120 1.00 98.62 347 ALA A CA 1
ATOM 2688 C C . ALA A 1 347 ? -7.761 -0.295 -0.359 1.00 98.62 347 ALA A C 1
ATOM 2690 O O . ALA A 1 347 ? -8.715 -0.908 -0.847 1.00 98.62 347 ALA A O 1
ATOM 2691 N N . GLY A 1 348 ? -7.286 -0.597 0.853 1.00 98.75 348 GLY A N 1
ATOM 2692 C CA . GLY A 1 348 ? -7.849 -1.651 1.706 1.00 98.75 348 GLY A CA 1
ATOM 2693 C C . GLY A 1 348 ? -9.215 -1.286 2.291 1.00 98.75 348 GLY A C 1
ATOM 2694 O O . GLY A 1 348 ? -10.244 -1.826 1.879 1.00 98.75 348 GLY A O 1
ATOM 2695 N N . LEU A 1 349 ? -9.223 -0.354 3.248 1.00 98.81 349 LEU A N 1
ATOM 2696 C CA . LEU A 1 349 ? -10.428 0.105 3.946 1.00 98.81 349 LEU A CA 1
ATOM 2697 C C . LEU A 1 349 ? -10.457 1.633 4.093 1.00 98.81 349 LEU A C 1
ATOM 2699 O O . LEU A 1 349 ? -9.431 2.240 4.403 1.00 98.81 349 LEU A O 1
ATOM 2703 N N . THR A 1 350 ? -11.639 2.250 3.964 1.00 98.50 350 THR A N 1
ATOM 2704 C CA . THR A 1 350 ? -11.855 3.652 4.360 1.00 98.50 350 THR A CA 1
ATOM 2705 C C . THR A 1 350 ? -13.045 3.861 5.303 1.00 98.50 350 THR A C 1
ATOM 2707 O O . THR A 1 350 ? -14.086 3.212 5.172 1.00 98.50 350 THR A O 1
ATOM 2710 N N . LEU A 1 351 ? -12.871 4.790 6.249 1.00 98.50 351 LEU A N 1
ATOM 2711 C CA . LEU A 1 351 ? -13.944 5.448 6.997 1.00 98.50 351 LEU A CA 1
ATOM 2712 C C . LEU A 1 351 ? -14.054 6.891 6.484 1.00 98.50 351 LEU A C 1
ATOM 2714 O O . LEU A 1 351 ? -13.092 7.644 6.605 1.00 98.50 351 LEU A O 1
ATOM 2718 N N . GLU A 1 352 ? -15.192 7.276 5.919 1.00 95.88 352 GLU A N 1
ATOM 2719 C CA . GLU A 1 352 ? -15.420 8.582 5.279 1.00 95.88 352 GLU A CA 1
ATOM 2720 C C . GLU A 1 352 ? -16.154 9.564 6.222 1.00 95.88 352 GLU A C 1
ATOM 2722 O O . GLU A 1 352 ? -16.283 9.311 7.429 1.00 95.88 352 GLU A O 1
ATOM 2727 N N . GLU A 1 353 ? -16.626 10.691 5.682 1.00 93.38 353 GLU A N 1
ATOM 2728 C CA . GLU A 1 353 ? -17.435 11.719 6.356 1.00 93.38 353 GLU A CA 1
ATOM 2729 C C . GLU A 1 353 ? -18.480 11.150 7.340 1.00 93.38 353 GLU A C 1
ATOM 2731 O O . GLU A 1 353 ? -19.195 10.184 7.054 1.00 93.38 353 GLU A O 1
ATOM 2736 N N . GLY A 1 354 ? -18.566 11.745 8.534 1.00 95.56 354 GLY A N 1
ATOM 2737 C CA . GLY A 1 354 ? -19.515 11.359 9.583 1.00 95.56 354 GLY A CA 1
ATOM 2738 C C . GLY A 1 354 ? -19.257 10.017 10.284 1.00 95.56 354 GLY A C 1
ATOM 2739 O O . GLY A 1 354 ? -20.083 9.623 11.099 1.00 95.56 354 GLY A O 1
ATOM 2740 N N . SER A 1 355 ? -18.166 9.298 9.995 1.00 98.25 355 SER A N 1
ATOM 2741 C CA . SER A 1 355 ? -17.890 7.983 10.612 1.00 98.25 355 SER A CA 1
ATOM 2742 C C . SER A 1 355 ? -17.289 8.119 12.022 1.00 98.25 355 SER A C 1
ATOM 2744 O O . SER A 1 355 ? -16.267 8.796 12.194 1.00 98.25 355 SER A O 1
ATOM 2746 N N . GLN A 1 356 ? -17.930 7.536 13.042 1.00 98.25 356 GLN A N 1
ATOM 2747 C CA . GLN A 1 356 ? -17.666 7.843 14.452 1.00 98.25 356 GLN A CA 1
ATOM 2748 C C . GLN A 1 356 ? -17.611 6.637 15.399 1.00 98.25 356 GLN A C 1
ATOM 2750 O O . GLN A 1 356 ? -18.494 5.785 15.424 1.00 98.25 356 GLN A O 1
ATOM 2755 N N . GLN A 1 357 ? -16.658 6.658 16.334 1.00 98.38 357 GLN A N 1
ATOM 2756 C CA . GLN A 1 357 ? -16.495 5.626 17.374 1.00 98.38 357 GLN A CA 1
ATOM 2757 C C . GLN A 1 357 ? -16.265 4.204 16.815 1.00 98.38 357 GLN A C 1
ATOM 2759 O O . GLN A 1 357 ? -16.471 3.211 17.513 1.00 98.38 357 GLN A O 1
ATOM 2764 N N . ASP A 1 358 ? -15.842 4.097 15.556 1.00 98.88 358 ASP A N 1
ATOM 2765 C CA . ASP A 1 358 ? -15.611 2.835 14.859 1.00 98.88 358 ASP A CA 1
ATOM 2766 C C . ASP A 1 358 ? -14.278 2.201 15.291 1.00 98.88 358 ASP A C 1
ATOM 2768 O O . ASP A 1 358 ? -13.322 2.895 15.643 1.00 98.88 358 ASP A O 1
ATOM 2772 N N . THR A 1 359 ? -14.181 0.867 15.260 1.00 98.69 359 THR A N 1
ATOM 2773 C CA . THR A 1 359 ? -12.942 0.136 15.579 1.00 98.69 359 THR A CA 1
ATOM 2774 C C . THR A 1 359 ? -12.453 -0.725 14.417 1.00 98.69 359 THR A C 1
ATOM 2776 O O . THR A 1 359 ? -13.055 -1.757 14.109 1.00 98.69 359 THR A O 1
ATOM 2779 N N . ILE A 1 360 ? -11.297 -0.374 13.856 1.00 98.69 360 ILE A N 1
ATOM 2780 C CA . ILE A 1 360 ? -10.543 -1.193 12.901 1.00 98.69 360 ILE A CA 1
ATOM 2781 C C . ILE A 1 360 ? -9.386 -1.833 13.672 1.00 98.69 360 ILE A C 1
ATOM 2783 O O . ILE A 1 360 ? -8.392 -1.158 13.941 1.00 98.69 360 ILE A O 1
ATOM 2787 N N . SER A 1 361 ? -9.506 -3.096 14.102 1.00 94.75 361 SER A N 1
ATOM 2788 C CA . SER A 1 361 ? -8.469 -3.679 14.968 1.00 94.75 361 SER A CA 1
ATOM 2789 C C . SER A 1 361 ? -8.134 -5.153 14.791 1.00 94.75 361 SER A C 1
ATOM 2791 O O . SER A 1 361 ? -9.025 -5.998 14.866 1.00 94.75 361 SER A O 1
ATOM 2793 N N . GLY A 1 362 ? -6.847 -5.488 14.702 1.00 86.75 362 GLY A N 1
ATOM 2794 C CA . GLY A 1 362 ? -6.407 -6.872 14.523 1.00 86.75 362 GLY A CA 1
ATOM 2795 C C . GLY A 1 362 ? -6.531 -7.369 13.085 1.00 86.75 362 GLY A C 1
ATOM 2796 O O . GLY A 1 362 ? -6.786 -8.551 12.899 1.00 86.75 362 GLY A O 1
ATOM 2797 N N . ASN A 1 363 ? -6.467 -6.500 12.074 1.00 94.88 363 ASN A N 1
ATOM 2798 C CA . ASN A 1 363 ? -6.587 -6.898 10.666 1.00 94.88 363 ASN A CA 1
ATOM 2799 C C . ASN A 1 363 ? -5.216 -6.910 9.973 1.00 94.88 363 ASN A C 1
ATOM 2801 O O . ASN A 1 363 ? -4.329 -6.142 10.346 1.00 94.88 363 ASN A O 1
ATOM 2805 N N . HIS A 1 364 ? -5.069 -7.747 8.948 1.00 92.94 364 HIS A N 1
ATOM 2806 C CA . HIS A 1 364 ? -3.878 -7.809 8.099 1.00 92.94 364 HIS A CA 1
ATOM 2807 C C . HIS A 1 364 ? -4.181 -7.159 6.742 1.00 92.94 364 HIS A C 1
ATOM 2809 O O . HIS A 1 364 ? -5.133 -7.550 6.068 1.00 92.94 364 HIS A O 1
ATOM 2815 N N . PHE A 1 365 ? -3.369 -6.180 6.348 1.00 98.25 365 PHE A N 1
ATOM 2816 C CA . PHE A 1 365 ? -3.376 -5.533 5.039 1.00 98.25 365 PHE A CA 1
ATOM 2817 C C . PHE A 1 365 ? -2.071 -5.874 4.308 1.00 98.25 365 PHE A C 1
ATOM 2819 O O . PHE A 1 365 ? -0.998 -5.511 4.793 1.00 98.25 365 PHE A O 1
ATOM 2826 N N . THR A 1 366 ? -2.153 -6.580 3.176 1.00 94.31 366 THR A N 1
ATOM 2827 C CA . THR A 1 366 ? -0.986 -6.961 2.359 1.00 94.31 366 THR A CA 1
ATOM 2828 C C . THR A 1 366 ? -1.338 -7.096 0.882 1.00 94.31 366 THR A C 1
ATOM 2830 O O . THR A 1 366 ? -2.501 -7.260 0.561 1.00 94.31 366 THR A O 1
ATOM 2833 N N . ASP A 1 367 ? -0.379 -6.945 -0.031 1.00 93.62 367 ASP A N 1
ATOM 2834 C CA . ASP A 1 367 ? -0.612 -6.915 -1.484 1.00 93.62 367 ASP A CA 1
ATOM 2835 C C . ASP A 1 367 ? -1.751 -5.965 -1.926 1.00 93.62 367 ASP A C 1
ATOM 2837 O O . ASP A 1 367 ? -2.738 -6.350 -2.564 1.00 93.62 367 ASP A O 1
ATOM 2841 N N . ILE A 1 368 ? -1.609 -4.684 -1.581 1.00 98.44 368 ILE A N 1
ATOM 2842 C CA . ILE A 1 368 ? -2.579 -3.627 -1.909 1.00 98.44 368 ILE A CA 1
ATOM 2843 C C . ILE A 1 368 ? -1.924 -2.620 -2.859 1.00 98.44 368 ILE A C 1
ATOM 2845 O O . ILE A 1 368 ? -0.795 -2.185 -2.640 1.00 98.44 368 ILE A O 1
ATOM 2849 N N . SER A 1 369 ? -2.614 -2.235 -3.933 1.00 98.50 369 SER A N 1
ATOM 2850 C CA . SER A 1 369 ? -2.070 -1.313 -4.939 1.00 98.50 369 SER A CA 1
ATOM 2851 C C . SER A 1 369 ? -1.903 0.117 -4.425 1.00 98.50 369 SER A C 1
ATOM 2853 O O . SER A 1 369 ? -0.933 0.768 -4.817 1.00 98.50 369 SER A O 1
ATOM 2855 N N . GLY A 1 370 ? -2.823 0.591 -3.574 1.00 98.00 370 GLY A N 1
ATOM 2856 C CA . GLY A 1 370 ? -2.768 1.870 -2.852 1.00 98.00 370 GLY A CA 1
ATOM 2857 C C . GLY A 1 370 ? -2.587 1.694 -1.335 1.00 98.00 370 GLY A C 1
ATOM 2858 O O . GLY A 1 370 ? -1.966 0.732 -0.887 1.00 98.00 370 GLY A O 1
ATOM 2859 N N . SER A 1 371 ? -3.122 2.627 -0.538 1.00 98.25 371 SER A N 1
ATOM 2860 C CA . SER A 1 371 ? -3.034 2.617 0.938 1.00 98.25 371 SER A CA 1
ATOM 2861 C C . SER A 1 371 ? -3.799 1.477 1.622 1.00 98.25 371 SER A C 1
ATOM 2863 O O . SER A 1 371 ? -4.854 1.048 1.156 1.00 98.25 371 SER A O 1
ATOM 2865 N N . GLY A 1 372 ? -3.314 1.051 2.794 1.00 98.62 372 GLY A N 1
ATOM 2866 C CA . GLY A 1 372 ? -3.986 0.052 3.632 1.00 98.62 372 GLY A CA 1
ATOM 2867 C C . GLY A 1 372 ? -5.276 0.584 4.264 1.00 98.62 372 GLY A C 1
ATOM 2868 O O . GLY A 1 372 ? -6.357 0.053 4.008 1.00 98.62 372 GLY A O 1
ATOM 2869 N N . ILE A 1 373 ? -5.170 1.657 5.056 1.00 98.88 373 ILE A N 1
ATOM 2870 C CA . ILE A 1 373 ? -6.296 2.264 5.790 1.00 98.88 373 ILE A CA 1
ATOM 2871 C C . ILE A 1 373 ? -6.366 3.775 5.510 1.00 98.88 373 ILE A C 1
ATOM 2873 O O . ILE A 1 373 ? -5.343 4.454 5.559 1.00 98.88 373 ILE A O 1
ATOM 2877 N N . GLN A 1 374 ? -7.564 4.312 5.257 1.00 98.75 374 GLN A N 1
ATOM 2878 C CA . GLN A 1 374 ? -7.825 5.745 5.031 1.00 98.75 374 GLN A CA 1
ATOM 2879 C C . GLN A 1 374 ? -8.960 6.266 5.934 1.00 98.75 374 GLN A C 1
ATOM 2881 O O . GLN A 1 374 ? -10.094 5.800 5.822 1.00 98.75 374 GLN A O 1
ATOM 2886 N N . ILE A 1 375 ? -8.706 7.256 6.791 1.00 98.19 375 ILE A N 1
ATOM 2887 C CA . ILE A 1 375 ? -9.688 7.791 7.752 1.00 98.19 375 ILE A CA 1
ATOM 2888 C C . ILE A 1 375 ? -10.000 9.265 7.457 1.00 98.19 375 ILE A C 1
ATOM 2890 O O . ILE A 1 375 ? -9.100 10.098 7.401 1.00 98.19 375 ILE A O 1
ATOM 2894 N N . GLY A 1 376 ? -11.280 9.601 7.334 1.00 95.62 376 GLY A N 1
ATOM 2895 C CA . GLY A 1 376 ? -11.763 10.947 7.032 1.00 95.62 376 GLY A CA 1
ATOM 2896 C C . GLY A 1 376 ? -11.537 11.367 5.579 1.00 95.62 376 GLY A C 1
ATOM 2897 O O . GLY A 1 376 ? -11.254 10.550 4.698 1.00 95.62 376 GLY A O 1
ATOM 2898 N N . ASP A 1 377 ? -11.673 12.669 5.346 1.00 94.00 377 ASP A N 1
ATOM 2899 C CA . ASP A 1 377 ? -11.675 13.299 4.024 1.00 94.00 377 ASP A CA 1
ATOM 2900 C C . ASP A 1 377 ? -10.931 14.653 4.054 1.00 94.00 377 ASP A C 1
ATOM 2902 O O . ASP A 1 377 ? -10.327 15.024 5.068 1.00 94.00 377 ASP A O 1
ATOM 2906 N N . VAL A 1 378 ? -10.907 15.363 2.920 1.00 92.81 378 VAL A N 1
ATOM 2907 C CA . VAL A 1 378 ? -10.064 16.559 2.672 1.00 92.81 378 VAL A CA 1
ATOM 2908 C C . VAL A 1 378 ? -10.808 17.763 2.086 1.00 92.81 378 VAL A C 1
ATOM 2910 O O . VAL A 1 378 ? -10.235 18.842 1.953 1.00 92.81 378 VAL A O 1
ATOM 2913 N N . ASP A 1 379 ? -12.065 17.582 1.703 1.00 89.88 379 ASP A N 1
ATOM 2914 C CA . ASP A 1 379 ? -12.926 18.568 1.047 1.00 89.88 379 ASP A CA 1
ATOM 2915 C C . ASP A 1 379 ? -13.661 19.472 2.052 1.00 89.88 379 ASP A C 1
ATOM 2917 O O . ASP A 1 379 ? -13.924 20.640 1.762 1.00 89.88 379 ASP A O 1
ATOM 2921 N N . GLN A 1 380 ? -13.951 18.950 3.248 1.00 88.12 380 GLN A N 1
ATOM 2922 C CA . GLN A 1 380 ? -14.741 19.612 4.288 1.00 88.12 380 GLN A CA 1
ATOM 2923 C C . GLN A 1 380 ? -13.923 19.880 5.581 1.00 88.12 380 GLN A C 1
ATOM 2925 O O . GLN A 1 380 ? -14.157 19.249 6.612 1.00 88.12 380 GLN A O 1
ATOM 2930 N N . PRO A 1 381 ? -12.976 20.846 5.587 1.00 93.31 381 PRO A N 1
ATOM 2931 C CA . PRO A 1 381 ? -12.147 21.173 6.761 1.00 93.31 381 PRO A CA 1
ATOM 2932 C C . PRO A 1 381 ? -12.919 21.756 7.958 1.00 93.31 381 PRO A C 1
ATOM 2934 O O . PRO A 1 381 ? -12.392 21.776 9.074 1.00 93.31 381 PRO A O 1
ATOM 2937 N N . HIS A 1 382 ? -14.145 22.247 7.745 1.00 95.12 382 HIS A N 1
ATOM 2938 C CA . HIS A 1 382 ? -14.981 22.881 8.766 1.00 95.12 382 HIS A CA 1
ATOM 2939 C C . HIS A 1 382 ? -16.390 22.268 8.753 1.00 95.12 382 HIS A C 1
ATOM 2941 O O . HIS A 1 382 ? -17.232 22.649 7.940 1.00 95.12 382 HIS A O 1
ATOM 2947 N N . VAL A 1 383 ? -16.658 21.336 9.668 1.00 93.25 383 VAL A N 1
ATOM 2948 C CA . VAL A 1 383 ? -17.967 20.677 9.828 1.00 93.25 383 VAL A CA 1
ATOM 2949 C C . VAL A 1 383 ? -18.411 20.674 11.291 1.00 93.25 383 VAL A C 1
ATOM 2951 O O . VAL A 1 383 ? -17.626 20.985 12.188 1.00 93.25 383 VAL A O 1
ATOM 2954 N N . SER A 1 384 ? -19.679 20.344 11.549 1.00 90.75 384 SER A N 1
ATOM 2955 C CA . SER A 1 384 ? -20.168 20.147 12.920 1.00 90.75 384 SER A CA 1
ATOM 2956 C C . SER A 1 384 ? -19.577 18.877 13.552 1.00 90.75 384 SER A C 1
ATOM 2958 O O . SER A 1 384 ? -19.227 17.936 12.842 1.00 90.75 384 SER A O 1
ATOM 2960 N N . ASP A 1 385 ? -19.523 18.792 14.888 1.00 86.88 385 ASP A N 1
ATOM 2961 C CA . ASP A 1 385 ? -19.032 17.583 15.579 1.00 86.88 385 ASP A CA 1
ATOM 2962 C C . ASP A 1 385 ? -19.897 16.324 15.292 1.00 86.88 385 ASP A C 1
ATOM 2964 O O . ASP A 1 385 ? -19.455 15.212 15.559 1.00 86.88 385 ASP A O 1
ATOM 2968 N N . ALA A 1 386 ? -21.103 16.466 14.720 1.00 84.81 386 ALA A N 1
ATOM 2969 C CA . ALA A 1 386 ? -21.939 15.348 14.252 1.00 84.81 386 ALA A CA 1
ATOM 2970 C C . ALA A 1 386 ? -21.575 14.849 12.836 1.00 84.81 386 ALA A C 1
ATOM 2972 O O . ALA A 1 386 ? -21.915 13.732 12.468 1.00 84.81 386 ALA A O 1
ATOM 2973 N N . GLN A 1 387 ? -20.884 15.673 12.045 1.00 90.44 387 GLN A N 1
ATOM 2974 C CA . GLN A 1 387 ? -20.403 15.349 10.694 1.00 90.44 387 GLN A CA 1
ATOM 2975 C C . GLN A 1 387 ? -18.895 15.043 10.676 1.00 90.44 387 GLN A C 1
ATOM 2977 O O . GLN A 1 387 ? -18.390 14.445 9.730 1.00 90.44 387 GLN A O 1
ATOM 2982 N N . ALA A 1 388 ? -18.162 15.444 11.718 1.00 94.25 388 ALA A N 1
ATOM 2983 C CA . ALA A 1 388 ? -16.740 15.167 11.857 1.00 94.25 388 ALA A CA 1
ATOM 2984 C C . ALA A 1 388 ? -16.480 13.664 12.051 1.00 94.25 388 ALA A C 1
ATOM 2986 O O . ALA A 1 388 ? -16.947 13.063 13.027 1.00 94.25 388 ALA A O 1
ATOM 2987 N N . THR A 1 389 ? -15.670 13.077 11.168 1.00 97.69 389 THR A N 1
ATOM 2988 C CA . THR A 1 389 ? -15.109 11.731 11.340 1.00 97.69 389 THR A CA 1
ATOM 2989 C C . THR A 1 389 ? -14.244 11.722 12.604 1.00 97.69 389 THR A C 1
ATOM 2991 O O . THR A 1 389 ? -13.250 12.452 12.685 1.00 97.69 389 THR A O 1
ATOM 2994 N N . SER A 1 390 ? -14.662 10.997 13.650 1.00 97.88 390 SER A N 1
ATOM 2995 C CA . SER A 1 390 ? -14.115 11.232 14.995 1.00 97.88 390 SER A CA 1
ATOM 2996 C C . SER A 1 390 ? -14.276 10.099 16.016 1.00 97.88 390 SER A C 1
ATOM 2998 O O . SER A 1 390 ? -15.177 9.270 15.937 1.00 97.88 390 SER A O 1
ATOM 3000 N N . GLY A 1 391 ? -13.388 10.065 17.015 1.00 98.25 391 GLY A N 1
ATOM 3001 C CA . GLY A 1 391 ? -13.401 9.052 18.080 1.00 98.25 391 GLY A CA 1
ATOM 3002 C C . GLY A 1 391 ? -13.072 7.626 17.620 1.00 98.25 391 GLY A C 1
ATOM 3003 O O . GLY A 1 391 ? -13.348 6.676 18.350 1.00 98.25 391 GLY A O 1
ATOM 3004 N N . ASN A 1 392 ? -12.531 7.457 16.412 1.00 98.88 392 ASN A N 1
ATOM 3005 C CA . ASN A 1 392 ? -12.281 6.152 15.803 1.00 98.88 392 ASN A CA 1
ATOM 3006 C C . ASN A 1 392 ? -10.995 5.522 16.357 1.00 98.88 392 ASN A C 1
ATOM 3008 O O . ASN A 1 392 ? -10.048 6.228 16.696 1.00 98.88 392 ASN A O 1
ATOM 3012 N N . THR A 1 393 ? -10.951 4.193 16.443 1.00 98.88 393 THR A N 1
ATOM 3013 C CA . THR A 1 393 ? -9.808 3.431 16.969 1.00 98.88 393 THR A CA 1
ATOM 3014 C C . THR A 1 393 ? -9.251 2.494 15.901 1.00 98.88 393 THR A C 1
ATOM 3016 O O . THR A 1 393 ? -9.927 1.564 15.462 1.00 98.88 393 THR A O 1
ATOM 3019 N N . ILE A 1 394 ? -8.003 2.717 15.501 1.00 98.88 394 ILE A N 1
ATOM 3020 C CA . ILE A 1 394 ? -7.265 1.909 14.532 1.00 98.88 394 ILE A CA 1
ATOM 3021 C C . ILE A 1 394 ? -6.127 1.234 15.301 1.00 98.88 394 ILE A C 1
ATOM 3023 O O . ILE A 1 394 ? -5.132 1.890 15.609 1.00 98.88 394 ILE A O 1
ATOM 3027 N N . ALA A 1 395 ? -6.288 -0.039 15.684 1.00 97.25 395 ALA A N 1
ATOM 3028 C CA . ALA A 1 395 ? -5.378 -0.672 16.645 1.00 97.25 395 ALA A CA 1
ATOM 3029 C C . ALA A 1 395 ? -4.962 -2.118 16.354 1.00 97.25 395 ALA A C 1
ATOM 3031 O O . ALA A 1 395 ? -5.782 -2.918 15.924 1.00 97.25 395 ALA A O 1
ATOM 3032 N N . ASN A 1 396 ? -3.722 -2.507 16.659 1.00 95.25 396 ASN A N 1
ATOM 3033 C CA . ASN A 1 396 ? -3.232 -3.877 16.427 1.00 95.25 396 ASN A CA 1
ATOM 3034 C C . ASN A 1 396 ? -3.374 -4.375 14.973 1.00 95.25 396 ASN A C 1
ATOM 3036 O O . ASN A 1 396 ? -3.566 -5.567 14.743 1.00 95.25 396 ASN A O 1
ATOM 3040 N N . ASN A 1 397 ? -3.340 -3.491 13.974 1.00 97.62 397 ASN A N 1
ATOM 3041 C CA . ASN A 1 397 ? -3.344 -3.903 12.570 1.00 97.62 397 ASN A CA 1
ATOM 3042 C C . ASN A 1 397 ? -1.910 -4.124 12.071 1.00 97.62 397 ASN A C 1
ATOM 3044 O O . ASN A 1 397 ? -0.995 -3.389 12.447 1.00 97.62 397 ASN A O 1
ATOM 3048 N N . TYR A 1 398 ? -1.747 -5.120 11.204 1.00 95.19 398 TYR A N 1
ATOM 3049 C CA . TYR A 1 398 ? -0.491 -5.480 10.548 1.00 95.19 398 TYR A CA 1
ATOM 3050 C C . TYR A 1 398 ? -0.565 -5.001 9.094 1.00 95.19 398 TYR A C 1
ATOM 3052 O O . TYR A 1 398 ? -1.441 -5.444 8.345 1.00 95.19 398 TYR A O 1
ATOM 3060 N N . VAL A 1 399 ? 0.282 -4.044 8.708 1.00 98.06 399 VAL A N 1
ATOM 3061 C CA . VAL A 1 399 ? 0.222 -3.376 7.396 1.00 98.06 399 VAL A CA 1
ATOM 3062 C C . VAL A 1 399 ? 1.564 -3.515 6.689 1.00 98.06 399 VAL A C 1
ATOM 3064 O O . VAL A 1 399 ? 2.542 -2.873 7.067 1.00 98.06 399 VAL A O 1
ATOM 3067 N N . ARG A 1 400 ? 1.608 -4.334 5.640 1.00 93.50 400 ARG A N 1
ATOM 3068 C CA . ARG A 1 400 ? 2.820 -4.602 4.855 1.00 93.50 400 ARG A CA 1
ATOM 3069 C C . ARG A 1 400 ? 2.536 -4.593 3.368 1.00 93.50 400 ARG A C 1
ATOM 3071 O O . ARG A 1 400 ? 1.397 -4.794 2.973 1.00 93.50 400 ARG A O 1
ATOM 3078 N N . ASP A 1 401 ? 3.557 -4.446 2.529 1.00 88.38 401 ASP A N 1
ATOM 3079 C CA . ASP A 1 401 ? 3.443 -4.795 1.103 1.00 88.38 401 ASP A CA 1
ATOM 3080 C C . ASP A 1 401 ? 2.329 -4.034 0.338 1.00 88.38 401 ASP A C 1
ATOM 3082 O O . ASP A 1 401 ? 1.670 -4.559 -0.565 1.00 88.38 401 ASP A O 1
ATOM 3086 N N . ILE A 1 402 ? 2.091 -2.780 0.725 1.00 96.50 402 ILE A N 1
ATOM 3087 C CA . ILE A 1 402 ? 1.100 -1.888 0.108 1.00 96.50 402 ILE A CA 1
ATOM 3088 C C . ILE A 1 402 ? 1.749 -0.933 -0.911 1.00 96.50 402 ILE A C 1
ATOM 3090 O O . ILE A 1 402 ? 2.972 -0.857 -1.021 1.00 96.50 402 ILE A O 1
ATOM 3094 N N . GLY A 1 403 ? 0.945 -0.169 -1.656 1.00 96.81 403 GLY A N 1
ATOM 3095 C CA . GLY A 1 403 ? 1.447 0.735 -2.694 1.00 96.81 403 GLY A CA 1
ATOM 3096 C C . GLY A 1 403 ? 2.048 0.018 -3.912 1.00 96.81 403 GLY A C 1
ATOM 3097 O O . GLY A 1 403 ? 2.917 0.580 -4.581 1.00 96.81 403 GLY A O 1
ATOM 3098 N N . LYS A 1 404 ? 1.610 -1.220 -4.207 1.00 94.44 404 LYS A N 1
ATOM 3099 C CA . LYS A 1 404 ? 2.154 -2.066 -5.294 1.00 94.44 404 LYS A CA 1
ATOM 3100 C C . LYS A 1 404 ? 2.067 -1.423 -6.694 1.00 94.44 404 LYS A C 1
ATOM 3102 O O . LYS A 1 404 ? 2.866 -1.771 -7.560 1.00 94.44 404 LYS A O 1
ATOM 3107 N N . GLU A 1 405 ? 1.142 -0.482 -6.922 1.00 95.69 405 GLU A N 1
ATOM 3108 C CA . GLU A 1 405 ? 1.027 0.296 -8.177 1.00 95.69 405 GLU A CA 1
ATOM 3109 C C . GLU A 1 405 ? 1.064 1.821 -7.989 1.00 95.69 405 GLU A C 1
ATOM 3111 O O . GLU A 1 405 ? 1.348 2.534 -8.958 1.00 95.69 405 GLU A O 1
ATOM 3116 N N . PHE A 1 406 ? 0.756 2.310 -6.782 1.00 97.38 406 PHE A N 1
ATOM 3117 C CA . PHE A 1 406 ? 0.692 3.729 -6.425 1.00 97.38 406 PHE A CA 1
ATOM 3118 C C . PHE A 1 406 ? 1.637 3.965 -5.246 1.00 97.38 406 PHE A C 1
ATOM 3120 O O . PHE A 1 406 ? 1.271 3.848 -4.079 1.00 97.38 406 PHE A O 1
ATOM 3127 N N . GLN A 1 407 ? 2.903 4.224 -5.564 1.00 96.06 407 GLN A N 1
ATOM 3128 C CA . GLN A 1 407 ? 4.010 4.194 -4.602 1.00 96.06 407 GLN A CA 1
ATOM 3129 C C . GLN A 1 407 ? 4.023 5.381 -3.625 1.00 96.06 407 GLN A C 1
ATOM 3131 O O . GLN A 1 407 ? 4.794 5.367 -2.670 1.00 96.06 407 GLN A O 1
ATOM 3136 N N . ASP A 1 408 ? 3.156 6.377 -3.827 1.00 96.75 408 ASP A N 1
ATOM 3137 C CA . ASP A 1 408 ? 2.854 7.438 -2.859 1.00 96.75 408 ASP A CA 1
ATOM 3138 C C . ASP A 1 408 ? 1.830 7.013 -1.792 1.00 96.75 408 ASP A C 1
ATOM 3140 O O . ASP A 1 408 ? 1.488 7.804 -0.917 1.00 96.75 408 ASP A O 1
ATOM 3144 N N . ALA A 1 409 ? 1.348 5.768 -1.826 1.00 98.06 409 ALA A N 1
ATOM 3145 C CA . ALA A 1 409 ? 0.537 5.188 -0.765 1.00 98.06 409 ALA A CA 1
ATOM 3146 C C . ALA A 1 409 ? 1.267 5.135 0.585 1.00 98.06 409 ALA A C 1
ATOM 3148 O O . ALA A 1 409 ? 2.449 4.795 0.680 1.00 98.06 409 ALA A O 1
ATOM 3149 N N . VAL A 1 410 ? 0.509 5.410 1.645 1.00 98.44 410 VAL A N 1
ATOM 3150 C CA . VAL A 1 410 ? 0.946 5.308 3.046 1.00 98.44 410 VAL A CA 1
ATOM 3151 C C . VAL A 1 410 ? 0.220 4.175 3.771 1.00 98.44 410 VAL A C 1
ATOM 3153 O O . VAL A 1 410 ? -0.884 3.795 3.370 1.00 98.44 410 VAL A O 1
ATOM 3156 N N . GLY A 1 411 ? 0.818 3.642 4.838 1.00 98.75 411 GLY A N 1
ATOM 3157 C CA . GLY A 1 411 ? 0.258 2.523 5.608 1.00 98.75 411 GLY A CA 1
ATOM 3158 C C . GLY A 1 411 ? -1.125 2.836 6.187 1.00 98.75 411 GLY A C 1
ATOM 3159 O O . GLY A 1 411 ? -2.112 2.165 5.870 1.00 98.75 411 GLY A O 1
ATOM 3160 N N . ILE A 1 412 ? -1.193 3.900 6.991 1.00 98.88 412 ILE A N 1
ATOM 3161 C CA . ILE A 1 412 ? -2.437 4.468 7.526 1.00 98.88 412 ILE A CA 1
ATOM 3162 C C . ILE A 1 412 ? -2.460 5.969 7.214 1.00 98.88 412 ILE A C 1
ATOM 3164 O O . ILE A 1 412 ? -1.567 6.713 7.621 1.00 98.88 412 ILE A O 1
ATOM 3168 N N . TRP A 1 413 ? -3.496 6.418 6.510 1.00 98.56 413 TRP A N 1
ATOM 3169 C CA . TRP A 1 413 ? -3.746 7.826 6.203 1.00 98.56 413 TRP A CA 1
ATOM 3170 C C . TRP A 1 413 ? -4.929 8.367 7.011 1.00 98.56 413 TRP A C 1
ATOM 3172 O O . TRP A 1 413 ? -5.946 7.686 7.152 1.00 98.56 413 TRP A O 1
ATOM 3182 N N . LEU A 1 414 ? -4.821 9.603 7.501 1.00 98.19 414 LEU A N 1
ATOM 3183 C CA . LEU A 1 414 ? -5.877 10.330 8.199 1.00 98.19 414 LEU A CA 1
ATOM 3184 C C . LEU A 1 414 ? -5.974 11.770 7.668 1.00 98.19 414 LEU A C 1
ATOM 3186 O O . LEU A 1 414 ? -5.014 12.533 7.758 1.00 98.19 414 LEU A O 1
ATOM 3190 N N . GLY A 1 415 ? -7.142 12.155 7.157 1.00 96.50 415 GLY A N 1
ATOM 3191 C CA . GLY A 1 415 ? -7.445 13.516 6.706 1.00 96.50 415 GLY A CA 1
ATOM 3192 C C . GLY A 1 415 ? -7.839 14.444 7.855 1.00 96.50 415 GLY A C 1
ATOM 3193 O O . GLY A 1 415 ? -7.170 14.519 8.889 1.00 96.50 415 GLY A O 1
ATOM 3194 N N . TYR A 1 416 ? -8.960 15.149 7.701 1.00 96.44 416 TYR A N 1
ATOM 3195 C CA . TYR A 1 416 ? -9.543 15.958 8.773 1.00 96.44 416 TYR A CA 1
ATOM 3196 C C . TYR A 1 416 ? -10.308 15.085 9.779 1.00 96.44 416 TYR A C 1
ATOM 3198 O O . TYR A 1 416 ? -11.506 14.847 9.646 1.00 96.44 416 TYR A O 1
ATOM 3206 N N . VAL A 1 417 ? -9.589 14.604 10.798 1.00 97.31 417 VAL A N 1
ATOM 3207 C CA . VAL A 1 417 ? -10.081 13.656 11.814 1.00 97.31 417 VAL A CA 1
ATOM 3208 C C . VAL A 1 417 ? -9.920 14.241 13.221 1.00 97.31 417 VAL A C 1
ATOM 3210 O O . VAL A 1 417 ? -8.931 14.921 13.500 1.00 97.31 417 VAL A O 1
ATOM 3213 N N . ALA A 1 418 ? -10.873 13.984 14.124 1.00 97.19 418 ALA A N 1
ATOM 3214 C CA . ALA A 1 418 ? -10.834 14.472 15.508 1.00 97.19 418 ALA A CA 1
ATOM 3215 C C . ALA A 1 418 ? -10.872 13.346 16.555 1.00 97.19 418 ALA A C 1
ATOM 3217 O O . ALA A 1 418 ? -11.611 12.372 16.410 1.00 97.19 418 ALA A O 1
ATOM 3218 N N . GLY A 1 419 ? -10.129 13.502 17.655 1.00 98.06 419 GLY A N 1
ATOM 3219 C CA . GLY A 1 419 ? -10.215 12.647 18.847 1.00 98.06 419 GLY A CA 1
ATOM 3220 C C . GLY A 1 419 ? -10.010 11.147 18.607 1.00 98.06 419 GLY A C 1
ATOM 3221 O O . GLY A 1 419 ? -10.530 10.350 19.380 1.00 98.06 419 GLY A O 1
ATOM 3222 N N . SER A 1 420 ? -9.352 10.759 17.512 1.00 98.62 420 SER A N 1
ATOM 3223 C CA . SER A 1 420 ? -9.197 9.361 17.092 1.00 98.62 420 SER A CA 1
ATOM 3224 C C . SER A 1 420 ? -7.822 8.812 17.477 1.00 98.62 420 SER A C 1
ATOM 3226 O O . SER A 1 420 ? -6.846 9.561 17.536 1.00 98.62 420 SER A O 1
ATOM 3228 N N . ALA A 1 421 ? -7.747 7.506 17.727 1.00 98.81 421 ALA A N 1
ATOM 3229 C CA . ALA A 1 421 ? -6.543 6.807 18.161 1.00 98.81 421 ALA A CA 1
ATOM 3230 C C . ALA A 1 421 ? -6.026 5.848 17.077 1.00 98.81 421 ALA A C 1
ATOM 3232 O O . ALA A 1 421 ? -6.776 5.030 16.543 1.00 98.81 421 ALA A O 1
ATOM 3233 N N . VAL A 1 422 ? -4.731 5.923 16.783 1.00 98.94 422 VAL A N 1
ATOM 3234 C CA . VAL A 1 422 ? -3.981 4.999 15.926 1.00 98.94 422 VAL A CA 1
ATOM 3235 C C . VAL A 1 422 ? -2.900 4.387 16.803 1.00 98.94 422 VAL A C 1
ATOM 3237 O O . VAL A 1 422 ? -1.914 5.061 17.106 1.00 98.94 422 VAL A O 1
ATOM 3240 N N . GLN A 1 423 ? -3.105 3.156 17.276 1.00 98.38 423 GLN A N 1
ATOM 3241 C CA . GLN A 1 423 ? -2.290 2.609 18.362 1.00 98.38 423 GLN A CA 1
ATOM 3242 C C . GLN A 1 423 ? -1.888 1.140 18.222 1.00 98.38 423 GLN A C 1
ATOM 3244 O O . GLN A 1 423 ? -2.673 0.330 17.746 1.00 98.38 423 GLN A O 1
ATOM 3249 N N . HIS A 1 424 ? -0.699 0.758 18.688 1.00 97.88 424 HIS A N 1
ATOM 3250 C CA . HIS A 1 424 ? -0.245 -0.645 18.664 1.00 97.88 424 HIS A CA 1
ATOM 3251 C C . HIS A 1 424 ? -0.282 -1.306 17.269 1.00 97.88 424 HIS A C 1
ATOM 3253 O O . HIS A 1 424 ? -0.427 -2.517 17.152 1.00 97.88 424 HIS A O 1
ATOM 3259 N N . ASN A 1 425 ? -0.205 -0.536 16.180 1.00 98.69 425 ASN A N 1
ATOM 3260 C CA . ASN A 1 425 ? -0.122 -1.092 14.826 1.00 98.69 425 ASN A CA 1
ATOM 3261 C C . ASN A 1 425 ? 1.345 -1.347 14.451 1.00 98.69 425 ASN A C 1
ATOM 3263 O O . ASN A 1 425 ? 2.245 -0.656 14.934 1.00 98.69 425 ASN A O 1
ATOM 3267 N N . GLU A 1 426 ? 1.578 -2.298 13.553 1.00 97.38 426 GLU A N 1
ATOM 3268 C CA . GLU A 1 426 ? 2.900 -2.613 13.003 1.00 97.38 426 GLU A CA 1
ATOM 3269 C C . GLU A 1 426 ? 2.860 -2.427 11.480 1.00 97.38 426 GLU A C 1
ATOM 3271 O O . GLU A 1 426 ? 1.998 -2.994 10.803 1.00 97.38 426 GLU A O 1
ATOM 3276 N N . LEU A 1 427 ? 3.726 -1.551 10.955 1.00 98.31 427 LEU A N 1
ATOM 3277 C CA . LEU A 1 427 ? 3.672 -1.077 9.571 1.00 98.31 427 LEU A CA 1
ATOM 3278 C C . LEU A 1 427 ? 5.053 -1.114 8.907 1.00 98.31 427 LEU A C 1
ATOM 3280 O O . LEU A 1 427 ? 5.970 -0.433 9.375 1.00 98.31 427 LEU A O 1
ATOM 3284 N N . PHE A 1 428 ? 5.203 -1.861 7.808 1.00 94.81 428 PHE A N 1
ATOM 3285 C CA . PHE A 1 428 ? 6.512 -2.051 7.175 1.00 94.81 428 PHE A CA 1
ATOM 3286 C C . PHE A 1 428 ? 6.495 -2.466 5.702 1.00 94.81 428 PHE A C 1
ATOM 3288 O O . PHE A 1 428 ? 5.439 -2.660 5.113 1.00 94.81 428 PHE A O 1
ATOM 3295 N N . GLN A 1 429 ? 7.678 -2.541 5.081 1.00 87.06 429 GLN A N 1
ATOM 3296 C CA . GLN A 1 429 ? 7.841 -2.736 3.633 1.00 87.06 429 GLN A CA 1
ATOM 3297 C C . GLN A 1 429 ? 7.022 -1.710 2.825 1.00 87.06 429 GLN A C 1
ATOM 3299 O O . GLN A 1 429 ? 6.245 -2.050 1.933 1.00 87.06 429 GLN A O 1
ATOM 3304 N N . LEU A 1 430 ? 7.175 -0.429 3.178 1.00 95.12 430 LEU A N 1
ATOM 3305 C CA . LEU A 1 430 ? 6.355 0.665 2.653 1.00 95.12 430 LEU A CA 1
ATOM 3306 C C . LEU A 1 430 ? 7.118 1.497 1.610 1.00 95.12 430 LEU A C 1
ATOM 3308 O O . LEU A 1 430 ? 8.226 1.967 1.894 1.00 95.12 430 LEU A O 1
ATOM 3312 N N . PRO A 1 431 ? 6.543 1.762 0.420 1.00 93.12 431 PRO A N 1
ATOM 3313 C CA . PRO A 1 431 ? 7.218 2.550 -0.610 1.00 93.12 431 PRO A CA 1
ATOM 3314 C C . PRO A 1 431 ? 7.395 4.020 -0.202 1.00 93.12 431 PRO A C 1
ATOM 3316 O O . PRO A 1 431 ? 8.393 4.633 -0.588 1.00 93.12 431 PRO A O 1
ATOM 3319 N N . TYR A 1 432 ? 6.480 4.551 0.617 1.00 98.00 432 TYR A N 1
ATOM 3320 C CA . TYR A 1 432 ? 6.497 5.913 1.150 1.00 98.00 432 TYR A CA 1
ATOM 3321 C C . TYR A 1 432 ? 6.302 5.910 2.689 1.00 98.00 432 TYR A C 1
ATOM 3323 O O . TYR A 1 432 ? 7.022 5.195 3.389 1.00 98.00 432 TYR A O 1
ATOM 3331 N N . SER A 1 433 ? 5.402 6.736 3.235 1.00 98.44 433 SER A N 1
ATOM 3332 C CA . SER A 1 433 ? 5.284 7.002 4.680 1.00 98.44 433 SER A CA 1
ATOM 3333 C C . SER A 1 433 ? 4.476 5.946 5.453 1.00 98.44 433 SER A C 1
ATOM 3335 O O . SER A 1 433 ? 3.588 5.294 4.904 1.00 98.44 433 SER A O 1
ATOM 3337 N N . GLY A 1 434 ? 4.752 5.809 6.754 1.00 98.62 434 GLY A N 1
ATOM 3338 C CA . GLY A 1 434 ? 4.056 4.874 7.650 1.00 98.62 434 GLY A CA 1
ATOM 3339 C C . GLY A 1 434 ? 2.646 5.327 8.014 1.00 98.62 434 GLY A C 1
ATOM 3340 O O . GLY A 1 434 ? 1.655 4.807 7.498 1.00 98.62 434 GLY A O 1
ATOM 3341 N N . ILE A 1 435 ? 2.569 6.314 8.902 1.00 98.94 435 ILE A N 1
ATOM 3342 C CA . ILE A 1 435 ? 1.328 6.966 9.328 1.00 98.94 435 ILE A CA 1
ATOM 3343 C C . ILE A 1 435 ? 1.369 8.422 8.854 1.00 98.94 435 ILE A C 1
ATOM 3345 O O . ILE A 1 435 ? 2.362 9.114 9.071 1.00 98.94 435 ILE A O 1
ATOM 3349 N N . SER A 1 436 ? 0.302 8.898 8.215 1.00 98.69 436 SER A N 1
ATOM 3350 C CA . SER A 1 436 ? 0.175 10.273 7.710 1.00 98.69 436 SER A CA 1
ATOM 3351 C C . SER A 1 436 ? -1.108 10.899 8.257 1.00 98.69 436 SER A C 1
ATOM 3353 O O . SER A 1 436 ? -2.170 10.302 8.092 1.00 98.69 436 SER A O 1
ATOM 3355 N N . ILE A 1 437 ? -1.029 12.053 8.934 1.00 98.19 437 ILE A N 1
ATOM 3356 C CA . ILE A 1 437 ? -2.190 12.678 9.595 1.00 98.19 437 ILE A CA 1
ATOM 3357 C C . ILE A 1 437 ? -2.315 14.196 9.374 1.00 98.19 437 ILE A C 1
ATOM 3359 O O . ILE A 1 437 ? -1.392 14.968 9.638 1.00 98.19 437 ILE A O 1
ATOM 3363 N N . GLY A 1 438 ? -3.515 14.638 8.994 1.00 96.81 438 GLY A N 1
ATOM 3364 C CA . GLY A 1 438 ? -3.861 16.036 8.735 1.00 96.81 438 GLY A CA 1
ATOM 3365 C C . GLY A 1 438 ? -3.649 16.437 7.274 1.00 96.81 438 GLY A C 1
ATOM 3366 O O . GLY A 1 438 ? -3.015 15.726 6.496 1.00 96.81 438 GLY A O 1
ATOM 3367 N N . TRP A 1 439 ? -4.207 17.584 6.876 1.00 96.62 439 TRP A N 1
ATOM 3368 C CA . TRP A 1 439 ? -4.237 17.990 5.468 1.00 96.62 439 TRP A CA 1
ATOM 3369 C C . TRP A 1 439 ? -4.260 19.511 5.253 1.00 96.62 439 TRP A C 1
ATOM 3371 O O . TRP A 1 439 ? -4.612 20.286 6.142 1.00 96.62 439 TRP A O 1
ATOM 3381 N N . GLY A 1 440 ? -3.928 19.956 4.037 1.00 94.31 440 GLY A N 1
ATOM 3382 C CA . GLY A 1 440 ? -4.114 21.341 3.587 1.00 94.31 440 GLY A CA 1
ATOM 3383 C C . GLY A 1 440 ? -2.956 22.296 3.892 1.00 94.31 440 GLY A C 1
ATOM 3384 O O . GLY A 1 440 ? -3.077 23.493 3.627 1.00 94.31 440 GLY A O 1
ATOM 3385 N N . TRP A 1 441 ? -1.829 21.795 4.415 1.00 93.75 441 TRP A N 1
ATOM 3386 C CA . TRP A 1 441 ? -0.583 22.554 4.652 1.00 93.75 441 TRP A CA 1
ATOM 3387 C C . TRP A 1 441 ? -0.762 23.838 5.496 1.00 93.75 441 TRP A C 1
ATOM 3389 O O . TRP A 1 441 ? 0.000 24.796 5.377 1.00 93.75 441 TRP A O 1
ATOM 3399 N N . GLY A 1 442 ? -1.801 23.868 6.339 1.00 91.88 442 GLY A N 1
ATOM 3400 C CA . GLY A 1 442 ? -2.195 25.003 7.181 1.00 91.88 442 GLY A CA 1
ATOM 3401 C C . GLY A 1 442 ? -2.996 26.116 6.486 1.00 91.88 442 GLY A C 1
ATOM 3402 O O . GLY A 1 442 ? -3.357 27.102 7.124 1.00 91.88 442 GLY A O 1
ATOM 3403 N N . ASN A 1 443 ? -3.326 25.978 5.196 1.00 92.19 443 ASN A N 1
ATOM 3404 C CA . ASN A 1 443 ? -4.087 26.990 4.442 1.00 92.19 443 ASN A CA 1
ATOM 3405 C C . ASN A 1 443 ? -5.576 27.068 4.834 1.00 92.19 443 ASN A C 1
ATOM 3407 O O . ASN A 1 443 ? -6.252 28.033 4.482 1.00 92.19 443 ASN A O 1
ATOM 3411 N N . SER A 1 444 ? -6.079 26.058 5.549 1.00 93.25 444 SER A N 1
ATOM 3412 C CA . SER A 1 444 ? -7.473 25.940 6.002 1.00 93.25 444 SER A CA 1
ATOM 3413 C C . SER A 1 444 ? -7.613 26.017 7.527 1.00 93.25 444 SER A C 1
ATOM 3415 O O . SER A 1 444 ? -8.669 25.690 8.058 1.00 93.25 444 SER A O 1
ATOM 3417 N N . ASP A 1 445 ? -6.567 26.414 8.256 1.00 92.62 445 ASP A N 1
ATOM 3418 C CA . ASP A 1 445 ? -6.602 26.429 9.721 1.00 92.62 445 ASP A CA 1
ATOM 3419 C C . ASP A 1 445 ? -7.462 27.582 10.287 1.00 92.62 445 ASP A C 1
ATOM 3421 O O . ASP A 1 445 ? -7.396 28.707 9.780 1.00 92.62 445 ASP A O 1
ATOM 3425 N N . PRO A 1 446 ? -8.219 27.363 11.384 1.00 92.69 446 PRO A N 1
ATOM 3426 C CA . PRO A 1 446 ? -8.353 26.112 12.133 1.00 92.69 446 PRO A CA 1
ATOM 3427 C C . PRO A 1 446 ? -9.376 25.147 11.507 1.00 92.69 446 PRO A C 1
ATOM 3429 O O . PRO A 1 446 ? -10.522 25.514 11.236 1.00 92.69 446 PRO A O 1
ATOM 3432 N N . THR A 1 447 ? -8.974 23.888 11.344 1.00 95.50 447 THR A N 1
ATOM 3433 C CA . THR A 1 447 ? -9.841 22.802 10.856 1.00 95.50 447 THR A CA 1
ATOM 3434 C C . THR A 1 447 ? -10.517 22.059 12.016 1.00 95.50 447 THR A C 1
ATOM 3436 O O . THR A 1 447 ? -10.326 22.399 13.187 1.00 95.50 447 THR A O 1
ATOM 3439 N N . VAL A 1 448 ? -11.308 21.021 11.723 1.00 95.50 448 VAL A N 1
ATOM 3440 C CA . VAL A 1 448 ? -11.834 20.111 12.759 1.00 95.50 448 VAL A CA 1
ATOM 3441 C C . VAL A 1 448 ? -10.765 19.223 13.414 1.00 95.50 448 VAL A C 1
ATOM 3443 O O . VAL A 1 448 ? -11.059 18.624 14.450 1.00 95.50 448 VAL A O 1
ATOM 3446 N N . ALA A 1 449 ? -9.549 19.134 12.857 1.00 96.62 449 ALA A N 1
ATOM 3447 C CA . ALA A 1 449 ? -8.506 18.232 13.342 1.00 96.62 449 ALA A CA 1
ATOM 3448 C C . ALA A 1 449 ? -7.971 18.653 14.724 1.00 96.62 449 ALA A C 1
ATOM 3450 O O . ALA A 1 449 ? -7.449 19.752 14.899 1.00 96.62 449 ALA A O 1
ATOM 3451 N N . LYS A 1 450 ? -8.136 17.782 15.727 1.00 97.25 450 LYS A N 1
ATOM 3452 C CA . LYS A 1 450 ? -7.838 18.063 17.145 1.00 97.25 450 LYS A CA 1
ATOM 3453 C C . LYS A 1 450 ? -7.754 16.773 17.964 1.00 97.25 450 LYS A C 1
ATOM 3455 O O . LYS A 1 450 ? -8.515 15.841 17.705 1.00 97.25 450 LYS A O 1
ATOM 3460 N N . ASN A 1 451 ? -6.941 16.763 19.020 1.00 98.12 451 ASN A N 1
ATOM 3461 C CA . ASN A 1 451 ? -6.917 15.729 20.071 1.00 98.12 451 ASN A CA 1
ATOM 3462 C C . ASN A 1 451 ? -6.702 14.264 19.609 1.00 98.12 451 ASN A C 1
ATOM 3464 O O . ASN A 1 451 ? -7.142 13.348 20.303 1.00 98.12 451 ASN A O 1
ATOM 3468 N N . ASN A 1 452 ? -6.078 14.010 18.455 1.00 98.69 452 ASN A N 1
ATOM 3469 C CA . ASN A 1 452 ? -5.807 12.643 17.985 1.00 98.69 452 ASN A CA 1
ATOM 3470 C C . ASN A 1 452 ? -4.549 12.046 18.640 1.00 98.69 452 ASN A C 1
ATOM 3472 O O . ASN A 1 452 ? -3.611 12.766 18.985 1.00 98.69 452 ASN A O 1
ATOM 3476 N N . GLN A 1 453 ? -4.518 10.723 18.770 1.00 98.75 453 GLN A N 1
ATOM 3477 C CA . GLN A 1 453 ? -3.485 9.964 19.476 1.00 98.75 453 GLN A CA 1
ATOM 3478 C C . GLN A 1 453 ? -2.806 8.986 18.512 1.00 98.75 453 GLN A C 1
ATOM 3480 O O . GLN A 1 453 ? -3.455 8.084 17.992 1.00 98.75 453 GLN A O 1
ATOM 3485 N N . ILE A 1 454 ? -1.510 9.162 18.251 1.00 98.88 454 ILE A N 1
ATOM 3486 C CA . ILE A 1 454 ? -0.685 8.229 17.469 1.00 98.88 454 ILE A CA 1
ATOM 3487 C C . ILE A 1 454 ? 0.278 7.552 18.447 1.00 98.88 454 ILE A C 1
ATOM 3489 O O . ILE A 1 454 ? 1.315 8.130 18.789 1.00 98.88 454 ILE A O 1
ATOM 3493 N N . GLU A 1 455 ? -0.093 6.377 18.963 1.00 98.44 455 GLU A N 1
ATOM 3494 C CA . GLU A 1 455 ? 0.508 5.827 20.187 1.00 98.44 455 GLU A CA 1
ATOM 3495 C C . GLU A 1 455 ? 1.038 4.393 20.060 1.00 98.44 455 GLU A C 1
ATOM 3497 O O . GLU A 1 455 ? 0.337 3.494 19.618 1.00 98.44 455 GLU A O 1
ATOM 3502 N N . ASN A 1 456 ? 2.268 4.132 20.504 1.00 98.56 456 ASN A N 1
ATOM 3503 C CA . ASN A 1 456 ? 2.826 2.772 20.566 1.00 98.56 456 ASN A CA 1
ATOM 3504 C C . ASN A 1 456 ? 2.805 2.000 19.222 1.00 98.56 456 ASN A C 1
ATOM 3506 O O . ASN A 1 456 ? 2.686 0.779 19.206 1.00 98.56 456 ASN A O 1
ATOM 3510 N N . ASN A 1 457 ? 2.897 2.662 18.067 1.00 98.88 457 ASN A N 1
ATOM 3511 C CA . ASN A 1 457 ? 3.018 1.966 16.779 1.00 98.88 457 ASN A CA 1
ATOM 3512 C C . ASN A 1 457 ? 4.487 1.603 16.508 1.00 98.88 457 ASN A C 1
ATOM 3514 O O . ASN A 1 457 ? 5.388 2.358 16.883 1.00 98.88 457 ASN A O 1
ATOM 3518 N N . TYR A 1 458 ? 4.737 0.482 15.831 1.00 98.12 458 TYR A N 1
ATOM 3519 C CA . TYR A 1 458 ? 6.060 0.135 15.305 1.00 98.12 458 TYR A CA 1
ATOM 3520 C C . TYR A 1 458 ? 6.064 0.342 13.789 1.00 98.12 458 TYR A C 1
ATOM 3522 O O . TYR A 1 458 ? 5.301 -0.290 13.063 1.00 98.12 458 TYR A O 1
ATOM 3530 N N . VAL A 1 459 ? 6.904 1.259 13.308 1.00 98.56 459 VAL A N 1
ATOM 3531 C CA . VAL A 1 459 ? 7.076 1.540 11.878 1.00 98.56 459 VAL A CA 1
ATOM 3532 C C . VAL A 1 459 ? 8.498 1.186 11.471 1.00 98.56 459 VAL A C 1
ATOM 3534 O O . VAL A 1 459 ? 9.463 1.669 12.068 1.00 98.56 459 VAL A O 1
ATOM 3537 N N . HIS A 1 460 ? 8.658 0.351 10.450 1.00 94.88 460 HIS A N 1
ATOM 3538 C CA . HIS A 1 460 ? 9.981 -0.019 9.953 1.00 94.88 460 HIS A CA 1
ATOM 3539 C C . HIS A 1 460 ? 10.016 -0.231 8.443 1.00 94.88 460 HIS A C 1
ATOM 3541 O O . HIS A 1 460 ? 8.977 -0.228 7.803 1.00 94.88 460 HIS A O 1
ATOM 3547 N N . ASP A 1 461 ? 11.213 -0.354 7.861 1.00 87.88 461 ASP A N 1
ATOM 3548 C CA . ASP A 1 461 ? 11.417 -0.671 6.437 1.00 87.88 461 ASP A CA 1
ATOM 3549 C C . ASP A 1 461 ? 10.540 0.213 5.528 1.00 87.88 461 ASP A C 1
ATOM 3551 O O . ASP A 1 461 ? 9.655 -0.258 4.809 1.00 87.88 461 ASP A O 1
ATOM 3555 N N . HIS A 1 462 ? 10.739 1.528 5.654 1.00 94.81 462 HIS A N 1
ATOM 3556 C CA . HIS A 1 462 ? 9.844 2.572 5.148 1.00 94.81 462 HIS A CA 1
ATOM 3557 C C . HIS A 1 462 ? 10.597 3.634 4.332 1.00 94.81 462 HIS A C 1
ATOM 3559 O O . HIS A 1 462 ? 11.832 3.708 4.364 1.00 94.81 462 HIS A O 1
ATOM 3565 N N . LEU A 1 463 ? 9.851 4.444 3.567 1.00 94.12 463 LEU A N 1
ATOM 3566 C CA . LEU A 1 463 ? 10.395 5.283 2.489 1.00 94.12 463 LEU A CA 1
ATOM 3567 C C . LEU A 1 463 ? 11.270 4.450 1.530 1.00 94.12 463 LEU A C 1
ATOM 3569 O O . LEU A 1 463 ? 12.375 4.847 1.160 1.00 94.12 463 LEU A O 1
ATOM 3573 N N . LEU A 1 464 ? 10.803 3.245 1.166 1.00 89.38 464 LEU A N 1
ATOM 3574 C CA . LEU A 1 464 ? 11.588 2.289 0.377 1.00 89.38 464 LEU A CA 1
ATOM 3575 C C . LEU A 1 464 ? 11.726 2.660 -1.108 1.00 89.38 464 LEU A C 1
ATOM 3577 O O . LEU A 1 464 ? 12.557 2.065 -1.800 1.00 89.38 464 LEU A O 1
ATOM 3581 N N . THR A 1 465 ? 10.921 3.597 -1.612 1.00 89.06 465 THR A N 1
ATOM 3582 C CA . THR A 1 465 ? 10.933 4.028 -3.022 1.00 89.06 465 THR A CA 1
ATOM 3583 C C . THR A 1 465 ? 10.866 5.545 -3.177 1.00 89.06 465 THR A C 1
ATOM 3585 O O . THR A 1 465 ? 11.583 6.100 -4.007 1.00 89.06 465 THR A O 1
ATOM 3588 N N . LEU A 1 466 ? 10.025 6.218 -2.389 1.00 91.56 466 LEU A N 1
ATOM 3589 C CA . LEU A 1 466 ? 9.840 7.669 -2.423 1.00 91.56 466 LEU A CA 1
ATOM 3590 C C . LEU A 1 466 ? 10.490 8.352 -1.209 1.00 91.56 466 LEU A C 1
ATOM 3592 O O . LEU A 1 466 ? 10.853 7.704 -0.228 1.00 91.56 466 LEU A O 1
ATOM 3596 N N . LEU A 1 467 ? 10.654 9.670 -1.301 1.00 90.81 467 LEU A N 1
ATOM 3597 C CA . LEU A 1 467 ? 11.270 10.547 -0.292 1.00 90.81 467 LEU A CA 1
ATOM 3598 C C . LEU A 1 467 ? 10.317 11.706 0.055 1.00 90.81 467 LEU A C 1
ATOM 3600 O O . LEU A 1 467 ? 9.237 11.779 -0.519 1.00 90.81 467 LEU A O 1
ATOM 3604 N N . ASP A 1 468 ? 10.710 12.613 0.956 1.00 91.75 468 ASP A N 1
ATOM 3605 C CA . ASP A 1 468 ? 9.859 13.728 1.432 1.00 91.75 468 ASP A CA 1
ATOM 3606 C C . ASP A 1 468 ? 8.640 13.228 2.240 1.00 91.75 468 ASP A C 1
ATOM 3608 O O . ASP A 1 468 ? 7.474 13.466 1.928 1.00 91.75 468 ASP A O 1
ATOM 3612 N N . GLY A 1 469 ? 8.915 12.420 3.265 1.00 94.62 469 GLY A N 1
ATOM 3613 C CA . GLY A 1 469 ? 7.911 11.792 4.125 1.00 94.62 469 GLY A CA 1
ATOM 3614 C C . GLY A 1 469 ? 8.536 11.271 5.418 1.00 94.62 469 GLY A C 1
ATOM 3615 O O . GLY A 1 469 ? 9.633 11.695 5.780 1.00 94.62 469 GLY A O 1
ATOM 3616 N N . GLY A 1 470 ? 7.865 10.342 6.103 1.00 96.06 470 GLY A N 1
ATOM 3617 C CA . GLY A 1 470 ? 8.354 9.808 7.377 1.00 96.06 470 GLY A CA 1
ATOM 3618 C C . GLY A 1 470 ? 7.673 8.525 7.843 1.00 96.06 470 GLY A C 1
ATOM 3619 O O . GLY A 1 470 ? 6.678 8.077 7.276 1.00 96.06 470 GLY A O 1
ATOM 3620 N N . GLY A 1 471 ? 8.186 7.933 8.920 1.00 97.94 471 GLY A N 1
ATOM 3621 C CA . GLY A 1 471 ? 7.502 6.843 9.615 1.00 97.94 471 GLY A CA 1
ATOM 3622 C C . GLY A 1 471 ? 6.200 7.332 10.254 1.00 97.94 471 GLY A C 1
ATOM 3623 O O . GLY A 1 471 ? 5.168 6.674 10.136 1.00 97.94 471 GLY A O 1
ATOM 3624 N N . ILE A 1 472 ? 6.226 8.538 10.832 1.00 98.75 472 ILE A N 1
ATOM 3625 C CA . ILE A 1 472 ? 5.033 9.308 11.206 1.00 98.75 472 ILE A CA 1
ATOM 3626 C C . ILE A 1 472 ? 5.164 10.728 10.639 1.00 98.75 472 ILE A C 1
ATOM 3628 O O . ILE A 1 472 ? 6.125 11.436 10.937 1.00 98.75 472 ILE A O 1
ATOM 3632 N N . TYR A 1 473 ? 4.192 11.142 9.830 1.00 98.69 473 TYR A N 1
ATOM 3633 C CA . TYR A 1 473 ? 4.152 12.414 9.106 1.00 98.69 473 TYR A CA 1
ATOM 3634 C C . TYR A 1 473 ? 2.880 13.207 9.458 1.00 98.69 473 TYR A C 1
ATOM 3636 O O . TYR A 1 473 ? 1.802 12.615 9.564 1.00 98.69 473 TYR A O 1
ATOM 3644 N N . SER A 1 474 ? 2.967 14.536 9.599 1.00 98.12 474 SER A N 1
ATOM 3645 C CA . SER A 1 474 ? 1.800 15.395 9.866 1.00 98.12 474 SER A CA 1
ATOM 3646 C C . SER A 1 474 ? 1.746 16.698 9.064 1.00 98.12 474 SER A C 1
ATOM 3648 O O . SER A 1 474 ? 2.780 17.267 8.721 1.00 98.12 474 SER A O 1
ATOM 3650 N N . LEU A 1 475 ? 0.530 17.220 8.859 1.00 97.25 475 LEU A N 1
ATOM 3651 C CA . LEU A 1 475 ? 0.247 18.533 8.256 1.00 97.25 475 LEU A CA 1
ATOM 3652 C C . LEU A 1 475 ? -0.735 19.368 9.092 1.00 97.25 475 LEU A C 1
ATOM 3654 O O . LEU A 1 475 ? -1.591 18.811 9.776 1.00 97.25 475 LEU A O 1
ATOM 3658 N N . ALA A 1 476 ? -0.679 20.697 8.926 1.00 96.44 476 ALA A N 1
ATOM 3659 C CA . ALA A 1 476 ? -1.650 21.674 9.456 1.00 96.44 476 ALA A CA 1
ATOM 3660 C C . ALA A 1 476 ? -1.814 21.711 10.997 1.00 96.44 476 ALA A C 1
ATOM 3662 O O . ALA A 1 476 ? -1.188 20.952 11.741 1.00 96.44 476 ALA A O 1
ATOM 3663 N N . ALA A 1 477 ? -2.621 22.643 11.512 1.00 96.38 477 ALA A N 1
ATOM 3664 C CA . ALA A 1 477 ? -2.852 22.758 12.947 1.00 96.38 477 ALA A CA 1
ATOM 3665 C C . ALA A 1 477 ? -3.724 21.618 13.476 1.00 96.38 477 ALA A C 1
ATOM 3667 O O . ALA A 1 477 ? -4.840 21.393 13.014 1.00 96.38 477 ALA A O 1
ATOM 3668 N N . GLN A 1 478 ? -3.206 20.930 14.494 1.00 96.50 478 GLN A N 1
ATOM 3669 C CA . GLN A 1 478 ? -3.844 19.786 15.135 1.00 96.50 478 GLN A CA 1
ATOM 3670 C C . GLN A 1 478 ? -3.708 19.908 16.664 1.00 96.50 478 GLN A C 1
ATOM 3672 O O . GLN A 1 478 ? -2.975 19.144 17.300 1.00 96.50 478 GLN A O 1
ATOM 3677 N N . PRO A 1 479 ? -4.348 20.924 17.278 1.00 97.31 479 PRO A N 1
ATOM 3678 C CA . PRO A 1 479 ? -4.195 21.218 18.697 1.00 97.31 479 PRO A CA 1
ATOM 3679 C C . PRO A 1 479 ? -4.582 20.024 19.573 1.00 97.31 479 PRO A C 1
ATOM 3681 O O . PRO A 1 479 ? -5.649 19.429 19.412 1.00 97.31 479 PRO A O 1
ATOM 3684 N N . GLY A 1 480 ? -3.704 19.697 20.522 1.00 97.31 480 GLY A N 1
ATOM 3685 C CA . GLY A 1 480 ? -3.913 18.603 21.469 1.00 97.31 480 GLY A CA 1
ATOM 3686 C C . GLY A 1 480 ? -3.608 17.213 20.908 1.00 97.31 480 GLY A C 1
ATOM 3687 O O . GLY A 1 480 ? -3.772 16.241 21.640 1.00 97.31 480 GLY A O 1
ATOM 3688 N N . ASN A 1 481 ? -3.154 17.093 19.654 1.00 98.38 481 ASN A N 1
ATOM 3689 C CA . ASN A 1 481 ? -2.650 15.819 19.148 1.00 98.38 481 ASN A CA 1
ATOM 3690 C C . ASN A 1 481 ? -1.395 15.368 19.909 1.00 98.38 481 ASN A C 1
ATOM 3692 O O . ASN A 1 481 ? -0.536 16.182 20.269 1.00 98.38 481 ASN A O 1
ATOM 3696 N N . VAL A 1 482 ? -1.242 14.053 20.050 1.00 98.69 482 VAL A N 1
ATOM 3697 C CA . VAL A 1 482 ? -0.066 13.413 20.643 1.00 98.69 482 VAL A CA 1
ATOM 3698 C C . VAL A 1 482 ? 0.490 12.353 19.691 1.00 98.69 482 VAL A C 1
ATOM 3700 O O . VAL A 1 482 ? -0.253 11.555 19.130 1.00 98.69 482 VAL A O 1
ATOM 3703 N N . ILE A 1 483 ? 1.811 12.347 19.522 1.00 98.81 483 ILE A N 1
ATOM 3704 C CA . ILE A 1 483 ? 2.592 11.290 18.874 1.00 98.81 483 ILE A CA 1
ATOM 3705 C C . ILE A 1 483 ? 3.522 10.743 19.961 1.00 98.81 483 ILE A C 1
ATOM 3707 O O . ILE A 1 483 ? 4.492 11.417 20.330 1.00 98.81 483 ILE A O 1
ATOM 3711 N N . THR A 1 484 ? 3.213 9.580 20.542 1.00 98.69 484 THR A N 1
ATOM 3712 C CA . THR A 1 484 ? 3.972 9.065 21.695 1.00 98.69 484 THR A CA 1
ATOM 3713 C C . THR A 1 484 ? 4.169 7.556 21.738 1.00 98.69 484 THR A C 1
ATOM 3715 O O . THR A 1 484 ? 3.402 6.799 21.165 1.00 98.69 484 THR A O 1
ATOM 3718 N N . GLY A 1 485 ? 5.243 7.093 22.377 1.00 98.19 485 GLY A N 1
ATOM 3719 C CA . GLY A 1 485 ? 5.515 5.663 22.548 1.00 98.19 485 GLY A CA 1
ATOM 3720 C C . GLY A 1 485 ? 5.841 4.890 21.260 1.00 98.19 485 GLY A C 1
ATOM 3721 O O . GLY A 1 485 ? 6.061 3.685 21.317 1.00 98.19 485 GLY A O 1
ATOM 3722 N N . ASN A 1 486 ? 5.875 5.540 20.093 1.00 98.81 486 ASN A N 1
ATOM 3723 C CA . ASN A 1 486 ? 6.111 4.859 18.823 1.00 98.81 486 ASN A CA 1
ATOM 3724 C C . ASN A 1 486 ? 7.590 4.480 18.670 1.00 98.81 486 ASN A C 1
ATOM 3726 O O . ASN A 1 486 ? 8.480 5.225 19.092 1.00 98.81 486 ASN A O 1
ATOM 3730 N N . VAL A 1 487 ? 7.851 3.359 18.000 1.00 98.19 487 VAL A N 1
ATOM 3731 C CA . VAL A 1 487 ? 9.192 2.938 17.581 1.00 98.19 487 VAL A CA 1
ATOM 3732 C C . VAL A 1 487 ? 9.295 3.081 16.064 1.00 98.19 487 VAL A C 1
ATOM 3734 O O . VAL A 1 487 ? 8.420 2.609 15.343 1.00 98.19 487 VAL A O 1
ATOM 3737 N N . ILE A 1 488 ? 10.351 3.730 15.566 1.00 97.81 488 ILE A N 1
ATOM 3738 C CA . ILE A 1 488 ? 10.548 3.977 14.130 1.00 97.81 488 ILE A CA 1
ATOM 3739 C C . ILE A 1 488 ? 11.974 3.605 13.715 1.00 97.81 488 ILE A C 1
ATOM 3741 O O . ILE A 1 488 ? 12.940 4.101 14.301 1.00 97.81 488 ILE A O 1
ATOM 3745 N N . SER A 1 489 ? 12.126 2.751 12.699 1.00 91.88 489 SER A N 1
ATOM 3746 C CA . SER A 1 489 ? 13.448 2.290 12.245 1.00 91.88 489 SER A CA 1
ATOM 3747 C C . SER A 1 489 ? 13.549 1.976 10.750 1.00 91.88 489 SER A C 1
ATOM 3749 O O . SER A 1 489 ? 12.547 1.944 10.039 1.00 91.88 489 SER A O 1
ATOM 3751 N N . ARG A 1 490 ? 14.772 1.731 10.266 1.00 84.25 490 ARG A N 1
ATOM 3752 C CA . ARG A 1 490 ? 15.076 1.224 8.914 1.00 84.25 490 ARG A CA 1
ATOM 3753 C C . ARG A 1 490 ? 14.427 2.044 7.793 1.00 84.25 490 ARG A C 1
ATOM 3755 O O . ARG A 1 490 ? 13.873 1.524 6.826 1.00 84.25 490 ARG A O 1
ATOM 3762 N N . GLN A 1 491 ? 14.499 3.362 7.939 1.00 88.00 491 GLN A N 1
ATOM 3763 C CA . GLN A 1 491 ? 14.242 4.314 6.866 1.00 88.00 491 GLN A CA 1
ATOM 3764 C C . GLN A 1 491 ? 15.298 4.165 5.755 1.00 88.00 491 GLN A C 1
ATOM 3766 O O . GLN A 1 491 ? 16.493 4.136 6.048 1.00 88.00 491 GLN A O 1
ATOM 3771 N N . LYS A 1 492 ? 14.886 4.133 4.479 1.00 82.31 492 LYS A N 1
ATOM 3772 C CA . LYS A 1 492 ? 15.816 3.994 3.334 1.00 82.31 492 LYS A CA 1
ATOM 3773 C C . LYS A 1 492 ? 16.171 5.314 2.635 1.00 82.31 492 LYS A C 1
ATOM 3775 O O . LYS A 1 492 ? 17.290 5.466 2.138 1.00 82.31 492 LYS A O 1
ATOM 3780 N N . HIS A 1 493 ? 15.244 6.267 2.572 1.00 82.25 493 HIS A N 1
ATOM 3781 C CA . HIS A 1 493 ? 15.443 7.570 1.923 1.00 82.25 493 HIS A CA 1
ATOM 3782 C C . HIS A 1 493 ? 15.284 8.735 2.914 1.00 82.25 493 HIS A C 1
ATOM 3784 O O . HIS A 1 493 ? 14.730 8.555 3.988 1.00 82.25 493 HIS A O 1
ATOM 3790 N N . LEU A 1 494 ? 15.847 9.903 2.576 1.00 72.56 494 LEU A N 1
ATOM 3791 C CA . LEU A 1 494 ? 15.952 11.095 3.443 1.00 72.56 494 LEU A CA 1
ATOM 3792 C C . LEU A 1 494 ? 14.590 11.669 3.901 1.00 72.56 494 LEU A C 1
ATOM 3794 O O . LEU A 1 494 ? 13.544 11.218 3.435 1.00 72.56 494 LEU A O 1
ATOM 3798 N N . TYR A 1 495 ? 14.646 12.733 4.720 1.00 83.62 495 TYR A N 1
ATOM 3799 C CA . TYR A 1 495 ? 13.565 13.385 5.489 1.00 83.62 495 TYR A CA 1
ATOM 3800 C C . TYR A 1 495 ? 13.302 12.725 6.853 1.00 83.62 495 TYR A C 1
ATOM 3802 O O . TYR A 1 495 ? 14.017 11.808 7.242 1.00 83.62 495 TYR A O 1
ATOM 3810 N N . GLY A 1 496 ? 12.382 13.255 7.660 1.00 85.19 496 GLY A N 1
ATOM 3811 C CA . GLY A 1 496 ? 12.266 12.883 9.074 1.00 85.19 496 GLY A CA 1
ATOM 3812 C C . GLY A 1 496 ? 11.507 11.580 9.324 1.00 85.19 496 GLY A C 1
ATOM 3813 O O . GLY A 1 496 ? 10.328 11.484 9.005 1.00 85.19 496 GLY A O 1
ATOM 3814 N N . ALA A 1 497 ? 12.125 10.621 10.018 1.00 92.81 497 ALA A N 1
ATOM 3815 C CA . ALA A 1 497 ? 11.437 9.444 10.558 1.00 92.81 497 ALA A CA 1
ATOM 3816 C C . ALA A 1 497 ? 10.206 9.834 11.412 1.00 92.81 497 ALA A C 1
ATOM 3818 O O . ALA A 1 497 ? 9.164 9.183 11.321 1.00 92.81 497 ALA A O 1
ATOM 3819 N N . ILE A 1 498 ? 10.283 10.955 12.143 1.00 97.69 498 ILE A N 1
ATOM 3820 C CA . ILE A 1 498 ? 9.116 11.797 12.455 1.00 97.69 498 ILE A CA 1
ATOM 3821 C C . ILE A 1 498 ? 9.222 13.102 11.648 1.00 97.69 498 ILE A C 1
ATOM 3823 O O . ILE A 1 498 ? 10.233 13.801 11.745 1.00 97.69 498 ILE A O 1
ATOM 3827 N N . TYR A 1 499 ? 8.184 13.458 10.887 1.00 97.50 499 TYR A N 1
ATOM 3828 C CA . TYR A 1 499 ? 8.136 14.678 10.071 1.00 97.50 499 TYR A CA 1
ATOM 3829 C C . TYR A 1 499 ? 6.888 15.512 10.414 1.00 97.50 499 TYR A C 1
ATOM 3831 O O . TYR A 1 499 ? 5.765 15.158 10.064 1.00 97.50 499 TYR A O 1
ATOM 3839 N N . LEU A 1 500 ? 7.092 16.651 11.087 1.00 97.25 500 LEU A N 1
ATOM 3840 C CA . LEU A 1 500 ? 6.061 17.670 11.314 1.00 97.25 500 LEU A CA 1
ATOM 3841 C C . LEU A 1 500 ? 6.110 18.727 10.195 1.00 97.25 500 LEU A C 1
ATOM 3843 O O . LEU A 1 500 ? 6.825 19.733 10.305 1.00 97.25 500 LEU A O 1
ATOM 3847 N N . ASP A 1 501 ? 5.382 18.481 9.106 1.00 95.12 501 ASP A N 1
ATOM 3848 C CA . ASP A 1 501 ? 5.429 19.279 7.877 1.00 95.12 501 ASP A CA 1
ATOM 3849 C C . ASP A 1 501 ? 4.504 20.515 7.895 1.00 95.12 501 ASP A C 1
ATOM 3851 O O . ASP A 1 501 ? 3.930 20.863 8.928 1.00 95.12 501 ASP A O 1
ATOM 3855 N N . ALA A 1 502 ? 4.396 21.228 6.769 1.00 92.62 502 ALA A N 1
ATOM 3856 C CA . ALA A 1 502 ? 3.827 22.563 6.651 1.00 92.62 502 ALA A CA 1
ATOM 3857 C C . ALA A 1 502 ? 2.496 22.751 7.404 1.00 92.62 502 ALA A C 1
ATOM 3859 O O . ALA A 1 502 ? 1.524 22.003 7.268 1.00 92.62 502 ALA A O 1
ATOM 3860 N N . GLY A 1 503 ? 2.469 23.797 8.229 1.00 92.94 503 GLY A N 1
ATOM 3861 C CA . GLY A 1 503 ? 1.344 24.115 9.103 1.00 92.94 503 GLY A CA 1
ATOM 3862 C C . GLY A 1 503 ? 1.296 23.326 10.418 1.00 92.94 503 GLY A C 1
ATOM 3863 O O . GLY A 1 503 ? 0.597 23.787 11.312 1.00 92.94 503 GLY A O 1
ATOM 3864 N N . SER A 1 504 ? 2.050 22.223 10.583 1.00 96.50 504 SER A N 1
ATOM 3865 C CA . SER A 1 504 ? 2.035 21.375 11.793 1.00 96.50 504 SER A CA 1
ATOM 3866 C C . SER A 1 504 ? 2.148 22.198 13.074 1.00 96.50 504 SER A C 1
ATOM 3868 O O . SER A 1 504 ? 3.162 22.869 13.305 1.00 96.50 504 SER A O 1
ATOM 3870 N N . ARG A 1 505 ? 1.089 22.170 13.889 1.00 95.12 505 ARG A N 1
ATOM 3871 C CA . ARG A 1 505 ? 0.906 23.077 15.032 1.00 95.12 505 ARG A CA 1
ATOM 3872 C C . ARG A 1 505 ? 0.145 22.443 16.184 1.00 95.12 505 ARG A C 1
ATOM 3874 O O . ARG A 1 505 ? -0.889 21.815 15.973 1.00 95.12 505 ARG A O 1
ATOM 3881 N N . GLY A 1 506 ? 0.602 22.710 17.409 1.00 96.00 506 GLY A N 1
ATOM 3882 C CA . GLY A 1 506 ? -0.059 22.267 18.640 1.00 96.00 506 GLY A CA 1
ATOM 3883 C C . GLY A 1 506 ? 0.064 20.765 18.925 1.00 96.00 506 GLY A C 1
ATOM 3884 O O . GLY A 1 506 ? -0.687 20.252 19.756 1.00 96.00 506 GLY A O 1
ATOM 3885 N N . ILE A 1 507 ? 0.994 20.083 18.247 1.00 98.44 507 ILE A N 1
ATOM 3886 C CA . ILE A 1 507 ? 1.254 18.643 18.362 1.00 98.44 507 ILE A CA 1
ATOM 3887 C C . ILE A 1 507 ? 2.297 18.394 19.462 1.00 98.44 507 ILE A C 1
ATOM 3889 O O . ILE A 1 507 ? 3.289 19.121 19.573 1.00 98.44 507 ILE A O 1
ATOM 3893 N N . THR A 1 508 ? 2.101 17.342 20.260 1.00 98.75 508 THR A N 1
ATOM 3894 C CA . THR A 1 508 ? 3.083 16.865 21.246 1.00 98.75 508 THR A CA 1
ATOM 3895 C C . THR A 1 508 ? 3.760 15.584 20.763 1.00 98.75 508 THR A C 1
ATOM 3897 O O . THR A 1 508 ? 3.128 14.536 20.704 1.00 98.75 508 THR A O 1
ATOM 3900 N N . VAL A 1 509 ? 5.056 15.645 20.458 1.00 98.75 509 VAL A N 1
ATOM 3901 C CA . VAL A 1 509 ? 5.903 14.493 20.115 1.00 98.75 509 VAL A CA 1
ATOM 3902 C C . VAL A 1 509 ? 6.710 14.102 21.353 1.00 98.75 509 VAL A C 1
ATOM 3904 O O . VAL A 1 509 ? 7.637 14.825 21.732 1.00 98.75 509 VAL A O 1
ATOM 3907 N N . SER A 1 510 ? 6.381 12.988 22.012 1.00 98.19 510 SER A N 1
ATOM 3908 C CA . SER A 1 510 ? 7.101 12.584 23.231 1.00 98.19 510 SER A CA 1
ATOM 3909 C C . SER A 1 510 ? 7.323 11.090 23.400 1.00 98.19 510 SER A C 1
ATOM 3911 O O . SER A 1 510 ? 6.514 10.301 22.940 1.00 98.19 510 SER A O 1
ATOM 3913 N N . HIS A 1 511 ? 8.383 10.679 24.097 1.00 97.50 511 HIS A N 1
ATOM 3914 C CA . HIS A 1 511 ? 8.648 9.266 24.418 1.00 97.50 511 HIS A CA 1
ATOM 3915 C C . HIS A 1 511 ? 8.688 8.304 23.210 1.00 97.50 511 HIS A C 1
ATOM 3917 O O . HIS A 1 511 ? 8.487 7.109 23.385 1.00 97.50 511 HIS A O 1
ATOM 3923 N N . ASN A 1 512 ? 8.937 8.787 21.989 1.00 98.44 512 ASN A N 1
ATOM 3924 C CA . ASN A 1 512 ? 9.154 7.927 20.821 1.00 98.44 512 ASN A CA 1
ATOM 3925 C C . ASN A 1 512 ? 10.616 7.451 20.782 1.00 98.44 512 ASN A C 1
ATOM 3927 O O . ASN A 1 512 ? 11.501 8.147 21.287 1.00 98.44 512 ASN A O 1
ATOM 3931 N N . ALA A 1 513 ? 10.884 6.301 20.164 1.00 96.25 513 ALA A N 1
ATOM 3932 C CA . ALA A 1 513 ? 12.234 5.789 19.935 1.00 96.25 513 ALA A CA 1
ATOM 3933 C C . ALA A 1 513 ? 12.528 5.632 18.441 1.00 96.25 513 ALA A C 1
ATOM 3935 O O . ALA A 1 513 ? 11.776 5.002 17.704 1.00 96.25 513 ALA A O 1
ATOM 3936 N N . VAL A 1 514 ? 13.643 6.204 17.999 1.00 94.50 514 VAL A N 1
ATOM 3937 C CA . VAL A 1 514 ? 13.961 6.380 16.582 1.00 94.50 514 VAL A CA 1
ATOM 3938 C C . VAL A 1 514 ? 15.425 6.008 16.358 1.00 94.50 514 VAL A C 1
ATOM 3940 O O . VAL A 1 514 ? 16.331 6.667 16.871 1.00 94.50 514 VAL A O 1
ATOM 3943 N N . PHE A 1 515 ? 15.670 4.915 15.634 1.00 87.25 515 PHE A N 1
ATOM 3944 C CA . PHE A 1 515 ? 17.010 4.355 15.430 1.00 87.25 515 PHE A CA 1
ATOM 3945 C C . PHE A 1 515 ? 17.163 3.703 14.056 1.00 87.25 515 PHE A C 1
ATOM 3947 O O . PHE A 1 515 ? 16.191 3.239 13.478 1.00 87.25 515 PHE A O 1
ATOM 3954 N N . ASP A 1 516 ? 18.395 3.624 13.550 1.00 84.88 516 ASP A N 1
ATOM 3955 C CA . ASP A 1 516 ? 18.683 3.067 12.218 1.00 84.88 516 ASP A CA 1
ATOM 3956 C C . ASP A 1 516 ? 17.867 3.707 11.080 1.00 84.88 516 ASP A C 1
ATOM 3958 O O . ASP A 1 516 ? 17.381 3.035 10.178 1.00 84.88 516 ASP A O 1
ATOM 3962 N N . ASN A 1 517 ? 17.717 5.031 11.147 1.00 82.00 517 ASN A N 1
ATOM 3963 C CA . ASN A 1 517 ? 17.067 5.855 10.132 1.00 82.00 517 ASN A CA 1
ATOM 3964 C C . ASN A 1 517 ? 18.095 6.748 9.415 1.00 82.00 517 ASN A C 1
ATOM 3966 O O . ASN A 1 517 ? 19.249 6.841 9.842 1.00 82.00 517 ASN A O 1
ATOM 3970 N N . VAL A 1 518 ? 17.681 7.403 8.326 1.00 81.94 518 VAL A N 1
ATOM 3971 C CA . VAL A 1 518 ? 18.530 8.342 7.572 1.00 81.94 518 VAL A CA 1
ATOM 3972 C C . VAL A 1 518 ? 18.508 9.730 8.212 1.00 81.94 518 VAL A C 1
ATOM 3974 O O . VAL A 1 518 ? 19.535 10.400 8.245 1.00 81.94 518 VAL A O 1
ATOM 3977 N N . GLN A 1 519 ? 17.354 10.150 8.737 1.00 83.88 519 GLN A N 1
ATOM 3978 C CA . GLN A 1 519 ? 17.190 11.373 9.520 1.00 83.88 519 GLN A CA 1
ATOM 3979 C C . GLN A 1 519 ? 16.044 11.172 10.528 1.00 83.88 519 GLN A C 1
ATOM 3981 O O . GLN A 1 519 ? 14.980 10.652 10.207 1.00 83.88 519 GLN A O 1
ATOM 3986 N N . ASN A 1 520 ? 16.275 11.538 11.786 1.00 85.94 520 ASN A N 1
ATOM 3987 C CA . ASN A 1 520 ? 15.432 11.156 12.919 1.00 85.94 520 ASN A CA 1
ATOM 3988 C C . ASN A 1 520 ? 14.194 12.058 13.080 1.00 85.94 520 ASN A C 1
ATOM 3990 O O . ASN A 1 520 ? 13.104 11.563 13.374 1.00 85.94 520 ASN A O 1
ATOM 3994 N N . LEU A 1 521 ? 14.348 13.371 12.886 1.00 90.56 521 LEU A N 1
ATOM 3995 C CA . LEU A 1 521 ? 13.280 14.357 13.070 1.00 90.56 521 LEU A CA 1
ATOM 3996 C C . LEU A 1 521 ? 13.415 15.514 12.071 1.00 90.56 521 LEU A C 1
ATOM 3998 O O . LEU A 1 521 ? 14.495 16.086 11.938 1.00 90.56 521 LEU A O 1
ATOM 4002 N N . PHE A 1 522 ? 12.309 15.893 11.429 1.00 90.75 522 PHE A N 1
ATOM 4003 C CA . PHE A 1 522 ? 12.227 17.049 10.530 1.00 90.75 522 PHE A CA 1
ATOM 4004 C C . PHE A 1 522 ? 10.989 17.896 10.872 1.00 90.75 522 PHE A C 1
ATOM 4006 O O . PHE A 1 522 ? 9.886 17.364 10.999 1.00 90.75 522 PHE A O 1
ATOM 4013 N N . VAL A 1 523 ? 11.148 19.208 11.077 1.00 92.31 523 VAL A N 1
ATOM 4014 C CA . VAL A 1 523 ? 10.061 20.094 11.547 1.00 92.31 523 VAL A CA 1
ATOM 4015 C C . VAL A 1 523 ? 10.066 21.431 10.809 1.00 92.31 523 VAL A C 1
ATOM 4017 O O . VAL A 1 523 ? 10.947 22.262 11.037 1.00 92.31 523 VAL A O 1
ATOM 4020 N N . THR A 1 524 ? 9.039 21.674 9.987 1.00 89.88 524 THR A N 1
ATOM 4021 C CA . THR A 1 524 ? 8.760 22.982 9.350 1.00 89.88 524 THR A CA 1
ATOM 4022 C C . THR A 1 524 ? 7.658 23.768 10.071 1.00 89.88 524 THR A C 1
ATOM 4024 O O . THR A 1 524 ? 7.532 24.983 9.895 1.00 89.88 524 THR A O 1
ATOM 4027 N N . GLY A 1 525 ? 6.878 23.081 10.912 1.00 86.75 525 GLY A N 1
ATOM 4028 C CA . GLY A 1 525 ? 5.828 23.641 11.761 1.00 86.75 525 GLY A CA 1
ATOM 4029 C C . GLY A 1 525 ? 6.316 24.494 12.944 1.00 86.75 525 GLY A C 1
ATOM 4030 O O . GLY A 1 525 ? 7.514 24.672 13.169 1.00 86.75 525 GLY A O 1
ATOM 4031 N N . GLY A 1 526 ? 5.371 25.017 13.732 1.00 89.38 526 GLY A N 1
ATOM 4032 C CA . GLY A 1 526 ? 5.617 25.861 14.915 1.00 89.38 526 GLY A CA 1
ATOM 4033 C C . GLY A 1 526 ? 4.678 25.518 16.077 1.00 89.38 526 GLY A C 1
ATOM 4034 O O . GLY A 1 526 ? 3.713 24.791 15.882 1.00 89.38 526 GLY A O 1
ATOM 4035 N N . GLU A 1 527 ? 4.917 26.047 17.281 1.00 94.62 527 GLU A N 1
ATOM 4036 C CA . GLU A 1 527 ? 4.099 25.764 18.486 1.00 94.62 527 GLU A CA 1
ATOM 4037 C C . GLU A 1 527 ? 3.926 24.266 18.843 1.00 94.62 527 GLU A C 1
ATOM 4039 O O . GLU A 1 527 ? 2.997 23.896 19.562 1.00 94.62 527 GLU A O 1
ATOM 4044 N N . ASN A 1 528 ? 4.825 23.389 18.388 1.00 96.81 528 ASN A N 1
ATOM 4045 C CA . ASN A 1 528 ? 4.835 21.972 18.772 1.00 96.81 528 ASN A CA 1
ATOM 4046 C C . ASN A 1 528 ? 5.704 21.742 20.016 1.00 96.81 528 ASN A C 1
ATOM 4048 O O . ASN A 1 528 ? 6.647 22.494 20.270 1.00 96.81 528 ASN A O 1
ATOM 4052 N N . THR A 1 529 ? 5.415 20.688 20.782 1.00 98.00 529 THR A N 1
ATOM 4053 C CA . THR A 1 529 ? 6.206 20.279 21.958 1.00 98.00 529 THR A CA 1
ATOM 405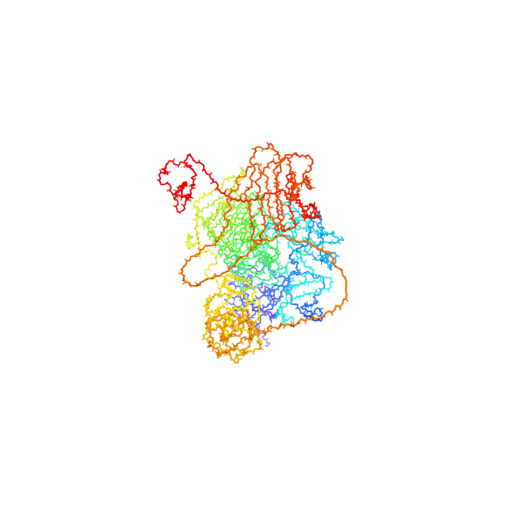4 C C . THR A 1 529 ? 6.905 18.957 21.678 1.00 98.00 529 THR A C 1
ATOM 4056 O O . THR A 1 529 ? 6.246 17.955 21.437 1.00 98.00 529 THR A O 1
ATOM 4059 N N . ILE A 1 530 ? 8.237 18.945 21.707 1.00 97.69 530 ILE A N 1
ATOM 4060 C CA . ILE A 1 530 ? 9.072 17.803 21.315 1.00 97.69 530 ILE A CA 1
ATOM 4061 C C . ILE A 1 530 ? 9.958 17.431 22.509 1.00 97.69 530 ILE A C 1
ATOM 4063 O O . ILE A 1 530 ? 10.969 18.094 22.760 1.00 97.69 530 ILE A O 1
ATOM 4067 N N . THR A 1 531 ? 9.576 16.409 23.280 1.00 97.38 531 THR A N 1
ATOM 4068 C CA . THR A 1 531 ? 10.188 16.152 24.597 1.00 97.38 531 THR A CA 1
ATOM 4069 C C . THR A 1 531 ? 10.354 14.678 24.966 1.00 97.38 531 THR A C 1
ATOM 4071 O O . THR A 1 531 ? 9.527 13.853 24.613 1.00 97.38 531 THR A O 1
ATOM 4074 N N . ASP A 1 532 ? 11.425 14.338 25.688 1.00 96.50 532 ASP A N 1
ATOM 4075 C CA . ASP A 1 532 ? 11.636 13.003 26.290 1.00 96.50 532 ASP A CA 1
ATOM 4076 C C . ASP A 1 532 ? 11.672 11.821 25.277 1.00 96.50 532 ASP A C 1
ATOM 4078 O O . ASP A 1 532 ? 11.459 10.667 25.642 1.00 96.50 532 ASP A O 1
ATOM 4082 N N . ASN A 1 533 ? 11.952 12.088 23.992 1.00 96.75 533 ASN A N 1
ATOM 4083 C CA . ASN A 1 533 ? 12.139 11.074 22.937 1.00 96.75 533 ASN A CA 1
ATOM 4084 C C . ASN A 1 533 ? 13.594 10.559 22.883 1.00 96.75 533 ASN A C 1
ATOM 4086 O O . ASN A 1 533 ? 14.501 11.228 23.379 1.00 96.75 533 ASN A O 1
ATOM 4090 N N . TYR A 1 534 ? 13.831 9.425 22.217 1.00 94.44 534 TYR A N 1
ATOM 4091 C CA . TYR A 1 534 ? 15.126 8.737 22.103 1.00 94.44 534 TYR A CA 1
ATOM 4092 C C . TYR A 1 534 ? 15.556 8.623 20.631 1.00 94.44 534 TYR A C 1
ATOM 4094 O O . TYR A 1 534 ? 14.875 7.964 19.850 1.00 94.44 534 TYR A O 1
ATOM 4102 N N . TRP A 1 535 ? 16.685 9.230 20.249 1.00 90.88 535 TRP A N 1
ATOM 4103 C CA . TRP A 1 535 ? 17.127 9.335 18.847 1.00 90.88 535 TRP A CA 1
ATOM 4104 C C . TRP A 1 535 ? 18.568 8.834 18.661 1.00 90.88 535 TRP A C 1
ATOM 4106 O O . TRP A 1 535 ? 19.477 9.274 19.376 1.00 90.88 535 TRP A O 1
ATOM 4116 N N . GLN A 1 536 ? 18.803 7.927 17.707 1.00 83.19 536 GLN A N 1
ATOM 4117 C CA . GLN A 1 536 ? 20.155 7.473 17.361 1.00 83.19 536 GLN A CA 1
ATOM 4118 C C . GLN A 1 536 ? 20.805 8.449 16.377 1.00 83.19 536 GLN A C 1
ATOM 4120 O O . GLN A 1 536 ? 20.665 8.301 15.164 1.00 83.19 536 GLN A O 1
ATOM 4125 N N . ASN A 1 537 ? 21.526 9.442 16.894 1.00 75.25 537 ASN A N 1
ATOM 4126 C CA . ASN A 1 537 ? 22.197 10.435 16.057 1.00 75.25 537 ASN A CA 1
ATOM 4127 C C . ASN A 1 537 ? 23.542 9.893 15.537 1.00 75.25 537 ASN A C 1
ATOM 4129 O O . ASN A 1 537 ? 24.467 9.618 16.304 1.00 75.25 537 ASN A O 1
ATOM 4133 N N . ARG A 1 538 ? 23.639 9.744 14.217 1.00 60.75 538 ARG A N 1
ATOM 4134 C CA . ARG A 1 538 ? 24.821 9.361 13.435 1.00 60.75 538 ARG A CA 1
ATOM 4135 C C . ARG A 1 538 ? 25.501 10.592 12.826 1.00 60.75 538 ARG A C 1
ATOM 4137 O O . ARG A 1 538 ? 26.733 10.623 12.764 1.00 60.75 538 ARG A O 1
ATOM 4144 N N . TYR A 1 539 ? 24.725 11.610 12.447 1.00 54.19 539 TYR A N 1
ATOM 4145 C CA . TYR A 1 539 ? 25.206 12.886 11.907 1.00 54.19 539 TYR A CA 1
ATOM 4146 C C . TYR A 1 539 ? 24.584 14.086 12.652 1.00 54.19 539 TYR A C 1
ATOM 4148 O O . TYR A 1 539 ? 23.884 13.922 13.651 1.00 54.19 539 TYR A O 1
ATOM 4156 N N . ALA A 1 540 ? 24.921 15.316 12.249 1.00 43.94 540 ALA A N 1
ATOM 4157 C CA . ALA A 1 540 ? 24.415 16.533 12.899 1.00 43.94 540 ALA A CA 1
ATOM 4158 C C . ALA A 1 540 ? 23.081 17.005 12.295 1.00 43.94 540 ALA A C 1
ATOM 4160 O O . ALA A 1 540 ? 22.308 17.693 12.955 1.00 43.94 540 ALA A O 1
ATOM 4161 N N . GLU A 1 541 ? 22.852 16.621 11.044 1.00 56.94 541 GLU A N 1
ATOM 4162 C CA . GLU A 1 541 ? 21.666 16.845 10.224 1.00 56.94 541 GLU A CA 1
ATOM 4163 C C . GLU A 1 541 ? 20.493 15.895 10.563 1.00 56.94 541 GLU A C 1
ATOM 4165 O O . GLU A 1 541 ? 19.385 16.090 10.079 1.00 56.94 541 GLU A O 1
ATOM 4170 N N . ASP A 1 542 ? 20.675 14.914 11.453 1.00 57.06 542 ASP A N 1
ATOM 4171 C CA . ASP A 1 542 ? 19.630 13.941 11.815 1.00 57.06 542 ASP A CA 1
ATOM 4172 C C . ASP A 1 542 ? 18.416 14.568 12.536 1.00 57.06 542 ASP A C 1
ATOM 4174 O O . ASP A 1 542 ? 17.370 13.929 12.641 1.00 57.06 542 ASP A O 1
ATOM 4178 N N . ILE A 1 543 ? 18.534 15.796 13.052 1.00 73.56 543 ILE A N 1
ATOM 4179 C CA . ILE A 1 543 ? 17.439 16.545 13.684 1.00 73.56 543 ILE A CA 1
ATOM 4180 C C . ILE A 1 543 ? 17.393 17.960 13.090 1.00 73.56 543 ILE A C 1
ATOM 4182 O O . ILE A 1 543 ? 18.072 18.870 13.571 1.00 73.56 543 ILE A O 1
ATOM 4186 N N . ASP A 1 544 ? 16.558 18.147 12.068 1.00 69.38 544 ASP A N 1
ATOM 4187 C CA . ASP A 1 544 ? 16.312 19.438 11.422 1.00 69.38 544 ASP A CA 1
ATOM 4188 C C . ASP A 1 544 ? 15.031 20.081 11.977 1.00 69.38 544 ASP A C 1
ATOM 4190 O O . ASP A 1 544 ? 13.910 19.657 11.696 1.00 69.38 544 ASP A O 1
ATOM 4194 N N . ILE A 1 545 ? 15.185 21.151 12.762 1.00 77.75 545 ILE A N 1
ATOM 4195 C CA . ILE A 1 545 ? 14.067 21.975 13.243 1.00 77.75 545 ILE A CA 1
ATOM 4196 C C . ILE A 1 545 ? 14.245 23.382 12.680 1.00 77.75 545 ILE A C 1
ATOM 4198 O O . ILE A 1 545 ? 15.106 24.146 13.125 1.00 77.75 545 ILE A O 1
ATOM 4202 N N . PHE A 1 546 ? 13.434 23.721 11.682 1.00 68.19 546 PHE A N 1
ATOM 4203 C CA . PHE A 1 546 ? 13.496 25.014 11.012 1.00 68.19 546 PHE A CA 1
ATOM 4204 C C . PHE A 1 546 ? 12.934 26.127 11.906 1.00 68.19 546 PHE A C 1
ATOM 4206 O O . PHE A 1 546 ? 12.117 25.900 12.801 1.00 68.19 546 PHE A O 1
ATOM 4213 N N . LEU A 1 547 ? 13.365 27.367 11.652 1.00 71.50 547 LEU A N 1
ATOM 4214 C CA . LEU A 1 547 ? 12.696 28.533 12.227 1.00 71.50 547 LEU A CA 1
ATOM 4215 C C . LEU A 1 547 ? 11.297 28.638 11.598 1.00 71.50 547 LEU A C 1
ATOM 4217 O O . LEU A 1 547 ? 11.219 28.781 10.373 1.00 71.50 547 LEU A O 1
ATOM 4221 N N . PRO A 1 548 ? 10.209 28.587 12.388 1.00 77.69 548 PRO A N 1
ATOM 4222 C CA . PRO A 1 548 ? 8.868 28.684 11.837 1.00 77.69 548 PRO A CA 1
ATOM 4223 C C . PRO A 1 548 ? 8.606 30.097 11.275 1.00 77.69 548 PRO A C 1
ATOM 4225 O O . PRO A 1 548 ? 9.310 31.051 11.633 1.00 77.69 548 PRO A O 1
ATOM 4228 N N . PRO A 1 549 ? 7.593 30.264 10.402 1.00 75.88 549 PRO A N 1
ATOM 4229 C CA . PRO A 1 549 ? 7.186 31.567 9.879 1.00 75.88 549 PRO A CA 1
ATOM 4230 C C . PRO A 1 549 ? 7.012 32.643 10.973 1.00 75.88 549 PRO A C 1
ATOM 4232 O O . PRO A 1 549 ? 6.541 32.318 12.057 1.00 75.88 549 PRO A O 1
ATOM 4235 N N . PRO A 1 550 ? 7.307 33.938 10.728 1.00 73.56 550 PRO A N 1
ATOM 4236 C CA . PRO A 1 550 ? 7.340 34.961 11.790 1.00 73.56 550 PRO A CA 1
ATOM 4237 C C . PRO A 1 550 ? 6.029 35.225 12.553 1.00 73.56 550 PRO A C 1
ATOM 4239 O O . PRO A 1 550 ? 6.048 35.909 13.573 1.00 73.56 550 PRO A O 1
ATOM 4242 N N . TRP A 1 551 ? 4.895 34.735 12.048 1.00 80.19 551 TRP A N 1
ATOM 4243 C CA . TRP A 1 551 ? 3.580 34.787 12.700 1.00 80.19 551 TRP A CA 1
ATOM 4244 C C . TRP A 1 551 ? 3.256 33.519 13.512 1.00 80.19 551 TRP A C 1
ATOM 4246 O O . TRP A 1 551 ? 2.167 33.412 14.069 1.00 80.19 551 TRP A O 1
ATOM 4256 N N . PHE A 1 552 ? 4.182 32.560 13.579 1.00 83.38 552 PHE A N 1
ATOM 4257 C CA . PHE A 1 552 ? 4.093 31.345 14.380 1.00 83.38 552 PHE A CA 1
ATOM 4258 C C . PHE A 1 552 ? 5.002 31.443 15.614 1.00 83.38 552 PHE A C 1
ATOM 4260 O O . PHE A 1 552 ? 6.160 31.849 15.517 1.00 83.38 552 PHE A O 1
ATOM 4267 N N . GLY A 1 553 ? 4.510 31.009 16.774 1.00 83.94 553 GLY A N 1
ATOM 4268 C CA . GLY A 1 553 ? 5.339 30.779 17.951 1.00 83.94 553 GLY A CA 1
ATOM 4269 C C . GLY A 1 553 ? 6.355 29.638 17.753 1.00 83.94 553 GLY A C 1
ATOM 4270 O O . GLY A 1 553 ? 6.176 28.768 16.892 1.00 83.94 553 GLY A O 1
ATOM 4271 N N . PRO A 1 554 ? 7.442 29.632 18.544 1.00 88.62 554 PRO A N 1
ATOM 4272 C CA . PRO A 1 554 ? 8.515 28.650 18.427 1.00 88.62 554 PRO A CA 1
ATOM 4273 C C . PRO A 1 554 ? 8.062 27.245 18.845 1.00 88.62 554 PRO A C 1
ATOM 4275 O O . PRO A 1 554 ? 7.142 27.086 19.646 1.00 88.62 554 PRO A O 1
ATOM 4278 N N . ASN A 1 555 ? 8.763 26.224 18.350 1.00 91.50 555 ASN A N 1
ATOM 4279 C CA . ASN A 1 555 ? 8.657 24.870 18.892 1.00 91.50 555 ASN A CA 1
ATOM 4280 C C . ASN A 1 555 ? 9.362 24.794 20.259 1.00 91.50 555 ASN A C 1
ATOM 4282 O O . ASN A 1 555 ? 10.451 25.344 20.436 1.00 91.50 555 ASN A O 1
ATOM 4286 N N . SER A 1 556 ? 8.755 24.093 21.214 1.00 93.81 556 SER A N 1
ATOM 4287 C CA . SER A 1 556 ? 9.355 23.760 22.506 1.00 93.81 556 SER A CA 1
ATOM 4288 C C . SER A 1 556 ? 10.118 22.443 22.383 1.00 93.81 556 SER A C 1
ATOM 4290 O O . SER A 1 556 ? 9.541 21.437 21.974 1.00 93.81 556 SER A O 1
ATOM 4292 N N . VAL A 1 557 ? 11.408 22.435 22.728 1.00 93.25 557 VAL A N 1
ATOM 4293 C CA . VAL A 1 557 ? 12.278 21.253 22.612 1.00 93.25 557 VAL A CA 1
ATOM 4294 C C . VAL A 1 557 ? 13.026 21.043 23.927 1.00 93.25 557 VAL A C 1
ATOM 4296 O O . VAL A 1 557 ? 13.852 21.868 24.319 1.00 93.25 557 VAL A O 1
ATOM 4299 N N . SER A 1 558 ? 12.740 19.940 24.618 1.00 92.38 558 SER A N 1
ATOM 4300 C CA . SER A 1 558 ? 13.245 19.643 25.969 1.00 92.38 558 SER A CA 1
ATOM 4301 C C . SER A 1 558 ? 13.584 18.164 26.138 1.00 92.38 558 SER A C 1
ATOM 4303 O O . SER A 1 558 ? 13.115 17.340 25.372 1.00 92.38 558 SER A O 1
ATOM 4305 N N . ASN A 1 559 ? 14.418 17.823 27.124 1.00 91.75 559 ASN A N 1
ATOM 4306 C CA . ASN A 1 559 ? 14.700 16.465 27.632 1.00 91.75 559 ASN A CA 1
ATOM 4307 C C . ASN A 1 559 ? 15.133 15.342 26.657 1.00 91.75 559 ASN A C 1
ATOM 4309 O O . ASN A 1 559 ? 15.547 14.293 27.133 1.00 91.75 559 ASN A O 1
ATOM 4313 N N . ASN A 1 560 ? 15.093 15.539 25.339 1.00 90.94 560 ASN A N 1
ATOM 4314 C CA . ASN A 1 560 ? 15.357 14.507 24.339 1.00 90.94 560 ASN A CA 1
ATOM 4315 C C . ASN A 1 560 ? 16.733 13.839 24.524 1.00 90.94 560 ASN A C 1
ATOM 4317 O O . ASN A 1 560 ? 17.741 14.494 24.816 1.00 90.94 560 ASN A O 1
ATOM 4321 N N . HIS A 1 561 ? 16.757 12.526 24.325 1.00 89.12 561 HIS A N 1
ATOM 4322 C CA . HIS A 1 561 ? 17.867 11.632 24.610 1.00 89.12 561 HIS A CA 1
ATOM 4323 C C . HIS A 1 561 ? 18.576 11.192 23.324 1.00 89.12 561 HIS A C 1
ATOM 4325 O O . HIS A 1 561 ? 17.953 10.750 22.363 1.00 89.12 561 HIS A O 1
ATOM 4331 N N . GLU A 1 562 ? 19.902 11.288 23.332 1.00 89.81 562 GLU A N 1
ATOM 4332 C CA . GLU A 1 562 ? 20.797 10.724 22.319 1.00 89.81 562 GLU A CA 1
ATOM 4333 C C . GLU A 1 562 ? 21.137 9.282 22.733 1.00 89.81 562 GLU A C 1
ATOM 4335 O O . GLU A 1 562 ? 21.638 9.073 23.844 1.00 89.81 562 GLU A O 1
ATOM 4340 N N . ILE A 1 563 ? 20.851 8.302 21.871 1.00 86.75 563 ILE A N 1
ATOM 4341 C CA . ILE A 1 563 ? 21.172 6.879 22.089 1.00 86.75 563 ILE A CA 1
ATOM 4342 C C . ILE A 1 563 ? 22.315 6.432 21.168 1.00 86.75 563 ILE A C 1
ATOM 4344 O O . ILE A 1 563 ? 22.398 6.846 20.014 1.00 86.75 563 ILE A O 1
ATOM 4348 N N . GLY A 1 564 ? 23.201 5.568 21.665 1.00 76.69 564 GLY A N 1
ATOM 4349 C CA . GLY A 1 564 ? 24.239 4.923 20.860 1.00 76.69 564 GLY A CA 1
ATOM 4350 C C . GLY A 1 564 ? 23.703 3.720 20.082 1.00 76.69 564 GLY A C 1
ATOM 4351 O O . GLY A 1 564 ? 24.140 3.463 18.960 1.00 76.69 564 GLY A O 1
ATOM 4352 N N . GLY A 1 565 ? 22.721 3.009 20.640 1.00 78.75 565 GLY A N 1
ATOM 4353 C CA . GLY A 1 565 ? 22.015 1.915 19.971 1.00 78.75 565 GLY A CA 1
ATOM 4354 C C . GLY A 1 565 ? 20.734 1.495 20.691 1.00 78.75 565 GLY A C 1
ATOM 4355 O O . GLY A 1 565 ? 20.347 2.089 21.696 1.00 78.75 565 GLY A O 1
ATOM 4356 N N . VAL A 1 566 ? 20.083 0.450 20.172 1.00 84.50 566 VAL A N 1
ATOM 4357 C CA . VAL A 1 566 ? 18.775 -0.044 20.646 1.00 84.50 566 VAL A CA 1
ATOM 4358 C C . VAL A 1 566 ? 18.785 -0.392 22.141 1.00 84.50 566 VAL A C 1
ATOM 4360 O O . VAL A 1 566 ? 17.797 -0.175 22.834 1.00 84.50 566 VAL A O 1
ATOM 4363 N N . GLN A 1 567 ? 19.921 -0.858 22.666 1.00 85.62 567 GLN A N 1
ATOM 4364 C CA . GLN A 1 567 ? 20.096 -1.211 24.078 1.00 85.62 567 GLN A CA 1
ATOM 4365 C C . GLN A 1 567 ? 20.014 -0.027 25.062 1.00 85.62 567 GLN A C 1
ATOM 4367 O O . GLN A 1 567 ? 19.914 -0.259 26.265 1.00 85.62 567 GLN A O 1
ATOM 4372 N N . ASP A 1 568 ? 20.077 1.219 24.577 1.00 89.00 568 ASP A N 1
ATOM 4373 C CA . ASP A 1 568 ? 19.960 2.423 25.413 1.00 89.00 568 ASP A CA 1
ATOM 4374 C C . ASP A 1 568 ? 18.506 2.941 25.500 1.00 89.00 568 ASP A C 1
ATOM 4376 O O . ASP A 1 568 ? 18.225 3.890 26.235 1.00 89.00 568 ASP A O 1
ATOM 4380 N N . ILE A 1 569 ? 17.580 2.335 24.745 1.00 91.88 569 ILE A N 1
ATOM 4381 C CA . ILE A 1 569 ? 16.145 2.648 24.758 1.00 91.88 569 ILE A CA 1
ATOM 4382 C C . ILE A 1 569 ? 15.501 1.963 25.979 1.00 91.88 569 ILE A C 1
ATOM 4384 O O . ILE A 1 569 ? 15.827 0.808 26.268 1.00 91.88 569 ILE A O 1
ATOM 4388 N N . PRO A 1 570 ? 14.562 2.609 26.701 1.00 93.56 570 PRO A N 1
ATOM 4389 C CA . PRO A 1 570 ? 13.804 1.944 27.758 1.00 93.56 570 PRO A CA 1
ATOM 4390 C C . PRO A 1 570 ? 13.102 0.688 27.228 1.00 93.56 570 PRO A C 1
ATOM 4392 O O . PRO A 1 570 ? 12.329 0.768 26.278 1.00 93.56 570 PRO A O 1
ATOM 4395 N N . SER A 1 571 ? 13.319 -0.473 27.852 1.00 87.50 571 SER A N 1
ATOM 4396 C CA . SER A 1 571 ? 12.766 -1.743 27.351 1.00 87.50 571 SER A CA 1
ATOM 4397 C C . SER A 1 571 ? 11.242 -1.719 27.208 1.00 87.50 571 SER A C 1
ATOM 4399 O O . SER A 1 571 ? 10.731 -2.216 26.213 1.00 87.50 571 SER A O 1
ATOM 4401 N N . GLY A 1 572 ? 10.535 -1.065 28.137 1.00 87.94 572 GLY A N 1
ATOM 4402 C CA . GLY A 1 572 ? 9.082 -0.874 28.075 1.00 87.94 572 GLY A CA 1
ATOM 4403 C C . GLY A 1 572 ? 8.592 -0.126 26.828 1.00 87.94 572 GLY A C 1
ATOM 4404 O O . GLY A 1 572 ? 7.478 -0.357 26.383 1.00 87.94 572 GLY A O 1
ATOM 4405 N N . LEU A 1 573 ? 9.420 0.737 26.232 1.00 90.56 573 LEU A N 1
ATOM 4406 C CA . LEU A 1 573 ? 9.095 1.429 24.983 1.00 90.56 573 LEU A CA 1
ATOM 4407 C C . LEU A 1 573 ? 9.197 0.475 23.781 1.00 90.56 573 LEU A C 1
ATOM 4409 O O . LEU A 1 573 ? 8.338 0.487 22.908 1.00 90.56 573 LEU A O 1
ATOM 4413 N N . LEU A 1 574 ? 10.199 -0.410 23.779 1.00 87.31 574 LEU A N 1
ATOM 4414 C CA . LEU A 1 574 ? 10.360 -1.439 22.748 1.00 87.31 574 LEU A CA 1
ATOM 4415 C C . LEU A 1 574 ? 9.338 -2.581 22.865 1.00 87.31 574 LEU A C 1
ATOM 4417 O O . LEU A 1 574 ? 8.969 -3.149 21.847 1.00 87.31 574 LEU A O 1
ATOM 4421 N N . THR A 1 575 ? 8.889 -2.938 24.074 1.00 85.62 575 THR A N 1
ATOM 4422 C CA . THR A 1 575 ? 7.913 -4.030 24.277 1.00 85.62 575 THR A CA 1
ATOM 4423 C C . THR A 1 575 ? 6.461 -3.606 24.110 1.00 85.62 575 THR A C 1
ATOM 4425 O O . THR A 1 575 ? 5.606 -4.469 23.945 1.00 85.62 575 THR A O 1
ATOM 4428 N N . ASN A 1 576 ? 6.165 -2.308 24.215 1.00 92.00 576 ASN A N 1
ATOM 4429 C CA . ASN A 1 576 ? 4.804 -1.799 24.063 1.00 92.00 576 ASN A CA 1
ATOM 4430 C C . ASN A 1 576 ? 4.490 -1.405 22.615 1.00 92.00 576 ASN A C 1
ATOM 4432 O O . ASN A 1 576 ? 3.316 -1.338 22.266 1.00 92.00 576 ASN A O 1
ATOM 4436 N N . ALA A 1 577 ? 5.505 -1.105 21.800 1.00 93.81 577 ALA A N 1
ATOM 4437 C CA . ALA A 1 577 ? 5.311 -0.657 20.429 1.00 93.81 577 ALA A CA 1
ATOM 4438 C C . ALA A 1 577 ? 5.073 -1.818 19.452 1.00 93.81 577 ALA A C 1
ATOM 4440 O O . ALA A 1 577 ? 5.731 -2.853 19.538 1.00 93.81 577 ALA A O 1
ATOM 4441 N N . GLY A 1 578 ? 4.175 -1.614 18.486 1.00 94.25 578 GLY A N 1
ATOM 4442 C CA . GLY A 1 578 ? 3.713 -2.672 17.585 1.00 94.25 578 GLY A CA 1
ATOM 4443 C C . GLY A 1 578 ? 2.555 -3.464 18.194 1.00 94.25 578 GLY A C 1
ATOM 4444 O O . GLY A 1 578 ? 1.894 -2.981 19.116 1.00 94.25 578 GLY A O 1
ATOM 4445 N N . LEU A 1 579 ? 2.290 -4.660 17.659 1.00 91.38 579 LEU A N 1
ATOM 4446 C CA . LEU A 1 579 ? 1.145 -5.475 18.076 1.00 91.38 579 LEU A CA 1
ATOM 4447 C C . LEU A 1 579 ? 1.249 -5.912 19.549 1.00 91.38 579 LEU A C 1
ATOM 4449 O O . LEU A 1 579 ? 2.257 -6.480 19.972 1.00 91.38 579 LEU A O 1
ATOM 4453 N N . GLU A 1 580 ? 0.164 -5.758 20.309 1.00 87.25 580 GLU A N 1
ATOM 4454 C CA . GLU A 1 580 ? 0.021 -6.381 21.628 1.00 87.25 580 GLU A CA 1
ATOM 4455 C C . GLU A 1 580 ? 0.105 -7.919 21.511 1.00 87.25 580 GLU A C 1
ATOM 4457 O O . GLU A 1 580 ? -0.306 -8.515 20.510 1.00 87.25 580 GLU A O 1
ATOM 4462 N N . GLU A 1 581 ? 0.590 -8.597 22.559 1.00 81.12 581 GLU A N 1
ATOM 4463 C CA . GLU A 1 581 ? 0.890 -10.043 22.546 1.00 81.12 581 GLU A CA 1
ATOM 4464 C C . GLU A 1 581 ? -0.267 -10.914 22.015 1.00 81.12 581 GLU A C 1
ATOM 4466 O O . GLU A 1 581 ? -0.040 -11.855 21.246 1.00 81.12 581 GLU A O 1
ATOM 4471 N N . SER A 1 582 ? -1.512 -10.569 22.363 1.00 74.56 582 SER A N 1
ATOM 4472 C CA . SER A 1 582 ? -2.732 -11.272 21.938 1.00 74.56 582 SER A CA 1
ATOM 4473 C C . SER A 1 582 ? -3.020 -11.178 20.433 1.00 74.56 582 SER A C 1
ATOM 4475 O O . SER A 1 582 ? -3.710 -12.046 19.895 1.00 74.56 582 SER A O 1
ATOM 4477 N N . PHE A 1 583 ? -2.458 -10.181 19.745 1.00 75.94 583 PHE A N 1
ATOM 4478 C CA . PHE A 1 583 ? -2.541 -9.989 18.297 1.00 75.94 583 PHE A CA 1
ATOM 4479 C C . PHE A 1 583 ? -1.264 -10.435 17.562 1.00 75.94 583 PHE A C 1
ATOM 4481 O O . PHE A 1 583 ? -1.277 -10.533 16.338 1.00 75.94 583 PHE A O 1
ATOM 4488 N N . SER A 1 584 ? -0.191 -10.814 18.270 1.00 66.50 584 SER A N 1
ATOM 4489 C CA . SER A 1 584 ? 1.091 -11.240 17.668 1.00 66.50 584 SER A CA 1
ATOM 4490 C C . SER A 1 584 ? 0.999 -12.439 16.706 1.00 66.50 584 SER A C 1
ATOM 4492 O O . SER A 1 584 ? 1.925 -12.694 15.943 1.00 66.50 584 SER A O 1
ATOM 4494 N N . ASN A 1 585 ? -0.104 -13.192 16.718 1.00 61.94 585 ASN A N 1
ATOM 4495 C CA . ASN A 1 585 ? -0.358 -14.280 15.767 1.00 61.94 585 ASN A CA 1
ATOM 4496 C C . ASN A 1 585 ? -0.968 -13.806 14.431 1.00 61.94 585 ASN A C 1
ATOM 4498 O O . ASN A 1 585 ? -1.151 -14.624 13.541 1.00 61.94 585 ASN A O 1
ATOM 4502 N N . ILE A 1 586 ? -1.276 -12.512 14.283 1.00 61.97 586 ILE A N 1
ATOM 4503 C CA . ILE A 1 586 ? -1.709 -11.891 13.017 1.00 61.97 586 ILE A CA 1
ATOM 4504 C C . ILE A 1 586 ? -0.492 -11.426 12.203 1.00 61.97 586 ILE A C 1
ATOM 4506 O O . ILE A 1 586 ? -0.512 -11.540 10.981 1.00 61.97 586 ILE A O 1
ATOM 4510 N N . ALA A 1 587 ? 0.586 -10.998 12.876 1.00 50.62 587 ALA A N 1
ATOM 4511 C CA . ALA A 1 587 ? 1.900 -10.810 12.253 1.00 50.62 587 ALA A CA 1
ATOM 4512 C C . ALA A 1 587 ? 2.495 -12.132 11.744 1.00 50.62 587 ALA A C 1
ATOM 4514 O O . ALA A 1 587 ? 3.102 -12.187 10.679 1.00 50.62 587 ALA A O 1
ATOM 4515 N N . LYS A 1 588 ? 2.276 -13.222 12.491 1.00 48.16 588 LYS A N 1
ATOM 4516 C CA . LYS A 1 588 ? 2.710 -14.573 12.116 1.00 48.16 588 LYS A CA 1
ATOM 4517 C C . LYS A 1 588 ? 1.793 -15.167 11.045 1.00 48.16 588 LYS A C 1
ATOM 4519 O O . LYS A 1 588 ? 1.047 -16.113 11.306 1.00 48.16 588 LYS A O 1
ATOM 4524 N N . LEU A 1 589 ? 1.946 -14.687 9.811 1.00 47.28 589 LEU A N 1
ATOM 4525 C CA . LEU A 1 589 ? 1.910 -15.635 8.701 1.00 47.28 589 LEU A CA 1
ATOM 4526 C C . LEU A 1 589 ? 2.936 -16.752 8.983 1.00 47.28 589 LEU A C 1
ATOM 4528 O O . LEU A 1 589 ? 3.952 -16.517 9.649 1.00 47.28 589 LEU A O 1
ATOM 4532 N N . PRO A 1 590 ? 2.665 -17.991 8.552 1.00 52.81 590 PRO A N 1
ATOM 4533 C CA . PRO A 1 590 ? 3.588 -19.089 8.777 1.00 52.81 590 PRO A CA 1
ATOM 4534 C C . PRO A 1 590 ? 4.917 -18.809 8.064 1.00 52.81 590 PRO A C 1
ATOM 4536 O O . PRO A 1 590 ? 4.947 -18.349 6.926 1.00 52.81 590 PRO A O 1
ATOM 4539 N N . TYR A 1 591 ? 6.020 -19.121 8.738 1.00 54.78 591 TYR A N 1
ATOM 4540 C CA . TYR A 1 591 ? 7.386 -18.970 8.236 1.00 54.78 591 TYR A CA 1
ATOM 4541 C C . TYR A 1 591 ? 8.097 -20.337 8.251 1.00 54.78 591 TYR A C 1
ATOM 4543 O O . TYR A 1 591 ? 7.722 -21.213 9.040 1.00 54.78 591 TYR A O 1
ATOM 4551 N N . PRO A 1 592 ? 9.093 -20.581 7.377 1.00 57.06 592 PRO A N 1
ATOM 4552 C CA . PRO A 1 592 ? 9.760 -21.879 7.287 1.00 57.06 592 PRO A CA 1
ATOM 4553 C C . PRO A 1 592 ? 10.485 -22.221 8.595 1.00 57.06 592 PRO A C 1
ATOM 4555 O O . PRO A 1 592 ? 11.165 -21.378 9.181 1.00 57.06 592 PRO A O 1
ATOM 4558 N N . THR A 1 593 ? 10.375 -23.469 9.058 1.00 62.31 593 THR A N 1
ATOM 4559 C CA . THR A 1 593 ? 10.980 -23.932 10.327 1.00 62.31 593 THR A CA 1
ATOM 4560 C C . THR A 1 593 ? 11.844 -25.178 10.128 1.00 62.31 593 THR A C 1
ATOM 4562 O O . THR A 1 593 ? 11.784 -25.815 9.083 1.00 62.31 593 THR A O 1
ATOM 4565 N N . ASN A 1 594 ? 12.649 -25.558 11.132 1.00 71.25 594 ASN A N 1
ATOM 4566 C CA . ASN A 1 594 ? 13.451 -26.794 11.104 1.00 71.25 594 ASN A CA 1
ATOM 4567 C C . ASN A 1 594 ? 14.398 -26.887 9.882 1.00 71.25 594 ASN A C 1
ATOM 4569 O O . ASN A 1 594 ? 14.447 -27.906 9.199 1.00 71.25 594 ASN A O 1
ATOM 4573 N N . LEU A 1 595 ? 15.154 -25.819 9.598 1.00 77.19 595 LEU A N 1
ATOM 4574 C CA . LEU A 1 595 ? 16.183 -25.841 8.554 1.00 77.19 595 LEU A CA 1
ATOM 4575 C C . LEU A 1 595 ? 17.329 -26.789 8.936 1.00 77.19 595 LEU A C 1
ATOM 4577 O O . LEU A 1 595 ? 18.013 -26.592 9.942 1.00 77.19 595 LEU A O 1
ATOM 4581 N N . GLN A 1 596 ? 17.549 -27.798 8.102 1.00 77.81 596 GLN A N 1
ATOM 4582 C CA . GLN A 1 596 ? 18.609 -28.795 8.221 1.00 77.81 596 GLN A CA 1
ATOM 4583 C C . GLN A 1 596 ? 19.522 -28.754 6.991 1.00 77.81 596 GLN A C 1
ATOM 4585 O O . GLN A 1 596 ? 19.137 -28.267 5.929 1.00 77.81 596 GLN A O 1
ATOM 4590 N N . SER A 1 597 ? 20.755 -29.238 7.156 1.00 75.62 597 SER A N 1
ATOM 4591 C CA . SER A 1 597 ? 21.813 -29.166 6.142 1.00 75.62 597 SER A CA 1
ATOM 4592 C C . SER A 1 597 ? 22.707 -30.407 6.181 1.00 75.62 597 SER A C 1
ATOM 4594 O O . SER A 1 597 ? 23.104 -30.854 7.259 1.00 75.62 597 SER A O 1
ATOM 4596 N N . ALA A 1 598 ? 23.023 -30.958 5.010 1.00 75.88 598 ALA A N 1
ATOM 4597 C CA . ALA A 1 598 ? 23.918 -32.103 4.829 1.00 75.88 598 ALA A CA 1
ATOM 4598 C C . ALA A 1 598 ? 24.743 -31.938 3.542 1.00 75.88 598 ALA A C 1
ATOM 4600 O O . ALA A 1 598 ? 24.305 -31.244 2.627 1.00 75.88 598 ALA A O 1
ATOM 4601 N N . CYS A 1 599 ? 25.917 -32.573 3.435 1.00 72.56 599 CYS A N 1
ATOM 4602 C CA . CYS A 1 599 ? 26.617 -32.619 2.146 1.00 72.56 599 CYS A CA 1
ATOM 4603 C C . CYS A 1 599 ? 25.965 -33.649 1.215 1.00 72.56 599 CYS A C 1
ATOM 4605 O O . CYS A 1 599 ? 25.425 -34.655 1.680 1.00 72.56 599 CYS A O 1
ATOM 4607 N N . ASP A 1 600 ? 26.096 -33.444 -0.091 1.00 67.69 600 ASP A N 1
ATOM 4608 C CA . ASP A 1 600 ? 25.899 -34.507 -1.073 1.00 67.69 600 ASP A CA 1
ATOM 4609 C C . ASP A 1 600 ? 27.030 -35.560 -1.016 1.00 67.69 600 ASP A C 1
ATOM 4611 O O . ASP A 1 600 ? 28.017 -35.423 -0.288 1.00 67.69 600 ASP A O 1
ATOM 4615 N N . SER A 1 601 ? 26.912 -36.631 -1.808 1.00 66.75 601 SER A N 1
ATOM 4616 C CA . SER A 1 601 ? 27.919 -37.701 -1.848 1.00 66.75 601 SER A CA 1
ATOM 4617 C C . SER A 1 601 ? 29.269 -37.268 -2.431 1.00 66.75 601 SER A C 1
ATOM 4619 O O . SER A 1 601 ? 30.264 -37.928 -2.147 1.00 66.75 601 SER A O 1
ATOM 4621 N N . SER A 1 602 ? 29.323 -36.182 -3.216 1.00 63.22 602 SER A N 1
ATOM 4622 C CA . SER A 1 602 ? 30.590 -35.601 -3.693 1.00 63.22 602 SER A CA 1
ATOM 4623 C C . SER A 1 602 ? 31.279 -34.723 -2.642 1.00 63.22 602 SER A C 1
ATOM 4625 O O . SER A 1 602 ? 32.449 -34.391 -2.796 1.00 63.22 602 SER A O 1
ATOM 4627 N N . ARG A 1 603 ? 30.566 -34.345 -1.569 1.00 67.12 603 ARG A N 1
ATOM 4628 C CA . ARG A 1 603 ? 30.975 -33.366 -0.544 1.00 67.12 603 ARG A CA 1
ATOM 4629 C C . ARG A 1 603 ? 31.227 -31.950 -1.072 1.00 67.12 603 ARG A C 1
ATOM 4631 O O . ARG A 1 603 ? 31.676 -31.093 -0.310 1.00 67.12 603 ARG A O 1
ATOM 4638 N N . GLN A 1 604 ? 30.911 -31.698 -2.340 1.00 61.56 604 GLN A N 1
ATOM 4639 C CA . GLN A 1 604 ? 31.069 -30.403 -2.992 1.00 61.56 604 GLN A CA 1
ATOM 4640 C C . GLN A 1 604 ? 29.761 -29.595 -2.999 1.00 61.56 604 GLN A C 1
ATOM 4642 O O . GLN A 1 604 ? 29.823 -28.398 -3.250 1.00 61.56 604 GLN A O 1
ATOM 4647 N N . HIS A 1 605 ? 28.600 -30.174 -2.660 1.00 67.50 605 HIS A N 1
ATOM 4648 C CA . HIS A 1 605 ? 27.313 -29.460 -2.587 1.00 67.50 605 HIS A CA 1
ATOM 4649 C C . HIS A 1 605 ? 26.609 -29.669 -1.239 1.00 67.50 605 HIS A C 1
ATOM 4651 O O . HIS A 1 605 ? 26.873 -30.636 -0.522 1.00 67.50 605 HIS A O 1
ATOM 4657 N N . VAL A 1 606 ? 25.671 -28.775 -0.903 1.00 66.31 606 VAL A N 1
ATOM 4658 C CA . VAL A 1 606 ? 24.833 -28.870 0.306 1.00 66.31 606 VAL A CA 1
ATOM 4659 C C . VAL A 1 606 ? 23.372 -29.113 -0.070 1.00 66.31 606 VAL A C 1
ATOM 4661 O O . VAL A 1 606 ? 22.791 -28.391 -0.877 1.00 66.31 606 VAL A O 1
ATOM 4664 N N . GLN A 1 607 ? 22.765 -30.119 0.553 1.00 70.94 607 GLN A N 1
ATOM 4665 C CA . GLN A 1 607 ? 21.322 -30.330 0.567 1.00 70.94 607 GLN A CA 1
ATOM 4666 C C . GLN A 1 607 ? 20.725 -29.592 1.773 1.00 70.94 607 GLN A C 1
ATOM 4668 O O . GLN A 1 607 ? 21.188 -29.782 2.900 1.00 70.94 607 GLN A O 1
ATOM 4673 N N . LEU A 1 608 ? 19.720 -28.749 1.526 1.00 68.69 608 LEU A N 1
ATOM 4674 C CA . LEU A 1 608 ? 19.018 -27.939 2.525 1.00 68.69 608 LEU A CA 1
ATOM 4675 C C . LEU A 1 608 ? 17.530 -28.283 2.533 1.00 68.69 608 LEU A C 1
ATOM 4677 O O . LEU A 1 608 ? 16.874 -28.143 1.505 1.00 68.69 608 LEU A O 1
ATOM 4681 N N . SER A 1 609 ? 16.998 -28.668 3.691 1.00 71.31 609 SER A N 1
ATOM 4682 C CA . SER A 1 609 ? 15.591 -29.056 3.861 1.00 71.31 609 SER A CA 1
ATOM 4683 C C . SER A 1 609 ? 14.962 -28.348 5.058 1.00 71.31 609 SER A C 1
ATOM 4685 O O . SER A 1 609 ? 15.609 -28.223 6.096 1.00 71.31 609 SER A O 1
ATOM 4687 N N . TRP A 1 610 ? 13.700 -27.939 4.945 1.00 72.19 610 TRP A N 1
ATOM 4688 C CA . TRP A 1 610 ? 12.932 -27.288 6.010 1.00 72.19 610 TRP A CA 1
ATOM 4689 C C . TRP A 1 610 ? 11.463 -27.725 5.979 1.00 72.19 610 TRP A C 1
ATOM 4691 O O . TRP A 1 610 ? 10.980 -28.262 4.982 1.00 72.19 610 TRP A O 1
ATOM 4701 N N . ASN A 1 611 ? 10.747 -27.479 7.074 1.00 72.56 611 ASN A N 1
ATOM 4702 C CA . ASN A 1 611 ? 9.292 -27.560 7.106 1.00 72.56 611 ASN A CA 1
ATOM 4703 C C . ASN A 1 611 ? 8.720 -26.349 6.355 1.00 72.56 611 ASN A C 1
ATOM 4705 O O . ASN A 1 611 ? 9.091 -25.210 6.661 1.00 72.56 611 ASN A O 1
ATOM 4709 N N . ALA A 1 612 ? 7.797 -26.586 5.425 1.00 59.97 612 ALA A N 1
ATOM 4710 C CA . ALA A 1 612 ? 7.097 -25.521 4.720 1.00 59.97 612 ALA A CA 1
ATOM 4711 C C . ALA A 1 612 ? 6.241 -24.660 5.669 1.00 59.97 612 ALA A C 1
ATOM 4713 O O . ALA A 1 612 ? 5.695 -25.138 6.663 1.00 59.97 612 ALA A O 1
ATOM 4714 N N . ALA A 1 613 ? 6.122 -23.386 5.315 1.00 60.75 613 ALA A N 1
ATOM 4715 C CA . ALA A 1 613 ? 5.081 -22.486 5.785 1.00 60.75 613 ALA A CA 1
ATOM 4716 C C . ALA A 1 613 ? 3.759 -22.758 5.046 1.00 60.75 613 ALA A C 1
ATOM 4718 O O . ALA A 1 613 ? 3.761 -22.832 3.815 1.00 60.75 613 ALA A O 1
ATOM 4719 N N . ASP A 1 614 ? 2.641 -22.864 5.773 1.00 48.53 614 ASP A N 1
ATOM 4720 C CA . ASP A 1 614 ? 1.313 -23.095 5.185 1.00 48.53 614 ASP A CA 1
ATOM 4721 C C . ASP A 1 614 ? 0.930 -21.977 4.196 1.00 48.53 614 ASP A C 1
ATOM 4723 O O . ASP A 1 614 ? 0.700 -20.833 4.581 1.00 48.53 614 ASP A O 1
ATOM 4727 N N . GLY A 1 615 ? 0.833 -22.318 2.909 1.00 44.06 615 GLY A N 1
ATOM 4728 C CA . GLY A 1 615 ? 0.422 -21.385 1.855 1.00 44.06 615 GLY A CA 1
ATOM 4729 C C . GLY A 1 615 ? 1.510 -20.435 1.339 1.00 44.06 615 GLY A C 1
ATOM 4730 O O . GLY A 1 615 ? 1.181 -19.542 0.567 1.00 44.06 615 GLY A O 1
ATOM 4731 N N . ALA A 1 616 ? 2.781 -20.610 1.715 1.00 47.34 616 ALA A N 1
ATOM 4732 C CA . ALA A 1 616 ? 3.875 -19.850 1.104 1.00 47.34 616 ALA A CA 1
ATOM 4733 C C . ALA A 1 616 ? 4.189 -20.368 -0.322 1.00 47.34 616 ALA A C 1
ATOM 4735 O O . ALA A 1 616 ? 4.355 -21.582 -0.487 1.00 47.34 616 ALA A O 1
ATOM 4736 N N . PRO A 1 617 ? 4.310 -19.490 -1.338 1.00 43.72 617 PRO A N 1
ATOM 4737 C CA . PRO A 1 617 ? 4.501 -19.895 -2.736 1.00 43.72 617 PRO A CA 1
ATOM 4738 C C . PRO A 1 617 ? 5.958 -20.242 -3.077 1.00 43.72 617 PRO A C 1
ATOM 4740 O O . PRO A 1 617 ? 6.218 -21.161 -3.855 1.00 43.72 617 PRO A O 1
ATOM 4743 N N . GLU A 1 618 ? 6.914 -19.519 -2.489 1.00 54.75 618 GLU A N 1
ATOM 4744 C CA . GLU A 1 618 ? 8.343 -19.603 -2.792 1.00 54.75 618 GLU A CA 1
ATOM 4745 C C . GLU A 1 618 ? 9.184 -19.246 -1.553 1.00 54.75 618 GLU A C 1
ATOM 4747 O O . GLU A 1 618 ? 8.741 -18.514 -0.662 1.00 54.75 618 GLU A O 1
ATOM 4752 N N . TYR A 1 619 ? 10.420 -19.748 -1.502 1.00 59.25 619 TYR A N 1
ATOM 4753 C CA . TYR A 1 619 ? 11.408 -19.400 -0.481 1.00 59.25 619 TYR A CA 1
ATOM 4754 C C . TYR A 1 619 ? 12.711 -18.949 -1.136 1.00 59.25 619 TYR A C 1
ATOM 4756 O O . TYR A 1 619 ? 13.192 -19.613 -2.054 1.00 59.25 619 TYR A O 1
ATOM 4764 N N . SER A 1 620 ? 13.322 -17.889 -0.607 1.00 58.75 620 SER A N 1
ATOM 4765 C CA . SER A 1 620 ? 14.672 -17.473 -0.992 1.00 58.75 620 SER A CA 1
ATOM 4766 C C . SER A 1 620 ? 15.705 -17.969 0.027 1.00 58.75 620 SER A C 1
ATOM 4768 O O . SER A 1 620 ? 15.442 -18.060 1.234 1.00 58.75 620 SER A O 1
ATOM 4770 N N . VAL A 1 621 ? 16.882 -18.340 -0.484 1.00 62.22 621 VAL A N 1
ATOM 4771 C CA . VAL A 1 621 ? 17.952 -19.038 0.241 1.00 62.22 621 VAL A CA 1
ATOM 4772 C C . VAL A 1 621 ? 19.267 -18.284 0.053 1.00 62.22 621 VAL A C 1
ATOM 4774 O O . VAL A 1 621 ? 19.653 -18.000 -1.076 1.00 62.22 621 VAL A O 1
ATOM 4777 N N . ALA A 1 622 ? 19.978 -17.982 1.141 1.00 58.59 622 ALA A N 1
ATOM 4778 C CA . ALA A 1 622 ? 21.208 -17.180 1.102 1.00 58.59 622 ALA A CA 1
ATOM 4779 C C . ALA A 1 622 ? 22.360 -17.800 1.914 1.00 58.59 622 ALA A C 1
ATOM 4781 O O . ALA A 1 622 ? 22.128 -18.623 2.807 1.00 58.59 622 ALA A O 1
ATOM 4782 N N . LEU A 1 623 ? 23.596 -17.373 1.614 1.00 61.78 623 LEU A N 1
ATOM 4783 C CA . LEU A 1 623 ? 24.852 -17.902 2.165 1.00 61.78 623 LEU A CA 1
ATOM 4784 C C . LEU A 1 623 ? 25.792 -16.771 2.622 1.00 61.78 623 LEU A C 1
ATOM 4786 O O . LEU A 1 623 ? 26.070 -15.862 1.846 1.00 61.78 623 LEU A O 1
ATOM 4790 N N . ASP A 1 624 ? 26.295 -16.845 3.861 1.00 58.66 624 ASP A N 1
ATOM 4791 C CA . ASP A 1 624 ? 27.369 -15.996 4.435 1.00 58.66 624 ASP A CA 1
ATOM 4792 C C . ASP A 1 624 ? 27.363 -14.501 4.013 1.00 58.66 624 ASP A C 1
ATOM 4794 O O . ASP A 1 624 ? 28.352 -13.950 3.531 1.00 58.66 624 ASP A O 1
ATOM 4798 N N . ASP A 1 625 ? 26.214 -13.853 4.222 1.00 47.94 625 ASP A N 1
ATOM 4799 C CA . ASP A 1 625 ? 25.878 -12.442 3.971 1.00 47.94 625 ASP A CA 1
ATOM 4800 C C . ASP A 1 625 ? 26.019 -11.985 2.498 1.00 47.94 625 ASP A C 1
ATOM 4802 O O . ASP A 1 625 ? 25.969 -10.790 2.195 1.00 47.94 625 ASP A O 1
ATOM 4806 N N . VAL A 1 626 ? 26.118 -12.931 1.554 1.00 39.47 626 VAL A N 1
ATOM 4807 C CA . VAL A 1 626 ? 26.056 -12.681 0.107 1.00 39.47 626 VAL A CA 1
ATOM 4808 C C . VAL A 1 626 ? 24.686 -13.096 -0.428 1.00 39.47 626 VAL A C 1
ATOM 4810 O O . VAL A 1 626 ? 24.409 -14.277 -0.641 1.00 39.47 626 VAL A O 1
ATOM 4813 N N . ALA A 1 627 ? 23.830 -12.109 -0.695 1.00 33.22 627 ALA A N 1
ATOM 4814 C CA . ALA A 1 627 ? 22.587 -12.331 -1.422 1.00 33.22 627 ALA A CA 1
ATOM 4815 C C . ALA A 1 627 ? 22.881 -12.747 -2.878 1.00 33.22 627 ALA A C 1
ATOM 4817 O O . ALA A 1 627 ? 23.538 -12.021 -3.628 1.00 33.22 627 ALA A O 1
ATOM 4818 N N . GLN A 1 628 ? 22.379 -13.917 -3.268 1.00 38.41 628 GLN A N 1
ATOM 4819 C CA . GLN A 1 628 ? 22.235 -14.354 -4.654 1.00 38.41 628 GLN A CA 1
ATOM 4820 C C . GLN A 1 628 ? 20.862 -15.004 -4.792 1.00 38.41 628 GLN A C 1
ATOM 4822 O O . GLN A 1 628 ? 20.554 -15.922 -4.035 1.00 38.41 628 GLN A O 1
ATOM 4827 N N . ASP A 1 629 ? 20.074 -14.574 -5.774 1.00 35.81 629 ASP A N 1
ATOM 4828 C CA . ASP A 1 629 ? 18.782 -15.186 -6.082 1.00 35.81 629 ASP A CA 1
ATOM 4829 C C . ASP A 1 629 ? 18.983 -16.570 -6.722 1.00 35.81 629 ASP A C 1
ATOM 4831 O O . ASP A 1 629 ? 19.059 -16.726 -7.944 1.00 35.81 629 ASP A O 1
ATOM 4835 N N . VAL A 1 630 ? 19.098 -17.603 -5.884 1.00 40.59 630 VAL A N 1
ATOM 4836 C CA . VAL A 1 630 ? 19.029 -19.005 -6.319 1.00 40.59 630 VAL A CA 1
ATOM 4837 C C . VAL A 1 630 ? 17.576 -19.375 -6.606 1.00 40.59 630 VAL A C 1
ATOM 4839 O O . VAL A 1 630 ? 16.837 -19.797 -5.722 1.00 40.59 630 VAL A O 1
ATOM 4842 N N . GLY A 1 631 ? 17.188 -19.202 -7.872 1.00 39.91 631 GLY A N 1
ATOM 4843 C CA . GLY A 1 631 ? 15.850 -19.517 -8.373 1.00 39.91 631 GLY A CA 1
ATOM 4844 C C . GLY A 1 631 ? 15.417 -20.988 -8.189 1.00 39.91 631 GLY A C 1
ATOM 4845 O O . GLY A 1 631 ? 16.243 -21.877 -7.953 1.00 39.91 631 GLY A O 1
ATOM 4846 N N . PRO A 1 632 ? 14.108 -21.264 -8.316 1.00 52.66 632 PRO A N 1
ATOM 4847 C CA . PRO A 1 632 ? 13.424 -22.310 -7.557 1.00 52.66 632 PRO A CA 1
ATOM 4848 C C . PRO A 1 632 ? 13.255 -23.637 -8.306 1.00 52.66 632 PRO A C 1
ATOM 4850 O O . PRO A 1 632 ? 13.405 -23.721 -9.529 1.00 52.66 632 PRO A O 1
ATOM 4853 N N . THR A 1 633 ? 12.778 -24.668 -7.592 1.00 35.69 633 THR A N 1
ATOM 4854 C CA . THR A 1 633 ? 11.746 -25.564 -8.155 1.00 35.69 633 THR A CA 1
ATOM 4855 C C . THR A 1 633 ? 10.909 -26.313 -7.100 1.00 35.69 633 THR A C 1
ATOM 4857 O O . THR A 1 633 ? 11.367 -27.286 -6.517 1.00 35.69 633 THR A O 1
ATOM 4860 N N . LEU A 1 634 ? 9.633 -25.915 -7.011 1.00 34.16 634 LEU A N 1
ATOM 4861 C CA . LEU A 1 634 ? 8.430 -26.739 -6.779 1.00 34.16 634 LEU A CA 1
ATOM 4862 C C . LEU A 1 634 ? 8.150 -27.472 -5.447 1.00 34.16 634 LEU A C 1
ATOM 4864 O O . LEU A 1 634 ? 8.996 -27.799 -4.622 1.00 34.16 634 LEU A O 1
ATOM 4868 N N . THR A 1 635 ? 6.849 -27.727 -5.309 1.00 36.34 635 THR A N 1
ATOM 4869 C CA . THR A 1 635 ? 6.101 -28.323 -4.204 1.00 36.34 635 THR A CA 1
ATOM 4870 C C . THR A 1 635 ? 6.243 -29.846 -4.102 1.00 36.34 635 THR A C 1
ATOM 4872 O O . THR A 1 635 ? 5.365 -30.592 -4.528 1.00 36.34 635 THR A O 1
ATOM 4875 N N . GLU A 1 636 ? 7.281 -30.323 -3.417 1.00 33.38 636 GLU A N 1
ATOM 4876 C CA . GLU A 1 636 ? 7.143 -31.522 -2.576 1.00 33.38 636 GLU A CA 1
ATOM 4877 C C . GLU A 1 636 ? 8.110 -31.487 -1.379 1.00 33.38 636 GLU A C 1
ATOM 4879 O O . GLU A 1 636 ? 9.043 -30.686 -1.327 1.00 33.38 636 GLU A O 1
ATOM 4884 N N . MET A 1 637 ? 7.840 -32.299 -0.353 1.00 39.09 637 MET A N 1
ATOM 4885 C CA . MET A 1 637 ? 8.335 -32.087 1.018 1.00 39.09 637 MET A CA 1
ATOM 4886 C C . MET A 1 637 ? 9.778 -32.580 1.269 1.00 39.09 637 MET A C 1
ATOM 4888 O O . MET A 1 637 ? 10.052 -33.228 2.279 1.00 39.09 637 MET A O 1
ATOM 4892 N N . LEU A 1 638 ? 10.709 -32.280 0.358 1.00 35.47 638 LEU A N 1
ATOM 4893 C CA . LEU A 1 638 ? 12.153 -32.359 0.605 1.00 35.47 638 LEU A CA 1
ATOM 4894 C C . LEU A 1 638 ? 12.927 -31.508 -0.420 1.00 35.47 638 LEU A C 1
ATOM 4896 O O . LEU A 1 638 ? 13.213 -31.967 -1.525 1.00 35.47 638 LEU A O 1
ATOM 4900 N N . LEU A 1 639 ? 13.292 -30.271 -0.068 1.00 42.97 639 LEU A N 1
ATOM 4901 C CA . LEU A 1 639 ? 14.178 -29.479 -0.927 1.00 42.97 639 LEU A CA 1
ATOM 4902 C C . LEU A 1 639 ? 15.623 -30.006 -0.872 1.00 42.97 639 LEU A C 1
ATOM 4904 O O . LEU A 1 639 ? 16.088 -30.524 0.144 1.00 42.97 639 LEU A O 1
ATOM 4908 N N . THR A 1 640 ? 16.330 -29.876 -1.997 1.00 43.12 640 THR A N 1
ATOM 4909 C CA . THR A 1 640 ? 17.754 -30.217 -2.142 1.00 43.12 640 THR A CA 1
ATOM 4910 C C . THR A 1 640 ? 18.427 -29.233 -3.105 1.00 43.12 640 THR A C 1
ATOM 4912 O O . THR A 1 640 ? 18.468 -29.449 -4.315 1.00 43.12 640 THR A O 1
ATOM 4915 N N . SER A 1 641 ? 18.953 -28.132 -2.566 1.00 46.44 641 SER A N 1
ATOM 4916 C CA . SER A 1 641 ? 19.572 -27.002 -3.282 1.00 46.44 641 SER A CA 1
ATOM 4917 C C . SER A 1 641 ? 20.953 -27.319 -3.895 1.00 46.44 641 SER A C 1
ATOM 4919 O O . SER A 1 641 ? 21.967 -26.732 -3.521 1.00 46.44 641 SER A O 1
ATOM 4921 N N . SER A 1 642 ? 21.020 -28.248 -4.848 1.00 48.59 642 SER A N 1
ATOM 4922 C CA . SER A 1 642 ? 22.272 -28.832 -5.367 1.00 48.59 642 SER A CA 1
ATOM 4923 C C . SER A 1 642 ? 23.117 -27.931 -6.297 1.00 48.59 642 SER A C 1
ATOM 4925 O O . SER A 1 642 ? 23.781 -28.458 -7.187 1.00 48.59 642 SER A O 1
ATOM 4927 N N . GLN A 1 643 ? 23.061 -26.598 -6.173 1.00 50.03 643 GLN A N 1
ATOM 4928 C CA . GLN A 1 643 ? 23.634 -25.667 -7.168 1.00 50.03 643 GLN A CA 1
ATOM 4929 C C . GLN A 1 643 ? 24.792 -24.776 -6.688 1.00 50.03 643 GLN A C 1
ATOM 4931 O O . GLN A 1 643 ? 25.417 -24.126 -7.523 1.00 50.03 643 GLN A O 1
ATOM 4936 N N . GLN A 1 644 ? 25.135 -24.753 -5.395 1.00 55.41 644 GLN A N 1
ATOM 4937 C CA . GLN A 1 644 ? 26.332 -24.044 -4.916 1.00 55.41 644 GLN A CA 1
ATOM 4938 C C . GLN A 1 644 ? 27.445 -25.015 -4.514 1.00 55.41 644 GLN A C 1
ATOM 4940 O O . GLN A 1 644 ? 27.245 -25.904 -3.684 1.00 55.41 644 GLN A O 1
ATOM 4945 N N . THR A 1 645 ? 28.626 -24.809 -5.102 1.00 58.59 645 THR A N 1
ATOM 4946 C CA . THR A 1 645 ? 29.852 -25.543 -4.778 1.00 58.59 645 THR A CA 1
ATOM 4947 C C . THR A 1 645 ? 30.488 -24.983 -3.504 1.00 58.59 645 THR A C 1
ATOM 4949 O O . THR A 1 645 ? 30.816 -23.798 -3.442 1.00 58.59 645 THR A O 1
ATOM 4952 N N . ILE A 1 646 ? 30.693 -25.832 -2.498 1.00 62.06 646 ILE A N 1
ATOM 4953 C CA . ILE A 1 646 ? 31.308 -25.480 -1.213 1.00 62.06 646 ILE A CA 1
ATOM 4954 C C . ILE A 1 646 ? 32.746 -25.995 -1.084 1.00 62.06 646 ILE A C 1
ATOM 4956 O O . ILE A 1 646 ? 33.108 -27.052 -1.596 1.00 62.06 646 ILE A O 1
ATOM 4960 N N . SER A 1 647 ? 33.564 -25.265 -0.326 1.00 59.38 647 SER A N 1
ATOM 4961 C CA . SER A 1 647 ? 34.911 -25.683 0.065 1.00 59.38 647 SER A CA 1
ATOM 4962 C C . SER A 1 647 ? 34.845 -26.639 1.263 1.00 59.38 647 SER A C 1
ATOM 4964 O O . SER A 1 647 ? 34.273 -26.274 2.299 1.00 59.38 647 SER A O 1
ATOM 4966 N N . PRO A 1 648 ? 35.464 -27.830 1.203 1.00 59.81 648 PRO A N 1
ATOM 4967 C CA . PRO A 1 648 ? 35.438 -28.754 2.329 1.00 59.81 648 PRO A CA 1
ATOM 4968 C C . PRO A 1 648 ? 36.178 -28.200 3.560 1.00 59.81 648 PRO A C 1
ATOM 4970 O O . PRO A 1 648 ? 37.133 -27.434 3.445 1.00 59.81 648 PRO A O 1
ATOM 4973 N N . ARG A 1 649 ? 35.745 -28.601 4.764 1.00 60.38 649 ARG A N 1
ATOM 4974 C CA . ARG A 1 649 ? 36.217 -28.110 6.082 1.00 60.38 649 ARG A CA 1
ATOM 4975 C C . ARG A 1 649 ? 35.932 -26.624 6.390 1.00 60.38 649 ARG A C 1
ATOM 4977 O O . ARG A 1 649 ? 36.161 -26.211 7.527 1.00 60.38 649 ARG A O 1
ATOM 4984 N N . THR A 1 650 ? 35.377 -25.840 5.463 1.00 57.25 650 THR A N 1
ATOM 4985 C CA . THR A 1 650 ? 34.856 -24.486 5.742 1.00 57.25 650 THR A CA 1
ATOM 4986 C C . THR A 1 650 ? 33.529 -24.554 6.506 1.00 57.25 650 THR A C 1
ATOM 4988 O O . THR A 1 650 ? 32.730 -25.474 6.315 1.00 57.25 650 THR A O 1
ATOM 4991 N N . ARG A 1 651 ? 33.283 -23.581 7.396 1.00 67.81 651 ARG A N 1
ATOM 4992 C CA . ARG A 1 651 ? 31.982 -23.386 8.052 1.00 67.81 651 ARG A CA 1
ATOM 4993 C C . ARG A 1 651 ? 31.183 -22.318 7.317 1.00 67.81 651 ARG A C 1
ATOM 4995 O O . ARG A 1 651 ? 31.680 -21.212 7.157 1.00 67.81 651 ARG A O 1
ATOM 5002 N N . TYR A 1 652 ? 29.953 -22.675 6.981 1.00 64.12 652 TYR A N 1
ATOM 5003 C CA . TYR A 1 652 ? 28.976 -21.873 6.259 1.00 64.12 652 TYR A CA 1
ATOM 5004 C C . TYR A 1 652 ? 27.767 -21.567 7.146 1.00 64.12 652 TYR A C 1
ATOM 5006 O O . TYR A 1 652 ? 27.389 -22.399 7.983 1.00 64.12 652 TYR A O 1
ATOM 5014 N N . ARG A 1 653 ? 27.127 -20.414 6.951 1.00 70.50 653 ARG A N 1
ATOM 5015 C CA . ARG A 1 653 ? 25.779 -20.106 7.440 1.00 70.50 653 ARG A CA 1
ATOM 5016 C C . ARG A 1 653 ? 24.810 -20.010 6.266 1.00 70.50 653 ARG A C 1
ATOM 5018 O O . ARG A 1 653 ? 25.048 -19.267 5.322 1.00 70.50 653 ARG A O 1
ATOM 5025 N N . TRP A 1 654 ? 23.693 -20.716 6.398 1.00 69.19 654 TRP A N 1
ATOM 5026 C CA . TRP A 1 654 ? 22.573 -20.696 5.466 1.00 69.19 654 TRP A CA 1
ATOM 5027 C C . TRP A 1 654 ? 21.357 -20.035 6.111 1.00 69.19 654 TRP A C 1
ATOM 5029 O O . TRP A 1 654 ? 21.119 -20.212 7.312 1.00 69.19 654 TRP A O 1
ATOM 5039 N N . TRP A 1 655 ? 20.566 -19.344 5.298 1.00 67.69 655 TRP A N 1
ATOM 5040 C CA . TRP A 1 655 ? 19.265 -18.791 5.674 1.00 67.69 655 TRP A CA 1
ATOM 5041 C C . TRP A 1 655 ? 18.182 -19.212 4.694 1.00 67.69 655 TRP A C 1
ATOM 5043 O O . TRP A 1 655 ? 18.464 -19.383 3.510 1.00 67.69 655 TRP A O 1
ATOM 5053 N N . VAL A 1 656 ? 16.948 -19.307 5.188 1.00 64.56 656 VAL A N 1
ATOM 5054 C CA . VAL A 1 656 ? 15.733 -19.473 4.386 1.00 64.56 656 VAL A CA 1
ATOM 5055 C C . VAL A 1 656 ? 14.646 -18.545 4.928 1.00 64.56 656 VAL A C 1
ATOM 5057 O O . VAL A 1 656 ? 14.437 -18.475 6.142 1.00 64.56 656 VAL A O 1
ATOM 5060 N N . HIS A 1 657 ? 13.954 -17.858 4.023 1.00 63.94 657 HIS A N 1
ATOM 5061 C CA . HIS A 1 657 ? 12.796 -17.001 4.294 1.00 63.94 657 HIS A CA 1
ATOM 5062 C C . HIS A 1 657 ? 11.752 -17.167 3.177 1.00 63.94 657 HIS A C 1
ATOM 5064 O O . HIS A 1 657 ? 12.075 -17.693 2.110 1.00 63.94 657 HIS A O 1
ATOM 5070 N N . VAL A 1 658 ? 10.500 -16.764 3.416 1.00 59.88 658 VAL A N 1
ATOM 5071 C CA . VAL A 1 658 ? 9.487 -16.670 2.345 1.00 59.88 658 VAL A CA 1
ATOM 5072 C C . VAL A 1 658 ? 9.865 -15.498 1.441 1.00 59.88 658 VAL A C 1
ATOM 5074 O O . VAL A 1 658 ? 10.281 -14.459 1.951 1.00 59.88 658 VAL A O 1
ATOM 5077 N N . VAL A 1 659 ? 9.731 -15.637 0.120 1.00 49.41 659 VAL A N 1
ATOM 5078 C CA . VAL A 1 659 ? 9.986 -14.509 -0.795 1.00 49.41 659 VAL A CA 1
ATOM 5079 C C . VAL A 1 659 ? 9.030 -13.361 -0.453 1.00 49.41 659 VAL A C 1
ATOM 5081 O O . VAL A 1 659 ? 7.815 -13.533 -0.475 1.00 49.41 659 VAL A O 1
ATOM 5084 N N . GLY A 1 660 ? 9.587 -12.201 -0.093 1.00 43.41 660 GLY A N 1
ATOM 5085 C CA . GLY A 1 660 ? 8.833 -11.035 0.379 1.00 43.41 660 GLY A CA 1
ATOM 5086 C C . GLY A 1 660 ? 8.706 -10.897 1.904 1.00 43.41 660 GLY A C 1
ATOM 5087 O O . GLY A 1 660 ? 8.240 -9.854 2.362 1.00 43.41 660 GLY A O 1
ATOM 5088 N N . ASP A 1 661 ? 9.143 -11.865 2.717 1.00 48.97 661 ASP A N 1
ATOM 5089 C CA . ASP A 1 661 ? 9.251 -11.709 4.179 1.00 48.97 661 ASP A CA 1
ATOM 5090 C C . ASP A 1 661 ? 10.693 -11.863 4.679 1.00 48.97 661 ASP A C 1
ATOM 5092 O O . ASP A 1 661 ? 11.086 -12.852 5.301 1.00 48.97 661 ASP A O 1
ATOM 5096 N N . ASP A 1 662 ? 11.470 -10.810 4.451 1.00 46.47 662 ASP A N 1
ATOM 5097 C CA . ASP A 1 662 ? 12.846 -10.650 4.919 1.00 46.47 662 ASP A CA 1
ATOM 5098 C C . ASP A 1 662 ? 12.964 -10.585 6.460 1.00 46.47 662 ASP A C 1
ATOM 5100 O O . ASP A 1 662 ? 14.074 -10.540 6.991 1.00 46.47 662 ASP A O 1
ATOM 5104 N N . THR A 1 663 ? 11.850 -10.539 7.206 1.00 43.38 663 THR A N 1
ATOM 5105 C CA . THR A 1 663 ? 11.861 -10.354 8.667 1.00 43.38 663 THR A CA 1
ATOM 5106 C C . THR A 1 663 ? 11.815 -11.670 9.452 1.00 43.38 663 THR A C 1
ATOM 5108 O O . THR A 1 663 ? 12.407 -11.751 10.533 1.00 43.38 663 THR A O 1
ATOM 5111 N N . HIS A 1 664 ? 11.220 -12.735 8.900 1.00 56.97 664 HIS A N 1
ATOM 5112 C CA . HIS A 1 664 ? 11.121 -14.056 9.545 1.00 56.97 664 HIS A CA 1
ATOM 5113 C C . HIS A 1 664 ? 12.110 -15.083 8.969 1.00 56.97 664 HIS A C 1
ATOM 5115 O O . HIS A 1 664 ? 11.745 -16.083 8.346 1.00 56.97 664 HIS A O 1
ATOM 5121 N N . ILE A 1 665 ? 13.400 -14.846 9.219 1.00 56.03 665 ILE A N 1
ATOM 5122 C CA . ILE A 1 665 ? 14.495 -15.672 8.697 1.00 56.03 665 ILE A CA 1
ATOM 5123 C C . ILE A 1 665 ? 14.816 -16.860 9.624 1.00 56.03 665 ILE A C 1
ATOM 5125 O O . ILE A 1 665 ? 15.273 -16.679 10.756 1.00 56.03 665 ILE A O 1
ATOM 5129 N N . THR A 1 666 ? 14.718 -18.090 9.110 1.00 65.75 666 THR A N 1
ATOM 5130 C CA . THR A 1 666 ? 15.284 -19.284 9.767 1.00 65.75 666 THR A CA 1
ATOM 5131 C C . THR A 1 666 ? 16.721 -19.516 9.289 1.00 65.75 666 THR A C 1
ATOM 5133 O O . THR A 1 666 ? 17.006 -19.436 8.096 1.00 65.75 666 THR A O 1
ATOM 5136 N N . SER A 1 667 ? 17.648 -19.824 10.208 1.00 70.44 667 SER A N 1
ATOM 5137 C CA . SER A 1 667 ? 19.079 -20.001 9.895 1.00 70.44 667 SER A CA 1
ATOM 5138 C C . SER A 1 667 ? 19.679 -21.297 10.440 1.00 70.44 667 SER A C 1
ATOM 5140 O O . SER A 1 667 ? 19.255 -21.807 11.478 1.00 70.44 667 SER A O 1
ATOM 5142 N N . ALA A 1 668 ? 20.707 -21.802 9.758 1.00 71.62 668 ALA A N 1
ATOM 5143 C CA . ALA A 1 668 ? 21.505 -22.954 10.169 1.00 71.62 668 ALA A CA 1
ATOM 5144 C C . ALA A 1 668 ? 22.995 -22.707 9.876 1.00 71.62 668 ALA A C 1
ATOM 5146 O O . ALA A 1 668 ? 23.343 -21.923 8.995 1.00 71.62 668 ALA A O 1
ATOM 5147 N N . THR A 1 669 ? 23.902 -23.386 10.588 1.00 72.56 669 THR A N 1
ATOM 5148 C CA . THR A 1 669 ? 25.339 -23.359 10.253 1.00 72.56 669 THR A CA 1
ATOM 5149 C C . THR A 1 669 ? 25.887 -24.762 10.075 1.00 72.56 669 THR A C 1
ATOM 5151 O O . THR A 1 669 ? 25.664 -25.609 10.940 1.00 72.56 669 THR A O 1
ATOM 5154 N N . PHE A 1 670 ? 26.664 -24.969 9.018 1.00 74.88 670 PHE A N 1
ATOM 5155 C CA . PHE A 1 670 ? 27.128 -26.277 8.573 1.00 74.88 670 PHE A CA 1
ATOM 5156 C C . PHE A 1 670 ? 28.632 -26.276 8.278 1.00 74.88 670 PHE A C 1
ATOM 5158 O O . PHE A 1 670 ? 29.205 -25.244 7.937 1.00 74.88 670 PHE A O 1
ATOM 5165 N N . THR A 1 671 ? 29.274 -27.439 8.379 1.00 72.44 671 THR A N 1
ATOM 5166 C CA . THR A 1 671 ? 30.667 -27.653 7.963 1.00 72.44 671 THR A CA 1
ATOM 5167 C C . THR A 1 671 ? 30.755 -29.015 7.304 1.00 72.44 671 THR A C 1
ATOM 5169 O O . THR A 1 671 ? 30.544 -30.026 7.972 1.00 72.44 671 THR A O 1
ATOM 5172 N N . CYS A 1 672 ? 31.082 -29.059 6.011 1.00 68.00 672 CYS A N 1
ATOM 5173 C CA . CYS A 1 672 ? 31.227 -30.339 5.332 1.00 68.00 672 CYS A CA 1
ATOM 5174 C C . CYS A 1 672 ? 32.571 -31.005 5.698 1.00 68.00 672 CYS A C 1
ATOM 5176 O O . CYS A 1 672 ? 33.611 -30.336 5.633 1.00 68.00 672 CYS A O 1
ATOM 5178 N N . PRO A 1 673 ? 32.600 -32.299 6.078 1.00 65.94 673 PRO A N 1
ATOM 5179 C CA . PRO A 1 673 ? 33.845 -33.015 6.334 1.00 65.94 673 PRO A CA 1
ATOM 5180 C C . PRO A 1 673 ? 34.695 -33.107 5.065 1.00 65.94 673 PRO A C 1
ATOM 5182 O O . PRO A 1 673 ? 34.271 -33.696 4.072 1.00 65.94 673 PRO A O 1
ATOM 5185 N N . GLY A 1 674 ? 35.915 -32.566 5.107 1.00 63.12 674 GLY A N 1
ATOM 5186 C CA . GLY A 1 674 ? 36.859 -32.720 3.998 1.00 63.12 674 GLY A CA 1
ATOM 5187 C C . GLY A 1 674 ? 37.176 -34.176 3.703 1.00 63.12 674 GLY A C 1
ATOM 5188 O O . GLY A 1 674 ? 37.096 -35.021 4.599 1.00 63.12 674 GLY A O 1
ATOM 5189 N N . ASP A 1 675 ? 37.542 -34.455 2.457 1.00 71.19 675 ASP A N 1
ATOM 5190 C CA . ASP A 1 675 ? 38.070 -35.762 2.099 1.00 71.19 675 ASP A CA 1
ATOM 5191 C C . ASP A 1 675 ? 39.392 -36.069 2.852 1.00 71.19 675 ASP A C 1
ATOM 5193 O O . ASP A 1 675 ? 40.000 -35.185 3.470 1.00 71.19 675 ASP A O 1
ATOM 5197 N N . THR A 1 676 ? 39.752 -37.352 2.904 1.00 78.12 676 THR A N 1
ATOM 5198 C CA . THR A 1 676 ? 40.942 -37.919 3.548 1.00 78.12 676 THR A CA 1
ATOM 5199 C C . THR A 1 676 ? 41.538 -39.118 2.783 1.00 78.12 676 THR A C 1
ATOM 5201 O O . THR A 1 676 ? 42.373 -39.827 3.347 1.00 78.12 676 THR A O 1
ATOM 5204 N N . GLU A 1 677 ? 41.078 -39.422 1.568 1.00 82.19 677 GLU A N 1
ATOM 5205 C CA . GLU A 1 677 ? 41.532 -40.561 0.762 1.00 82.19 677 GLU A CA 1
ATOM 5206 C C . GLU A 1 677 ? 42.595 -40.096 -0.256 1.00 82.19 677 GLU A C 1
ATOM 5208 O O . GLU A 1 677 ? 42.437 -39.052 -0.878 1.00 82.19 677 GLU A O 1
ATOM 5213 N N . PRO A 1 678 ? 43.740 -40.788 -0.395 1.00 84.31 678 PRO A N 1
ATOM 5214 C CA . PRO A 1 678 ? 44.772 -40.379 -1.341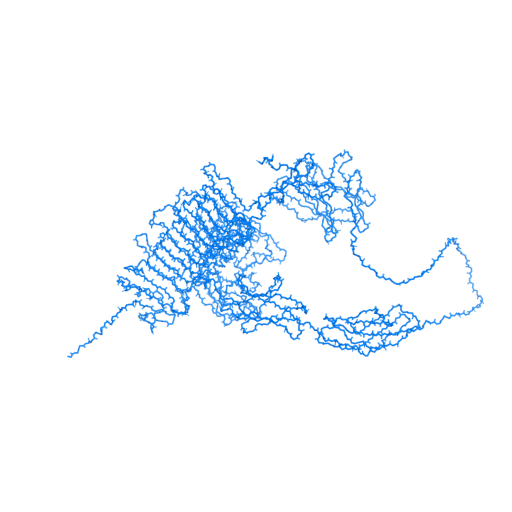 1.00 84.31 678 PRO A CA 1
ATOM 5215 C C . PRO A 1 678 ? 44.517 -40.953 -2.748 1.00 84.31 678 PRO A C 1
ATOM 5217 O O . PRO A 1 678 ? 44.270 -42.159 -2.864 1.00 84.31 678 PRO A O 1
ATOM 5220 N N . PRO A 1 679 ? 44.729 -40.164 -3.822 1.00 92.12 679 PRO A N 1
ATOM 5221 C CA . PRO A 1 679 ? 44.627 -40.647 -5.194 1.00 92.12 679 PRO A CA 1
ATOM 5222 C C . PRO A 1 679 ? 45.486 -41.880 -5.474 1.00 92.12 679 PRO A C 1
ATOM 5224 O O . PRO A 1 679 ? 46.582 -42.042 -4.925 1.00 92.12 679 PRO A O 1
ATOM 5227 N N . THR A 1 680 ? 45.056 -42.721 -6.417 1.00 94.31 680 THR A N 1
ATOM 5228 C CA . THR A 1 680 ? 45.842 -43.894 -6.826 1.00 94.31 680 THR A CA 1
ATOM 5229 C C . THR A 1 680 ? 47.204 -43.475 -7.384 1.00 94.31 680 THR A C 1
ATOM 5231 O O . THR A 1 680 ? 47.288 -42.555 -8.202 1.00 94.31 680 THR A O 1
ATOM 5234 N N . THR A 1 681 ? 48.271 -44.183 -7.014 1.00 95.00 681 THR A N 1
ATOM 5235 C CA . THR A 1 681 ? 49.631 -43.975 -7.538 1.00 95.00 681 THR A CA 1
ATOM 5236 C C . THR A 1 681 ? 49.671 -43.924 -9.074 1.00 95.00 681 THR A C 1
ATOM 5238 O O . THR A 1 681 ? 49.157 -44.845 -9.709 1.00 95.00 681 THR A O 1
ATOM 5241 N N . PRO A 1 682 ? 50.315 -42.913 -9.694 1.00 95.25 682 PRO A N 1
ATOM 5242 C CA . PRO A 1 682 ? 50.576 -42.904 -11.133 1.00 95.25 682 PRO A CA 1
ATOM 5243 C C . PRO A 1 682 ? 51.383 -44.138 -11.564 1.00 95.25 682 PRO A C 1
ATOM 5245 O O . PRO A 1 682 ? 52.442 -44.424 -10.995 1.00 95.25 682 PRO A O 1
ATOM 5248 N N . THR A 1 683 ? 50.907 -44.864 -12.577 1.00 93.94 683 THR A N 1
ATOM 5249 C CA . THR A 1 683 ? 51.554 -46.090 -13.089 1.00 93.94 683 THR A CA 1
ATOM 5250 C C . THR A 1 683 ? 52.041 -45.917 -14.531 1.00 93.94 683 THR A C 1
ATOM 5252 O O . THR A 1 683 ? 51.817 -44.880 -15.145 1.00 93.94 683 THR A O 1
ATOM 5255 N N . HIS A 1 684 ? 52.799 -46.891 -15.047 1.00 93.50 684 HIS A N 1
ATOM 5256 C CA . HIS A 1 684 ? 53.336 -46.900 -16.419 1.00 93.50 684 HIS A CA 1
ATOM 5257 C C . HIS A 1 684 ? 54.077 -45.619 -16.863 1.00 93.50 684 HIS A C 1
ATOM 5259 O O . HIS A 1 684 ? 54.022 -45.236 -18.029 1.00 93.50 684 HIS A O 1
ATOM 5265 N N . LEU A 1 685 ? 54.821 -44.979 -15.948 1.00 96.31 685 LEU A N 1
ATOM 5266 C CA . LEU A 1 685 ? 55.723 -43.871 -16.280 1.00 96.31 685 LEU A CA 1
ATOM 5267 C C . LEU A 1 685 ? 56.762 -44.322 -17.321 1.00 96.31 685 LEU A C 1
ATOM 5269 O O . LEU A 1 685 ? 57.630 -45.148 -17.030 1.00 96.31 685 LEU A O 1
ATOM 5273 N N . GLN A 1 686 ? 56.671 -43.765 -18.527 1.00 93.50 686 GLN A N 1
ATOM 5274 C CA . GLN A 1 686 ? 57.428 -44.180 -19.708 1.00 93.50 686 GLN A CA 1
ATOM 5275 C C . GLN A 1 686 ? 57.930 -42.983 -20.526 1.00 93.50 686 GLN A C 1
ATOM 5277 O O . GLN A 1 686 ? 57.337 -41.902 -20.519 1.00 93.50 686 GLN A O 1
ATOM 5282 N N . LEU A 1 687 ? 59.026 -43.192 -21.258 1.00 94.19 687 LEU A N 1
ATOM 5283 C CA . LEU A 1 687 ? 59.614 -42.203 -22.160 1.00 94.19 687 LEU A CA 1
ATOM 5284 C C . LEU A 1 687 ? 58.893 -42.224 -23.518 1.00 94.19 687 LEU A C 1
ATOM 5286 O O . LEU A 1 687 ? 58.825 -43.267 -24.162 1.00 94.19 687 LEU A O 1
ATOM 5290 N N . LEU A 1 688 ? 58.400 -41.067 -23.960 1.00 91.69 688 LEU A N 1
ATOM 5291 C CA . LEU A 1 688 ? 57.829 -40.846 -25.291 1.00 91.69 688 LEU A CA 1
ATOM 5292 C C . LEU A 1 688 ? 58.895 -40.426 -26.311 1.00 91.69 688 LEU A C 1
ATOM 5294 O O . LEU A 1 688 ? 58.982 -41.003 -27.393 1.00 91.69 688 LEU A O 1
ATOM 5298 N N . THR A 1 689 ? 59.718 -39.434 -25.956 1.00 91.00 689 THR A N 1
ATOM 5299 C CA . THR A 1 689 ? 60.673 -38.800 -26.877 1.00 91.00 689 THR A CA 1
ATOM 5300 C C . THR A 1 689 ? 62.035 -38.655 -26.211 1.00 91.00 689 THR A C 1
ATOM 5302 O O . THR A 1 689 ? 62.140 -38.133 -25.101 1.00 91.00 689 THR A O 1
ATOM 5305 N N . GLN A 1 690 ? 63.090 -39.075 -26.912 1.00 94.69 690 GLN A N 1
ATOM 5306 C CA . GLN A 1 690 ? 64.476 -38.995 -26.452 1.00 94.69 690 GLN A CA 1
ATOM 5307 C C . GLN A 1 690 ? 65.275 -38.019 -27.328 1.00 94.69 690 GLN A C 1
ATOM 5309 O O . GLN A 1 690 ? 65.431 -38.242 -28.527 1.00 94.69 690 GLN A O 1
ATOM 5314 N N . GLY A 1 691 ? 65.785 -36.936 -26.740 1.00 90.06 691 GLY A N 1
ATOM 5315 C CA . GLY A 1 691 ? 66.610 -35.932 -27.415 1.00 90.06 691 GLY A CA 1
ATOM 5316 C C . GLY A 1 691 ? 67.976 -35.736 -26.754 1.00 90.06 691 GLY A C 1
ATOM 5317 O O . GLY A 1 691 ? 68.312 -36.386 -25.766 1.00 90.06 691 GLY A O 1
ATOM 5318 N N . GLN A 1 692 ? 68.776 -34.821 -27.307 1.00 88.75 692 GLN A N 1
ATOM 5319 C CA . GLN A 1 692 ? 70.083 -34.443 -26.745 1.00 88.75 692 GLN A CA 1
ATOM 5320 C C . GLN A 1 692 ? 69.941 -33.537 -25.514 1.00 88.75 692 GLN A C 1
ATOM 5322 O O . GLN A 1 692 ? 70.660 -33.721 -24.543 1.00 88.75 692 GLN A O 1
ATOM 5327 N N . GLU A 1 693 ? 68.974 -32.615 -25.520 1.00 91.19 693 GLU A N 1
ATOM 5328 C CA . GLU A 1 693 ? 68.739 -31.665 -24.414 1.00 91.19 693 GLU A CA 1
ATOM 5329 C C . GLU A 1 693 ? 67.274 -31.653 -23.932 1.00 91.19 693 GLU A C 1
ATOM 5331 O O . GLU A 1 693 ? 66.853 -30.748 -23.211 1.00 91.19 693 GLU A O 1
ATOM 5336 N N . ARG A 1 694 ? 66.476 -32.649 -24.347 1.00 91.75 694 ARG A N 1
ATOM 5337 C CA . ARG A 1 694 ? 65.038 -32.776 -24.053 1.00 91.75 694 ARG A CA 1
ATOM 5338 C C . ARG A 1 694 ? 64.648 -34.239 -23.866 1.00 91.75 694 ARG A C 1
ATOM 5340 O O . ARG A 1 694 ? 65.121 -35.090 -24.619 1.00 91.75 694 ARG A O 1
ATOM 5347 N N . LEU A 1 695 ? 63.761 -34.509 -22.913 1.00 93.38 695 LEU A N 1
ATOM 5348 C CA . LEU A 1 695 ? 63.112 -35.806 -22.699 1.00 93.38 695 LEU A CA 1
ATOM 5349 C C . LEU A 1 695 ? 61.609 -35.581 -22.486 1.00 93.38 695 LEU A C 1
ATOM 5351 O O . LEU A 1 695 ? 61.215 -34.590 -21.872 1.00 93.38 695 LEU A O 1
ATOM 5355 N N . GLU A 1 696 ? 60.768 -36.479 -22.992 1.00 93.69 696 GLU A N 1
ATOM 5356 C CA . GLU A 1 696 ? 59.308 -36.386 -22.847 1.00 93.69 696 GLU A CA 1
ATOM 5357 C C . GLU A 1 696 ? 58.727 -37.672 -22.281 1.00 93.69 696 GLU A C 1
ATOM 5359 O O . GLU A 1 696 ? 59.164 -38.763 -22.643 1.00 93.69 696 GLU A O 1
ATOM 5364 N N . PHE A 1 697 ? 57.726 -37.541 -21.418 1.00 95.19 697 PHE A N 1
ATOM 5365 C CA . PHE A 1 697 ? 57.211 -38.604 -20.565 1.00 95.19 697 PHE A CA 1
ATOM 5366 C C . PHE A 1 697 ? 55.692 -38.660 -20.601 1.00 95.19 697 PHE A C 1
ATOM 5368 O O . PHE A 1 697 ? 55.042 -37.620 -20.678 1.00 95.19 697 PHE A O 1
ATOM 5375 N N . SER A 1 698 ? 55.140 -39.861 -20.454 1.00 94.88 698 SER A N 1
ATOM 5376 C CA . SER A 1 698 ? 53.728 -40.084 -20.123 1.00 94.88 698 SER A CA 1
ATOM 5377 C C . SER A 1 698 ? 53.593 -41.128 -19.023 1.00 94.88 698 SER A C 1
ATOM 5379 O O . SER A 1 698 ? 54.546 -41.851 -18.732 1.00 94.88 698 SER A O 1
ATOM 5381 N N . TRP A 1 699 ? 52.422 -41.183 -18.403 1.00 97.25 699 TRP A N 1
ATOM 5382 C CA . TRP A 1 699 ? 52.029 -42.185 -17.415 1.00 97.25 699 TRP A CA 1
ATOM 5383 C C . TRP A 1 699 ? 50.527 -42.465 -17.550 1.00 97.25 699 TRP A C 1
ATOM 5385 O O . TRP A 1 699 ? 49.824 -41.760 -18.276 1.00 97.25 699 TRP A O 1
ATOM 5395 N N . ASP A 1 700 ? 50.021 -43.481 -16.860 1.00 94.44 700 ASP A N 1
ATOM 5396 C CA . ASP A 1 700 ? 48.579 -43.704 -16.756 1.00 94.44 700 ASP A CA 1
ATOM 5397 C C . ASP A 1 700 ? 47.963 -42.705 -15.771 1.00 94.44 700 ASP A C 1
ATOM 5399 O O . ASP A 1 700 ? 48.522 -42.419 -14.706 1.00 94.44 700 ASP A O 1
ATOM 5403 N N . ALA A 1 701 ? 46.789 -42.178 -16.122 1.00 88.62 701 ALA A N 1
ATOM 5404 C CA . ALA A 1 701 ? 46.062 -41.257 -15.263 1.00 88.62 701 ALA A CA 1
ATOM 5405 C C . ALA A 1 701 ? 45.610 -41.954 -13.969 1.00 88.62 701 ALA A C 1
ATOM 5407 O O . ALA A 1 701 ? 44.917 -42.970 -14.001 1.00 88.62 701 ALA A O 1
ATOM 5408 N N . SER A 1 702 ? 45.979 -41.370 -12.830 1.00 92.56 702 SER A N 1
ATOM 5409 C CA . SER A 1 702 ? 45.384 -41.688 -11.530 1.00 92.56 702 SER A CA 1
ATOM 5410 C C . SER A 1 702 ? 43.858 -41.520 -11.536 1.00 92.56 702 SER A C 1
ATOM 5412 O O . SER A 1 702 ? 43.318 -40.702 -12.280 1.00 92.56 702 SER A O 1
ATOM 5414 N N . VAL A 1 703 ? 43.189 -42.237 -10.638 1.00 85.19 703 VAL A N 1
ATOM 5415 C CA . VAL A 1 703 ? 41.801 -41.995 -10.225 1.00 85.19 703 VAL A CA 1
ATOM 5416 C C . VAL A 1 703 ? 41.759 -41.686 -8.729 1.00 85.19 703 VAL A C 1
ATOM 5418 O O . VAL A 1 703 ? 42.717 -41.972 -8.006 1.00 85.19 703 VAL A O 1
ATOM 5421 N N . ASP A 1 704 ? 40.669 -41.077 -8.279 1.00 82.88 704 ASP A N 1
ATOM 5422 C CA . ASP A 1 704 ? 40.461 -40.657 -6.894 1.00 82.88 704 ASP A CA 1
ATOM 5423 C C . ASP A 1 704 ? 38.955 -40.592 -6.563 1.00 82.88 704 ASP A C 1
ATOM 5425 O O . ASP A 1 704 ? 38.128 -40.764 -7.466 1.00 82.88 704 ASP A O 1
ATOM 5429 N N . ASN A 1 705 ? 38.597 -40.378 -5.290 1.00 74.88 705 ASN A N 1
ATOM 5430 C CA . ASN A 1 705 ? 37.211 -40.121 -4.881 1.00 74.88 705 ASN A CA 1
ATOM 5431 C C . ASN A 1 705 ? 36.790 -38.639 -5.059 1.00 74.88 705 ASN A C 1
ATOM 5433 O O . ASN A 1 705 ? 35.596 -38.369 -5.213 1.00 74.88 705 ASN A O 1
ATOM 5437 N N . ASP A 1 706 ? 37.759 -37.715 -5.101 1.00 72.69 706 ASP A N 1
ATOM 5438 C CA . ASP A 1 706 ? 37.613 -36.273 -5.320 1.00 72.69 706 ASP A CA 1
ATOM 5439 C C . ASP A 1 706 ? 38.287 -35.880 -6.660 1.00 72.69 706 ASP A C 1
ATOM 5441 O O . ASP A 1 706 ? 38.681 -36.717 -7.481 1.00 72.69 706 ASP A O 1
ATOM 5445 N N . VAL A 1 707 ? 38.379 -34.583 -6.954 1.00 75.50 707 VAL A N 1
ATOM 5446 C CA . VAL A 1 707 ? 38.958 -34.081 -8.207 1.00 75.50 707 VAL A CA 1
ATOM 5447 C C . VAL A 1 707 ? 40.487 -34.026 -8.128 1.00 75.50 707 VAL A C 1
ATOM 5449 O O . VAL A 1 707 ? 41.064 -33.335 -7.288 1.00 75.50 707 VAL A O 1
ATOM 5452 N N . LEU A 1 708 ? 41.167 -34.668 -9.083 1.00 80.00 708 LEU A N 1
ATOM 5453 C CA . LEU A 1 708 ? 42.611 -34.511 -9.280 1.00 80.00 708 LEU A CA 1
ATOM 5454 C C . LEU A 1 708 ? 42.980 -33.070 -9.658 1.00 80.00 708 LEU A C 1
ATOM 5456 O O . LEU A 1 708 ? 42.485 -32.525 -10.644 1.00 80.00 708 LEU A O 1
ATOM 5460 N N . ARG A 1 709 ? 43.909 -32.474 -8.903 1.00 84.50 709 ARG A N 1
ATOM 5461 C CA . ARG A 1 709 ? 44.389 -31.101 -9.106 1.00 84.50 709 ARG A CA 1
ATOM 5462 C C . ARG A 1 709 ? 45.661 -31.038 -9.943 1.00 84.50 709 ARG A C 1
ATOM 5464 O O . ARG A 1 709 ? 45.767 -30.187 -10.820 1.00 84.50 709 ARG A O 1
ATOM 5471 N N . GLU A 1 710 ? 46.655 -31.872 -9.639 1.00 91.19 710 GLU A N 1
ATOM 5472 C CA . GLU A 1 710 ? 47.964 -31.839 -10.304 1.00 91.19 710 GLU A CA 1
ATOM 5473 C C . GLU A 1 710 ? 48.728 -33.166 -10.193 1.00 91.19 710 GLU A C 1
ATOM 5475 O O . GLU A 1 710 ? 48.634 -33.886 -9.198 1.00 91.19 710 GLU A O 1
ATOM 5480 N N . TYR A 1 711 ? 49.582 -33.431 -11.180 1.00 95.50 711 TYR A N 1
ATOM 5481 C CA . TYR A 1 711 ? 50.728 -34.323 -11.038 1.00 95.50 711 TYR A CA 1
ATOM 5482 C C . TYR A 1 711 ? 51.972 -33.503 -10.689 1.00 95.50 711 TYR A C 1
ATOM 5484 O O . TYR A 1 711 ? 52.248 -32.486 -11.326 1.00 95.50 711 TYR A O 1
ATOM 5492 N N . ARG A 1 712 ? 52.761 -33.953 -9.714 1.00 97.31 712 ARG A N 1
ATOM 5493 C CA . ARG A 1 712 ? 54.071 -33.389 -9.356 1.00 97.31 712 ARG A CA 1
ATOM 5494 C C . ARG A 1 712 ? 55.172 -34.254 -9.948 1.00 97.31 712 ARG A C 1
ATOM 5496 O O . ARG A 1 712 ? 55.197 -35.457 -9.693 1.00 97.31 712 ARG A O 1
ATOM 5503 N N . ILE A 1 713 ? 56.072 -33.644 -10.718 1.00 97.38 713 ILE A N 1
ATOM 5504 C CA . ILE A 1 713 ? 57.170 -34.340 -11.392 1.00 97.38 713 ILE A CA 1
ATOM 5505 C C . ILE A 1 713 ? 58.472 -34.061 -10.646 1.00 97.38 713 ILE A C 1
ATOM 5507 O O . ILE A 1 713 ? 58.867 -32.906 -10.455 1.00 97.38 713 ILE A O 1
ATOM 5511 N N . PHE A 1 714 ? 59.148 -35.137 -10.254 1.00 95.94 714 PHE A N 1
ATOM 5512 C CA . PHE A 1 714 ? 60.442 -35.121 -9.589 1.00 95.94 714 PHE A CA 1
ATOM 5513 C C . PHE A 1 714 ? 61.521 -35.645 -10.539 1.00 95.94 714 PHE A C 1
ATOM 5515 O O . PHE A 1 714 ? 61.298 -36.642 -11.227 1.00 95.94 714 PHE A O 1
ATOM 5522 N N . ARG A 1 715 ? 62.686 -34.990 -10.545 1.00 96.12 715 ARG A N 1
ATOM 5523 C CA . ARG A 1 715 ? 63.900 -35.417 -11.251 1.00 96.12 715 ARG A CA 1
ATOM 5524 C C . ARG A 1 715 ? 65.044 -35.498 -10.247 1.00 96.12 715 ARG A C 1
ATOM 5526 O O . ARG A 1 715 ? 65.286 -34.538 -9.517 1.00 96.12 715 ARG A O 1
ATOM 5533 N N . ASP A 1 716 ? 65.696 -36.652 -10.173 1.00 92.94 716 ASP A N 1
ATOM 5534 C CA . ASP A 1 716 ? 66.781 -36.964 -9.230 1.00 92.94 716 ASP A CA 1
ATOM 5535 C C . ASP A 1 716 ? 66.420 -36.647 -7.757 1.00 92.94 716 ASP A C 1
ATOM 5537 O O . ASP A 1 716 ? 67.263 -36.286 -6.936 1.00 92.94 716 ASP A O 1
ATOM 5541 N N . GLY A 1 717 ? 65.128 -36.761 -7.424 1.00 86.88 717 GLY A N 1
ATOM 5542 C CA . GLY A 1 717 ? 64.556 -36.499 -6.100 1.00 86.88 717 GLY A CA 1
ATOM 5543 C C . GLY A 1 717 ? 64.002 -35.084 -5.868 1.00 86.88 717 GLY A C 1
ATOM 5544 O O . GLY A 1 717 ? 63.103 -34.941 -5.034 1.00 86.88 717 GLY A O 1
ATOM 5545 N N . GLU A 1 718 ? 64.451 -34.057 -6.601 1.00 89.94 718 GLU A N 1
ATOM 5546 C CA . GLU A 1 718 ? 63.907 -32.689 -6.493 1.00 89.94 718 GLU A CA 1
ATOM 5547 C C . GLU A 1 718 ? 62.657 -32.509 -7.367 1.00 89.94 718 GLU A C 1
ATOM 5549 O O . GLU A 1 718 ? 62.582 -33.039 -8.474 1.00 89.94 718 GLU A O 1
ATOM 5554 N N . GLN A 1 719 ? 61.661 -31.746 -6.898 1.00 94.31 719 GLN A N 1
ATOM 5555 C CA . GLN A 1 719 ? 60.490 -31.420 -7.720 1.00 94.31 719 GLN A CA 1
ATOM 5556 C C . GLN A 1 719 ? 60.884 -30.388 -8.782 1.00 94.31 719 GLN A C 1
ATOM 5558 O O . GLN A 1 719 ? 61.245 -29.263 -8.442 1.00 94.31 719 GLN A O 1
ATOM 5563 N N . VAL A 1 720 ? 60.792 -30.761 -10.059 1.00 93.31 720 VAL A N 1
ATOM 5564 C CA . VAL A 1 720 ? 61.160 -29.890 -11.188 1.00 93.31 720 VAL A CA 1
ATOM 5565 C C . VAL A 1 720 ? 59.959 -29.229 -11.856 1.00 93.31 720 VAL A C 1
ATOM 5567 O O . VAL A 1 720 ? 60.117 -28.178 -12.474 1.00 93.31 720 VAL A O 1
ATOM 5570 N N . SER A 1 721 ? 58.759 -29.810 -11.743 1.00 93.31 721 SER A N 1
ATOM 5571 C CA . SER A 1 721 ? 57.553 -29.232 -12.345 1.00 93.31 721 SER A CA 1
ATOM 5572 C C . SER A 1 721 ? 56.249 -29.788 -11.765 1.00 93.31 721 SER A C 1
ATOM 5574 O O . SER A 1 721 ? 56.254 -30.666 -10.894 1.00 93.31 721 SER A O 1
ATOM 5576 N N . THR A 1 722 ? 55.126 -29.287 -12.280 1.00 92.75 722 THR A N 1
ATOM 5577 C CA . THR A 1 722 ? 53.797 -29.896 -12.153 1.00 92.75 722 THR A CA 1
ATOM 5578 C C . THR A 1 722 ? 53.113 -29.952 -13.521 1.00 92.75 722 THR A C 1
ATOM 5580 O O . THR A 1 722 ? 53.467 -29.200 -14.429 1.00 92.75 722 THR A O 1
ATOM 5583 N N . SER A 1 723 ? 52.159 -30.868 -13.697 1.00 88.12 723 SER A N 1
ATOM 5584 C CA . SER A 1 723 ? 51.360 -30.997 -14.921 1.00 88.12 723 SER A CA 1
ATOM 5585 C C . SER A 1 723 ? 49.899 -31.285 -14.585 1.00 88.12 723 SER A C 1
ATOM 5587 O O . SER A 1 723 ? 49.608 -32.009 -13.635 1.00 88.12 723 SER A O 1
ATOM 5589 N N . LEU A 1 724 ? 48.980 -30.728 -15.375 1.00 88.50 724 LEU A N 1
ATOM 5590 C CA . LEU A 1 724 ? 47.531 -30.969 -15.269 1.00 88.50 724 LEU A CA 1
ATOM 5591 C C . LEU A 1 724 ? 47.069 -32.170 -16.116 1.00 88.50 724 LEU A C 1
ATOM 5593 O O . LEU A 1 724 ? 45.891 -32.508 -16.135 1.00 88.50 724 LEU A O 1
ATOM 5597 N N . GLN A 1 725 ? 47.987 -32.792 -16.856 1.00 89.62 725 GLN A N 1
ATOM 5598 C CA . GLN A 1 725 ? 47.744 -33.946 -17.719 1.00 89.62 725 GLN A CA 1
ATOM 5599 C C . GLN A 1 725 ? 48.810 -35.016 -17.447 1.00 89.62 725 GLN A C 1
ATOM 5601 O O . GLN A 1 725 ? 49.881 -34.679 -16.932 1.00 89.62 725 GLN A O 1
ATOM 5606 N N . PRO A 1 726 ? 48.572 -36.293 -17.798 1.00 93.12 726 PRO A N 1
ATOM 5607 C CA . PRO A 1 726 ? 49.516 -37.377 -17.541 1.00 93.12 726 PRO A CA 1
ATOM 5608 C C . PRO A 1 726 ? 50.677 -37.419 -18.562 1.00 93.12 726 PRO A C 1
ATOM 5610 O O . PRO A 1 726 ? 51.022 -38.457 -19.127 1.00 93.12 726 PRO A O 1
ATOM 5613 N N . ILE A 1 727 ? 51.248 -36.245 -18.843 1.00 90.44 727 ILE A N 1
ATOM 5614 C CA . ILE A 1 727 ? 52.324 -35.998 -19.803 1.00 90.44 727 ILE A CA 1
ATOM 5615 C C . ILE A 1 727 ? 53.206 -34.841 -19.305 1.00 90.44 727 ILE A C 1
ATOM 5617 O O . ILE A 1 727 ? 52.714 -33.885 -18.694 1.00 90.44 727 ILE A O 1
ATOM 5621 N N . PHE A 1 728 ? 54.513 -34.913 -19.563 1.00 95.88 728 PHE A N 1
ATOM 5622 C CA . PHE A 1 728 ? 55.478 -33.856 -19.241 1.00 95.88 728 PHE A CA 1
ATOM 5623 C C . PHE A 1 728 ? 56.650 -33.841 -20.232 1.00 95.88 728 PHE A C 1
ATOM 5625 O O . PHE A 1 728 ? 57.068 -34.888 -20.722 1.00 95.88 728 PHE A O 1
ATOM 5632 N N . ALA A 1 729 ? 57.202 -32.657 -20.503 1.00 92.50 729 ALA A N 1
ATOM 5633 C CA . ALA A 1 729 ? 58.386 -32.466 -21.335 1.00 92.50 729 ALA A CA 1
ATOM 5634 C C . ALA A 1 729 ? 59.429 -31.645 -20.568 1.00 92.50 729 ALA A C 1
ATOM 5636 O O . ALA A 1 729 ? 59.162 -30.513 -20.167 1.00 92.50 729 ALA A O 1
ATOM 5637 N N . ASP A 1 730 ? 60.616 -32.217 -20.389 1.00 93.06 730 ASP A N 1
ATOM 5638 C CA . ASP A 1 730 ? 61.751 -31.605 -19.702 1.00 93.06 730 ASP A CA 1
ATOM 5639 C C . ASP A 1 730 ? 62.807 -31.172 -20.725 1.00 93.06 730 ASP A C 1
ATOM 5641 O O . ASP A 1 730 ? 63.061 -31.895 -21.692 1.00 93.06 730 ASP A O 1
ATOM 5645 N N . ALA A 1 731 ? 63.405 -29.994 -20.550 1.00 91.00 731 ALA A N 1
ATOM 5646 C CA . ALA A 1 731 ? 64.246 -29.350 -21.558 1.00 91.00 731 ALA A CA 1
ATOM 5647 C C . ALA A 1 731 ? 65.375 -28.512 -20.938 1.00 91.00 731 ALA A C 1
ATOM 5649 O O . ALA A 1 731 ? 65.248 -27.989 -19.832 1.00 91.00 731 ALA A O 1
ATOM 5650 N N . GLY A 1 732 ? 66.481 -28.364 -21.673 1.00 89.88 732 GLY A N 1
ATOM 5651 C CA . GLY A 1 732 ? 67.736 -27.822 -21.136 1.00 89.88 732 GLY A CA 1
ATOM 5652 C C . GLY A 1 732 ? 68.530 -28.862 -20.338 1.00 89.88 732 GLY A C 1
ATOM 5653 O O . GLY A 1 732 ? 69.293 -28.509 -19.440 1.00 89.88 732 GLY A O 1
ATOM 5654 N N . LEU A 1 733 ? 68.315 -30.146 -20.637 1.00 93.12 733 LEU A N 1
ATOM 5655 C CA . LEU A 1 733 ? 69.060 -31.265 -20.065 1.00 93.12 733 LEU A CA 1
ATOM 5656 C C . LEU A 1 733 ? 70.459 -31.352 -20.690 1.00 93.12 733 LEU A C 1
ATOM 5658 O O . LEU A 1 733 ? 70.659 -30.979 -21.842 1.00 93.12 733 LEU A O 1
ATOM 5662 N N . THR A 1 734 ? 71.428 -31.891 -19.956 1.00 91.44 734 THR A N 1
ATOM 5663 C CA . THR A 1 734 ? 72.788 -32.100 -20.470 1.00 91.44 734 THR A CA 1
ATOM 5664 C C . THR A 1 734 ? 72.810 -33.319 -21.402 1.00 91.44 734 THR A C 1
ATOM 5666 O O . THR A 1 734 ? 72.279 -34.358 -21.007 1.00 91.44 734 THR A O 1
ATOM 5669 N N . PRO A 1 735 ? 73.445 -33.271 -22.590 1.00 91.50 735 PRO A N 1
ATOM 5670 C CA . PRO A 1 735 ? 73.624 -34.441 -23.456 1.00 91.50 735 PRO A CA 1
ATOM 5671 C C . PRO A 1 735 ? 74.366 -35.606 -22.785 1.00 91.50 735 PRO A C 1
ATOM 5673 O O . PRO A 1 735 ? 75.193 -35.404 -21.894 1.00 91.50 735 PRO A O 1
ATOM 5676 N N . ASN A 1 736 ? 74.088 -36.837 -23.230 1.00 91.38 736 ASN A N 1
ATOM 5677 C CA . ASN A 1 736 ? 74.676 -38.083 -22.711 1.00 91.38 736 ASN A CA 1
ATOM 5678 C C . ASN A 1 736 ? 74.651 -38.213 -21.165 1.00 91.38 736 ASN A C 1
ATOM 5680 O O . ASN A 1 736 ? 75.594 -38.726 -20.559 1.00 91.38 736 ASN A O 1
ATOM 5684 N N . THR A 1 737 ? 73.592 -37.726 -20.515 1.00 93.44 737 THR A N 1
ATOM 5685 C CA . THR A 1 737 ? 73.442 -37.702 -19.049 1.00 93.44 737 THR A CA 1
ATOM 5686 C C . THR A 1 737 ? 72.205 -38.491 -18.635 1.00 93.44 737 THR A C 1
ATOM 5688 O O . THR A 1 737 ? 71.154 -38.357 -19.259 1.00 93.44 737 THR A O 1
ATOM 5691 N N . SER A 1 738 ? 72.341 -39.328 -17.601 1.00 94.50 738 SER A N 1
ATOM 5692 C CA . SER A 1 738 ? 71.243 -40.117 -17.027 1.00 94.50 738 SER A CA 1
ATOM 5693 C C . SER A 1 738 ? 70.515 -39.328 -15.944 1.00 94.50 738 SER A C 1
ATOM 5695 O O . SER A 1 738 ? 71.162 -38.722 -15.094 1.00 94.50 738 SER A O 1
ATOM 5697 N N . TYR A 1 739 ? 69.190 -39.431 -15.940 1.00 95.00 739 TYR A N 1
ATOM 5698 C CA . TYR A 1 739 ? 68.269 -38.790 -15.004 1.00 95.00 739 TYR A CA 1
ATOM 5699 C C . TYR A 1 739 ? 67.251 -39.817 -14.481 1.00 95.00 739 TYR A C 1
ATOM 5701 O O . TYR A 1 739 ? 66.869 -40.740 -15.208 1.00 95.00 739 TYR A O 1
ATOM 5709 N N . GLU A 1 740 ? 66.804 -39.667 -13.235 1.00 96.75 740 GLU A N 1
ATOM 5710 C CA . GLU A 1 740 ? 65.730 -40.466 -12.631 1.00 96.75 740 GLU A CA 1
ATOM 5711 C C . GLU A 1 740 ? 64.453 -39.633 -12.471 1.00 96.75 740 GLU A C 1
ATOM 5713 O O . GLU A 1 740 ? 64.463 -38.618 -11.778 1.00 96.75 740 GLU A O 1
ATOM 5718 N N . TYR A 1 741 ? 63.345 -40.078 -13.066 1.00 97.00 741 TYR A N 1
ATOM 5719 C CA . TYR A 1 741 ? 62.046 -39.407 -12.995 1.00 97.00 741 TYR A CA 1
ATOM 5720 C C . TYR A 1 741 ? 61.028 -40.191 -12.170 1.00 97.00 741 TYR A C 1
ATOM 5722 O O . TYR A 1 741 ? 60.934 -41.416 -12.269 1.00 97.00 741 TYR A O 1
ATOM 5730 N N . VAL A 1 742 ? 60.239 -39.464 -11.378 1.00 96.81 742 VAL A N 1
ATOM 5731 C CA . VAL A 1 742 ? 59.166 -39.992 -10.521 1.00 96.81 742 VAL A CA 1
ATOM 5732 C C . VAL A 1 742 ? 57.986 -39.019 -10.537 1.00 96.81 742 VAL A C 1
ATOM 5734 O O . VAL A 1 742 ? 58.192 -37.804 -10.533 1.00 96.81 742 VAL A O 1
ATOM 5737 N N . VAL A 1 743 ? 56.752 -39.528 -10.518 1.00 96.44 743 VAL A N 1
ATOM 5738 C CA . VAL A 1 743 ? 55.524 -38.715 -10.522 1.00 96.44 743 VAL A CA 1
ATOM 5739 C C . VAL A 1 743 ? 54.648 -39.028 -9.304 1.00 96.44 743 VAL A C 1
ATOM 5741 O O . VAL A 1 743 ? 54.607 -40.160 -8.829 1.00 96.44 743 VAL A O 1
ATOM 5744 N N . GLN A 1 744 ? 53.947 -38.021 -8.785 1.00 97.56 744 GLN A N 1
ATOM 5745 C CA . GLN A 1 744 ? 52.980 -38.138 -7.687 1.00 97.56 744 GLN A CA 1
ATOM 5746 C C . GLN A 1 744 ? 51.684 -37.407 -8.058 1.00 97.56 744 GLN A C 1
ATOM 5748 O O . GLN A 1 744 ? 51.761 -36.295 -8.575 1.00 97.56 744 GLN A O 1
ATOM 5753 N N . ALA A 1 745 ? 50.515 -37.992 -7.797 1.00 93.12 745 ALA A N 1
ATOM 5754 C CA . ALA A 1 745 ? 49.219 -37.340 -7.990 1.00 93.12 745 ALA A CA 1
ATOM 5755 C C . ALA A 1 745 ? 48.754 -36.623 -6.714 1.00 93.12 745 ALA A C 1
ATOM 5757 O O . ALA A 1 745 ? 49.102 -37.026 -5.601 1.00 93.12 745 ALA A O 1
ATOM 5758 N N . VAL A 1 746 ? 47.984 -35.548 -6.886 1.00 89.62 746 VAL A N 1
ATOM 5759 C CA . VAL A 1 746 ? 47.478 -34.688 -5.808 1.00 89.62 746 VAL A CA 1
ATOM 5760 C C . VAL A 1 746 ? 46.075 -34.202 -6.170 1.00 89.62 746 VAL A C 1
ATOM 5762 O O . VAL A 1 746 ? 45.876 -33.667 -7.263 1.00 89.62 746 VAL A O 1
ATOM 5765 N N . ASP A 1 747 ? 45.118 -34.361 -5.263 1.00 83.12 747 ASP A N 1
ATOM 5766 C CA . ASP A 1 747 ? 43.727 -33.904 -5.404 1.00 83.12 747 ASP A CA 1
ATOM 5767 C C . ASP A 1 747 ? 43.522 -32.431 -4.983 1.00 83.12 747 ASP A C 1
ATOM 5769 O O . ASP A 1 747 ? 44.466 -31.705 -4.637 1.00 83.12 747 ASP A O 1
ATOM 5773 N N . VAL A 1 748 ? 42.281 -31.944 -5.062 1.00 71.81 748 VAL A N 1
ATOM 5774 C CA . VAL A 1 748 ? 41.895 -30.591 -4.625 1.00 71.81 748 VAL A CA 1
ATOM 5775 C C . VAL A 1 748 ? 41.828 -30.444 -3.100 1.00 71.81 748 VAL A C 1
ATOM 5777 O O . VAL A 1 748 ? 42.218 -29.388 -2.598 1.00 71.81 748 VAL A O 1
ATOM 5780 N N . SER A 1 749 ? 41.435 -31.490 -2.366 1.00 71.00 749 SER A N 1
ATOM 5781 C CA . SER A 1 749 ? 41.399 -31.541 -0.892 1.00 71.00 749 SER A CA 1
ATOM 5782 C C . SER A 1 749 ? 42.794 -31.532 -0.232 1.00 71.00 749 SER A C 1
ATOM 5784 O O . SER A 1 749 ? 42.937 -31.179 0.944 1.00 71.00 749 SER A O 1
ATOM 5786 N N . GLY A 1 750 ? 43.841 -31.830 -1.004 1.00 77.88 750 GLY A N 1
ATOM 5787 C CA . GLY A 1 750 ? 45.247 -31.774 -0.627 1.00 77.88 750 GLY A CA 1
ATOM 5788 C C . GLY A 1 750 ? 45.873 -33.106 -0.210 1.00 77.88 750 GLY A C 1
ATOM 5789 O O . GLY A 1 750 ? 47.013 -33.069 0.268 1.00 77.88 750 GLY A O 1
ATOM 5790 N N . ASN A 1 751 ? 45.199 -34.249 -0.383 1.00 83.75 751 ASN A N 1
ATOM 5791 C CA . ASN A 1 751 ? 45.850 -35.546 -0.189 1.00 83.75 751 ASN A CA 1
ATOM 5792 C C . ASN A 1 751 ? 46.839 -35.809 -1.346 1.00 83.75 751 ASN A C 1
ATOM 5794 O O . ASN A 1 751 ? 46.890 -35.099 -2.354 1.00 83.75 751 ASN A O 1
ATOM 5798 N N . THR A 1 752 ? 47.724 -36.791 -1.176 1.00 93.06 752 THR A N 1
ATOM 5799 C CA . THR A 1 752 ? 48.759 -37.103 -2.172 1.00 93.06 752 THR A CA 1
ATOM 5800 C C . THR A 1 752 ? 48.903 -38.602 -2.325 1.00 93.06 752 THR A C 1
ATOM 5802 O O . THR A 1 752 ? 49.035 -39.298 -1.317 1.00 93.06 752 THR A O 1
ATOM 5805 N N . SER A 1 753 ? 48.974 -39.085 -3.564 1.00 95.44 753 SER A N 1
ATOM 5806 C CA . SER A 1 753 ? 49.272 -40.488 -3.843 1.00 95.44 753 SER A CA 1
ATOM 5807 C C . SER A 1 753 ? 50.641 -40.894 -3.293 1.00 95.44 753 SER A C 1
ATOM 5809 O O . SER A 1 753 ? 51.529 -40.054 -3.101 1.00 95.44 753 SER A O 1
ATOM 5811 N N . GLU A 1 754 ? 50.881 -42.199 -3.173 1.00 95.12 754 GLU A N 1
ATOM 5812 C CA . GLU A 1 754 ? 52.259 -42.694 -3.193 1.00 95.12 754 GLU A CA 1
ATOM 5813 C C . GLU A 1 754 ? 52.934 -42.364 -4.534 1.00 95.12 754 GLU A C 1
ATOM 5815 O O . GLU A 1 754 ? 52.267 -42.157 -5.556 1.00 95.12 754 GLU A O 1
ATOM 5820 N N . ARG A 1 755 ? 54.265 -42.286 -4.532 1.00 94.38 755 ARG A N 1
ATOM 5821 C CA . ARG A 1 755 ? 55.057 -41.975 -5.733 1.00 94.38 755 ARG A CA 1
ATOM 5822 C C . ARG A 1 755 ? 55.073 -43.140 -6.731 1.00 94.38 755 ARG A C 1
ATOM 5824 O O . ARG A 1 755 ? 55.051 -44.303 -6.340 1.00 94.38 755 ARG A O 1
ATOM 5831 N N . SER A 1 756 ? 55.151 -42.818 -8.023 1.00 97.19 756 SER A N 1
ATOM 5832 C CA . SER A 1 756 ? 55.295 -43.801 -9.102 1.00 97.19 756 SER A CA 1
ATOM 5833 C C . SER A 1 756 ? 56.571 -44.636 -8.956 1.00 97.19 756 SER A C 1
ATOM 5835 O O . SER A 1 756 ? 57.538 -44.231 -8.307 1.00 97.19 756 SER A O 1
ATOM 5837 N N . ALA A 1 757 ? 56.629 -45.763 -9.670 1.00 93.31 757 ALA A N 1
ATOM 5838 C CA . ALA A 1 757 ? 57.910 -46.399 -9.966 1.00 93.31 757 ALA A CA 1
ATOM 5839 C C . ALA A 1 757 ? 58.855 -45.396 -10.664 1.00 93.31 757 ALA A C 1
ATOM 5841 O O . ALA A 1 757 ? 58.407 -44.548 -11.442 1.00 93.31 757 ALA A O 1
ATOM 5842 N N . ALA A 1 758 ? 60.152 -45.488 -10.364 1.00 93.62 758 ALA A N 1
ATOM 5843 C CA . ALA A 1 758 ? 61.162 -44.567 -10.875 1.00 93.62 758 ALA A CA 1
ATOM 5844 C C . ALA A 1 758 ? 61.657 -44.978 -12.269 1.00 93.62 758 ALA A C 1
ATOM 5846 O O . ALA A 1 758 ? 62.117 -46.104 -12.471 1.00 93.62 758 ALA A O 1
ATOM 5847 N N . LEU A 1 759 ? 61.603 -44.046 -13.221 1.00 95.31 759 LEU A N 1
ATOM 5848 C CA . LEU A 1 759 ? 62.066 -44.232 -14.593 1.00 95.31 759 LEU A CA 1
ATOM 5849 C C . LEU A 1 759 ? 63.462 -43.621 -14.763 1.00 95.31 759 LEU A C 1
ATOM 5851 O O . LEU A 1 759 ? 63.625 -42.406 -14.671 1.00 95.31 759 LEU A O 1
ATOM 5855 N N . ARG A 1 760 ? 64.469 -44.451 -15.055 1.00 96.06 760 ARG A N 1
ATOM 5856 C CA . ARG A 1 760 ? 65.834 -43.996 -15.372 1.00 96.06 760 ARG A CA 1
ATOM 5857 C C . ARG A 1 760 ? 66.058 -43.965 -16.876 1.00 96.06 760 ARG A C 1
ATOM 5859 O O . ARG A 1 760 ? 65.906 -44.986 -17.542 1.00 96.06 760 ARG A O 1
ATOM 5866 N N . VAL A 1 761 ? 66.441 -42.803 -17.393 1.00 93.94 761 VAL A N 1
ATOM 5867 C CA . VAL A 1 761 ? 66.634 -42.542 -18.827 1.00 93.94 761 VAL A CA 1
ATOM 5868 C C . VAL A 1 761 ? 67.812 -41.603 -19.048 1.00 93.94 761 VAL A C 1
ATOM 5870 O O . VAL A 1 761 ? 68.112 -40.772 -18.194 1.00 93.94 761 VAL A O 1
ATOM 5873 N N . SER A 1 762 ? 68.454 -41.701 -20.212 1.00 93.25 762 SER A N 1
ATOM 5874 C CA . SER A 1 762 ? 69.545 -40.802 -20.601 1.00 93.25 762 SER A CA 1
ATOM 5875 C C . SER A 1 762 ? 69.181 -39.957 -21.812 1.00 93.25 762 SER A C 1
ATOM 5877 O O . SER A 1 762 ? 68.499 -40.426 -22.723 1.00 93.25 762 SER A O 1
ATOM 5879 N N . THR A 1 763 ? 69.695 -38.734 -21.869 1.00 93.62 763 THR A N 1
ATOM 5880 C CA . THR A 1 763 ? 69.742 -37.938 -23.103 1.00 93.62 763 THR A CA 1
ATOM 5881 C C . THR A 1 763 ? 70.697 -38.548 -24.133 1.00 93.62 763 THR A C 1
ATOM 5883 O O . THR A 1 763 ? 71.630 -39.283 -23.799 1.00 93.62 763 THR A O 1
ATOM 5886 N N . LEU A 1 764 ? 70.481 -38.230 -25.409 1.00 90.06 764 LEU A N 1
ATOM 5887 C CA . LEU A 1 764 ? 71.360 -38.643 -26.505 1.00 90.06 764 LEU A CA 1
ATOM 5888 C C . LEU A 1 764 ? 72.702 -37.877 -26.478 1.00 90.06 764 LEU A C 1
ATOM 5890 O O . LEU A 1 764 ? 72.748 -36.735 -26.014 1.00 90.06 764 LEU A O 1
ATOM 5894 N N . PRO A 1 765 ? 73.799 -38.456 -26.999 1.00 83.50 765 PRO A N 1
ATOM 5895 C CA . PRO A 1 765 ? 75.057 -37.742 -27.205 1.00 83.50 765 PRO A CA 1
ATOM 5896 C C . PRO A 1 765 ? 74.989 -36.766 -28.390 1.00 83.50 765 PRO A C 1
ATOM 5898 O O . PRO A 1 765 ? 74.199 -36.939 -29.321 1.00 83.50 765 PRO A O 1
ATOM 5901 N N . LEU A 1 766 ? 75.865 -35.756 -28.373 1.00 77.12 766 LEU A N 1
ATOM 5902 C CA . LEU A 1 766 ? 76.108 -34.852 -29.505 1.00 77.12 766 LEU A CA 1
ATOM 5903 C C . LEU A 1 766 ? 76.773 -35.597 -30.685 1.00 77.12 766 LEU A C 1
ATOM 5905 O O . LEU A 1 766 ? 77.501 -36.568 -30.456 1.00 77.12 766 LEU A O 1
ATOM 5909 N N . PRO A 1 767 ? 76.553 -35.171 -31.945 1.00 72.44 767 PRO A N 1
ATOM 5910 C CA . PRO A 1 767 ? 77.113 -35.847 -33.112 1.00 72.44 767 PRO A CA 1
ATOM 5911 C C . PRO A 1 767 ? 78.613 -35.529 -33.295 1.00 72.44 767 PRO A C 1
ATOM 5913 O O . PRO A 1 767 ? 79.055 -34.431 -32.946 1.00 72.44 767 PRO A O 1
ATOM 5916 N N . PRO A 1 768 ? 79.411 -36.451 -33.868 1.00 62.81 768 PRO A N 1
ATOM 5917 C CA . PRO A 1 768 ? 80.829 -36.216 -34.129 1.00 62.81 768 PRO A CA 1
ATOM 5918 C C . PRO A 1 768 ? 81.046 -35.204 -35.266 1.00 62.81 768 PRO A C 1
ATOM 5920 O O . PRO A 1 768 ? 80.347 -35.221 -36.278 1.00 62.81 768 PRO A O 1
ATOM 5923 N N . ILE A 1 769 ? 82.057 -34.345 -35.112 1.00 46.97 769 ILE A N 1
ATOM 5924 C CA . ILE A 1 769 ? 82.450 -33.342 -36.113 1.00 46.97 769 ILE A CA 1
ATOM 5925 C C . ILE A 1 769 ? 83.345 -33.999 -37.177 1.00 46.97 769 ILE A C 1
ATOM 5927 O O . ILE A 1 769 ? 84.316 -34.675 -36.838 1.00 46.97 769 ILE A O 1
ATOM 5931 N N . VAL A 1 770 ? 83.038 -33.769 -38.456 1.00 47.38 770 VAL A N 1
ATOM 5932 C CA . VAL A 1 770 ? 83.808 -34.252 -39.619 1.00 47.38 770 VAL A CA 1
ATOM 5933 C C . VAL A 1 770 ? 84.586 -33.089 -40.250 1.00 47.38 770 VAL A C 1
ATOM 5935 O O . VAL A 1 770 ? 84.123 -31.950 -40.223 1.00 47.38 770 VAL A O 1
ATOM 5938 N N . VAL A 1 771 ? 85.774 -33.368 -40.799 1.00 45.47 771 VAL A N 1
ATOM 5939 C CA . VAL A 1 771 ? 86.668 -32.387 -41.443 1.00 45.47 771 VAL A CA 1
ATOM 5940 C C . VAL A 1 771 ? 87.196 -32.974 -42.757 1.00 45.47 771 VAL A C 1
ATOM 5942 O O . VAL A 1 771 ? 87.743 -34.075 -42.744 1.00 45.47 771 VAL A O 1
ATOM 5945 N N . ASP A 1 772 ? 87.053 -32.241 -43.866 1.00 41.94 772 ASP A N 1
ATOM 5946 C CA . ASP A 1 772 ? 87.382 -32.715 -45.222 1.00 41.94 772 ASP A CA 1
ATOM 5947 C C . ASP A 1 772 ? 88.768 -32.254 -45.755 1.00 41.94 772 ASP A C 1
ATOM 5949 O O . ASP A 1 772 ? 89.291 -31.221 -45.321 1.00 41.94 772 ASP A O 1
ATOM 5953 N N . PRO A 1 773 ? 89.383 -33.008 -46.697 1.00 45.22 773 PRO A N 1
ATOM 5954 C CA . PRO A 1 773 ? 90.733 -32.769 -47.238 1.00 45.22 773 PRO A CA 1
ATOM 5955 C C . PRO A 1 773 ? 90.791 -31.828 -48.478 1.00 45.22 773 PRO A C 1
ATOM 5957 O O . PRO A 1 773 ? 89.758 -31.507 -49.066 1.00 45.22 773 PRO A O 1
ATOM 5960 N N . PRO A 1 774 ? 91.992 -31.368 -48.909 1.00 45.28 774 PRO A N 1
ATOM 5961 C CA . PRO A 1 774 ? 92.139 -30.255 -49.863 1.00 45.28 774 PRO A CA 1
ATOM 5962 C C . PRO A 1 774 ? 92.170 -30.637 -51.369 1.00 45.28 774 PRO A C 1
ATOM 5964 O O . PRO A 1 774 ? 92.639 -31.722 -51.719 1.00 45.28 774 PRO A O 1
ATOM 5967 N N . PRO A 1 775 ? 91.760 -29.722 -52.281 1.00 46.91 775 PRO A N 1
ATOM 5968 C CA . PRO A 1 775 ? 91.762 -29.918 -53.741 1.00 46.91 775 PRO A CA 1
ATOM 5969 C C . PRO A 1 775 ? 93.016 -29.375 -54.469 1.00 46.91 775 PRO A C 1
ATOM 5971 O O . PRO A 1 775 ? 93.825 -28.644 -53.897 1.00 46.91 775 PRO A O 1
ATOM 5974 N N . ALA A 1 776 ? 93.141 -29.691 -55.768 1.00 33.59 776 ALA A N 1
ATOM 5975 C CA . ALA A 1 776 ? 94.231 -29.270 -56.664 1.00 33.59 776 ALA A CA 1
ATOM 5976 C C . ALA A 1 776 ? 93.745 -28.379 -57.852 1.00 33.59 776 ALA A C 1
ATOM 5978 O O . ALA A 1 776 ? 92.543 -28.354 -58.118 1.00 33.59 776 ALA A O 1
ATOM 5979 N N . PRO A 1 777 ? 94.635 -27.628 -58.548 1.00 43.38 777 PRO A N 1
ATOM 5980 C CA . PRO A 1 777 ? 94.282 -26.459 -59.386 1.00 43.38 777 PRO A CA 1
ATOM 5981 C C . PRO A 1 777 ? 94.609 -26.657 -60.894 1.00 43.38 777 PRO A C 1
ATOM 5983 O O . PRO A 1 777 ? 94.991 -27.766 -61.273 1.00 43.38 777 PRO A O 1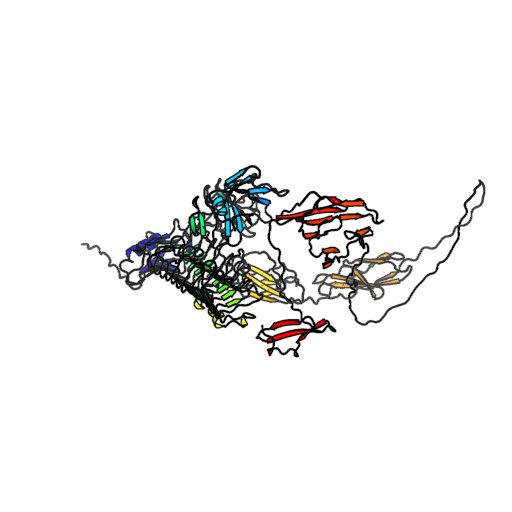
ATOM 5986 N N . PRO A 1 778 ? 94.639 -25.602 -61.750 1.00 52.31 778 PRO A N 1
ATOM 5987 C CA . PRO A 1 778 ? 94.002 -24.266 -61.719 1.00 52.31 778 PRO A CA 1
ATOM 5988 C C . PRO A 1 778 ? 92.897 -24.213 -62.820 1.00 52.31 778 PRO A C 1
ATOM 5990 O O . PRO A 1 778 ? 92.344 -25.264 -63.118 1.00 52.31 778 PRO A O 1
ATOM 5993 N N . ILE A 1 779 ? 92.437 -23.140 -63.492 1.00 36.09 779 ILE A N 1
ATOM 5994 C CA . ILE A 1 779 ? 92.648 -21.668 -63.627 1.00 36.09 779 ILE A CA 1
ATOM 5995 C C . ILE A 1 779 ? 91.253 -21.101 -64.045 1.00 36.09 779 ILE A C 1
ATOM 5997 O O . ILE A 1 779 ? 90.439 -21.879 -64.532 1.00 36.09 779 ILE A O 1
ATOM 6001 N N . SER A 1 780 ? 90.846 -19.825 -63.989 1.00 34.34 780 SER A N 1
ATOM 6002 C CA . SER A 1 780 ? 91.395 -18.497 -63.622 1.00 34.34 780 SER A CA 1
ATOM 6003 C C . SER A 1 780 ? 90.168 -17.603 -63.230 1.00 34.34 780 SER A C 1
ATOM 6005 O O . SER A 1 780 ? 89.082 -18.158 -63.084 1.00 34.34 780 SER A O 1
ATOM 6007 N N . SER A 1 781 ? 90.152 -16.274 -63.040 1.00 31.56 781 SER A N 1
ATOM 6008 C CA . SER A 1 781 ? 91.131 -15.179 -63.183 1.00 31.56 781 SER A CA 1
ATOM 6009 C C . SER A 1 781 ? 90.745 -13.966 -62.310 1.00 31.56 781 SER A C 1
ATOM 6011 O O . SER A 1 781 ? 89.587 -13.569 -62.312 1.00 31.56 781 SER A O 1
ATOM 6013 N N . GLU A 1 782 ? 91.754 -13.352 -61.688 1.00 34.03 782 GLU A N 1
ATOM 6014 C CA . GLU A 1 782 ? 91.892 -11.942 -61.246 1.00 34.03 782 GLU A CA 1
ATOM 6015 C C . GLU A 1 782 ? 90.838 -11.287 -60.310 1.00 34.03 782 GLU A C 1
ATOM 6017 O O . GLU A 1 782 ? 89.662 -11.135 -60.626 1.00 34.03 782 GLU A O 1
ATOM 6022 N N . ILE A 1 783 ? 91.313 -10.846 -59.128 1.00 38.41 783 ILE A N 1
ATOM 6023 C CA . ILE A 1 783 ? 90.527 -10.270 -58.015 1.00 38.41 783 ILE A CA 1
ATOM 6024 C C . ILE A 1 783 ? 91.329 -9.157 -57.310 1.00 38.41 783 ILE A C 1
ATOM 6026 O O . ILE A 1 783 ? 92.397 -9.436 -56.760 1.00 38.41 783 ILE A O 1
ATOM 6030 N N . PRO A 1 784 ? 90.805 -7.918 -57.254 1.00 48.06 784 PRO A N 1
ATOM 6031 C CA . PRO A 1 784 ? 90.991 -7.074 -56.059 1.00 48.06 784 PRO A CA 1
ATOM 6032 C C . PRO A 1 784 ? 89.767 -6.183 -55.718 1.00 48.06 784 PRO A C 1
ATOM 6034 O O . PRO A 1 784 ? 88.971 -5.862 -56.593 1.00 48.06 784 PRO A O 1
ATOM 6037 N N . ALA A 1 785 ? 89.588 -5.627 -54.512 1.00 33.94 785 ALA A N 1
ATOM 6038 C CA . ALA A 1 785 ? 89.992 -6.005 -53.146 1.00 33.94 785 ALA A CA 1
ATOM 6039 C C . ALA A 1 785 ? 89.251 -5.077 -52.140 1.00 33.94 785 ALA A C 1
ATOM 6041 O O . ALA A 1 785 ? 88.697 -4.052 -52.535 1.00 33.94 785 ALA A O 1
ATOM 6042 N N . ALA A 1 786 ? 89.287 -5.390 -50.839 1.00 41.06 786 ALA A N 1
ATOM 6043 C CA . ALA A 1 786 ? 88.801 -4.523 -49.752 1.00 41.06 786 ALA A CA 1
ATOM 6044 C C . ALA A 1 786 ? 89.886 -4.322 -48.668 1.00 41.06 786 ALA A C 1
ATOM 6046 O O . ALA A 1 786 ? 90.794 -5.150 -48.577 1.00 41.06 786 ALA A O 1
ATOM 6047 N N . PRO A 1 787 ? 89.791 -3.280 -47.817 1.00 41.69 787 PRO A N 1
ATOM 6048 C CA . PRO A 1 787 ? 90.509 -3.204 -46.540 1.00 41.69 787 PRO A CA 1
ATOM 6049 C C . PRO A 1 787 ? 89.567 -3.184 -45.312 1.00 41.69 787 PRO A C 1
ATOM 6051 O O . PRO A 1 787 ? 88.385 -2.864 -45.431 1.00 41.69 787 PRO A O 1
ATOM 6054 N N . ALA A 1 788 ? 90.100 -3.514 -44.126 1.00 39.31 788 ALA A N 1
ATOM 6055 C CA . ALA A 1 788 ? 89.358 -3.589 -42.854 1.00 39.31 788 ALA A CA 1
ATOM 6056 C C . ALA A 1 788 ? 90.129 -2.935 -41.658 1.00 39.31 788 ALA A C 1
ATOM 6058 O O . ALA A 1 788 ? 90.633 -1.833 -41.862 1.00 39.31 788 ALA A O 1
ATOM 6059 N N . PRO A 1 789 ? 90.144 -3.476 -40.415 1.00 63.94 789 PRO A N 1
ATOM 6060 C CA . PRO A 1 789 ? 89.505 -2.882 -39.228 1.00 63.94 789 PRO A CA 1
ATOM 6061 C C . PRO A 1 789 ? 90.501 -2.291 -38.194 1.00 63.94 789 PRO A C 1
ATOM 6063 O O . PRO A 1 789 ? 91.668 -2.086 -38.524 1.00 63.94 789 PRO A O 1
ATOM 6066 N N . PRO A 1 790 ? 90.041 -1.943 -36.968 1.00 44.69 790 PRO A N 1
ATOM 6067 C CA . PRO A 1 790 ? 90.465 -2.704 -35.760 1.00 44.69 790 PRO A CA 1
ATOM 6068 C C . PRO A 1 790 ? 89.336 -2.902 -34.689 1.00 44.69 790 PRO A C 1
ATOM 6070 O O . PRO A 1 790 ? 88.442 -2.066 -34.599 1.00 44.69 790 PRO A O 1
ATOM 6073 N N . GLU A 1 791 ? 89.150 -4.075 -34.039 1.00 35.19 791 GLU A N 1
ATOM 6074 C CA . GLU A 1 791 ? 89.752 -4.618 -32.769 1.00 35.19 791 GLU A CA 1
ATOM 6075 C C . GLU A 1 791 ? 89.207 -3.999 -31.441 1.00 35.19 791 GLU A C 1
ATOM 6077 O O . GLU A 1 791 ? 88.863 -2.824 -31.444 1.00 35.19 791 GLU A O 1
ATOM 6082 N N . ILE A 1 792 ? 89.104 -4.632 -30.243 1.00 32.06 792 ILE A N 1
ATOM 6083 C CA . ILE A 1 792 ? 89.167 -6.027 -29.689 1.00 32.06 792 ILE A CA 1
ATOM 6084 C C . ILE A 1 792 ? 88.539 -6.016 -28.244 1.00 32.06 792 ILE A C 1
ATOM 6086 O O . ILE A 1 792 ? 88.373 -4.927 -27.702 1.00 32.06 792 ILE A O 1
ATOM 6090 N N . VAL A 1 793 ? 88.228 -7.185 -27.622 1.00 31.36 793 VAL A N 1
ATOM 6091 C CA . VAL A 1 793 ? 88.078 -7.526 -26.151 1.00 31.36 793 VAL A CA 1
ATOM 6092 C C . VAL A 1 793 ? 86.824 -8.374 -25.804 1.00 31.36 793 VAL A C 1
ATOM 6094 O O . VAL A 1 793 ? 85.714 -8.016 -26.182 1.00 31.36 793 VAL A O 1
ATOM 6097 N N . VAL A 1 794 ? 87.002 -9.451 -25.008 1.00 37.34 794 VAL A N 1
ATOM 6098 C CA . VAL A 1 794 ? 85.984 -10.323 -24.342 1.00 37.34 794 VAL A CA 1
ATOM 6099 C C . VAL A 1 794 ? 86.607 -10.923 -23.048 1.00 37.34 794 VAL A C 1
ATOM 6101 O O . VAL A 1 794 ? 87.806 -11.206 -23.089 1.00 37.34 794 VAL A O 1
ATOM 6104 N N . PRO A 1 795 ? 85.897 -11.062 -21.894 1.00 40.56 795 PRO A N 1
ATOM 6105 C CA . PRO A 1 795 ? 85.705 -12.403 -21.276 1.00 40.56 795 PRO A CA 1
ATOM 6106 C C . PRO A 1 795 ? 84.423 -12.618 -20.409 1.00 40.56 795 PRO A C 1
ATOM 6108 O O . PRO A 1 795 ? 83.658 -11.698 -20.129 1.00 40.56 795 PRO A O 1
ATOM 6111 N N . THR A 1 796 ? 84.224 -13.872 -19.974 1.00 35.19 796 THR A N 1
ATOM 6112 C CA . THR A 1 796 ? 83.085 -14.480 -19.226 1.00 35.19 796 THR A CA 1
ATOM 6113 C C . THR A 1 796 ? 83.586 -15.198 -17.918 1.00 35.19 796 THR A C 1
ATOM 6115 O O . THR A 1 796 ? 84.647 -14.798 -17.444 1.00 35.19 796 THR A O 1
ATOM 6118 N N . PRO A 1 797 ? 82.973 -16.264 -17.322 1.00 56.94 797 PRO A N 1
ATOM 6119 C CA . PRO A 1 797 ? 81.692 -16.346 -16.563 1.00 56.94 797 PRO A CA 1
ATOM 6120 C C . PRO A 1 797 ? 81.709 -17.099 -15.175 1.00 56.94 797 PRO A C 1
ATOM 6122 O O . PRO A 1 797 ? 82.649 -17.823 -14.863 1.00 56.94 797 PRO A O 1
ATOM 6125 N N . THR A 1 798 ? 80.558 -17.109 -14.452 1.00 31.52 798 THR A N 1
ATOM 6126 C CA . THR A 1 798 ? 80.057 -18.147 -13.466 1.00 31.52 798 THR A CA 1
ATOM 6127 C C . THR A 1 798 ? 80.796 -18.377 -12.101 1.00 31.52 798 THR A C 1
ATOM 6129 O O . THR A 1 798 ? 81.818 -17.741 -11.876 1.00 31.52 798 THR A O 1
ATOM 6132 N N . PRO A 1 799 ? 80.335 -19.261 -11.159 1.00 57.28 799 PRO A N 1
ATOM 6133 C CA . PRO A 1 799 ? 79.054 -19.277 -10.384 1.00 57.28 799 PRO A CA 1
ATOM 6134 C C . PRO A 1 799 ? 79.216 -19.604 -8.849 1.00 57.28 799 PRO A C 1
ATOM 6136 O O . PRO A 1 799 ? 80.336 -19.859 -8.424 1.00 57.28 799 PRO A O 1
ATOM 6139 N N . LEU A 1 800 ? 78.131 -19.684 -8.025 1.00 26.80 800 LEU A N 1
ATOM 6140 C CA . LEU A 1 800 ? 77.994 -20.567 -6.810 1.00 26.80 800 LEU A CA 1
ATOM 6141 C C . LEU A 1 800 ? 76.572 -20.573 -6.135 1.00 26.80 800 LEU A C 1
ATOM 6143 O O . LEU A 1 800 ? 75.629 -20.058 -6.728 1.00 26.80 800 LEU A O 1
ATOM 6147 N N . ILE A 1 801 ? 76.385 -21.244 -4.971 1.00 27.64 801 ILE A N 1
ATOM 6148 C CA . ILE A 1 801 ? 75.168 -22.025 -4.565 1.00 27.64 801 ILE A CA 1
ATOM 6149 C C . ILE A 1 801 ? 74.446 -21.616 -3.228 1.00 27.64 801 ILE A C 1
ATOM 6151 O O . ILE A 1 801 ? 75.061 -21.052 -2.330 1.00 27.64 801 ILE A O 1
ATOM 6155 N N . ARG A 1 802 ? 73.133 -21.965 -3.132 1.00 30.52 802 ARG A N 1
ATOM 6156 C CA . ARG A 1 802 ? 72.182 -22.203 -1.981 1.00 30.52 802 ARG A CA 1
ATOM 6157 C C . ARG A 1 802 ? 72.759 -22.409 -0.543 1.00 30.52 802 ARG A C 1
ATOM 6159 O O . ARG A 1 802 ? 73.803 -23.037 -0.445 1.00 30.52 802 ARG A O 1
ATOM 6166 N N . ILE A 1 803 ? 72.090 -22.193 0.622 1.00 39.16 803 ILE A N 1
ATOM 6167 C CA . ILE A 1 803 ? 71.085 -21.241 1.229 1.00 39.16 803 ILE A CA 1
ATOM 6168 C C . ILE A 1 803 ? 71.297 -21.269 2.791 1.00 39.16 803 ILE A C 1
ATOM 6170 O O . ILE A 1 803 ? 71.986 -22.180 3.253 1.00 39.16 803 ILE A O 1
ATOM 6174 N N . PRO A 1 804 ? 70.739 -20.353 3.633 1.00 33.47 804 PRO A N 1
ATOM 6175 C CA . PRO A 1 804 ? 69.518 -20.681 4.421 1.00 33.47 804 PRO A CA 1
ATOM 6176 C C . PRO A 1 804 ? 68.540 -19.491 4.670 1.00 33.47 804 PRO A C 1
ATOM 6178 O O . PRO A 1 804 ? 68.782 -18.371 4.230 1.00 33.47 804 PRO A O 1
ATOM 6181 N N . GLN A 1 805 ? 67.408 -19.740 5.352 1.00 43.25 805 GLN A N 1
ATOM 6182 C CA . GLN A 1 805 ? 66.315 -18.772 5.612 1.00 43.25 805 GLN A CA 1
ATOM 6183 C C . GLN A 1 805 ? 66.575 -17.770 6.762 1.00 43.25 805 GLN A C 1
ATOM 6185 O O . GLN A 1 805 ? 67.287 -18.100 7.705 1.00 43.25 805 GLN A O 1
ATOM 6190 N N . VAL A 1 806 ? 65.858 -16.627 6.755 1.00 26.89 806 VAL A N 1
ATOM 6191 C CA . VAL A 1 806 ? 64.872 -16.219 7.798 1.00 26.89 806 VAL A CA 1
ATOM 6192 C C . VAL A 1 806 ? 63.993 -15.040 7.300 1.00 26.89 806 VAL A C 1
ATOM 6194 O O . VAL A 1 806 ? 64.353 -14.330 6.369 1.00 26.89 806 VAL A O 1
ATOM 6197 N N . GLN A 1 807 ? 62.805 -14.911 7.902 1.00 34.16 807 GLN A N 1
ATOM 6198 C CA . GLN A 1 807 ? 61.665 -14.001 7.661 1.00 34.16 807 GLN A CA 1
ATOM 6199 C C . GLN A 1 807 ? 61.943 -12.520 7.293 1.00 34.16 807 GLN A C 1
ATOM 6201 O O . GLN A 1 807 ? 62.849 -11.890 7.831 1.00 34.16 807 GLN A O 1
ATOM 6206 N N . GLY A 1 808 ? 61.018 -11.915 6.527 1.00 26.28 808 GLY A N 1
ATOM 6207 C CA . GLY A 1 808 ? 60.818 -10.455 6.458 1.00 26.28 808 GLY A CA 1
ATOM 6208 C C . GLY A 1 808 ? 60.009 -9.991 5.236 1.00 26.28 808 GLY A C 1
ATOM 6209 O O . GLY A 1 808 ? 60.420 -10.240 4.108 1.00 26.28 808 GLY A O 1
ATOM 6210 N N . ALA A 1 809 ? 58.878 -9.302 5.435 1.00 29.92 809 ALA A N 1
ATOM 6211 C CA . ALA A 1 809 ? 58.021 -8.798 4.351 1.00 29.92 809 ALA A CA 1
ATOM 6212 C C . ALA A 1 809 ? 57.993 -7.260 4.290 1.00 29.92 809 ALA A C 1
ATOM 6214 O O . ALA A 1 809 ? 57.813 -6.612 5.319 1.00 29.92 809 ALA A O 1
ATOM 6215 N N . ALA A 1 810 ? 58.104 -6.687 3.084 1.00 26.03 810 ALA A N 1
ATOM 6216 C CA . ALA A 1 810 ? 57.710 -5.308 2.768 1.00 26.03 810 ALA A CA 1
ATOM 6217 C C . ALA A 1 810 ? 57.593 -5.106 1.243 1.00 26.03 810 ALA A C 1
ATOM 6219 O O . ALA A 1 810 ? 58.569 -5.289 0.515 1.00 26.03 810 ALA A O 1
ATOM 6220 N N . THR A 1 811 ? 56.423 -4.692 0.749 1.00 27.94 811 THR A N 1
ATOM 6221 C CA . THR A 1 811 ? 56.216 -4.373 -0.676 1.00 27.94 811 THR A CA 1
ATOM 6222 C C . THR A 1 811 ? 56.759 -2.979 -0.997 1.00 27.94 811 THR A C 1
ATOM 6224 O O . THR A 1 811 ? 56.455 -2.006 -0.306 1.00 27.94 811 THR A O 1
ATOM 6227 N N . TYR A 1 812 ? 57.565 -2.859 -2.054 1.00 24.41 812 TYR A N 1
ATOM 6228 C CA . TYR A 1 812 ? 58.300 -1.628 -2.361 1.00 24.41 812 TYR A CA 1
ATOM 6229 C C . TYR A 1 812 ? 57.446 -0.616 -3.147 1.00 24.41 812 TYR A C 1
ATOM 6231 O O . TYR A 1 812 ? 57.459 -0.596 -4.378 1.00 24.41 812 TYR A O 1
ATOM 6239 N N . HIS A 1 813 ? 56.717 0.259 -2.448 1.00 29.05 813 HIS A N 1
ATOM 6240 C CA . HIS A 1 813 ? 56.104 1.433 -3.081 1.00 29.05 813 HIS A CA 1
ATOM 6241 C C . HIS A 1 813 ? 57.185 2.484 -3.408 1.00 29.05 813 HIS A C 1
ATOM 6243 O O . HIS A 1 813 ? 57.894 2.925 -2.499 1.00 29.05 813 HIS A O 1
ATOM 6249 N N . PRO A 1 814 ? 57.330 2.931 -4.672 1.00 27.69 814 PRO A N 1
ATOM 6250 C CA . PRO A 1 814 ? 58.295 3.968 -5.020 1.00 27.69 814 PRO A CA 1
ATOM 6251 C C . PRO A 1 814 ? 57.867 5.322 -4.438 1.00 27.69 814 PRO A C 1
ATOM 6253 O O . PRO A 1 814 ? 56.841 5.885 -4.816 1.00 27.69 814 PRO A O 1
ATOM 6256 N N . ILE A 1 815 ? 58.681 5.868 -3.532 1.00 29.72 815 ILE A N 1
ATOM 6257 C CA . ILE A 1 815 ? 58.443 7.181 -2.921 1.00 29.72 815 ILE A CA 1
ATOM 6258 C C . ILE A 1 815 ? 58.555 8.275 -3.991 1.00 29.72 815 ILE A C 1
ATOM 6260 O O . ILE A 1 815 ? 59.649 8.583 -4.467 1.00 29.72 815 ILE A O 1
ATOM 6264 N N . ILE A 1 816 ? 57.437 8.934 -4.303 1.00 26.03 816 ILE A N 1
ATOM 6265 C CA . ILE A 1 816 ? 57.430 10.229 -4.992 1.00 26.03 816 ILE A CA 1
ATOM 6266 C C . ILE A 1 816 ? 57.061 11.301 -3.965 1.00 26.03 816 ILE A C 1
ATOM 6268 O O . ILE A 1 816 ? 55.919 11.406 -3.526 1.00 26.03 816 ILE A O 1
ATOM 6272 N N . ASN A 1 817 ? 58.054 12.098 -3.567 1.00 29.00 817 ASN A N 1
ATOM 6273 C CA . ASN A 1 817 ? 57.864 13.214 -2.640 1.00 29.00 817 ASN A CA 1
ATOM 6274 C C . ASN A 1 817 ? 56.912 14.278 -3.211 1.00 29.00 817 ASN A C 1
ATOM 6276 O O . ASN A 1 817 ? 56.881 14.517 -4.419 1.00 29.00 817 ASN A O 1
ATOM 6280 N N . THR A 1 818 ? 56.215 14.998 -2.324 1.00 29.41 818 THR A N 1
ATOM 6281 C CA . THR A 1 818 ? 55.326 16.115 -2.674 1.00 29.41 818 THR A CA 1
ATOM 6282 C C . THR A 1 818 ? 56.032 17.145 -3.568 1.00 29.41 818 THR A C 1
ATOM 6284 O O . THR A 1 818 ? 56.930 17.873 -3.134 1.00 29.41 818 THR A O 1
ATOM 6287 N N . LEU A 1 819 ? 55.615 17.220 -4.834 1.00 29.33 819 LEU A N 1
ATOM 6288 C CA . LEU A 1 819 ? 56.283 18.004 -5.873 1.00 29.33 819 LEU A CA 1
ATOM 6289 C C . LEU A 1 819 ? 56.069 19.517 -5.693 1.00 29.33 819 LEU A C 1
ATOM 6291 O O . LEU A 1 819 ? 55.051 20.092 -6.077 1.00 29.33 819 LEU A O 1
ATOM 6295 N N . LYS A 1 820 ? 57.072 20.192 -5.127 1.00 31.30 820 LYS A N 1
ATOM 6296 C CA . LYS A 1 820 ? 57.060 21.640 -4.868 1.00 31.30 820 LYS A CA 1
ATOM 6297 C C . LYS A 1 820 ? 57.564 22.412 -6.095 1.00 31.30 820 LYS A C 1
ATOM 6299 O O . LYS A 1 820 ? 58.749 22.705 -6.217 1.00 31.30 820 LYS A O 1
ATOM 6304 N N . LEU A 1 821 ? 56.658 22.706 -7.027 1.00 36.19 821 LEU A N 1
ATOM 6305 C CA . LEU A 1 821 ? 56.998 23.213 -8.363 1.00 36.19 821 LEU A CA 1
ATOM 6306 C C . LEU A 1 821 ? 57.504 24.672 -8.360 1.00 36.19 821 LEU A C 1
ATOM 6308 O O . LEU A 1 821 ? 56.792 25.585 -7.937 1.00 36.19 821 LEU A O 1
ATOM 6312 N N . THR A 1 822 ? 58.680 24.922 -8.949 1.00 33.50 822 THR A N 1
ATOM 6313 C CA . THR A 1 822 ? 59.171 26.278 -9.266 1.00 33.50 822 THR A CA 1
ATOM 6314 C C . THR A 1 822 ? 59.690 26.403 -10.704 1.00 33.50 822 THR A C 1
ATOM 6316 O O . THR A 1 822 ? 60.679 25.799 -11.104 1.00 33.50 822 THR A O 1
ATOM 6319 N N . LYS A 1 823 ? 59.019 27.273 -11.468 1.00 39.59 823 LYS A N 1
ATOM 6320 C CA . LYS A 1 823 ? 59.459 27.961 -12.700 1.00 39.59 823 LYS A CA 1
ATOM 6321 C C . LYS A 1 823 ? 59.913 27.171 -13.948 1.00 39.59 823 LYS A C 1
ATOM 6323 O O . LYS A 1 823 ? 60.170 27.829 -14.952 1.00 39.59 823 LYS A O 1
ATOM 6328 N N . ASN A 1 824 ? 59.965 25.837 -13.952 1.00 38.19 824 ASN A N 1
ATOM 6329 C CA . ASN A 1 824 ? 60.376 25.051 -15.132 1.00 38.19 824 ASN A CA 1
ATOM 6330 C C . ASN A 1 824 ? 59.249 24.257 -15.825 1.00 38.19 824 ASN A C 1
ATOM 6332 O O . ASN A 1 824 ? 58.128 24.154 -15.331 1.00 38.19 824 ASN A O 1
ATOM 6336 N N . VAL A 1 825 ? 59.566 23.768 -17.029 1.00 40.44 825 VAL A N 1
ATOM 6337 C CA . VAL A 1 825 ? 58.703 23.006 -17.954 1.00 40.44 825 VAL A CA 1
ATOM 6338 C C . VAL A 1 825 ? 58.673 21.528 -17.562 1.00 40.44 825 VAL A C 1
ATOM 6340 O O . VAL A 1 825 ? 59.734 20.967 -17.296 1.00 40.44 825 VAL A O 1
ATOM 6343 N N . TYR A 1 826 ? 57.504 20.877 -17.601 1.00 42.03 826 TYR A N 1
ATOM 6344 C CA . TYR A 1 826 ? 57.374 19.465 -17.215 1.00 42.03 826 TYR A CA 1
ATOM 6345 C C . TYR A 1 826 ? 57.109 18.546 -18.411 1.00 42.03 826 TYR A C 1
ATOM 6347 O O . TYR A 1 826 ? 56.174 18.747 -19.192 1.00 42.03 826 TYR A O 1
ATOM 6355 N N . THR A 1 827 ? 57.942 17.509 -18.522 1.00 38.50 827 THR A N 1
ATOM 6356 C CA . THR A 1 827 ? 57.892 16.484 -19.569 1.00 38.50 827 THR A CA 1
ATOM 6357 C C . THR A 1 827 ? 57.753 15.107 -18.927 1.00 38.50 827 THR A C 1
ATOM 6359 O O . THR A 1 827 ? 58.714 14.551 -18.405 1.00 38.50 827 THR A O 1
ATOM 6362 N N . ILE A 1 828 ? 56.542 14.570 -18.982 1.00 40.50 828 ILE A N 1
ATOM 6363 C CA . ILE A 1 828 ? 56.140 13.220 -18.593 1.00 40.50 828 ILE A CA 1
ATOM 6364 C C . ILE A 1 828 ? 56.399 12.291 -19.789 1.00 40.50 828 ILE A C 1
ATOM 6366 O O . ILE A 1 828 ? 56.207 12.700 -20.939 1.00 40.50 828 ILE A O 1
ATOM 6370 N N . ARG A 1 829 ? 56.829 11.046 -19.547 1.00 36.91 829 ARG A N 1
ATOM 6371 C CA . ARG A 1 829 ? 56.939 10.013 -20.590 1.00 36.91 829 ARG A CA 1
ATOM 6372 C C . ARG A 1 829 ? 55.966 8.865 -20.337 1.00 36.91 829 ARG A C 1
ATOM 6374 O O . ARG A 1 829 ? 55.968 8.290 -19.257 1.00 36.91 829 ARG A O 1
ATOM 6381 N N . LEU A 1 830 ? 55.182 8.512 -21.355 1.00 34.78 830 LEU A N 1
ATOM 6382 C CA . LEU A 1 830 ? 54.228 7.398 -21.351 1.00 34.78 830 LEU A CA 1
ATOM 6383 C C . LEU A 1 830 ? 54.472 6.539 -22.597 1.00 34.78 830 LEU A C 1
ATOM 6385 O O . LEU A 1 830 ? 54.535 7.071 -23.706 1.00 34.78 830 LEU A O 1
ATOM 6389 N N . LYS A 1 831 ? 54.669 5.224 -22.409 1.00 32.69 831 LYS A N 1
ATOM 6390 C CA . LYS A 1 831 ? 55.007 4.243 -23.469 1.00 32.69 831 LYS A CA 1
ATOM 6391 C C . LYS A 1 831 ? 56.014 4.791 -24.509 1.00 32.69 831 LYS A C 1
ATOM 6393 O O . LYS A 1 831 ? 55.798 4.724 -25.714 1.00 32.69 831 LYS A O 1
ATOM 6398 N N . GLY A 1 832 ? 57.101 5.398 -24.023 1.00 35.09 832 GLY A N 1
ATOM 6399 C CA . GLY A 1 832 ? 58.200 5.948 -24.833 1.00 35.09 832 GLY A CA 1
ATOM 6400 C C . GLY A 1 832 ? 58.002 7.361 -25.412 1.00 35.09 832 GLY A C 1
ATOM 6401 O O . GLY A 1 832 ? 58.995 8.000 -25.758 1.00 35.09 832 GLY A O 1
ATOM 6402 N N . LYS A 1 833 ? 56.775 7.900 -25.478 1.00 33.03 833 LYS A N 1
ATOM 6403 C CA . LYS A 1 833 ? 56.493 9.262 -25.987 1.00 33.03 833 LYS A CA 1
ATOM 6404 C C . LYS A 1 833 ? 56.452 10.300 -24.858 1.00 33.03 833 LYS A C 1
ATOM 6406 O O . LYS A 1 833 ? 56.199 9.948 -23.710 1.00 33.03 833 LYS A O 1
ATOM 6411 N N . ALA A 1 834 ? 56.722 11.570 -25.177 1.00 37.72 834 ALA A N 1
ATOM 6412 C CA . ALA A 1 834 ? 56.969 12.646 -24.208 1.00 37.72 834 ALA A CA 1
ATOM 6413 C C . ALA A 1 834 ? 55.998 13.840 -24.350 1.00 37.72 834 ALA A C 1
ATOM 6415 O O . ALA A 1 834 ? 55.772 14.300 -25.468 1.00 37.72 834 ALA A O 1
ATOM 6416 N N . ILE A 1 835 ? 55.462 14.348 -23.228 1.00 39.34 835 ILE A N 1
ATOM 6417 C CA . ILE A 1 835 ? 54.510 15.482 -23.132 1.00 39.34 835 ILE A CA 1
ATOM 6418 C C . ILE A 1 835 ? 54.724 16.191 -21.775 1.00 39.34 835 ILE A C 1
ATOM 6420 O O . ILE A 1 835 ? 54.693 15.527 -20.751 1.00 39.34 835 ILE A O 1
ATOM 6424 N N . THR A 1 836 ? 54.907 17.501 -21.598 1.00 40.22 836 THR A N 1
ATOM 6425 C CA . THR A 1 836 ? 55.003 18.631 -22.541 1.00 40.22 836 THR A CA 1
ATOM 6426 C C . THR A 1 836 ? 54.191 19.836 -22.030 1.00 40.22 836 THR A C 1
ATOM 6428 O O . THR A 1 836 ? 53.710 20.639 -22.826 1.00 40.22 836 THR A O 1
ATOM 6431 N N . ILE A 1 837 ? 54.014 19.971 -20.708 1.00 40.91 837 ILE A N 1
ATOM 6432 C CA . ILE A 1 837 ? 53.081 20.911 -20.064 1.00 40.91 837 ILE A CA 1
ATOM 6433 C C . ILE A 1 837 ? 53.824 22.168 -19.575 1.00 40.91 837 ILE A C 1
ATOM 6435 O O . ILE A 1 837 ? 54.925 22.088 -19.019 1.00 40.91 837 ILE A O 1
ATOM 6439 N N . ARG A 1 838 ? 53.218 23.349 -19.778 1.00 38.22 838 ARG A N 1
ATOM 6440 C CA . ARG A 1 838 ? 53.751 24.665 -19.373 1.00 38.22 838 ARG A CA 1
ATOM 6441 C C . ARG A 1 838 ? 52.650 25.567 -18.782 1.00 38.22 838 ARG A C 1
ATOM 6443 O O . ARG A 1 838 ? 51.545 25.564 -19.322 1.00 38.22 838 ARG A O 1
ATOM 6450 N N . PRO A 1 839 ? 52.932 26.364 -17.731 1.00 38.12 839 PRO A N 1
ATOM 6451 C CA . PRO A 1 839 ? 51.993 27.348 -17.186 1.00 38.12 839 PRO A CA 1
ATOM 6452 C C . PRO A 1 839 ? 51.838 28.588 -18.090 1.00 38.12 839 PRO A C 1
ATOM 6454 O O . PRO A 1 839 ? 52.583 28.788 -19.048 1.00 38.12 839 PRO A O 1
ATOM 6457 N N . PHE A 1 840 ? 50.837 29.419 -17.782 1.00 38.53 840 PHE A N 1
ATOM 6458 C CA . PHE A 1 840 ? 50.159 30.257 -18.778 1.00 38.53 840 PHE A CA 1
ATOM 6459 C C . PHE A 1 840 ? 50.889 31.536 -19.251 1.00 38.53 840 PHE A C 1
ATOM 6461 O O . PHE A 1 840 ? 50.598 32.020 -20.343 1.00 38.53 840 PHE A O 1
ATOM 6468 N N . ALA A 1 841 ? 51.833 32.088 -18.481 1.00 37.97 841 ALA A N 1
ATOM 6469 C CA . ALA A 1 841 ? 52.605 33.278 -18.872 1.00 37.97 841 ALA A CA 1
ATOM 6470 C C . ALA A 1 841 ? 54.016 33.282 -18.241 1.00 37.97 841 ALA A C 1
ATOM 6472 O O . ALA A 1 841 ? 54.157 32.770 -17.127 1.00 37.97 841 ALA A O 1
ATOM 6473 N N . PRO A 1 842 ? 55.046 33.877 -18.885 1.00 38.09 842 PRO A N 1
ATOM 6474 C CA . PRO A 1 842 ? 56.419 33.903 -18.353 1.00 38.09 842 PRO A CA 1
ATOM 6475 C C . PRO A 1 842 ? 56.563 34.658 -17.022 1.00 38.09 842 PRO A C 1
ATOM 6477 O O . PRO A 1 842 ? 57.398 34.304 -16.187 1.00 38.09 842 PRO A O 1
ATOM 6480 N N . ASP A 1 843 ? 55.731 35.683 -16.827 1.00 40.06 843 ASP A N 1
ATOM 6481 C CA . ASP A 1 843 ? 55.896 36.704 -15.784 1.00 40.06 843 ASP A CA 1
ATOM 6482 C C . ASP A 1 843 ? 54.964 36.508 -14.577 1.00 40.06 843 ASP A C 1
ATOM 6484 O O . ASP A 1 843 ? 54.969 37.302 -13.633 1.00 40.06 843 ASP A O 1
ATOM 6488 N N . TYR A 1 844 ? 54.153 35.445 -14.583 1.00 36.41 844 TYR A N 1
ATOM 6489 C CA . TYR A 1 844 ? 53.217 35.147 -13.502 1.00 36.41 844 TYR A CA 1
ATOM 6490 C C . TYR A 1 844 ? 53.960 34.694 -12.234 1.00 36.41 844 TYR A C 1
ATOM 6492 O O . TYR A 1 844 ? 54.654 33.678 -12.231 1.00 36.41 844 TYR A O 1
ATOM 6500 N N . LYS A 1 845 ? 53.796 35.447 -11.137 1.00 36.69 845 LYS A N 1
ATOM 6501 C CA . LYS A 1 845 ? 54.465 35.200 -9.841 1.00 36.69 845 LYS A CA 1
ATOM 6502 C C . LYS A 1 845 ? 53.590 34.494 -8.792 1.00 36.69 845 LYS A C 1
ATOM 6504 O O . LYS A 1 845 ? 54.018 34.345 -7.651 1.00 36.69 845 LYS A O 1
ATOM 6509 N N . GLY A 1 846 ? 52.376 34.068 -9.148 1.00 36.38 846 GLY A N 1
ATOM 6510 C CA . GLY A 1 846 ? 51.519 33.271 -8.265 1.00 36.38 846 GLY A CA 1
ATOM 6511 C C . GLY A 1 846 ? 51.923 31.793 -8.243 1.00 36.38 846 GLY A C 1
ATOM 6512 O O . GLY A 1 846 ? 52.458 31.272 -9.222 1.00 36.38 846 GLY A O 1
ATOM 6513 N N . LYS A 1 847 ? 51.639 31.097 -7.137 1.00 35.00 847 LYS A N 1
ATOM 6514 C CA . LYS A 1 847 ? 51.723 29.630 -7.087 1.00 35.00 847 LYS A CA 1
ATOM 6515 C C . LYS A 1 847 ? 50.438 29.039 -7.661 1.00 35.00 847 LYS A C 1
ATOM 6517 O O . LYS A 1 847 ? 49.361 29.352 -7.165 1.00 35.00 847 LYS A O 1
ATOM 6522 N N . VAL A 1 848 ? 50.567 28.174 -8.661 1.00 35.88 848 VAL A N 1
ATOM 6523 C CA . VAL A 1 848 ? 49.495 27.257 -9.071 1.00 35.88 848 VAL A CA 1
ATOM 6524 C C . VAL A 1 848 ? 49.730 25.941 -8.342 1.00 35.88 848 VAL A C 1
ATOM 6526 O O . VAL A 1 848 ? 50.867 25.468 -8.298 1.00 35.88 848 VAL A O 1
ATOM 6529 N N . TRP A 1 849 ? 48.674 25.370 -7.774 1.00 34.38 849 TRP A N 1
ATOM 6530 C CA . TRP A 1 849 ? 48.715 24.089 -7.080 1.00 34.38 849 TRP A CA 1
ATOM 6531 C C . TRP A 1 849 ? 47.849 23.087 -7.841 1.00 34.38 849 TRP A C 1
ATOM 6533 O O . TRP A 1 849 ? 46.703 23.392 -8.178 1.00 34.38 849 TRP A O 1
ATOM 6543 N N . ALA A 1 850 ? 48.399 21.901 -8.094 1.00 36.34 850 ALA A N 1
ATOM 6544 C CA . ALA A 1 850 ? 47.561 20.716 -8.171 1.00 36.34 850 ALA A CA 1
ATOM 6545 C C . ALA A 1 850 ? 47.194 20.334 -6.732 1.00 36.34 850 ALA A C 1
ATOM 6547 O O . ALA A 1 850 ? 48.047 20.401 -5.845 1.00 36.34 850 ALA A O 1
ATOM 6548 N N . GLU A 1 851 ? 45.930 20.006 -6.510 1.00 37.00 851 GLU A N 1
ATOM 6549 C CA . GLU A 1 851 ? 45.394 19.620 -5.202 1.00 37.00 851 GLU A CA 1
ATOM 6550 C C . GLU A 1 851 ? 45.720 18.151 -4.915 1.00 37.00 851 GLU A C 1
ATOM 6552 O O . GLU A 1 851 ? 46.196 17.806 -3.835 1.00 37.00 851 GLU A O 1
ATOM 6557 N N . SER A 1 852 ? 45.607 17.318 -5.951 1.00 34.75 852 SER A N 1
ATOM 6558 C CA . SER A 1 852 ? 46.180 15.978 -6.021 1.00 34.75 852 SER A CA 1
ATOM 6559 C C . SER A 1 852 ? 46.596 15.639 -7.458 1.00 34.75 852 SER A C 1
ATOM 6561 O O . SER A 1 852 ? 46.124 16.223 -8.440 1.00 34.75 852 SER A O 1
ATOM 6563 N N . VAL A 1 853 ? 47.520 14.690 -7.577 1.00 35.38 853 VAL A N 1
ATOM 6564 C CA . VAL A 1 853 ? 47.842 13.975 -8.816 1.00 35.38 853 VAL A CA 1
ATOM 6565 C C . VAL A 1 853 ? 47.882 12.510 -8.432 1.00 35.38 853 VAL A C 1
ATOM 6567 O O . VAL A 1 853 ? 48.590 12.165 -7.488 1.00 35.38 853 VAL A O 1
ATOM 6570 N N . ASP A 1 854 ? 47.111 11.684 -9.126 1.00 36.75 854 ASP A N 1
ATOM 6571 C CA . ASP A 1 854 ? 46.845 10.311 -8.708 1.00 36.75 854 ASP A CA 1
ATOM 6572 C C . ASP A 1 854 ? 46.833 9.350 -9.903 1.00 36.75 854 ASP A C 1
ATOM 6574 O O . ASP A 1 854 ? 46.630 9.763 -11.051 1.00 36.75 854 ASP A O 1
ATOM 6578 N N . PHE A 1 855 ? 47.056 8.069 -9.630 1.00 34.38 855 PHE A N 1
ATOM 6579 C CA . PHE A 1 855 ? 46.951 6.991 -10.605 1.00 34.38 855 PHE A CA 1
ATOM 6580 C C . PHE A 1 855 ? 45.872 6.013 -10.154 1.00 34.38 855 PHE A C 1
ATOM 6582 O O . PHE A 1 855 ? 46.015 5.351 -9.129 1.00 34.38 855 PHE A O 1
ATOM 6589 N N . GLY A 1 856 ? 44.796 5.913 -10.937 1.00 38.50 856 GLY A N 1
ATOM 6590 C CA . GLY A 1 856 ? 43.698 5.002 -10.625 1.00 38.50 856 GLY A CA 1
ATOM 6591 C C . GLY A 1 856 ? 44.137 3.529 -10.677 1.00 38.50 856 GLY A C 1
ATOM 6592 O O . GLY A 1 856 ? 45.146 3.216 -11.319 1.00 38.50 856 GLY A O 1
ATOM 6593 N N . PRO A 1 857 ? 43.363 2.597 -10.085 1.00 31.56 857 PRO A N 1
ATOM 6594 C CA . PRO A 1 857 ? 43.650 1.155 -10.136 1.00 31.56 857 PRO A CA 1
ATOM 6595 C C . PRO A 1 857 ? 43.766 0.569 -11.556 1.00 31.56 857 PRO A C 1
ATOM 6597 O O . PRO A 1 857 ? 44.290 -0.524 -11.737 1.00 31.56 857 PRO A O 1
ATOM 6600 N N . ASP A 1 858 ? 43.303 1.303 -12.572 1.00 34.25 858 ASP A N 1
ATOM 6601 C CA . ASP A 1 858 ? 43.384 0.972 -13.997 1.00 34.25 858 ASP A CA 1
ATOM 6602 C C . ASP A 1 858 ? 44.617 1.560 -14.725 1.00 34.25 858 ASP A C 1
ATOM 6604 O O . ASP A 1 858 ? 44.728 1.469 -15.951 1.00 34.25 858 ASP A O 1
ATOM 6608 N N . GLY A 1 859 ? 45.540 2.188 -13.989 1.00 34.47 859 GLY A N 1
ATOM 6609 C CA . GLY A 1 859 ? 46.784 2.756 -14.513 1.00 34.47 859 GLY A CA 1
ATOM 6610 C C . GLY A 1 859 ? 46.640 4.088 -15.261 1.00 34.47 859 GLY A C 1
ATOM 6611 O O . GLY A 1 859 ? 47.602 4.528 -15.899 1.00 34.47 859 GLY A O 1
ATOM 6612 N N . LYS A 1 860 ? 45.474 4.750 -15.216 1.00 36.72 860 LYS A N 1
ATOM 6613 C CA . LYS A 1 860 ? 45.271 6.086 -15.810 1.00 36.72 860 LYS A CA 1
ATOM 6614 C C . LYS A 1 860 ? 45.756 7.195 -14.867 1.00 36.72 860 LYS A C 1
ATOM 6616 O O . LYS A 1 860 ? 45.673 7.068 -13.651 1.00 36.72 860 LYS A O 1
ATOM 6621 N N . LEU A 1 861 ? 46.246 8.295 -15.446 1.00 36.31 861 LEU A N 1
ATOM 6622 C CA . LEU A 1 861 ? 46.735 9.482 -14.731 1.00 36.31 861 LEU A CA 1
ATOM 6623 C C . LEU A 1 861 ? 45.623 10.527 -14.566 1.00 36.31 861 LEU A C 1
ATOM 6625 O O . LEU A 1 861 ? 45.099 11.031 -15.561 1.00 36.31 861 LEU A O 1
ATOM 6629 N N . TYR A 1 862 ? 45.358 10.922 -13.323 1.00 38.53 862 TYR A N 1
ATOM 6630 C CA . TYR A 1 862 ? 44.389 11.948 -12.943 1.00 38.53 862 TYR A CA 1
ATOM 6631 C C . TYR A 1 862 ? 45.106 13.158 -12.322 1.00 38.53 862 TYR A C 1
ATOM 6633 O O . TYR A 1 862 ? 46.061 13.011 -11.560 1.00 38.53 862 TYR A O 1
ATOM 6641 N N . VAL A 1 863 ? 44.678 14.377 -12.672 1.00 40.06 863 VAL A N 1
ATOM 6642 C CA . VAL A 1 863 ? 45.325 15.635 -12.253 1.00 40.06 863 VAL A CA 1
ATOM 6643 C C . VAL A 1 863 ? 44.255 16.636 -11.833 1.00 40.06 863 VAL A C 1
ATOM 6645 O O . VAL A 1 863 ? 43.514 17.142 -12.674 1.00 40.06 863 VAL A O 1
ATOM 6648 N N . PHE A 1 864 ? 44.201 16.953 -10.542 1.00 39.47 864 PHE A N 1
ATOM 6649 C CA . PHE A 1 864 ? 43.182 17.821 -9.959 1.00 39.47 864 PHE A CA 1
ATOM 6650 C C . PHE A 1 864 ? 43.774 19.201 -9.657 1.00 39.47 864 PHE A C 1
ATOM 6652 O O . PHE A 1 864 ? 44.835 19.314 -9.044 1.00 39.47 864 PHE A O 1
ATOM 6659 N N . LEU A 1 865 ? 43.107 20.266 -10.105 1.00 39.12 865 LEU A N 1
ATOM 6660 C CA . LEU A 1 865 ? 43.551 21.655 -9.943 1.00 39.12 865 LEU A CA 1
ATOM 6661 C C . LEU A 1 865 ? 42.543 22.425 -9.084 1.00 39.12 865 LEU A C 1
ATOM 6663 O O . LEU A 1 865 ? 41.343 22.363 -9.344 1.00 39.12 865 LEU A O 1
ATOM 6667 N N . ASN A 1 866 ? 43.039 23.170 -8.094 1.00 37.59 866 ASN A N 1
ATOM 6668 C CA . ASN A 1 866 ? 42.198 23.940 -7.174 1.00 37.59 866 ASN A CA 1
ATOM 6669 C C . ASN A 1 866 ? 41.470 25.093 -7.909 1.00 37.59 866 ASN A C 1
ATOM 6671 O O . ASN A 1 866 ? 42.026 25.725 -8.812 1.00 37.59 866 ASN A O 1
ATOM 6675 N N . SER A 1 867 ? 40.215 25.362 -7.538 1.00 36.41 867 SER A N 1
ATOM 6676 C CA . SER A 1 867 ? 39.329 26.315 -8.221 1.00 36.41 867 SER A CA 1
ATOM 6677 C C . SER A 1 867 ? 39.719 27.789 -8.031 1.00 36.41 867 SER A C 1
ATOM 6679 O O . SER A 1 867 ? 39.960 28.239 -6.912 1.00 36.41 867 SER A O 1
ATOM 6681 N N . GLY A 1 868 ? 39.666 28.592 -9.099 1.00 41.00 868 GLY A N 1
ATOM 6682 C CA . GLY A 1 868 ? 39.906 30.035 -9.017 1.00 41.00 868 GLY A CA 1
ATOM 6683 C C . GLY A 1 868 ? 39.461 30.817 -10.262 1.00 41.00 868 GLY A C 1
ATOM 6684 O O . GLY A 1 868 ? 39.243 30.232 -11.320 1.00 41.00 868 GLY A O 1
ATOM 6685 N N . PRO A 1 869 ? 39.323 32.156 -10.174 1.00 35.50 869 PRO A N 1
ATOM 6686 C CA . PRO A 1 869 ? 38.765 32.981 -11.248 1.00 35.50 869 PRO A CA 1
ATOM 6687 C C . PRO A 1 869 ? 39.779 33.248 -12.377 1.00 35.50 869 PRO A C 1
ATOM 6689 O O . PRO A 1 869 ? 40.383 34.322 -12.465 1.00 35.50 869 PRO A O 1
ATOM 6692 N N . TYR A 1 870 ? 39.955 32.279 -13.275 1.00 40.25 870 TYR A N 1
ATOM 6693 C CA . TYR A 1 870 ? 40.844 32.408 -14.433 1.00 40.25 870 TYR A CA 1
ATOM 6694 C C . TYR A 1 870 ? 40.258 33.323 -15.521 1.00 40.25 870 TYR A C 1
ATOM 6696 O O . TYR A 1 870 ? 39.054 33.334 -15.773 1.00 40.25 870 TYR A O 1
ATOM 6704 N N . LYS A 1 871 ? 41.123 34.113 -16.180 1.00 37.12 871 LYS A N 1
ATOM 6705 C CA . LYS A 1 871 ? 40.712 35.092 -17.208 1.00 37.12 871 LYS A CA 1
ATOM 6706 C C . LYS A 1 871 ? 40.979 34.680 -18.655 1.00 37.12 871 LYS A C 1
ATOM 6708 O O . LYS A 1 871 ? 40.288 35.184 -19.527 1.00 37.12 871 LYS A O 1
ATOM 6713 N N . LYS A 1 872 ? 41.970 33.825 -18.923 1.00 43.81 872 LYS A N 1
ATOM 6714 C CA . LYS A 1 872 ? 42.235 33.194 -20.230 1.00 43.81 872 LYS A CA 1
ATOM 6715 C C . LYS A 1 872 ? 42.894 31.833 -19.985 1.00 43.81 872 LYS A C 1
ATOM 6717 O O . LYS A 1 872 ? 43.633 31.687 -19.014 1.00 43.81 872 LYS A O 1
ATOM 6722 N N . GLY A 1 873 ? 42.635 30.868 -20.863 1.00 43.31 873 GLY A N 1
ATOM 6723 C CA . GLY A 1 873 ? 43.249 29.541 -20.845 1.00 43.31 873 GLY A CA 1
ATOM 6724 C C . GLY A 1 873 ? 43.437 29.024 -22.271 1.00 43.31 873 GLY A C 1
ATOM 6725 O O . GLY A 1 873 ? 42.597 29.263 -23.135 1.00 43.31 873 GLY A O 1
ATOM 6726 N N . GLN A 1 874 ? 44.556 28.349 -22.526 1.00 43.25 874 GLN A N 1
ATOM 6727 C CA . GLN A 1 874 ? 44.947 27.860 -23.849 1.00 43.25 874 GLN A CA 1
ATOM 6728 C C . GLN A 1 874 ? 45.663 26.526 -23.679 1.00 43.25 874 GLN A C 1
ATOM 6730 O O . GLN A 1 874 ? 46.617 26.429 -22.907 1.00 43.25 874 GLN A O 1
ATOM 6735 N N . ILE A 1 875 ? 45.225 25.516 -24.420 1.00 46.31 875 ILE A N 1
ATOM 6736 C CA . ILE A 1 875 ? 45.871 24.207 -24.474 1.00 46.31 875 ILE A CA 1
ATOM 6737 C C . ILE A 1 875 ? 46.899 24.264 -25.606 1.00 46.31 875 ILE A C 1
ATOM 6739 O O . ILE A 1 875 ? 46.582 24.688 -26.718 1.00 46.31 875 ILE A O 1
ATOM 6743 N N . ARG A 1 876 ? 48.149 23.888 -25.328 1.00 42.41 876 ARG A N 1
ATOM 6744 C CA . ARG A 1 876 ? 49.244 23.900 -26.308 1.00 42.41 876 ARG A CA 1
ATOM 6745 C C . ARG A 1 876 ? 49.862 22.512 -26.402 1.00 42.41 876 ARG A C 1
ATOM 6747 O O . ARG A 1 876 ? 50.318 21.972 -25.399 1.00 42.41 876 ARG A O 1
ATOM 6754 N N . VAL A 1 877 ? 49.862 21.961 -27.609 1.00 42.53 877 VAL A N 1
ATOM 6755 C CA . VAL A 1 877 ? 50.367 20.629 -27.947 1.00 42.53 877 VAL A CA 1
ATOM 6756 C C . VAL A 1 877 ? 51.743 20.791 -28.584 1.00 42.53 877 VAL A C 1
ATOM 6758 O O . VAL A 1 877 ? 51.920 21.600 -29.496 1.00 42.53 877 VAL A O 1
ATOM 6761 N N . TYR A 1 878 ? 52.720 20.029 -28.102 1.00 40.28 878 TYR A N 1
ATOM 6762 C CA . TYR A 1 878 ? 54.119 20.108 -28.516 1.00 40.28 878 TYR A CA 1
ATOM 6763 C C . TYR A 1 878 ? 54.607 18.741 -29.014 1.00 40.28 878 TYR A C 1
ATOM 6765 O O . TYR A 1 878 ? 54.156 17.705 -28.530 1.00 40.28 878 TYR A O 1
ATOM 6773 N N . ARG A 1 879 ? 55.563 18.735 -29.948 1.00 37.19 879 ARG A N 1
ATOM 6774 C CA . ARG A 1 879 ? 56.360 17.544 -30.284 1.00 37.19 879 ARG A CA 1
ATOM 6775 C C . ARG A 1 879 ? 57.259 17.160 -29.109 1.00 37.19 879 ARG A C 1
ATOM 6777 O O . ARG A 1 879 ? 57.610 17.999 -28.282 1.00 37.19 879 ARG A O 1
ATOM 6784 N N . ALA A 1 880 ? 57.726 15.912 -29.105 1.00 34.22 880 ALA A N 1
ATOM 6785 C CA . ALA A 1 880 ? 58.717 15.421 -28.141 1.00 34.22 880 ALA A CA 1
ATOM 6786 C C . ALA A 1 880 ? 60.070 16.174 -28.202 1.00 34.22 880 ALA A C 1
ATOM 6788 O O . ALA A 1 880 ? 60.829 16.136 -27.238 1.00 34.22 880 ALA A O 1
ATOM 6789 N N . ASP A 1 881 ? 60.351 16.880 -29.306 1.00 38.94 881 ASP A N 1
ATOM 6790 C CA . ASP A 1 881 ? 61.488 17.804 -29.471 1.00 38.94 881 ASP A CA 1
ATOM 6791 C C . ASP A 1 881 ? 61.233 19.223 -28.906 1.00 38.94 881 ASP A C 1
ATOM 6793 O O . ASP A 1 881 ? 62.105 20.089 -28.957 1.00 38.94 881 ASP A O 1
ATOM 6797 N N . GLY A 1 882 ? 60.046 19.475 -28.347 1.00 33.38 882 GLY A N 1
ATOM 6798 C CA . GLY A 1 882 ? 59.667 20.741 -27.725 1.00 33.38 882 GLY A CA 1
ATOM 6799 C C . GLY A 1 882 ? 59.142 21.818 -28.681 1.00 33.38 882 GLY A C 1
ATOM 6800 O O . GLY A 1 882 ? 58.745 22.882 -28.194 1.00 33.38 882 GLY A O 1
ATOM 6801 N N . LYS A 1 883 ? 59.084 21.585 -30.003 1.00 39.53 883 LYS A N 1
ATOM 6802 C CA . LYS A 1 883 ? 58.413 22.509 -30.937 1.00 39.53 883 LYS A CA 1
ATOM 6803 C C . LYS A 1 883 ? 56.895 22.462 -30.763 1.00 39.53 883 LYS A C 1
ATOM 6805 O O . LYS A 1 883 ? 56.315 21.396 -30.568 1.00 39.53 883 LYS A O 1
ATOM 6810 N N . LEU A 1 884 ? 56.245 23.623 -30.840 1.00 39.88 884 LEU A N 1
ATOM 6811 C CA . LEU A 1 884 ? 54.783 23.734 -30.809 1.00 39.88 884 LEU A CA 1
ATOM 6812 C C . LEU A 1 884 ? 54.197 23.108 -32.084 1.00 39.88 884 LEU A C 1
ATOM 6814 O O . LEU A 1 884 ? 54.596 23.491 -33.180 1.00 39.88 884 LEU A O 1
ATOM 6818 N N . LEU A 1 885 ? 53.259 22.173 -31.929 1.00 43.84 885 LEU A N 1
ATOM 6819 C CA . LEU A 1 885 ? 52.458 21.615 -33.024 1.00 43.84 885 LEU A CA 1
ATOM 6820 C C . LEU A 1 885 ? 51.164 22.405 -33.213 1.00 43.84 885 LEU A C 1
ATOM 6822 O O . LEU A 1 885 ? 50.829 22.802 -34.322 1.00 43.84 885 LEU A O 1
ATOM 6826 N N . GLN A 1 886 ? 50.438 22.635 -32.117 1.00 44.94 886 GLN A N 1
ATOM 6827 C CA . GLN A 1 886 ? 49.080 23.170 -32.158 1.00 44.94 886 GLN A CA 1
ATOM 6828 C C . GLN A 1 886 ? 48.793 23.985 -30.892 1.00 44.94 886 GLN A C 1
ATOM 6830 O O . GLN A 1 886 ? 49.238 23.631 -29.799 1.00 44.94 886 GLN A O 1
ATOM 6835 N N . ALA A 1 887 ? 48.028 25.070 -31.012 1.00 47.41 887 ALA A N 1
ATOM 6836 C CA . ALA A 1 887 ? 47.575 25.870 -29.877 1.00 47.41 887 ALA A CA 1
ATOM 6837 C C . ALA A 1 887 ? 46.074 26.152 -30.000 1.00 47.41 887 ALA A C 1
ATOM 6839 O O . ALA A 1 887 ? 45.626 26.724 -30.990 1.00 47.41 887 ALA A O 1
ATOM 6840 N N . TYR A 1 888 ? 45.304 25.764 -28.986 1.00 48.88 888 TYR A N 1
ATOM 6841 C CA . TYR A 1 888 ? 43.845 25.804 -28.983 1.00 48.88 888 TYR A CA 1
ATOM 6842 C C . TYR A 1 888 ? 43.324 26.650 -27.815 1.00 48.88 888 TYR A C 1
ATOM 6844 O O . TYR A 1 888 ? 43.697 26.415 -26.665 1.00 48.88 888 TYR A O 1
ATOM 6852 N N . ASN A 1 889 ? 42.469 27.637 -28.101 1.00 51.94 889 ASN A N 1
ATOM 6853 C CA . ASN A 1 889 ? 41.781 28.467 -27.103 1.00 51.94 889 ASN A CA 1
ATOM 6854 C C . ASN A 1 889 ? 40.352 27.927 -26.885 1.00 51.94 889 ASN A C 1
ATOM 6856 O O . ASN A 1 889 ? 39.450 28.343 -27.612 1.00 51.94 889 ASN A O 1
ATOM 6860 N N . PRO A 1 890 ? 40.100 27.040 -25.900 1.00 47.19 890 PRO A N 1
ATOM 6861 C CA . PRO A 1 890 ? 38.771 26.451 -25.698 1.00 47.19 890 PRO A CA 1
ATOM 6862 C C . PRO A 1 890 ? 37.678 27.448 -25.260 1.00 47.19 890 PRO A C 1
ATOM 6864 O O . PRO A 1 890 ? 36.503 27.095 -25.308 1.00 47.19 890 PRO A O 1
ATOM 6867 N N . PHE A 1 891 ? 38.044 28.674 -24.857 1.00 49.19 891 PHE A N 1
ATOM 6868 C CA . PHE A 1 891 ? 37.138 29.681 -24.275 1.00 49.19 891 PHE A CA 1
ATOM 6869 C C . PHE A 1 891 ? 36.770 30.855 -25.208 1.00 49.19 891 PHE A C 1
ATOM 6871 O O . PHE A 1 891 ? 36.064 31.762 -24.779 1.00 49.19 891 PHE A O 1
ATOM 6878 N N . GLY A 1 892 ? 37.258 30.889 -26.454 1.00 43.38 892 GLY A N 1
ATOM 6879 C CA . GLY A 1 892 ? 37.103 32.060 -27.334 1.00 43.38 892 GLY A CA 1
ATOM 6880 C C . GLY A 1 892 ? 38.079 33.212 -27.028 1.00 43.38 892 GLY A C 1
ATOM 6881 O O . GLY A 1 892 ? 38.992 33.077 -26.211 1.00 43.38 892 GLY A O 1
ATOM 6882 N N . GLY A 1 893 ? 37.946 34.329 -27.756 1.00 38.25 893 GLY A N 1
ATOM 6883 C CA . GLY A 1 893 ? 38.904 35.448 -27.717 1.00 38.25 893 GLY A CA 1
ATOM 6884 C C . GLY A 1 893 ? 38.767 36.375 -26.502 1.00 38.25 893 GLY A C 1
ATOM 6885 O O . GLY A 1 893 ? 39.781 36.759 -25.897 1.00 38.25 893 GLY A O 1
ATOM 6886 N N . ASP A 1 894 ? 37.524 36.681 -26.125 1.00 40.62 894 ASP A N 1
ATOM 6887 C CA . ASP A 1 894 ? 37.160 37.650 -25.089 1.00 40.62 894 ASP A CA 1
ATOM 6888 C C . ASP A 1 894 ? 36.402 36.993 -23.937 1.00 40.62 894 ASP A C 1
ATOM 6890 O O . ASP A 1 894 ? 35.470 36.220 -24.140 1.00 40.62 894 ASP A O 1
ATOM 6894 N N . ALA A 1 895 ? 36.833 37.291 -22.709 1.00 38.06 895 ALA A N 1
ATOM 6895 C CA . ALA A 1 895 ? 36.425 36.561 -21.514 1.00 38.06 895 ALA A CA 1
ATOM 6896 C C . ALA A 1 895 ? 36.099 37.502 -20.344 1.00 38.06 895 ALA A C 1
ATOM 6898 O O . ALA A 1 895 ? 36.963 38.222 -19.825 1.00 38.06 895 ALA A O 1
ATOM 6899 N N . THR A 1 896 ? 34.852 37.448 -19.875 1.00 30.67 896 THR A N 1
ATOM 6900 C CA . THR A 1 896 ? 34.332 38.245 -18.758 1.00 30.67 896 THR A CA 1
ATOM 6901 C C . THR A 1 896 ? 33.992 37.373 -17.541 1.00 30.67 896 THR A C 1
ATOM 6903 O O . THR A 1 896 ? 32.930 36.776 -17.448 1.00 30.67 896 THR A O 1
ATOM 6906 N N . ARG A 1 897 ? 34.934 37.361 -16.583 1.00 32.69 897 ARG A N 1
ATOM 6907 C CA . ARG A 1 897 ? 34.824 37.000 -15.146 1.00 32.69 897 ARG A CA 1
ATOM 6908 C C . ARG A 1 897 ? 33.922 35.806 -14.743 1.00 32.69 897 ARG A C 1
ATOM 6910 O O . ARG A 1 897 ? 32.706 35.943 -14.672 1.00 32.69 897 ARG A O 1
ATOM 6917 N N . GLY A 1 898 ? 34.549 34.756 -14.198 1.00 36.53 898 GLY A N 1
ATOM 6918 C CA . GLY A 1 898 ? 33.932 33.915 -13.152 1.00 36.53 898 GLY A CA 1
ATOM 6919 C C . GLY A 1 898 ? 33.653 32.459 -13.526 1.00 36.53 898 GLY A C 1
ATOM 6920 O O . GLY A 1 898 ? 32.526 32.010 -13.362 1.00 36.53 898 GLY A O 1
ATOM 6921 N N . LEU A 1 899 ? 34.656 31.729 -14.025 1.00 38.78 899 LEU A N 1
ATOM 6922 C CA . LEU A 1 899 ? 34.510 30.332 -14.451 1.00 38.78 899 LEU A CA 1
ATOM 6923 C C . LEU A 1 899 ? 35.416 29.389 -13.645 1.00 38.78 899 LEU A C 1
ATOM 6925 O O . LEU A 1 899 ? 36.602 29.677 -13.489 1.00 38.78 899 LEU A O 1
ATOM 6929 N N . ASN A 1 900 ? 34.870 28.241 -13.233 1.00 39.41 900 ASN A N 1
ATOM 6930 C CA . ASN A 1 900 ? 35.636 27.057 -12.833 1.00 39.41 900 ASN A CA 1
ATOM 6931 C C . ASN A 1 900 ? 35.738 26.102 -14.038 1.00 39.41 900 ASN A C 1
ATOM 6933 O O . ASN A 1 900 ? 34.786 25.965 -14.808 1.00 39.41 900 ASN A O 1
ATOM 6937 N N . ALA A 1 901 ? 36.878 25.430 -14.203 1.00 38.88 901 ALA A N 1
ATOM 6938 C CA . ALA A 1 901 ? 37.098 24.457 -15.273 1.00 38.88 901 ALA A CA 1
ATOM 6939 C C . ALA A 1 901 ? 37.961 23.296 -14.769 1.00 38.88 901 ALA A C 1
ATOM 6941 O O . ALA A 1 901 ? 38.952 23.525 -14.075 1.00 38.88 901 ALA A O 1
ATOM 6942 N N . THR A 1 902 ? 37.603 22.073 -15.161 1.00 40.16 902 THR A N 1
ATOM 6943 C CA . THR A 1 902 ? 38.225 20.832 -14.682 1.00 40.16 902 THR A CA 1
ATOM 6944 C C . THR A 1 902 ? 38.648 19.989 -15.881 1.00 40.16 902 THR A C 1
ATOM 6946 O O . THR A 1 902 ? 37.854 19.711 -16.781 1.00 40.16 902 THR A O 1
ATOM 6949 N N . VAL A 1 903 ? 39.917 19.587 -15.920 1.00 39.62 903 VAL A N 1
ATOM 6950 C CA . VAL A 1 903 ? 40.456 18.728 -16.984 1.00 39.62 903 VAL A CA 1
ATOM 6951 C C . VAL A 1 903 ? 40.407 17.285 -16.495 1.00 39.62 903 VAL A C 1
ATOM 6953 O O . VAL A 1 903 ? 40.941 17.001 -15.428 1.00 39.62 903 VAL A O 1
ATOM 6956 N N . ILE A 1 904 ? 39.782 16.382 -17.253 1.00 42.31 904 ILE A N 1
ATOM 6957 C CA . ILE A 1 904 ? 39.632 14.974 -16.862 1.00 42.31 904 ILE A CA 1
ATOM 6958 C C . ILE A 1 904 ? 40.146 14.103 -18.010 1.00 42.31 904 ILE A C 1
ATOM 6960 O O . ILE A 1 904 ? 39.560 14.042 -19.089 1.00 42.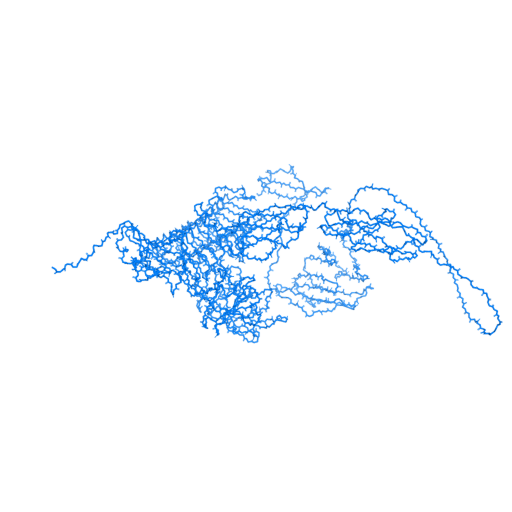31 904 ILE A O 1
ATOM 6964 N N . VAL A 1 905 ? 41.281 13.441 -17.799 1.00 38.56 905 VAL A N 1
ATOM 6965 C CA . VAL A 1 905 ? 41.850 12.511 -18.783 1.00 38.56 905 VAL A CA 1
ATOM 6966 C C . VAL A 1 905 ? 41.275 11.121 -18.527 1.00 38.56 905 VAL A C 1
ATOM 6968 O O . VAL A 1 905 ? 41.241 10.669 -17.386 1.00 38.56 905 VAL A O 1
ATOM 6971 N N . ALA A 1 906 ? 40.827 10.436 -19.580 1.00 37.81 906 ALA A N 1
ATOM 6972 C CA . ALA A 1 906 ? 40.296 9.083 -19.471 1.00 37.81 906 ALA A CA 1
ATOM 6973 C C . ALA A 1 906 ? 40.674 8.248 -20.703 1.00 37.81 906 ALA A C 1
ATOM 6975 O O . ALA A 1 906 ? 40.287 8.573 -21.825 1.00 37.81 906 ALA A O 1
ATOM 6976 N N . SER A 1 907 ? 41.365 7.127 -20.457 1.00 39.28 907 SER A N 1
ATOM 6977 C CA . SER A 1 907 ? 41.914 6.168 -21.439 1.00 39.28 907 SER A CA 1
ATOM 6978 C C . SER A 1 907 ? 43.088 6.681 -22.294 1.00 39.28 907 SER A C 1
ATOM 6980 O O . SER A 1 907 ? 43.467 7.847 -22.236 1.00 39.28 907 SER A O 1
ATOM 6982 N N . SER A 1 908 ? 43.746 5.768 -23.017 1.00 42.91 908 SER A N 1
ATOM 6983 C CA . SER A 1 908 ? 45.096 5.970 -23.568 1.00 42.91 908 SER A CA 1
ATOM 6984 C C . SER A 1 908 ? 45.193 6.737 -24.895 1.00 42.91 908 SER A C 1
ATOM 6986 O O . SER A 1 908 ? 46.313 6.984 -25.341 1.00 42.91 908 SER A O 1
ATOM 6988 N N . ASP A 1 909 ? 44.076 7.117 -25.522 1.00 43.12 909 ASP A N 1
ATOM 6989 C CA . ASP A 1 909 ? 44.049 7.895 -26.775 1.00 43.12 909 ASP A CA 1
ATOM 6990 C C . ASP A 1 909 ? 43.090 9.107 -26.756 1.00 43.12 909 ASP A C 1
ATOM 6992 O O . ASP A 1 909 ? 42.968 9.798 -27.768 1.00 43.12 909 ASP A O 1
ATOM 6996 N N . LYS A 1 910 ? 42.410 9.400 -25.635 1.00 47.47 910 LYS A N 1
ATOM 6997 C CA . LYS A 1 910 ? 41.352 10.429 -25.553 1.00 47.47 910 LYS A CA 1
ATOM 6998 C C . LYS A 1 910 ? 41.518 11.369 -24.357 1.00 47.47 910 LYS A C 1
ATOM 7000 O O . LYS A 1 910 ? 42.026 10.999 -23.302 1.00 47.47 910 LYS A O 1
ATOM 7005 N N . VAL A 1 911 ? 41.067 12.611 -24.532 1.00 51.47 911 VAL A N 1
ATOM 7006 C CA . VAL A 1 911 ? 41.106 13.685 -23.529 1.00 51.47 911 VAL A CA 1
ATOM 7007 C C . VAL A 1 911 ? 39.736 14.353 -23.455 1.00 51.47 911 VAL A C 1
ATOM 7009 O O . VAL A 1 911 ? 39.196 14.776 -24.479 1.00 51.47 911 VAL A O 1
ATOM 7012 N N . TYR A 1 912 ? 39.202 14.494 -22.241 1.00 49.31 912 TYR A N 1
ATOM 7013 C CA . TYR A 1 912 ? 37.931 15.163 -21.976 1.00 49.31 912 TYR A CA 1
ATOM 7014 C C . TYR A 1 912 ? 38.188 16.478 -21.227 1.00 49.31 912 TYR A C 1
ATOM 7016 O O . TYR A 1 912 ? 39.087 16.597 -20.389 1.00 49.31 912 TYR A O 1
ATOM 7024 N N . LEU A 1 913 ? 37.418 17.509 -21.563 1.00 47.97 913 LEU A N 1
ATOM 7025 C CA . LEU A 1 913 ? 37.593 18.859 -21.036 1.00 47.97 913 LEU A CA 1
ATOM 7026 C C . LEU A 1 913 ? 36.246 19.399 -20.554 1.00 47.97 913 LEU A C 1
ATOM 7028 O O . LEU A 1 913 ? 35.387 19.702 -21.381 1.00 47.97 913 LEU A O 1
ATOM 7032 N N . ALA A 1 914 ? 36.066 19.530 -19.238 1.00 46.38 914 ALA A N 1
ATOM 7033 C CA . ALA A 1 914 ? 34.853 20.085 -18.644 1.00 46.38 914 ALA A CA 1
ATOM 7034 C C . ALA A 1 914 ? 35.034 21.583 -18.347 1.00 46.38 914 ALA A C 1
ATOM 7036 O O . ALA A 1 914 ? 35.929 21.995 -17.604 1.00 46.38 914 ALA A O 1
ATOM 7037 N N . VAL A 1 915 ? 34.173 22.411 -18.936 1.00 47.03 915 VAL A N 1
ATOM 7038 C CA . VAL A 1 915 ? 34.197 23.871 -18.813 1.00 47.03 915 VAL A CA 1
ATOM 7039 C C . VAL A 1 915 ? 32.861 24.356 -18.262 1.00 47.03 915 VAL A C 1
ATOM 7041 O O . VAL A 1 915 ? 31.842 24.323 -18.953 1.00 47.03 915 VAL A O 1
ATOM 7044 N N . GLY A 1 916 ? 32.867 24.859 -17.027 1.00 46.44 916 GLY A N 1
ATOM 7045 C CA . GLY A 1 916 ? 31.745 25.630 -16.505 1.00 46.44 916 GLY A CA 1
ATOM 7046 C C . GLY A 1 916 ? 31.670 26.986 -17.206 1.00 46.44 916 GLY A C 1
ATOM 7047 O O . GLY A 1 916 ? 32.671 27.701 -17.284 1.00 46.44 916 GLY A O 1
ATOM 7048 N N . THR A 1 917 ? 30.490 27.360 -17.696 1.00 36.38 917 THR A N 1
ATOM 7049 C CA . THR A 1 917 ? 30.191 28.728 -18.144 1.00 36.38 917 THR A CA 1
ATOM 7050 C C . THR A 1 917 ? 29.160 29.377 -17.218 1.00 36.38 917 THR A C 1
ATOM 7052 O O . THR A 1 917 ? 28.479 28.706 -16.443 1.00 36.38 917 THR A O 1
ATOM 7055 N N . ASN A 1 918 ? 29.113 30.711 -17.206 1.00 38.22 918 ASN A N 1
ATOM 7056 C CA . ASN A 1 918 ? 28.543 31.480 -16.097 1.00 38.22 918 ASN A CA 1
ATOM 7057 C C . ASN A 1 918 ? 27.077 31.107 -15.768 1.00 38.22 918 ASN A C 1
ATOM 7059 O O . ASN A 1 918 ? 26.166 31.326 -16.567 1.00 38.22 918 ASN A O 1
ATOM 7063 N N . LYS A 1 919 ? 26.861 30.590 -14.551 1.00 37.44 919 LYS A N 1
ATOM 7064 C CA . LYS A 1 919 ? 25.567 30.352 -13.873 1.00 37.44 919 LYS A CA 1
ATOM 7065 C C . LYS A 1 919 ? 24.506 29.460 -14.551 1.00 37.44 919 LYS A C 1
ATOM 7067 O O . LYS A 1 919 ? 23.485 29.225 -13.913 1.00 37.44 919 LYS A O 1
ATOM 7072 N N . THR A 1 920 ? 24.687 28.971 -15.782 1.00 35.81 920 THR A N 1
ATOM 7073 C CA . THR A 1 920 ? 23.597 28.282 -16.520 1.00 35.81 920 THR A CA 1
ATOM 7074 C C . THR A 1 920 ? 23.986 27.068 -17.372 1.00 35.81 920 THR A C 1
ATOM 7076 O O . THR A 1 920 ? 23.077 26.403 -17.864 1.00 35.81 920 THR A O 1
ATOM 7079 N N . SER A 1 921 ? 25.277 26.749 -17.565 1.00 36.72 921 SER A N 1
ATOM 7080 C CA . SER A 1 921 ? 25.674 25.502 -18.246 1.00 36.72 921 SER A CA 1
ATOM 7081 C C . SER A 1 921 ? 27.126 25.069 -17.990 1.00 36.72 921 SER A C 1
ATOM 7083 O O . SER A 1 921 ? 28.042 25.895 -17.969 1.00 36.72 921 SER A O 1
ATOM 7085 N N . THR A 1 922 ? 27.347 23.755 -17.884 1.00 43.34 922 THR A N 1
ATOM 7086 C CA . THR A 1 922 ? 28.681 23.125 -17.891 1.00 43.34 922 THR A CA 1
ATOM 7087 C C . THR A 1 922 ? 28.864 22.328 -19.177 1.00 43.34 922 THR A C 1
ATOM 7089 O O . THR A 1 922 ? 28.314 21.240 -19.316 1.00 43.34 922 THR A O 1
ATOM 7092 N N . THR A 1 923 ? 29.647 22.861 -20.113 1.00 45.97 923 THR A N 1
ATOM 7093 C CA . THR A 1 923 ? 29.945 22.214 -21.396 1.00 45.97 923 THR A CA 1
ATOM 7094 C C . THR A 1 923 ? 31.151 21.289 -21.264 1.00 45.97 923 THR A C 1
ATOM 7096 O O . THR A 1 923 ? 32.249 21.731 -20.924 1.00 45.97 923 THR A O 1
ATOM 7099 N N . VAL A 1 924 ? 30.974 20.016 -21.607 1.00 48.97 924 VAL A N 1
ATOM 7100 C CA . VAL A 1 924 ? 32.081 19.073 -21.829 1.00 48.97 924 VAL A CA 1
ATOM 7101 C C . VAL A 1 924 ? 32.480 19.103 -23.310 1.00 48.97 924 VAL A C 1
ATOM 7103 O O . VAL A 1 924 ? 31.651 19.382 -24.174 1.00 48.97 924 VAL A O 1
ATOM 7106 N N . LYS A 1 925 ? 33.759 18.861 -23.622 1.00 50.09 925 LYS A N 1
ATOM 7107 C CA . LYS A 1 925 ? 34.242 18.606 -24.989 1.00 50.09 925 LYS A CA 1
ATOM 7108 C C . LYS A 1 925 ? 35.262 17.473 -25.011 1.00 50.09 925 LYS A C 1
ATOM 7110 O O . LYS A 1 925 ? 36.160 17.434 -24.168 1.00 50.09 925 LYS A O 1
ATOM 7115 N N . THR A 1 926 ? 35.151 16.608 -26.013 1.00 53.50 926 THR A N 1
ATOM 7116 C CA . THR A 1 926 ? 35.973 15.401 -26.173 1.00 53.50 926 THR A CA 1
ATOM 7117 C C . THR A 1 926 ? 36.931 15.541 -27.353 1.00 53.50 926 THR A C 1
ATOM 7119 O O . THR A 1 926 ? 36.543 15.999 -28.429 1.00 53.50 926 THR A O 1
ATOM 7122 N N . TYR A 1 927 ? 38.182 15.118 -27.170 1.00 53.75 927 TYR A N 1
ATOM 7123 C CA . TYR A 1 927 ? 39.222 15.155 -28.197 1.00 53.75 927 TYR A CA 1
ATOM 7124 C C . TYR A 1 927 ? 39.978 13.825 -28.250 1.00 53.75 927 TYR A C 1
ATOM 7126 O O . TYR A 1 927 ? 40.293 13.244 -27.212 1.00 53.75 927 TYR A O 1
ATOM 7134 N N . GLN A 1 928 ? 40.313 13.367 -29.454 1.00 53.66 928 GLN A N 1
ATOM 7135 C CA . GLN A 1 928 ? 41.228 12.250 -29.675 1.00 53.66 928 GLN A CA 1
ATOM 7136 C C . GLN A 1 928 ? 42.658 12.761 -29.876 1.00 53.66 928 GLN A C 1
ATOM 7138 O O . GLN A 1 928 ? 42.879 13.799 -30.509 1.00 53.66 928 GLN A O 1
ATOM 7143 N N . VAL A 1 929 ? 43.625 12.018 -29.344 1.00 51.97 929 VAL A N 1
ATOM 7144 C CA . VAL A 1 929 ? 45.062 12.267 -29.467 1.00 51.97 929 VAL A CA 1
ATOM 7145 C C . VAL A 1 929 ? 45.585 11.529 -30.696 1.00 51.97 929 VAL A C 1
ATOM 7147 O O . VAL A 1 929 ? 45.669 10.303 -30.705 1.00 51.97 929 VAL A O 1
ATOM 7150 N N . LEU A 1 930 ? 45.942 12.277 -31.738 1.00 48.88 930 LEU A N 1
ATOM 7151 C CA . LEU A 1 930 ? 46.504 11.739 -32.978 1.00 48.88 930 LEU A CA 1
ATOM 7152 C C . LEU A 1 930 ? 48.031 11.921 -33.017 1.00 48.88 930 LEU A C 1
ATOM 7154 O O . LEU A 1 930 ? 48.640 12.490 -32.109 1.00 48.88 930 LEU A O 1
ATOM 7158 N N . ALA A 1 931 ? 48.678 11.403 -34.063 1.00 42.28 931 ALA A N 1
ATOM 7159 C CA . ALA A 1 931 ? 50.135 11.468 -34.215 1.00 42.28 931 ALA A CA 1
ATOM 7160 C C . ALA A 1 931 ? 50.673 12.898 -34.449 1.00 42.28 931 ALA A C 1
ATOM 7162 O O . ALA A 1 931 ? 51.861 13.150 -34.241 1.00 42.28 931 ALA A O 1
ATOM 7163 N N . ASP A 1 932 ? 49.800 13.809 -34.872 1.00 41.75 932 ASP A N 1
ATOM 7164 C CA . ASP A 1 932 ? 50.069 15.165 -35.351 1.00 41.75 932 ASP A CA 1
ATOM 7165 C C . ASP A 1 932 ? 49.309 16.268 -34.582 1.00 41.75 932 ASP A C 1
ATOM 7167 O O . ASP A 1 932 ? 49.667 17.440 -34.692 1.00 41.75 932 ASP A O 1
ATOM 7171 N N . GLY A 1 933 ? 48.312 15.936 -33.753 1.00 46.88 933 GLY A N 1
ATOM 7172 C CA . GLY A 1 933 ? 47.575 16.930 -32.966 1.00 46.88 933 GLY A CA 1
ATOM 7173 C C . GLY A 1 933 ? 46.390 16.378 -32.171 1.00 46.88 933 GLY A C 1
ATOM 7174 O O . GLY A 1 933 ? 46.266 15.173 -31.953 1.00 46.88 933 GLY A O 1
ATOM 7175 N N . LEU A 1 934 ? 45.510 17.281 -31.730 1.00 50.91 934 LEU A N 1
ATOM 7176 C CA . LEU A 1 934 ? 44.213 16.940 -31.140 1.00 50.91 934 LEU A CA 1
ATOM 7177 C C . LEU A 1 934 ? 43.100 17.117 -32.179 1.00 50.91 934 LEU A C 1
ATOM 7179 O O . LEU A 1 934 ? 42.959 18.192 -32.768 1.00 50.91 934 LEU A O 1
ATOM 7183 N N . LYS A 1 935 ? 42.267 16.085 -32.353 1.00 52.66 935 LYS A N 1
ATOM 7184 C CA . LYS A 1 935 ? 41.053 16.130 -33.182 1.00 52.66 935 LYS A CA 1
ATOM 7185 C C . LYS A 1 935 ? 39.821 16.148 -32.281 1.00 52.66 935 LYS A C 1
ATOM 7187 O O . LYS A 1 935 ? 39.688 15.289 -31.417 1.00 52.66 935 LYS A O 1
ATOM 7192 N N . ALA A 1 936 ? 38.918 17.108 -32.475 1.00 57.75 936 ALA A N 1
ATOM 7193 C CA . ALA A 1 936 ? 37.638 17.126 -31.766 1.00 57.75 936 ALA A CA 1
ATOM 7194 C C . ALA A 1 936 ? 36.758 15.937 -32.195 1.00 57.75 936 ALA A C 1
ATOM 7196 O O . ALA A 1 936 ? 36.719 15.594 -33.380 1.00 57.75 936 ALA A O 1
ATOM 7197 N N . LEU A 1 937 ? 36.057 15.324 -31.239 1.00 55.16 937 LEU A N 1
ATOM 7198 C CA . LEU A 1 937 ? 35.044 14.298 -31.487 1.00 55.16 937 LEU A CA 1
ATOM 7199 C C . LEU A 1 937 ? 33.647 14.907 -31.288 1.00 55.16 937 LEU A C 1
ATOM 7201 O O . LEU A 1 937 ? 33.389 15.558 -30.276 1.00 55.16 937 LEU A O 1
ATOM 7205 N N . ASN A 1 938 ? 32.754 14.712 -32.261 1.00 51.84 938 ASN A N 1
ATOM 7206 C CA . ASN A 1 938 ? 31.445 15.370 -32.311 1.00 51.84 938 ASN A CA 1
ATOM 7207 C C . ASN A 1 938 ? 30.368 14.618 -31.504 1.00 51.84 938 ASN A C 1
ATOM 7209 O O . ASN A 1 938 ? 29.464 14.032 -32.091 1.00 51.84 938 ASN A O 1
ATOM 7213 N N . SER A 1 939 ? 30.429 14.672 -30.171 1.00 47.94 939 SER A N 1
ATOM 7214 C CA . SER A 1 939 ? 29.297 14.317 -29.292 1.00 47.94 939 SER A CA 1
ATOM 7215 C C . SER A 1 939 ? 29.490 14.837 -27.856 1.00 47.94 939 SER A C 1
ATOM 7217 O O . SER A 1 939 ? 30.622 14.906 -27.379 1.00 47.94 939 SER A O 1
ATOM 7219 N N . LEU A 1 940 ? 28.373 15.121 -27.165 1.00 39.09 940 LEU A N 1
ATOM 7220 C CA . LEU A 1 940 ? 28.245 15.538 -25.748 1.00 39.09 940 LEU A CA 1
ATOM 7221 C C . LEU A 1 940 ? 28.605 16.996 -25.376 1.00 39.09 940 LEU A C 1
ATOM 7223 O O . LEU A 1 940 ? 29.428 17.259 -24.500 1.00 39.09 940 LEU A O 1
ATOM 7227 N N . THR A 1 941 ? 27.847 17.953 -25.926 1.00 36.31 941 THR A N 1
ATOM 7228 C CA . THR A 1 941 ? 27.604 19.247 -25.255 1.00 36.31 941 THR A CA 1
ATOM 7229 C C . THR A 1 941 ? 26.531 19.062 -24.176 1.00 36.31 941 THR A C 1
ATOM 7231 O O . THR A 1 941 ? 25.344 19.221 -24.446 1.00 36.31 941 THR A O 1
ATOM 7234 N N . ALA A 1 942 ? 26.930 18.724 -22.948 1.00 35.56 942 ALA A N 1
ATOM 7235 C CA . ALA A 1 942 ? 26.025 18.784 -21.796 1.00 35.56 942 ALA A CA 1
ATOM 7236 C C . ALA A 1 942 ? 25.659 20.246 -21.449 1.00 35.56 942 ALA A C 1
ATOM 7238 O O . ALA A 1 942 ? 26.470 21.158 -21.641 1.00 35.56 942 ALA A O 1
ATOM 7239 N N . ILE A 1 943 ? 24.442 20.473 -20.932 1.00 33.50 943 ILE A N 1
ATOM 7240 C CA . ILE A 1 943 ? 23.925 21.796 -20.534 1.00 33.50 943 ILE A CA 1
ATOM 7241 C C . ILE A 1 943 ? 23.159 21.665 -19.204 1.00 33.50 943 ILE A C 1
ATOM 7243 O O . ILE A 1 943 ? 21.939 21.533 -19.178 1.00 33.50 943 ILE A O 1
ATOM 7247 N N . ALA A 1 944 ? 23.883 21.692 -18.083 1.00 31.75 944 ALA A N 1
ATOM 7248 C CA . ALA A 1 944 ? 23.292 21.621 -16.743 1.00 31.75 944 ALA A CA 1
ATOM 7249 C C . ALA A 1 944 ? 22.818 22.998 -16.227 1.00 31.75 944 ALA A C 1
ATOM 7251 O O . ALA A 1 944 ? 23.628 23.915 -16.065 1.00 31.75 944 ALA A O 1
ATOM 7252 N N . LYS A 1 945 ? 21.517 23.117 -15.927 1.00 24.42 945 LYS A N 1
ATOM 7253 C CA . LYS A 1 945 ? 20.909 24.243 -15.187 1.00 24.42 945 LYS A CA 1
ATOM 7254 C C . LYS A 1 945 ? 21.173 24.109 -13.662 1.00 24.42 945 LYS A C 1
ATOM 7256 O O . LYS A 1 945 ? 21.681 23.074 -13.235 1.00 24.42 945 LYS A O 1
ATOM 7261 N N . PRO A 1 946 ? 20.983 25.168 -12.846 1.00 26.38 946 PRO A N 1
ATOM 7262 C CA . PRO A 1 946 ? 21.793 25.341 -11.636 1.00 26.38 946 PRO A CA 1
ATOM 7263 C C . PRO A 1 946 ? 21.317 24.564 -10.396 1.00 26.38 946 PRO A C 1
ATOM 7265 O O . PRO A 1 946 ? 20.205 24.757 -9.920 1.00 26.38 946 PRO A O 1
ATOM 7268 N N . GLY A 1 947 ? 22.247 23.817 -9.796 1.00 27.06 947 GLY A N 1
ATOM 7269 C CA . GLY A 1 947 ? 22.177 23.240 -8.450 1.00 27.06 947 GLY A CA 1
ATOM 7270 C C . GLY A 1 947 ? 23.585 23.136 -7.839 1.00 27.06 947 GLY A C 1
ATOM 7271 O O . GLY A 1 947 ? 24.581 23.281 -8.553 1.00 27.06 947 GLY A O 1
ATOM 7272 N N . LYS A 1 948 ? 23.696 22.928 -6.519 1.00 25.06 948 LYS A N 1
ATOM 7273 C CA . LYS A 1 948 ? 24.990 22.657 -5.857 1.00 25.06 948 LYS A CA 1
ATOM 7274 C C . LYS A 1 948 ? 25.320 21.163 -5.932 1.00 25.06 948 LYS A C 1
ATOM 7276 O O . LYS A 1 948 ? 24.429 20.338 -5.795 1.00 25.06 948 LYS A O 1
ATOM 7281 N N . ILE A 1 949 ? 26.608 20.838 -6.019 1.00 26.33 949 ILE A N 1
ATOM 7282 C CA . ILE A 1 949 ? 27.153 19.539 -5.589 1.00 26.33 949 ILE A CA 1
ATOM 7283 C C . ILE A 1 949 ? 27.904 19.800 -4.276 1.00 26.33 949 ILE A C 1
ATOM 7285 O O . ILE A 1 949 ? 28.577 20.828 -4.160 1.00 26.33 949 ILE A O 1
ATOM 7289 N N . LEU A 1 950 ? 27.749 18.923 -3.281 1.00 22.80 950 LEU A N 1
ATOM 7290 C CA . LEU A 1 950 ? 28.205 19.136 -1.903 1.00 22.80 950 LEU A CA 1
ATOM 7291 C C . LEU A 1 950 ? 29.004 17.927 -1.387 1.00 22.80 950 LEU A C 1
ATOM 7293 O O . LEU A 1 950 ? 28.628 16.790 -1.649 1.00 22.80 950 LEU A O 1
ATOM 7297 N N . VAL A 1 951 ? 30.078 18.182 -0.634 1.00 24.16 951 VAL A N 1
ATOM 7298 C CA . VAL A 1 951 ? 30.820 17.205 0.191 1.00 24.16 951 VAL A CA 1
ATOM 7299 C C . VAL A 1 951 ? 31.279 17.951 1.454 1.00 24.16 951 VAL A C 1
ATOM 7301 O O . VAL A 1 951 ? 31.624 19.132 1.361 1.00 24.16 951 VAL A O 1
ATOM 7304 N N . HIS A 1 952 ? 31.227 17.318 2.631 1.00 22.94 952 HIS A N 1
ATOM 7305 C CA . HIS A 1 952 ? 31.082 18.021 3.917 1.00 22.94 952 HIS A CA 1
ATOM 7306 C C . HIS A 1 952 ? 32.142 17.618 4.966 1.00 22.94 952 HIS A C 1
ATOM 7308 O O . HIS A 1 952 ? 32.484 16.445 5.074 1.00 22.94 952 HIS A O 1
ATOM 7314 N N . PHE A 1 953 ? 32.639 18.581 5.758 1.00 27.98 953 PHE A N 1
ATOM 7315 C CA . PHE A 1 953 ? 33.455 18.371 6.970 1.00 27.98 953 PHE A CA 1
ATOM 7316 C C . PHE A 1 953 ? 33.286 19.564 7.931 1.00 27.98 953 PHE A C 1
ATOM 7318 O O . PHE A 1 953 ? 33.287 20.710 7.483 1.00 27.98 953 PHE A O 1
ATOM 7325 N N . GLN A 1 954 ? 33.177 19.312 9.241 1.00 37.00 954 GLN A N 1
ATOM 7326 C CA . GLN A 1 954 ? 32.859 20.334 10.253 1.00 37.00 954 GLN A CA 1
ATOM 7327 C C . GLN A 1 954 ? 34.105 20.894 10.979 1.00 37.00 954 GLN A C 1
ATOM 7329 O O . GLN A 1 954 ? 34.799 20.168 11.684 1.00 37.00 954 GLN A O 1
ATOM 7334 N N . ASP A 1 955 ? 34.341 22.196 10.771 1.00 36.41 955 ASP A N 1
ATOM 7335 C CA . ASP A 1 955 ? 35.165 23.202 11.478 1.00 36.41 955 ASP A CA 1
ATOM 7336 C C . ASP A 1 955 ? 36.486 22.873 12.218 1.00 36.41 955 ASP A C 1
ATOM 7338 O O . ASP A 1 955 ? 36.628 21.969 13.040 1.00 36.41 955 ASP A O 1
ATOM 7342 N N . VAL A 1 956 ? 37.474 23.760 12.006 1.00 33.34 956 VAL A N 1
ATOM 7343 C CA . VAL A 1 956 ? 38.819 23.716 12.610 1.00 33.34 956 VAL A CA 1
ATOM 7344 C C . VAL A 1 956 ? 39.253 25.103 13.101 1.00 33.34 956 VAL A C 1
ATOM 7346 O O . VAL A 1 956 ? 39.363 26.047 12.317 1.00 33.34 956 VAL A O 1
ATOM 7349 N N . TYR A 1 957 ? 39.608 25.219 14.385 1.00 38.34 957 TYR A N 1
ATOM 7350 C CA . TYR A 1 957 ? 40.052 26.478 14.999 1.00 38.34 957 TYR A CA 1
ATOM 7351 C C . TYR A 1 957 ? 41.582 26.605 15.116 1.00 38.34 957 TYR A C 1
ATOM 7353 O O . TYR A 1 957 ? 42.322 25.629 15.258 1.00 38.34 957 TYR A O 1
ATOM 7361 N N . LYS A 1 958 ? 42.074 27.852 15.085 1.00 35.44 958 LYS A N 1
ATOM 7362 C CA . LYS A 1 958 ? 43.503 28.201 15.177 1.00 35.44 958 LYS A CA 1
ATOM 7363 C C . LYS A 1 958 ? 43.844 28.807 16.538 1.00 35.44 958 LYS A C 1
ATOM 7365 O O . LYS A 1 958 ? 43.219 29.778 16.950 1.00 35.44 958 LYS A O 1
ATOM 7370 N N . SER A 1 959 ? 44.896 28.300 17.187 1.00 37.00 959 SER A N 1
ATOM 7371 C CA . SER A 1 959 ? 45.466 28.885 18.409 1.00 37.00 959 SER A CA 1
ATOM 7372 C C . SER A 1 959 ? 46.934 29.281 18.211 1.00 37.00 959 SER A C 1
ATOM 7374 O O . SER A 1 959 ? 47.626 28.729 17.353 1.00 37.00 959 SER A O 1
ATOM 7376 N N . GLY A 1 960 ? 47.440 30.200 19.040 1.00 42.88 960 GLY A N 1
ATOM 7377 C CA . GLY A 1 960 ? 48.832 30.675 18.980 1.00 42.88 960 GLY A CA 1
ATOM 7378 C C . GLY A 1 960 ? 49.910 29.628 19.307 1.00 42.88 960 GLY A C 1
ATOM 7379 O O . GLY A 1 960 ? 51.090 29.918 19.142 1.00 42.88 960 GLY A O 1
ATOM 7380 N N . TYR A 1 961 ? 49.527 28.421 19.742 1.00 37.41 961 TYR A N 1
ATOM 7381 C CA . TYR A 1 961 ? 50.449 27.336 20.112 1.00 37.41 961 TYR A CA 1
ATOM 7382 C C . TYR A 1 961 ? 50.196 26.024 19.348 1.00 37.41 961 TYR A C 1
ATOM 7384 O O . TYR A 1 961 ? 50.642 24.964 19.794 1.00 37.41 961 TYR A O 1
ATOM 7392 N N . GLY A 1 962 ? 49.485 26.089 18.216 1.00 46.34 962 GLY A N 1
ATOM 7393 C CA . GLY A 1 962 ? 49.238 24.958 17.317 1.00 46.34 962 GLY A CA 1
ATOM 7394 C C . GLY A 1 962 ? 47.765 24.757 16.952 1.00 46.34 962 GLY A C 1
ATOM 7395 O O . GLY A 1 962 ? 46.877 25.478 17.421 1.00 46.34 962 GLY A O 1
ATOM 7396 N N . LEU A 1 963 ? 47.520 23.749 16.110 1.00 39.47 963 LEU A N 1
ATOM 7397 C CA . LEU A 1 963 ? 46.184 23.204 15.872 1.00 39.47 963 LEU A CA 1
ATOM 7398 C C . LEU A 1 963 ? 45.675 22.525 17.146 1.00 39.47 963 LEU A C 1
ATOM 7400 O O . LEU A 1 963 ? 46.376 21.711 17.752 1.00 39.47 963 LEU A O 1
ATOM 7404 N N . VAL A 1 964 ? 44.448 22.868 17.525 1.00 36.84 964 VAL A N 1
ATOM 7405 C CA . VAL A 1 964 ? 43.733 22.285 18.659 1.00 36.84 964 VAL A CA 1
ATOM 7406 C C . VAL A 1 964 ? 42.365 21.863 18.151 1.00 36.84 964 VAL A C 1
ATOM 7408 O O . VAL A 1 964 ? 41.618 22.702 17.651 1.00 36.84 964 VAL A O 1
ATOM 7411 N N . THR A 1 965 ? 42.038 20.580 18.283 1.00 43.69 965 THR A N 1
ATOM 7412 C CA . THR A 1 965 ? 40.674 20.095 18.055 1.00 43.69 965 THR A CA 1
ATOM 7413 C C . THR A 1 965 ? 39.967 19.931 19.397 1.00 43.69 965 THR A C 1
ATOM 7415 O O . THR A 1 965 ? 40.505 19.355 20.348 1.00 43.69 965 THR A O 1
ATOM 7418 N N . MET A 1 966 ? 38.775 20.513 19.501 1.00 38.59 966 MET A N 1
ATOM 7419 C CA . MET A 1 966 ? 37.912 20.422 20.674 1.00 38.59 966 MET A CA 1
ATOM 7420 C C . MET A 1 966 ? 36.823 19.409 20.354 1.00 38.59 966 MET A C 1
ATOM 7422 O O . MET A 1 966 ? 36.012 19.654 19.467 1.00 38.59 966 MET A O 1
ATOM 7426 N N . ARG A 1 967 ? 36.798 18.276 21.060 1.00 45.38 967 ARG A N 1
ATOM 7427 C CA . ARG A 1 967 ? 35.820 17.216 20.801 1.00 45.38 967 ARG A CA 1
ATOM 7428 C C . ARG A 1 967 ? 35.077 16.877 22.089 1.00 45.38 967 ARG A C 1
ATOM 7430 O O . ARG A 1 967 ? 35.669 16.499 23.103 1.00 45.38 967 ARG A O 1
ATOM 7437 N N . LYS A 1 968 ? 33.766 17.105 22.055 1.00 36.88 968 LYS A N 1
ATOM 7438 C CA . LYS A 1 968 ? 32.817 16.803 23.128 1.00 36.88 968 LYS A CA 1
ATOM 7439 C C . LYS A 1 968 ? 32.446 15.329 22.984 1.00 36.88 968 LYS A C 1
ATOM 7441 O O . LYS A 1 968 ? 31.783 14.972 22.022 1.00 36.88 968 LYS A O 1
ATOM 7446 N N . TYR A 1 969 ? 32.925 14.483 23.892 1.00 41.94 969 TYR A N 1
ATOM 7447 C CA . TYR A 1 969 ? 32.617 13.051 23.880 1.00 41.94 969 TYR A CA 1
ATOM 7448 C C . TYR A 1 969 ? 31.495 12.740 24.877 1.00 41.94 969 TYR A C 1
ATOM 7450 O O . TYR A 1 969 ? 31.439 13.332 25.962 1.00 41.94 969 TYR A O 1
ATOM 7458 N N . TYR A 1 970 ? 30.613 11.808 24.515 1.00 31.34 970 TYR A N 1
ATOM 7459 C CA . TYR A 1 970 ? 29.597 11.264 25.414 1.00 31.34 970 TYR A CA 1
ATOM 7460 C C . TYR A 1 970 ? 30.238 10.249 26.391 1.00 31.34 970 TYR A C 1
ATOM 7462 O O . TYR A 1 970 ? 31.148 9.528 25.979 1.00 31.34 970 TYR A O 1
ATOM 7470 N N . PRO A 1 971 ? 29.819 10.173 27.672 1.00 35.19 971 PRO A N 1
ATOM 7471 C CA . PRO A 1 971 ? 28.937 11.096 28.380 1.00 35.19 971 PRO A CA 1
ATOM 7472 C C . PRO A 1 971 ? 29.689 12.347 28.878 1.00 35.19 971 PRO A C 1
ATOM 7474 O O . PRO A 1 971 ? 30.442 12.324 29.851 1.00 35.19 971 PRO A O 1
ATOM 7477 N N . ARG A 1 972 ? 29.431 13.476 28.208 1.00 44.81 972 ARG A N 1
ATOM 7478 C CA . ARG A 1 972 ? 29.710 14.860 28.641 1.00 44.81 972 ARG A CA 1
ATOM 7479 C C . ARG A 1 972 ? 31.125 15.169 29.177 1.00 44.81 972 ARG A C 1
ATOM 7481 O O . ARG A 1 972 ? 31.267 16.050 30.024 1.00 44.81 972 ARG A O 1
ATOM 7488 N N . THR A 1 973 ? 32.189 14.568 28.633 1.00 41.97 973 THR A N 1
ATOM 7489 C CA . THR A 1 973 ? 33.567 15.061 28.859 1.00 41.97 973 THR A CA 1
ATOM 7490 C C . THR A 1 973 ? 34.111 15.810 27.642 1.00 41.97 973 THR A C 1
ATOM 7492 O O . THR A 1 973 ? 34.369 15.239 26.583 1.00 41.97 973 THR A O 1
ATOM 7495 N N . LEU A 1 974 ? 34.344 17.118 27.804 1.00 44.94 974 LEU A N 1
ATOM 7496 C CA . LEU A 1 974 ? 35.071 17.916 26.816 1.00 44.94 974 LEU A CA 1
ATOM 7497 C C . LEU A 1 974 ? 36.551 17.516 26.840 1.00 44.94 974 LEU A C 1
ATOM 7499 O O . LEU A 1 974 ? 37.245 17.731 27.843 1.00 44.94 974 LEU A O 1
ATOM 7503 N N . LYS A 1 975 ? 37.046 16.953 25.736 1.00 46.22 975 LYS A N 1
ATOM 7504 C CA . LYS A 1 975 ? 38.461 16.613 25.563 1.00 46.22 975 LYS A CA 1
ATOM 7505 C C . LYS A 1 975 ? 39.090 17.542 24.531 1.00 46.22 975 LYS A C 1
ATOM 7507 O O . LYS A 1 975 ? 38.554 17.753 23.445 1.00 46.22 975 LYS A O 1
ATOM 7512 N N . ILE A 1 976 ? 40.226 18.117 24.904 1.00 49.88 976 ILE A N 1
ATOM 7513 C CA . ILE A 1 976 ? 40.946 19.108 24.107 1.00 49.88 976 ILE A CA 1
ATOM 7514 C C . ILE A 1 976 ? 42.207 18.421 23.618 1.00 49.88 976 ILE A C 1
ATOM 7516 O O . ILE A 1 976 ? 43.029 18.008 24.432 1.00 49.88 976 ILE A O 1
ATOM 7520 N N . TRP A 1 977 ? 42.339 18.262 22.308 1.00 47.19 977 TRP A N 1
ATOM 7521 C CA . TRP A 1 977 ? 43.429 17.501 21.718 1.00 47.19 977 TRP A CA 1
ATOM 7522 C C . TRP A 1 977 ? 44.357 18.432 20.958 1.00 47.19 977 TRP A C 1
ATOM 7524 O O . TRP A 1 977 ? 43.939 19.178 20.069 1.00 47.19 977 TRP A O 1
ATOM 7534 N N . LYS A 1 978 ? 45.636 18.373 21.315 1.00 44.03 978 LYS A N 1
ATOM 7535 C CA . LYS A 1 978 ? 46.698 19.162 20.706 1.00 44.03 978 LYS A CA 1
ATOM 7536 C C . LYS A 1 978 ? 47.582 18.246 19.877 1.00 44.03 978 LYS A C 1
ATOM 7538 O O . LYS A 1 978 ? 47.966 17.174 20.339 1.00 44.03 978 LYS A O 1
ATOM 7543 N N . LEU A 1 979 ? 47.906 18.673 18.662 1.00 43.84 979 LEU A N 1
ATOM 7544 C CA . LEU A 1 979 ? 48.897 17.990 17.836 1.00 43.84 979 LEU A CA 1
ATOM 7545 C C . LEU A 1 979 ? 50.280 18.169 18.479 1.00 43.84 979 LEU A C 1
ATOM 7547 O O . LEU A 1 979 ? 50.721 19.309 18.635 1.00 43.84 979 LEU A O 1
ATOM 7551 N N . ASP A 1 980 ? 50.969 17.081 18.833 1.00 49.09 980 ASP A N 1
ATOM 7552 C CA . ASP A 1 980 ? 52.403 17.142 19.138 1.00 49.09 980 ASP A CA 1
ATOM 7553 C C . ASP A 1 980 ? 53.182 17.240 17.814 1.00 49.09 980 ASP A C 1
ATOM 7555 O O . ASP A 1 980 ? 53.246 16.248 17.084 1.00 49.09 980 ASP A O 1
ATOM 7559 N N . PRO A 1 981 ? 53.813 18.385 17.480 1.00 41.81 981 PRO A N 1
ATOM 7560 C CA . PRO A 1 981 ? 54.454 18.572 16.178 1.00 41.81 981 PRO A CA 1
ATOM 7561 C C . PRO A 1 981 ? 55.713 17.717 15.972 1.00 41.81 981 PRO A C 1
ATOM 7563 O O . PRO A 1 981 ? 56.294 17.750 14.891 1.00 41.81 981 PRO A O 1
ATOM 7566 N N . ARG A 1 982 ? 56.179 16.999 17.005 1.00 43.66 982 ARG A N 1
ATOM 7567 C CA . ARG A 1 982 ? 57.328 16.082 16.913 1.00 43.66 982 ARG A CA 1
ATOM 7568 C C . ARG A 1 982 ? 56.924 14.697 16.419 1.00 43.66 982 ARG A C 1
ATOM 7570 O O . ARG A 1 982 ? 57.688 14.062 15.705 1.00 43.66 982 ARG A O 1
ATOM 7577 N N . ASN A 1 983 ? 55.733 14.253 16.819 1.00 39.00 983 ASN A N 1
ATOM 7578 C CA . ASN A 1 983 ? 55.216 12.907 16.574 1.00 39.00 983 ASN A CA 1
ATOM 7579 C C . ASN A 1 983 ? 54.006 12.901 15.618 1.00 39.00 983 ASN A C 1
ATOM 7581 O O . ASN A 1 983 ? 53.567 11.838 15.198 1.00 39.00 983 ASN A O 1
ATOM 7585 N N . ASN A 1 984 ? 53.462 14.078 15.277 1.00 46.25 984 ASN A N 1
ATOM 7586 C CA . ASN A 1 984 ? 52.285 14.291 14.423 1.00 46.25 984 ASN A CA 1
ATOM 7587 C C . ASN A 1 984 ? 51.024 13.508 14.839 1.00 46.25 984 ASN A C 1
ATOM 7589 O O . ASN A 1 984 ? 50.122 13.291 14.032 1.00 46.25 984 ASN A O 1
ATOM 7593 N N . ILE A 1 985 ? 50.929 13.159 16.123 1.00 41.97 985 ILE A N 1
ATOM 7594 C CA . ILE A 1 985 ? 49.735 12.592 16.751 1.00 41.97 985 ILE A CA 1
ATOM 7595 C C . ILE A 1 985 ? 49.045 13.636 17.629 1.00 41.97 985 ILE A C 1
ATOM 7597 O O . ILE A 1 985 ? 49.687 14.499 18.235 1.00 41.97 985 ILE A O 1
ATOM 7601 N N . PHE A 1 986 ? 47.721 13.553 17.701 1.00 45.72 986 PHE A N 1
ATOM 7602 C CA . PHE A 1 986 ? 46.931 14.324 18.651 1.00 45.72 986 PHE A CA 1
ATOM 7603 C C . PHE A 1 986 ? 46.963 13.648 20.026 1.00 45.72 986 PHE A C 1
ATOM 7605 O O . PHE A 1 986 ? 46.713 12.450 20.135 1.00 45.72 986 PHE A O 1
ATOM 7612 N N . ILE A 1 987 ? 47.219 14.426 21.078 1.00 48.75 987 ILE A N 1
ATOM 7613 C CA . ILE A 1 987 ? 47.206 13.982 22.482 1.00 48.75 987 ILE A CA 1
ATOM 7614 C C . ILE A 1 987 ? 46.296 14.890 23.323 1.00 48.75 987 ILE A C 1
ATOM 7616 O O . ILE A 1 987 ? 46.187 16.085 23.038 1.00 48.75 987 ILE A O 1
ATOM 7620 N N . GLU A 1 988 ? 45.614 14.342 24.339 1.00 51.78 988 GLU A N 1
ATOM 7621 C CA . GLU A 1 988 ? 44.724 15.137 25.201 1.00 51.78 988 GLU A CA 1
ATOM 7622 C C . GLU A 1 988 ? 45.550 16.093 26.082 1.00 51.78 988 GLU A C 1
ATOM 7624 O O . GLU A 1 988 ? 46.311 15.666 26.952 1.00 51.78 988 GLU A O 1
ATOM 7629 N N . ASP A 1 989 ? 45.397 17.402 25.866 1.00 55.19 989 ASP A N 1
ATOM 7630 C CA . ASP A 1 989 ? 46.127 18.437 26.598 1.00 55.19 989 ASP A CA 1
ATOM 7631 C C . ASP A 1 989 ? 45.434 18.731 27.937 1.00 55.19 989 ASP A C 1
ATOM 7633 O O . ASP A 1 989 ? 44.547 19.581 28.065 1.00 55.19 989 ASP A O 1
ATOM 7637 N N . THR A 1 990 ? 45.862 18.000 28.965 1.00 54.53 990 THR A N 1
ATOM 7638 C CA . THR A 1 990 ? 45.371 18.122 30.344 1.00 54.53 990 THR A CA 1
ATOM 7639 C C . THR A 1 990 ? 45.818 19.403 31.055 1.00 54.53 990 THR A C 1
ATOM 7641 O O . THR A 1 990 ? 45.359 19.664 32.167 1.00 54.53 990 THR A O 1
ATOM 7644 N N . LYS A 1 991 ? 46.686 20.229 30.447 1.00 50.53 991 LYS A N 1
ATOM 7645 C CA . LYS A 1 991 ? 47.193 21.476 31.053 1.00 50.53 991 LYS A CA 1
ATOM 7646 C C . LYS A 1 991 ? 46.314 22.689 30.745 1.00 50.53 991 LYS A C 1
ATOM 7648 O O . LYS A 1 991 ? 46.452 23.725 31.397 1.00 50.53 991 LYS A O 1
ATOM 7653 N N . ILE A 1 992 ? 45.398 22.577 29.783 1.00 52.53 992 ILE A N 1
ATOM 7654 C CA . ILE A 1 992 ? 44.424 23.626 29.471 1.00 52.53 992 ILE A CA 1
ATOM 7655 C C . ILE A 1 992 ? 43.304 23.584 30.519 1.00 52.53 992 ILE A C 1
ATOM 7657 O O . ILE A 1 992 ? 42.548 22.617 30.607 1.00 52.53 992 ILE A O 1
ATOM 7661 N N . ASN A 1 993 ? 43.183 24.645 31.324 1.00 50.09 993 ASN A N 1
ATOM 7662 C CA . ASN A 1 993 ? 42.159 24.732 32.366 1.00 50.09 993 ASN A CA 1
ATOM 7663 C C . ASN A 1 993 ? 40.756 24.853 31.743 1.00 50.09 993 ASN A C 1
ATOM 7665 O O . ASN A 1 993 ? 40.314 25.945 31.373 1.00 50.09 993 ASN A O 1
ATOM 7669 N N . LYS A 1 994 ? 40.057 23.713 31.669 1.00 50.72 994 LYS A N 1
ATOM 7670 C CA . LYS A 1 994 ? 38.734 23.559 31.046 1.00 50.72 994 LYS A CA 1
ATOM 7671 C C . LYS A 1 994 ? 37.678 24.518 31.634 1.00 50.72 994 LYS A C 1
ATOM 7673 O O . LYS A 1 994 ? 36.805 24.960 30.900 1.00 50.72 994 LYS A O 1
ATOM 7678 N N . ALA A 1 995 ? 37.807 24.940 32.899 1.00 45.38 995 ALA A N 1
ATOM 7679 C CA . ALA A 1 995 ? 36.881 25.873 33.558 1.00 45.38 995 ALA A CA 1
ATOM 7680 C C . ALA A 1 995 ? 37.036 27.354 33.139 1.00 45.38 995 ALA A C 1
ATOM 7682 O O . ALA A 1 995 ? 36.267 28.201 33.588 1.00 45.38 995 ALA A O 1
ATOM 7683 N N . ARG A 1 996 ? 38.024 27.698 32.296 1.00 39.34 996 ARG A N 1
ATOM 7684 C CA . ARG A 1 996 ? 38.170 29.048 31.707 1.00 39.34 996 ARG A CA 1
ATOM 7685 C C . ARG A 1 996 ? 37.669 29.156 30.265 1.00 39.34 996 ARG A C 1
ATOM 7687 O O . ARG A 1 996 ? 37.725 30.243 29.695 1.00 39.34 996 ARG A O 1
ATOM 7694 N N . ILE A 1 997 ? 37.181 28.064 29.682 1.00 49.12 997 ILE A N 1
ATOM 7695 C CA . ILE A 1 997 ? 36.601 28.064 28.339 1.00 49.12 997 ILE A CA 1
ATOM 7696 C C . ILE A 1 997 ? 35.120 28.414 28.472 1.00 49.12 997 ILE A C 1
ATOM 7698 O O . ILE A 1 997 ? 34.314 27.575 28.866 1.00 49.12 997 ILE A O 1
ATOM 7702 N N . LYS A 1 998 ? 34.769 29.661 28.147 1.00 41.69 998 LYS A N 1
ATOM 7703 C CA . LYS A 1 998 ? 33.388 29.993 27.794 1.00 41.69 998 LYS A CA 1
ATOM 7704 C C . LYS A 1 998 ? 33.153 29.537 26.356 1.00 41.69 998 LYS A C 1
ATOM 7706 O O . LYS A 1 998 ? 33.848 30.015 25.459 1.00 41.69 998 LYS A O 1
ATOM 7711 N N . MET A 1 999 ? 32.229 28.596 26.190 1.00 40.44 999 MET A N 1
ATOM 7712 C CA . MET A 1 999 ? 31.460 28.430 24.954 1.00 40.44 999 MET A CA 1
ATOM 7713 C C . MET A 1 999 ? 30.311 29.442 24.968 1.00 40.44 999 MET A C 1
ATOM 7715 O O . MET A 1 999 ? 29.874 29.780 26.095 1.00 40.44 999 MET A O 1
#

Foldseek 3Di:
DDDDDPDDPDDDDDEAEFEEECPADLVDLRDPVGHHHDPLSSLVNLLVPQVPDPEEHEYEYAADEDADPAAAEDELSSAHPPPYFHEYEYDPPHEYEQAQKDWDADWDAPDVPHLKIKDFPDAQDFFDWKAKQRHTFAFQKDDDDDFDWDDDLFGTFGDDDPPDDALLPFPPQQQKWFWAFWFLFIAIWGFPDDDPRDTGTFPPSQVQQPVDPPTRRDDGPMMGATPVRQDDASYWHADNVRRMIMHNHDDARDNNPIGMITRDAQAHYEYAYDLVRARERYEYASYEYARHADRVLSDRNHANDPFAQWGFGDPVRDIDHFGENEEGELHEQYEYAHYEFAHERTEHYEYEWQHALYEAALYEYAHALAEHYEYYDAPAQADDPSGARENYEYEQYEFEHYNNNTLSHEHYEYENYDQYEHEQAEYANHCAEHYEYYDDLAPDPPGNAEQYEDYQAEFEHHVVNHHPYANYEYGAEHANYENELYEFAHADYDDANYEQGRRRANYEYEHYEYDHHPAHYHHQHAHYEHEHYEYADPDPRSHHHDDYDPVGHHYHYYHYHHDPDPVVRDVCSVQRHHHDPVSVVSVDQDKWADWDWDADQQLFFIFIFTHDGVPQDDKAKDKDPDDDGPDDDDDDHGGGSGPHTDDAQDKMKMWITRVRCPPDIDIDIDHRHFDDWAWAEWEDWDWDDAAQFKTKTFTDDIDDSHAWDWKFKDKPRHTPDIDPHRMDMGGRHHGFDKIKMKIKIAHPSGHIYDIYDIDIDHHHHDDDDDDDDDDDDDDDDDDDDDDDDDYDDDDDDDDDDDDDDDDDDDDDDDDDPDDPDDQDWDWDDDPRFIDDDDDDDNPDPDDWDFPDWDADPVRDTFTHGDWDKDFFDKDWDAGSVHHTLDIGGPPDDGGDIDWGWGWGQDDDFKTKTWTDDPQWAIAIWIWGHDPRGTDTDPDGGGTDHDDDDDDDDDDWDDDPVATWDWDQDPPGDTFIWGQPPVVRDTDGDPPPPPVPDDD

Secondary structure (DSSP, 8-state):
---------PPP-S-EEEEE-TT--TTS--BTTB-BS-HHHHHHHHTTTGGG-SS-EEEEEPSEEEE-SS-EEEEGGGS--TT--EEEEEPTT--EEEE-EEEE---EESSTT-S-EEEE--SS-----EEETTEEEEEPBPPSSPPEEEE-SSEEEEEPPTT---GGGSS-TTS-EEEEEETTEEEEEEEEEEETTEEEEPTTHHHHHTSSSSS-S-S-SEEES-GGG--STTEEEE-TTT-EEEE---TT--TTT--EEEE--S-SEEEE--SSS-EESEEEES-EEE-----GGGSSS-EEEEETTEEEETTTTEEEEPPEEEEEESEES-EEES-EEESBSSEEEEE-TT-BS-EEES-EE-SBSS-SEEES-SS-SS--TTTS-BS-EEES-EEESB-SS-TT--SEEESS-BS-EEES-EEES-SS-SEEE--STTTT-S-S-BS-EEES-EE-SBSSS--S--SEEE-SB-TT-EEES-EEE-B-SSS-SEEE-TT-BS-EEES-EEES-S-SEEE--BS-EEES-EE--SSSTTEEEPPPPTTSPPPEEES-EE-SSGGGS-HHHHHHSSS-GGGHHHH-----EEEEEEE-TTSSBEEEEEEPPTT---EEEEETTB---------SS----TT-B--TT-EEEEEEEETT-TTS-EEEEEEPPPP-PPPPPPEEEEEEEE-SSEEEEEEEPP--SS-EEEEEEEETTEEEEEESSSEEEEESPPTT-EEEEEEEEEESSS-BPPPPPPEEEEPPPPPPP--PPPP-----------------------------------------------S--EEEEETTEEEEE--S-TT--SPP-EEEEEE-TTS-EEEEE-----S---EEEE-TTS-EEEEE-TT-S---S---EEEEE-SSSEEEEEEEETTTEEEEEEEEE-SSSEEEES-----PPS----------EEETTEEEEEEEETTTEEEEEEEETTTTEEEE-TTS-GGG---